Protein AF-E6SBA0-F1 (afdb_monomer)

Mean predicted aligned error: 19.28 Å

Radius of gyration: 39.01 Å; Cα contacts (8 Å, |Δi|>4): 1597; chains: 1; bounding box: 118×93×104 Å

InterPro domains:
  IPR010177 Doubled CXXCH motif [PF09699] (383-417)
  IPR010177 Doubled CXXCH motif [TIGR01905] (383-416)
  IPR036280 Multiheme cytochrome superfamily [SSF48695] (378-673)

Organism: Intrasporangium calvum (strain ATCC 23552 / DSM 43043 / JCM 3097 / NBRC 12989 / NCIMB 10167 / NRRL B-3866 / 7 KIP) (NCBI:txid710696)

Structure (mmCIF, N/CA/C/O backbone):
data_AF-E6SBA0-F1
#
_entry.id   AF-E6SBA0-F1
#
loop_
_atom_site.group_PDB
_atom_site.id
_atom_site.type_symbol
_atom_site.label_atom_id
_atom_site.label_alt_id
_atom_site.label_comp_id
_atom_site.label_asym_id
_atom_site.label_entity_id
_atom_site.label_seq_id
_atom_site.pdbx_PDB_ins_code
_atom_site.Cartn_x
_atom_site.Cartn_y
_a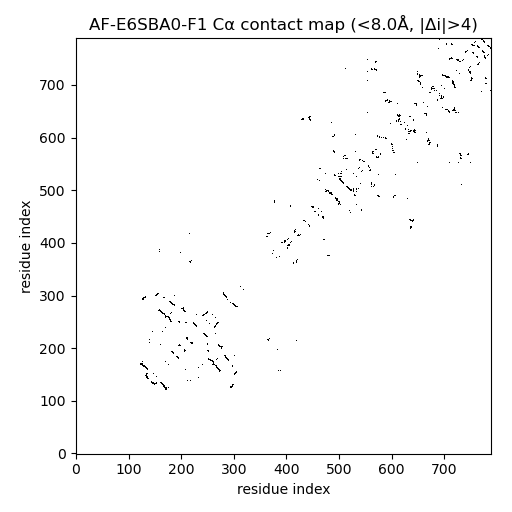tom_site.Cartn_z
_atom_site.occupancy
_atom_site.B_iso_or_equiv
_atom_site.auth_seq_id
_atom_site.auth_comp_id
_atom_site.auth_asym_id
_atom_site.auth_atom_id
_atom_site.pdbx_PDB_model_num
ATOM 1 N N . MET A 1 1 ? 42.338 0.131 28.188 1.00 32.12 1 MET A N 1
ATOM 2 C CA . MET A 1 1 ? 43.434 -0.299 27.289 1.00 32.12 1 MET A CA 1
ATOM 3 C C . MET A 1 1 ? 43.931 -1.669 27.732 1.00 32.12 1 MET A C 1
ATOM 5 O O . MET A 1 1 ? 43.964 -1.896 28.931 1.00 32.12 1 MET A O 1
ATOM 9 N N . THR A 1 2 ? 44.315 -2.522 26.771 1.00 30.02 2 THR A N 1
ATOM 10 C CA . THR A 1 2 ? 45.111 -3.771 26.907 1.00 30.02 2 THR A CA 1
ATOM 11 C C . THR A 1 2 ? 44.635 -4.910 27.833 1.00 30.02 2 THR A C 1
ATOM 13 O O . THR A 1 2 ? 44.318 -4.741 29.003 1.00 30.02 2 THR A O 1
ATOM 16 N N . ARG A 1 3 ? 44.642 -6.119 27.252 1.00 37.19 3 ARG A N 1
ATOM 17 C CA . ARG A 1 3 ? 44.288 -7.432 27.827 1.00 37.19 3 ARG A CA 1
ATOM 18 C C . ARG A 1 3 ? 45.389 -7.963 28.763 1.00 37.19 3 ARG A C 1
ATOM 20 O O . ARG A 1 3 ? 46.548 -7.626 28.545 1.00 37.19 3 ARG A O 1
ATOM 27 N N . ASN A 1 4 ? 45.080 -8.968 29.595 1.00 29.64 4 ASN A N 1
ATOM 28 C CA . ASN A 1 4 ? 45.735 -10.278 29.413 1.00 29.64 4 ASN A CA 1
ATOM 29 C C . ASN A 1 4 ? 45.018 -11.478 30.066 1.00 29.64 4 ASN A C 1
ATOM 31 O O . ASN A 1 4 ? 44.299 -11.334 31.049 1.00 29.64 4 ASN A O 1
ATOM 35 N N . ARG A 1 5 ? 45.225 -12.665 29.474 1.00 42.22 5 ARG A N 1
ATOM 36 C CA . ARG A 1 5 ? 44.745 -13.985 29.934 1.00 42.22 5 ARG A CA 1
ATOM 37 C C . ARG A 1 5 ? 45.835 -14.714 30.731 1.00 42.22 5 ARG A C 1
ATOM 39 O O . ARG A 1 5 ? 46.989 -14.643 30.325 1.00 42.22 5 ARG A O 1
ATOM 46 N N . THR A 1 6 ? 45.444 -15.581 31.668 1.00 33.38 6 THR A N 1
ATOM 47 C CA . THR A 1 6 ? 46.167 -16.835 31.987 1.00 33.38 6 THR A CA 1
ATOM 48 C C . THR A 1 6 ? 45.200 -17.933 32.460 1.00 33.38 6 THR A C 1
ATOM 50 O O . THR A 1 6 ? 44.101 -17.659 32.932 1.00 33.38 6 THR A O 1
ATOM 53 N N . THR A 1 7 ? 45.589 -19.191 32.239 1.00 33.00 7 THR A N 1
ATOM 54 C CA . THR A 1 7 ? 44.778 -20.426 32.327 1.00 33.00 7 THR A CA 1
ATOM 55 C C . THR A 1 7 ? 44.867 -21.168 33.673 1.00 33.00 7 THR A C 1
ATOM 57 O O . THR A 1 7 ? 45.911 -21.087 34.320 1.00 33.00 7 THR A O 1
ATOM 60 N N . PRO A 1 8 ? 43.874 -22.010 34.035 1.00 38.16 8 PRO A N 1
ATOM 61 C CA . PRO A 1 8 ? 44.003 -23.035 35.079 1.00 38.16 8 PRO A CA 1
ATOM 62 C C . PRO A 1 8 ? 44.565 -24.381 34.540 1.00 38.16 8 PRO A C 1
ATOM 64 O O . PRO A 1 8 ? 44.526 -24.619 33.328 1.00 38.16 8 PRO A O 1
ATOM 67 N N . PRO A 1 9 ? 45.084 -25.279 35.406 1.00 44.50 9 PRO A N 1
ATOM 68 C CA . PRO A 1 9 ? 45.717 -26.544 35.007 1.00 44.50 9 PRO A CA 1
ATOM 69 C C . PRO A 1 9 ? 44.758 -27.752 34.891 1.00 44.50 9 PRO A C 1
ATOM 71 O O . PRO A 1 9 ? 43.637 -27.746 35.391 1.00 44.50 9 PRO A O 1
ATOM 74 N N . ARG A 1 10 ? 45.243 -28.822 34.238 1.00 33.66 10 ARG A N 1
ATOM 75 C CA . ARG A 1 10 ? 44.566 -30.122 34.027 1.00 33.66 10 ARG A CA 1
ATOM 76 C C . ARG A 1 10 ? 44.908 -31.152 35.111 1.00 33.66 10 ARG A C 1
ATOM 78 O O . ARG A 1 10 ? 46.062 -31.194 35.506 1.00 33.66 10 ARG A O 1
ATOM 85 N N . HIS A 1 11 ? 43.982 -32.074 35.402 1.00 30.66 11 HIS A N 1
ATOM 86 C CA . HIS A 1 11 ? 44.185 -33.478 35.841 1.00 30.66 11 HIS A CA 1
ATOM 87 C C . HIS A 1 11 ? 42.799 -34.177 35.884 1.00 30.66 11 HIS A C 1
ATOM 89 O O . HIS A 1 11 ? 41.842 -33.519 36.265 1.00 30.66 11 HIS A O 1
ATOM 95 N N . THR A 1 12 ? 42.548 -35.454 35.545 1.00 30.89 12 THR A N 1
ATOM 96 C CA . THR A 1 12 ? 43.203 -36.440 34.645 1.00 30.89 12 THR A CA 1
ATOM 97 C C . THR A 1 12 ? 42.099 -37.386 34.095 1.00 30.89 12 THR A C 1
ATOM 99 O O . THR A 1 12 ? 40.982 -37.379 34.602 1.00 30.89 12 THR A O 1
ATOM 102 N N . ARG A 1 13 ? 42.367 -38.173 33.039 1.00 34.09 13 ARG A N 1
ATOM 103 C CA . ARG A 1 13 ? 41.384 -39.042 32.341 1.00 34.09 13 ARG A CA 1
ATOM 104 C C . ARG A 1 13 ? 41.016 -40.338 33.085 1.00 34.09 13 ARG A C 1
ATOM 106 O O . ARG A 1 13 ? 41.861 -40.855 33.807 1.00 34.09 13 ARG A O 1
ATOM 113 N N . LEU A 1 14 ? 39.849 -40.901 32.719 1.00 30.28 14 LEU A N 1
ATOM 114 C CA . LEU A 1 14 ? 39.498 -42.311 32.374 1.00 30.28 14 LEU A CA 1
ATOM 115 C C . LEU A 1 14 ? 38.014 -42.541 32.758 1.00 30.28 14 LEU A C 1
ATOM 117 O O . LEU A 1 14 ? 37.623 -42.129 33.839 1.00 30.28 14 LEU A O 1
ATOM 121 N N . GLY A 1 15 ? 37.114 -43.161 31.987 1.00 29.91 15 GLY A N 1
ATOM 122 C CA . GLY A 1 15 ? 37.145 -43.731 30.632 1.00 29.91 15 GLY A CA 1
ATOM 123 C C . GLY A 1 15 ? 36.029 -44.791 30.508 1.00 29.91 15 GLY A C 1
ATOM 124 O O . GLY A 1 15 ? 35.914 -45.617 31.406 1.00 29.91 15 GLY A O 1
ATOM 125 N N . GLY A 1 16 ? 35.213 -44.789 29.442 1.00 27.39 16 GLY A N 1
ATOM 126 C CA . GLY A 1 16 ? 34.189 -45.832 29.220 1.00 27.39 16 GLY A CA 1
ATOM 127 C C . GLY A 1 16 ? 32.884 -45.358 28.563 1.00 27.39 16 GLY A C 1
ATOM 128 O O . GLY A 1 16 ? 32.075 -44.685 29.188 1.00 27.39 16 GLY A O 1
ATOM 129 N N . TRP A 1 17 ? 32.683 -45.756 27.307 1.00 30.95 17 TRP A N 1
ATOM 130 C CA . TRP A 1 17 ? 31.387 -45.839 26.604 1.00 30.95 17 TRP A CA 1
ATOM 131 C C . TRP A 1 17 ? 30.793 -47.249 26.860 1.00 30.95 17 TRP A C 1
ATOM 133 O O . TRP A 1 17 ? 31.594 -48.157 27.106 1.00 30.95 17 TRP A O 1
ATOM 143 N N . PRO A 1 18 ? 29.456 -47.483 26.811 1.00 47.50 18 PRO A N 1
ATOM 144 C CA . PRO A 1 18 ? 28.802 -47.652 25.501 1.00 47.50 18 PRO A CA 1
ATOM 145 C C . PRO A 1 18 ? 27.301 -47.294 25.366 1.00 47.50 18 PRO A C 1
ATOM 147 O O . PRO A 1 18 ? 26.552 -47.221 26.332 1.00 47.50 18 PRO A O 1
ATOM 150 N N . ALA A 1 19 ? 26.901 -47.258 24.087 1.00 30.30 19 ALA A N 1
ATOM 151 C CA . ALA A 1 19 ? 25.586 -47.577 23.512 1.00 30.30 19 ALA A CA 1
ATOM 152 C C . ALA A 1 19 ? 24.396 -46.615 23.720 1.00 30.30 19 ALA A C 1
ATOM 154 O O . ALA A 1 19 ? 23.967 -46.305 24.825 1.00 30.30 19 ALA A O 1
ATOM 155 N N . ALA A 1 20 ? 23.808 -46.227 22.584 1.00 34.72 20 ALA A N 1
ATOM 156 C CA . ALA A 1 20 ? 22.566 -45.473 22.481 1.00 34.72 20 ALA A CA 1
ATOM 157 C C . ALA A 1 20 ? 21.348 -46.402 22.331 1.00 34.72 20 ALA A C 1
ATOM 159 O O . ALA A 1 20 ? 21.452 -47.486 21.758 1.00 34.72 20 ALA A O 1
ATOM 160 N N . VAL A 1 21 ? 20.178 -45.919 22.756 1.00 29.38 21 VAL A N 1
ATOM 161 C CA . VAL A 1 21 ? 18.863 -46.440 22.357 1.00 29.38 21 VAL A CA 1
ATOM 162 C C . VAL A 1 21 ? 17.986 -45.241 22.007 1.00 29.38 21 VAL A C 1
ATOM 164 O O . VAL A 1 21 ? 17.723 -44.402 22.864 1.00 29.38 21 VAL A O 1
ATOM 167 N N . ALA A 1 22 ? 17.545 -45.156 20.753 1.00 31.06 22 ALA A N 1
ATOM 168 C CA . ALA A 1 22 ? 16.560 -44.176 20.306 1.00 31.06 22 ALA A CA 1
ATOM 169 C C . ALA A 1 22 ? 15.181 -44.846 20.232 1.00 31.06 22 ALA A C 1
ATOM 171 O O . ALA A 1 22 ? 15.047 -45.914 19.635 1.00 31.06 22 ALA A O 1
ATOM 172 N N . MET A 1 23 ? 14.162 -44.229 20.835 1.00 27.48 23 MET A N 1
ATOM 173 C CA . MET A 1 23 ? 12.768 -44.657 20.688 1.00 27.48 23 MET A CA 1
ATOM 174 C C . MET A 1 23 ? 12.085 -43.873 19.566 1.00 27.48 23 MET A C 1
ATOM 176 O O . MET A 1 23 ? 12.193 -42.652 19.504 1.00 27.48 23 MET A O 1
ATOM 180 N N . VAL A 1 24 ? 11.334 -44.587 18.728 1.00 29.59 24 VAL A N 1
ATOM 181 C CA . VAL A 1 24 ? 10.431 -44.033 17.710 1.00 29.59 24 VAL A CA 1
ATOM 182 C C . VAL A 1 24 ? 8.994 -44.375 18.118 1.00 29.59 24 VAL A C 1
ATOM 184 O O . VAL A 1 24 ? 8.722 -45.553 18.359 1.00 29.59 24 VAL A O 1
ATOM 187 N N . PRO A 1 25 ? 8.059 -43.411 18.186 1.00 39.69 25 PRO A N 1
ATOM 188 C CA . PRO A 1 25 ? 6.639 -43.712 18.315 1.00 39.69 25 PRO A CA 1
ATOM 189 C C . PRO A 1 25 ? 5.998 -43.929 16.934 1.00 39.69 25 PRO A C 1
ATOM 191 O O . PRO A 1 25 ? 6.120 -43.093 16.040 1.00 39.69 25 PRO A O 1
ATOM 194 N N . LEU A 1 26 ? 5.284 -45.046 16.763 1.00 29.41 26 LEU A N 1
ATOM 195 C CA . LEU A 1 26 ? 4.387 -45.255 15.621 1.00 29.41 26 LEU A CA 1
ATOM 196 C C . LEU A 1 26 ? 3.142 -44.369 15.764 1.00 29.41 26 LEU A C 1
ATOM 198 O O . LEU A 1 26 ? 2.529 -44.345 16.831 1.00 29.41 26 LEU A O 1
ATOM 202 N N . LEU A 1 27 ? 2.705 -43.748 14.666 1.00 30.23 27 LEU A N 1
ATOM 203 C CA . LEU A 1 27 ? 1.374 -43.148 14.558 1.00 30.23 27 LEU A CA 1
ATOM 204 C C . LEU A 1 27 ? 0.455 -44.099 13.776 1.00 30.23 27 LEU A C 1
ATOM 206 O O . LEU A 1 27 ? 0.764 -44.480 12.648 1.00 30.23 27 LEU A O 1
ATOM 210 N N . ALA A 1 28 ? -0.657 -44.513 14.386 1.00 29.14 28 ALA A N 1
ATOM 211 C CA . ALA A 1 28 ? -1.610 -45.438 13.778 1.00 29.14 28 ALA A CA 1
ATOM 212 C C . ALA A 1 28 ? -2.684 -44.682 12.980 1.00 29.14 28 ALA A C 1
ATOM 214 O O . ALA A 1 28 ? -3.341 -43.786 13.507 1.00 29.14 28 ALA A O 1
ATOM 215 N N . LEU A 1 29 ? -2.884 -45.076 11.721 1.00 27.59 29 LEU A N 1
ATOM 216 C CA . LEU A 1 29 ? -3.887 -44.496 10.829 1.00 27.59 29 LEU A CA 1
ATOM 217 C C . LEU A 1 29 ? -5.213 -45.266 10.958 1.00 27.59 29 LEU A C 1
ATOM 219 O O . LEU A 1 29 ? -5.252 -46.469 10.702 1.00 27.59 29 LEU A O 1
ATOM 223 N N . ALA A 1 30 ? -6.297 -44.585 11.335 1.00 29.95 30 ALA A N 1
ATOM 224 C CA . ALA A 1 30 ? -7.629 -45.179 11.448 1.00 29.95 30 ALA A CA 1
ATOM 225 C C . ALA A 1 30 ? -8.563 -44.639 10.353 1.00 29.95 30 ALA A C 1
ATOM 227 O O . ALA A 1 30 ? -8.970 -43.481 10.394 1.00 29.95 30 ALA A O 1
ATOM 228 N N . LEU A 1 31 ? -8.919 -45.490 9.387 1.00 32.09 31 LEU A N 1
ATOM 229 C CA . LEU A 1 31 ? -10.007 -45.222 8.442 1.00 32.09 31 LEU A CA 1
ATOM 230 C C . LEU A 1 31 ? -11.357 -45.521 9.108 1.00 32.09 31 LEU A C 1
ATOM 232 O O . LEU A 1 31 ? -11.569 -46.629 9.602 1.00 32.09 31 LEU A O 1
ATOM 236 N N . THR A 1 32 ? -12.305 -44.590 9.016 1.00 33.09 32 THR A N 1
ATOM 237 C CA . THR A 1 32 ? -13.740 -44.858 9.199 1.00 33.09 32 THR A CA 1
ATOM 238 C C . THR A 1 32 ? -14.543 -44.223 8.065 1.00 33.09 32 THR A C 1
ATOM 240 O O . THR A 1 32 ? -14.113 -43.254 7.442 1.00 33.09 32 THR A O 1
ATOM 243 N N . ALA A 1 33 ? -15.675 -44.843 7.732 1.00 31.44 33 ALA A N 1
ATOM 244 C CA . ALA A 1 33 ? -16.428 -44.561 6.514 1.00 31.44 33 ALA A CA 1
ATOM 245 C C . ALA A 1 33 ? -17.634 -43.625 6.727 1.00 31.44 33 ALA A C 1
ATOM 247 O O . ALA A 1 33 ? -18.115 -43.428 7.840 1.00 31.44 33 ALA A O 1
ATOM 248 N N . THR A 1 34 ? -18.092 -43.101 5.590 1.00 36.00 34 THR A N 1
ATOM 249 C CA . THR A 1 34 ? -19.284 -42.287 5.281 1.00 36.00 34 THR A CA 1
ATOM 250 C C . THR A 1 34 ? -20.570 -42.588 6.083 1.00 36.00 34 THR A C 1
ATOM 252 O O . THR A 1 34 ? -20.773 -43.701 6.571 1.00 36.00 34 THR A O 1
ATOM 255 N N . PRO A 1 35 ? -21.502 -41.613 6.166 1.00 42.56 35 PRO A N 1
ATOM 256 C CA . PRO A 1 35 ? -22.584 -41.586 5.166 1.00 42.56 35 PRO A CA 1
ATOM 257 C C . PRO A 1 35 ? -22.953 -40.176 4.650 1.00 42.56 35 PRO A C 1
ATOM 259 O O . PRO A 1 35 ? -22.401 -39.166 5.075 1.00 42.56 35 PRO A O 1
ATOM 262 N N . ALA A 1 36 ? -23.891 -40.128 3.700 1.00 30.59 36 ALA A N 1
ATOM 263 C CA . ALA A 1 36 ? -24.346 -38.926 2.994 1.00 30.59 36 ALA A CA 1
ATOM 264 C C . ALA A 1 36 ? -25.837 -38.597 3.255 1.00 30.59 36 ALA A C 1
ATOM 266 O O . ALA A 1 36 ? -26.552 -39.395 3.855 1.00 30.59 36 ALA A O 1
ATOM 267 N N . VAL A 1 37 ? -26.294 -37.490 2.644 1.00 31.52 37 VAL A N 1
ATOM 268 C CA . VAL A 1 37 ? -27.696 -37.042 2.430 1.00 31.52 37 VAL A CA 1
ATOM 269 C C . VAL A 1 37 ? -28.365 -36.273 3.585 1.00 31.52 37 VAL A C 1
ATOM 271 O O . VAL A 1 37 ? -28.409 -36.735 4.718 1.00 31.52 37 VAL A O 1
ATOM 274 N N . GLY A 1 38 ? -28.976 -35.120 3.256 1.00 26.52 38 GLY A N 1
ATOM 275 C CA . GLY A 1 38 ? -29.862 -34.380 4.168 1.00 26.52 38 GLY A CA 1
ATOM 276 C C . GLY A 1 38 ? -30.225 -32.948 3.741 1.00 26.52 38 GLY A C 1
ATOM 277 O O . GLY A 1 38 ? -29.872 -32.007 4.441 1.00 26.52 38 GLY A O 1
ATOM 278 N N . LEU A 1 39 ? -30.935 -32.762 2.619 1.00 35.06 39 LEU A N 1
ATOM 279 C CA . LEU A 1 39 ? -31.611 -31.487 2.307 1.00 35.06 39 LEU A CA 1
ATOM 280 C C . LEU A 1 39 ? -32.946 -31.399 3.067 1.00 35.06 39 LEU A C 1
ATOM 282 O O . LEU A 1 39 ? -33.767 -32.306 2.943 1.00 35.06 39 LEU A O 1
ATOM 286 N N . ALA A 1 40 ? -33.192 -30.293 3.773 1.00 29.30 40 ALA A N 1
ATOM 287 C CA . ALA A 1 40 ? -34.518 -29.877 4.240 1.00 29.30 40 ALA A CA 1
ATOM 288 C C . ALA A 1 40 ? -34.553 -28.347 4.417 1.00 29.30 40 ALA A C 1
ATOM 290 O O . ALA A 1 40 ? -33.529 -27.740 4.733 1.00 29.30 40 ALA A O 1
ATOM 291 N N . ALA A 1 41 ? -35.714 -27.735 4.184 1.00 27.48 41 ALA A N 1
ATOM 292 C CA . ALA A 1 41 ? -35.917 -26.286 4.149 1.00 27.48 41 ALA A CA 1
ATOM 293 C C . ALA A 1 41 ? -37.035 -25.846 5.112 1.00 27.48 41 ALA A C 1
ATOM 295 O O . ALA A 1 41 ? -37.838 -26.688 5.506 1.00 27.48 41 ALA A O 1
ATOM 296 N N . GLU A 1 42 ? -37.087 -24.532 5.384 1.00 32.22 42 GLU A N 1
ATOM 297 C CA . GLU A 1 42 ? -38.198 -23.776 6.013 1.00 32.22 42 GLU A CA 1
ATOM 298 C C . GLU A 1 42 ? -38.512 -24.174 7.485 1.00 32.22 42 GLU A C 1
ATOM 300 O O . GLU A 1 42 ? -38.390 -25.319 7.897 1.00 32.22 42 GLU A O 1
ATOM 305 N N . ASP A 1 43 ? -38.788 -23.251 8.414 1.00 28.62 43 ASP A N 1
ATOM 306 C CA . ASP A 1 43 ? -39.947 -22.352 8.378 1.00 28.62 43 ASP A CA 1
ATOM 307 C C . ASP A 1 43 ? -39.835 -21.153 9.363 1.00 28.62 43 ASP A C 1
ATOM 309 O O . ASP A 1 43 ? -39.021 -21.148 10.291 1.00 28.62 43 ASP A O 1
ATOM 313 N N . LEU A 1 44 ? -40.698 -20.148 9.183 1.00 32.53 44 LEU A N 1
ATOM 314 C CA . LEU A 1 44 ? -40.939 -19.008 10.094 1.00 32.53 44 LEU A CA 1
ATOM 315 C C . LEU A 1 44 ? -42.183 -19.286 10.968 1.00 32.53 44 LEU A C 1
ATOM 317 O O . LEU A 1 44 ? -43.056 -20.045 10.552 1.00 32.53 44 LEU A O 1
ATOM 321 N N . PRO A 1 45 ? -42.340 -18.660 12.158 1.00 42.62 45 PRO A N 1
ATOM 322 C CA . PRO A 1 45 ? -43.387 -17.625 12.233 1.00 42.62 45 PRO A CA 1
ATOM 323 C C . PRO A 1 45 ? -43.171 -16.469 13.247 1.00 42.62 45 PRO A C 1
ATOM 325 O O . PRO A 1 45 ? -42.176 -16.362 13.960 1.00 42.62 45 PRO A O 1
ATOM 328 N N . THR A 1 46 ? -44.162 -15.573 13.242 1.00 29.30 46 THR A N 1
ATOM 329 C CA . THR A 1 46 ? -44.238 -14.185 13.746 1.00 29.3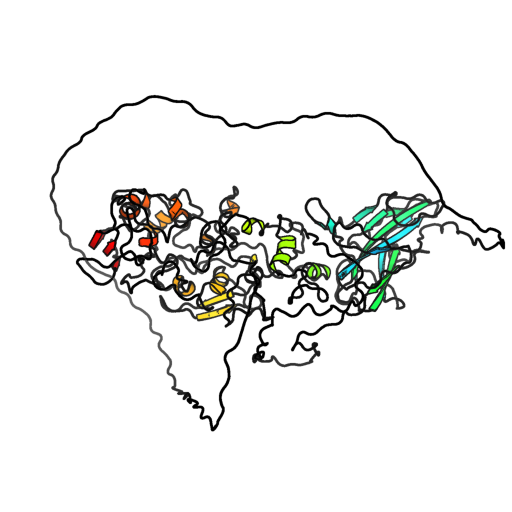0 46 THR A CA 1
ATOM 330 C C . THR A 1 46 ? -44.921 -14.043 15.152 1.00 29.30 46 THR A C 1
ATOM 332 O O . THR A 1 46 ? -45.153 -15.062 15.798 1.00 29.30 46 THR A O 1
ATOM 335 N N . PRO A 1 47 ? -45.176 -12.826 15.721 1.00 63.72 47 PRO A N 1
ATOM 336 C CA . PRO A 1 47 ? -45.071 -12.580 17.177 1.00 63.72 47 PRO A CA 1
ATOM 337 C C . PRO A 1 47 ? -46.364 -12.113 17.901 1.00 63.72 47 PRO A C 1
ATOM 339 O O . PRO A 1 47 ? -47.408 -11.934 17.284 1.00 63.72 47 PRO A O 1
ATOM 342 N N . THR A 1 48 ? -46.271 -11.836 19.216 1.00 29.42 48 THR A N 1
ATOM 343 C CA . THR A 1 48 ? -47.165 -11.006 20.089 1.00 29.42 48 THR A CA 1
ATOM 344 C C . THR A 1 48 ? -46.560 -10.969 21.526 1.00 29.42 48 THR A C 1
ATOM 346 O O . THR A 1 48 ? -45.711 -11.805 21.812 1.00 29.42 48 THR A O 1
ATOM 349 N N . ALA A 1 49 ? -46.874 -10.103 22.511 1.00 28.80 49 ALA A N 1
ATOM 350 C CA . ALA A 1 49 ? -47.505 -8.771 22.581 1.00 28.80 49 ALA A CA 1
ATOM 351 C C . ALA A 1 49 ? -47.222 -8.072 23.955 1.00 28.80 49 ALA A C 1
ATOM 353 O O . ALA A 1 49 ? -47.239 -8.717 24.995 1.00 28.80 49 ALA A O 1
ATOM 354 N N . THR A 1 50 ? -46.987 -6.753 23.918 1.00 28.23 50 THR A N 1
ATOM 355 C CA . THR A 1 50 ? -47.493 -5.637 24.775 1.00 28.23 50 THR A CA 1
ATOM 356 C C . THR A 1 50 ? -47.927 -5.817 26.258 1.00 28.23 50 THR A C 1
ATOM 358 O O . THR A 1 50 ? -48.825 -6.601 26.509 1.00 28.23 50 THR A O 1
ATOM 361 N N . THR A 1 51 ? -47.441 -4.934 27.171 1.00 28.12 51 THR A N 1
ATOM 362 C CA . THR A 1 51 ? -48.162 -4.140 28.243 1.00 28.12 51 THR A CA 1
ATOM 363 C C . THR A 1 51 ? -47.130 -3.400 29.144 1.00 28.12 51 THR A C 1
ATOM 365 O O . THR A 1 51 ? -46.274 -4.063 29.714 1.00 28.12 51 THR A O 1
ATOM 368 N N . THR A 1 52 ? -46.961 -2.063 29.151 1.00 28.17 52 THR A N 1
ATOM 369 C CA . THR A 1 52 ? -47.687 -0.956 29.857 1.00 28.17 52 THR A CA 1
ATOM 370 C C . THR A 1 52 ? -47.571 -0.854 31.397 1.00 28.17 52 THR A C 1
ATOM 372 O O . THR A 1 52 ? -48.248 -1.614 32.079 1.00 28.17 52 THR A O 1
ATOM 375 N N . SER A 1 53 ? -46.900 0.197 31.925 1.00 28.20 53 SER A N 1
ATOM 376 C CA . SER A 1 53 ? -47.424 1.124 32.977 1.00 28.20 53 SER A CA 1
ATOM 377 C C . SER A 1 53 ? -46.422 2.226 33.419 1.00 28.20 53 SER A C 1
ATOM 379 O O . SER A 1 53 ? -45.223 1.984 33.494 1.00 28.20 53 SER A O 1
ATOM 381 N N . SER A 1 54 ? -46.935 3.424 33.743 1.00 26.44 54 SER A N 1
ATOM 382 C CA . SER A 1 54 ? -46.252 4.629 34.308 1.00 26.44 54 SER A CA 1
ATOM 383 C C . SER A 1 54 ? -46.637 4.798 35.816 1.00 26.44 54 SER A C 1
ATOM 385 O O . SER A 1 54 ? -47.278 3.858 36.294 1.00 26.44 54 SER A O 1
ATOM 387 N N . PRO A 1 55 ? -46.415 5.911 36.586 1.00 52.50 55 PRO A N 1
ATOM 388 C CA . PRO A 1 55 ? -45.655 7.176 36.384 1.00 52.50 55 PRO A CA 1
ATOM 389 C C . PRO A 1 55 ? -44.834 7.727 37.618 1.00 52.50 55 PRO A C 1
ATOM 391 O O . PRO A 1 55 ? -44.846 7.127 38.682 1.00 52.50 55 PRO A O 1
ATOM 394 N N . SER A 1 56 ? -44.151 8.886 37.429 1.00 29.23 56 SER A N 1
ATOM 395 C CA . SER A 1 56 ? -43.781 10.070 38.301 1.00 29.23 56 SER A CA 1
ATOM 396 C C . SER A 1 56 ? -44.027 10.132 39.846 1.00 29.23 56 SER A C 1
ATOM 398 O O . SER A 1 56 ? -44.850 9.356 40.321 1.00 29.23 56 SER A O 1
ATOM 400 N N . PRO A 1 57 ? -43.460 11.106 40.648 1.00 48.59 57 PRO A N 1
ATOM 401 C CA . PRO A 1 57 ? -42.999 12.482 40.287 1.00 48.59 57 PRO A CA 1
ATOM 402 C C . PRO A 1 57 ? -41.710 13.106 40.950 1.00 48.59 57 PRO A C 1
ATOM 404 O O . PRO A 1 57 ? -41.107 12.550 41.858 1.00 48.59 57 PRO A O 1
ATOM 407 N N . THR A 1 58 ? -41.363 14.309 40.434 1.00 28.08 58 THR A N 1
ATOM 408 C CA . THR A 1 58 ? -40.697 15.582 40.912 1.00 28.08 58 THR A CA 1
ATOM 409 C C . THR A 1 58 ? -40.585 15.884 42.449 1.00 28.08 58 THR A C 1
ATOM 411 O O . THR A 1 58 ? -41.176 15.110 43.197 1.00 28.08 58 THR A O 1
ATOM 414 N N . PRO A 1 59 ? -40.003 17.022 42.985 1.00 50.47 59 PRO A N 1
ATOM 415 C CA . PRO A 1 59 ? -39.279 18.200 42.390 1.00 50.47 59 PRO A CA 1
ATOM 416 C C . PRO A 1 59 ? -38.042 18.866 43.140 1.00 50.47 59 PRO A C 1
ATOM 418 O O . PRO A 1 59 ? -37.951 18.772 44.354 1.00 50.47 59 PRO A O 1
ATOM 421 N N . THR A 1 60 ? -37.184 19.622 42.394 1.00 28.27 60 THR A N 1
ATOM 422 C CA . THR A 1 60 ? -36.391 20.906 42.651 1.00 28.27 60 THR A CA 1
ATOM 423 C C . THR A 1 60 ? -35.728 21.275 44.035 1.00 28.27 60 THR A C 1
ATOM 425 O O . THR A 1 60 ? -35.873 20.506 44.975 1.00 28.27 60 THR A O 1
ATOM 428 N N . PRO A 1 61 ? -35.043 22.451 44.271 1.00 47.75 61 PRO A N 1
ATOM 429 C CA . PRO A 1 61 ? -34.357 23.472 43.412 1.00 47.75 61 PRO A CA 1
ATOM 430 C C . PRO A 1 61 ? -32.977 24.058 43.909 1.00 47.75 61 PRO A C 1
ATOM 432 O O . PRO A 1 61 ? -32.570 23.850 45.047 1.00 47.75 61 PRO A O 1
ATOM 435 N N . THR A 1 62 ? -32.391 24.989 43.112 1.00 28.22 62 THR A N 1
ATOM 436 C CA . THR A 1 62 ? -31.489 26.140 43.496 1.00 28.22 62 THR A CA 1
ATOM 437 C C . THR A 1 62 ? -30.039 25.870 43.983 1.00 28.22 62 THR A C 1
ATOM 439 O O . THR A 1 62 ? -29.753 24.784 44.461 1.00 28.22 62 THR A O 1
ATOM 442 N N . SER A 1 63 ? -29.050 26.788 43.883 1.00 30.31 63 SER A N 1
ATOM 443 C CA . SER A 1 63 ? -28.986 28.196 43.392 1.00 30.31 63 SER A CA 1
ATOM 444 C C . SER A 1 63 ? -27.588 28.607 42.861 1.00 30.31 63 SER A C 1
ATOM 446 O O . SER A 1 63 ? -26.589 27.946 43.126 1.00 30.31 63 SER A O 1
ATOM 448 N N . SER A 1 64 ? -27.540 29.742 42.152 1.00 30.58 64 SER A N 1
ATOM 449 C CA . SER A 1 64 ? -26.388 30.424 41.528 1.00 30.58 64 SER A CA 1
ATOM 450 C C . SER A 1 64 ? -25.329 31.012 42.481 1.00 30.58 64 SER A C 1
ATOM 452 O O . SER A 1 64 ? -25.658 31.345 43.616 1.00 30.58 64 SER A O 1
ATOM 454 N N . ALA A 1 65 ? -24.136 31.325 41.946 1.00 28.70 65 ALA A N 1
ATOM 455 C CA . ALA A 1 65 ? -23.404 32.576 42.222 1.00 28.70 65 ALA A CA 1
ATOM 456 C C . ALA A 1 65 ? -22.360 32.884 41.119 1.00 28.70 65 ALA A C 1
ATOM 458 O O . ALA A 1 65 ? -21.751 31.975 40.560 1.00 28.70 65 ALA A O 1
ATOM 459 N N . THR A 1 66 ? -22.172 34.171 40.826 1.00 30.77 66 THR A N 1
ATOM 460 C CA . THR A 1 66 ? -21.235 34.757 39.843 1.00 30.77 66 THR A CA 1
ATOM 461 C C . THR A 1 66 ? -20.125 35.488 40.598 1.00 30.77 66 THR A C 1
ATOM 463 O O . THR A 1 66 ? -20.457 36.060 41.628 1.00 30.77 66 THR A O 1
ATOM 466 N N . GLU A 1 67 ? -18.887 35.578 40.081 1.00 28.38 67 GLU A N 1
ATOM 467 C CA . GLU A 1 67 ? -18.079 36.815 40.193 1.00 28.38 67 GLU A CA 1
ATOM 468 C C . GLU A 1 67 ? -16.801 36.857 39.319 1.00 28.38 67 GLU A C 1
ATOM 470 O O . GLU A 1 67 ? -16.143 35.854 39.053 1.00 28.38 67 GLU A O 1
ATOM 475 N N . THR A 1 68 ? -16.485 38.086 38.905 1.00 27.88 68 THR A N 1
ATOM 476 C CA . THR A 1 68 ? -15.309 38.652 38.197 1.00 27.88 68 THR A CA 1
ATOM 477 C C . THR A 1 68 ? -15.152 40.067 38.830 1.00 27.88 68 THR A C 1
ATOM 479 O O . THR A 1 68 ? -16.167 40.529 39.362 1.00 27.88 68 THR A O 1
ATOM 482 N N . PRO A 1 69 ? -14.025 40.833 38.791 1.00 55.06 69 PRO A N 1
ATOM 483 C CA . PRO A 1 69 ? -12.859 40.765 37.892 1.00 55.06 69 PRO A CA 1
ATOM 484 C C . PRO A 1 69 ? -11.484 41.091 38.556 1.00 55.06 69 PRO A C 1
ATOM 486 O O . PRO A 1 69 ? -11.393 41.184 39.777 1.00 55.06 69 PRO A O 1
ATOM 489 N N . THR A 1 70 ? -10.429 41.337 37.748 1.00 28.20 70 THR A N 1
ATOM 490 C CA . THR A 1 70 ? -9.468 42.493 37.808 1.00 28.20 70 THR A CA 1
ATOM 491 C C . THR A 1 70 ? -8.046 42.130 37.307 1.00 28.20 70 THR A C 1
ATOM 493 O O . THR A 1 70 ? -7.568 41.021 37.519 1.00 28.20 70 THR A O 1
ATOM 496 N N . ALA A 1 71 ? -7.368 43.081 36.647 1.00 29.50 71 ALA A N 1
ATOM 497 C CA . ALA A 1 71 ? -5.959 43.086 36.189 1.00 29.50 71 ALA A CA 1
ATOM 498 C C . ALA A 1 71 ? -5.457 44.565 36.157 1.00 29.50 71 ALA A C 1
ATOM 500 O O . ALA A 1 71 ? -6.290 45.428 36.456 1.00 29.50 71 ALA A O 1
ATOM 501 N N . PRO A 1 72 ? -4.226 44.951 35.718 1.00 61.66 72 PRO A N 1
ATOM 502 C CA . PRO A 1 72 ? -2.928 44.264 35.502 1.00 61.66 72 PRO A CA 1
ATOM 503 C C . PRO A 1 72 ? -1.801 44.932 36.388 1.00 61.66 72 PRO A C 1
ATOM 505 O O . PRO A 1 72 ? -2.214 45.426 37.440 1.00 61.66 72 PRO A O 1
ATOM 508 N N . PRO A 1 73 ? -0.448 44.968 36.114 1.00 50.16 73 PRO A N 1
ATOM 509 C CA . PRO A 1 73 ? 0.209 45.572 34.913 1.00 50.16 73 PRO A CA 1
ATOM 510 C C . PRO A 1 73 ? 1.587 45.005 34.388 1.00 50.16 73 PRO A C 1
ATOM 512 O O . PRO A 1 73 ? 2.368 44.404 35.115 1.00 50.16 73 PRO A O 1
ATOM 515 N N . THR A 1 74 ? 1.865 45.277 33.096 1.00 32.56 74 THR A N 1
ATOM 516 C CA . THR A 1 74 ? 3.138 45.478 32.309 1.00 32.56 74 THR A CA 1
ATOM 517 C C . THR A 1 74 ? 4.548 44.958 32.699 1.00 32.56 74 THR A C 1
ATOM 519 O O . THR A 1 74 ? 5.059 45.320 33.756 1.00 32.56 74 THR A O 1
ATOM 522 N N . ALA A 1 75 ? 5.270 44.394 31.699 1.00 29.83 75 ALA A N 1
ATOM 523 C CA . ALA A 1 75 ? 6.641 44.775 31.244 1.00 29.83 75 ALA A CA 1
ATOM 524 C C . ALA A 1 75 ? 6.983 44.192 29.825 1.00 29.83 75 ALA A C 1
ATOM 526 O O . ALA A 1 75 ? 6.243 43.339 29.341 1.00 29.83 75 ALA A O 1
ATOM 527 N N . GLU A 1 76 ? 8.041 44.683 29.147 1.00 30.47 76 GLU A N 1
ATOM 528 C CA . GLU A 1 76 ? 8.283 44.645 27.669 1.00 30.47 76 GLU A CA 1
ATOM 529 C C . GLU A 1 76 ? 9.120 43.473 27.045 1.00 30.47 76 GLU A C 1
ATOM 531 O O . GLU A 1 76 ? 9.678 42.666 27.791 1.00 30.47 76 GLU A O 1
ATOM 536 N N . PRO A 1 77 ? 9.226 43.365 25.683 1.00 42.03 77 PRO A N 1
ATOM 537 C CA . PRO A 1 77 ? 9.787 42.202 24.952 1.00 42.03 77 PRO A CA 1
ATOM 538 C C . PRO A 1 77 ? 10.949 42.451 23.930 1.00 42.03 77 PRO A C 1
ATOM 540 O O . PRO A 1 77 ? 11.187 43.578 23.504 1.00 42.03 77 PRO A O 1
ATOM 543 N N . SER A 1 78 ? 11.506 41.344 23.385 1.00 38.09 78 SER A N 1
ATOM 544 C CA . SER A 1 78 ? 12.141 41.202 22.033 1.00 38.09 78 SER A CA 1
ATOM 545 C C . SER A 1 78 ? 13.516 41.897 21.771 1.00 38.09 78 SER A C 1
ATOM 547 O O . SER A 1 78 ? 13.961 42.633 22.648 1.00 38.09 78 SER A O 1
ATOM 549 N N . PRO A 1 79 ? 14.248 41.682 20.628 1.00 50.56 79 PRO A N 1
ATOM 550 C CA . PRO A 1 79 ? 13.875 41.006 19.365 1.00 50.56 79 PRO A CA 1
ATOM 551 C C . PRO A 1 79 ? 14.918 40.067 18.675 1.00 50.56 79 PRO A C 1
ATOM 553 O O . PRO A 1 79 ? 16.031 39.834 19.136 1.00 50.56 79 PRO A O 1
ATOM 556 N N . THR A 1 80 ? 14.502 39.570 17.502 1.00 36.72 80 THR A N 1
ATOM 557 C CA . THR A 1 80 ? 15.219 38.868 16.409 1.00 36.72 80 THR A CA 1
ATOM 558 C C . THR A 1 80 ? 16.171 39.745 15.571 1.00 36.72 80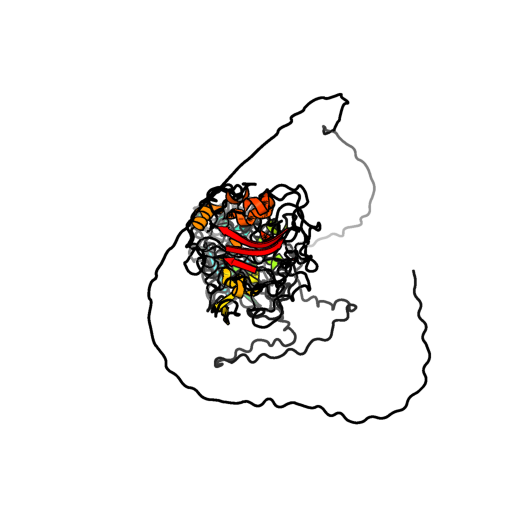 THR A C 1
ATOM 560 O O . THR A 1 80 ? 15.982 40.960 15.522 1.00 36.72 80 THR A O 1
ATOM 563 N N . THR A 1 81 ? 17.047 39.136 14.752 1.00 30.62 81 THR A N 1
ATOM 564 C CA . THR A 1 81 ? 17.716 39.790 13.596 1.00 30.62 81 THR A CA 1
ATOM 565 C C . THR A 1 81 ? 17.838 38.887 12.353 1.00 30.62 81 THR A C 1
ATOM 567 O O . THR A 1 81 ? 17.941 37.668 12.468 1.00 30.62 81 THR A O 1
ATOM 570 N N . SER A 1 82 ? 17.855 39.520 11.168 1.00 30.11 82 SER A N 1
ATOM 571 C CA . SER A 1 82 ? 18.007 38.925 9.823 1.00 30.11 82 SER A CA 1
ATOM 572 C C . SER A 1 82 ? 18.850 39.842 8.911 1.00 30.11 82 SER A C 1
ATOM 574 O O . SER A 1 82 ? 18.874 41.049 9.147 1.00 30.11 82 SER A O 1
ATOM 576 N N . GLY A 1 83 ? 19.423 39.299 7.822 1.00 28.20 83 GLY A N 1
ATOM 577 C CA . GLY A 1 83 ? 19.963 40.060 6.668 1.00 28.20 83 GLY A CA 1
ATOM 578 C C . GLY A 1 83 ? 21.439 40.512 6.756 1.00 28.20 83 GLY A C 1
ATOM 579 O O . GLY A 1 83 ? 22.007 40.477 7.842 1.00 28.20 83 GLY A O 1
ATOM 580 N N . THR A 1 84 ? 22.148 40.955 5.697 1.00 28.62 84 THR A N 1
ATOM 581 C CA . THR A 1 84 ? 21.965 40.938 4.214 1.00 28.62 84 THR A CA 1
ATOM 582 C C . THR A 1 84 ? 23.343 41.229 3.538 1.00 28.62 84 THR A C 1
ATOM 584 O O . THR A 1 84 ? 24.243 41.740 4.199 1.00 28.62 84 THR A O 1
ATOM 587 N N . THR A 1 85 ? 23.520 40.926 2.239 1.00 31.91 85 THR A N 1
ATOM 588 C CA . THR A 1 85 ? 24.592 41.382 1.289 1.00 31.91 85 THR A CA 1
ATOM 589 C C . THR A 1 85 ? 24.672 42.928 1.119 1.00 31.91 85 THR A C 1
ATOM 591 O O . THR A 1 85 ? 23.768 43.571 1.662 1.00 31.91 85 THR A O 1
ATOM 594 N N . PRO A 1 86 ? 25.649 43.590 0.406 1.00 41.41 86 PRO A N 1
ATOM 595 C CA . PRO A 1 86 ? 26.498 43.213 -0.776 1.00 41.41 86 PRO A CA 1
ATOM 596 C C . PRO A 1 86 ? 28.021 43.591 -0.633 1.00 41.41 86 PRO A C 1
ATOM 598 O O . PRO A 1 86 ? 28.441 43.846 0.489 1.00 41.41 86 PRO A O 1
ATOM 601 N N . GLY A 1 87 ? 28.939 43.671 -1.632 1.00 28.22 87 GLY A N 1
ATOM 602 C CA . GLY A 1 87 ? 29.009 43.314 -3.078 1.00 28.22 87 GLY A CA 1
ATOM 603 C C . GLY A 1 87 ? 30.125 44.065 -3.882 1.00 28.22 87 GLY A C 1
ATOM 604 O O . GLY A 1 87 ? 30.916 44.793 -3.288 1.00 28.22 87 GLY A O 1
ATOM 605 N N . THR A 1 88 ? 30.115 43.929 -5.226 1.00 29.55 88 THR A N 1
ATOM 606 C CA . THR A 1 88 ? 30.845 44.708 -6.287 1.00 29.55 88 THR A CA 1
ATOM 607 C C . THR A 1 88 ? 32.350 44.423 -6.581 1.00 29.55 88 THR A C 1
ATOM 609 O O . THR A 1 88 ? 32.996 43.640 -5.894 1.00 29.55 88 THR A O 1
ATOM 612 N N . GLU A 1 89 ? 32.864 44.963 -7.704 1.00 28.64 89 GLU A N 1
ATOM 613 C CA . GLU A 1 89 ? 33.799 44.320 -8.663 1.00 28.64 89 GLU A CA 1
ATOM 614 C C . GLU A 1 89 ? 35.267 44.843 -8.733 1.00 28.64 89 GLU A C 1
ATOM 616 O O . GLU A 1 89 ? 35.584 45.933 -8.270 1.00 28.64 89 GLU A O 1
ATOM 621 N N . ALA A 1 90 ? 36.088 44.085 -9.490 1.00 27.16 90 ALA A N 1
ATOM 622 C CA . ALA A 1 90 ? 37.196 44.498 -10.385 1.00 27.16 90 ALA A CA 1
ATOM 623 C C . ALA A 1 90 ? 38.532 45.064 -9.829 1.00 27.16 90 ALA A C 1
ATOM 625 O O . ALA A 1 90 ? 38.594 46.180 -9.326 1.00 27.16 90 ALA A O 1
ATOM 626 N N . ALA A 1 91 ? 39.658 44.379 -10.124 1.00 26.94 91 ALA A N 1
ATOM 627 C CA . ALA A 1 91 ? 40.576 44.739 -11.236 1.00 26.94 91 ALA A CA 1
ATOM 628 C C . ALA A 1 91 ? 42.015 44.147 -11.136 1.00 26.94 91 ALA A C 1
ATOM 630 O O . ALA A 1 91 ? 42.684 44.269 -10.119 1.00 26.94 91 ALA A O 1
ATOM 631 N N . ALA A 1 92 ? 42.499 43.634 -12.277 1.00 26.20 92 ALA A N 1
ATOM 632 C CA . ALA A 1 92 ? 43.865 43.742 -12.834 1.00 26.20 92 ALA A CA 1
ATOM 633 C C . ALA A 1 92 ? 45.145 43.213 -12.111 1.00 26.20 92 ALA A C 1
ATOM 635 O O . ALA A 1 92 ? 45.590 43.712 -11.085 1.00 26.20 92 ALA A O 1
ATOM 636 N N . THR A 1 93 ? 45.871 42.367 -12.867 1.00 27.48 93 THR A N 1
ATOM 637 C CA . THR A 1 93 ? 47.350 42.307 -13.040 1.00 27.48 93 THR A CA 1
ATOM 638 C C . THR A 1 93 ? 48.289 42.005 -11.856 1.00 27.48 93 THR A C 1
ATOM 640 O O . THR A 1 93 ? 48.514 42.854 -11.003 1.00 27.48 93 THR A O 1
ATOM 643 N N . THR A 1 94 ? 49.057 40.905 -11.949 1.00 26.88 94 THR A N 1
ATOM 644 C CA . THR A 1 94 ? 50.514 40.938 -12.275 1.00 26.88 94 THR A CA 1
ATOM 645 C C . THR A 1 94 ? 51.159 39.539 -12.375 1.00 26.88 94 THR A C 1
ATOM 647 O O . THR A 1 94 ? 50.957 38.678 -11.529 1.00 26.88 94 THR A O 1
ATOM 650 N N . ALA A 1 95 ? 51.999 39.360 -13.397 1.00 29.83 95 ALA A N 1
ATOM 651 C CA . ALA A 1 95 ? 53.159 38.451 -13.452 1.00 29.83 95 ALA A CA 1
ATOM 652 C C . ALA A 1 95 ? 54.404 39.356 -13.684 1.00 29.83 95 ALA A C 1
ATOM 654 O O . ALA A 1 95 ? 54.171 40.505 -14.087 1.00 29.83 95 ALA A O 1
ATOM 655 N N . PRO A 1 96 ? 55.684 38.965 -13.443 1.00 41.38 96 PRO A N 1
ATOM 656 C CA . PRO A 1 96 ? 56.372 37.721 -13.867 1.00 41.38 96 PRO A CA 1
ATOM 657 C C . PRO A 1 96 ? 57.295 37.144 -12.732 1.00 41.38 96 PRO A C 1
ATOM 659 O O . PRO A 1 96 ? 57.035 37.461 -11.578 1.00 41.38 96 PRO A O 1
ATOM 662 N N . ALA A 1 97 ? 58.339 36.298 -12.877 1.00 25.97 97 ALA A N 1
ATOM 663 C CA . ALA A 1 97 ? 59.186 35.855 -14.004 1.00 25.97 97 ALA A CA 1
ATOM 664 C C . ALA A 1 97 ? 60.043 34.591 -13.662 1.00 25.97 97 ALA A C 1
ATOM 666 O O . ALA A 1 97 ? 60.352 34.425 -12.488 1.00 25.97 97 ALA A O 1
ATOM 667 N N . THR A 1 98 ? 60.506 33.835 -14.691 1.00 27.67 98 THR A N 1
ATOM 668 C CA . THR A 1 98 ? 61.849 33.157 -14.869 1.00 27.67 98 THR A CA 1
ATOM 669 C C . THR A 1 98 ? 62.400 32.191 -13.777 1.00 27.67 98 THR A C 1
ATOM 671 O O . THR A 1 98 ? 62.212 32.441 -12.598 1.00 27.67 98 THR A O 1
ATOM 674 N N . ASP A 1 99 ? 63.164 31.103 -14.007 1.00 27.89 99 ASP A N 1
ATOM 675 C CA . ASP A 1 99 ? 63.965 30.541 -15.135 1.00 27.89 99 ASP A CA 1
ATOM 676 C C . ASP A 1 99 ? 64.414 29.074 -14.762 1.00 27.89 99 ASP A C 1
ATOM 678 O O . ASP A 1 99 ? 64.031 28.628 -13.678 1.00 27.89 99 ASP A O 1
ATOM 682 N N . PRO A 1 100 ? 65.335 28.342 -15.451 1.00 43.94 100 PRO A N 1
ATOM 683 C CA . PRO A 1 100 ? 65.424 27.958 -16.873 1.00 43.94 100 PRO A CA 1
ATOM 684 C C . PRO A 1 100 ? 65.683 26.437 -17.141 1.00 43.94 100 PRO A C 1
ATOM 686 O O . PRO A 1 100 ? 66.099 25.675 -16.274 1.00 43.94 100 PRO A O 1
ATOM 689 N N . SER A 1 101 ? 65.592 26.053 -18.425 1.00 28.39 101 SER A N 1
ATOM 690 C CA . SER A 1 101 ? 66.443 25.069 -19.151 1.00 28.39 101 SER A CA 1
ATOM 691 C C . SER A 1 101 ? 66.674 23.627 -18.639 1.00 28.39 101 SER A C 1
ATOM 693 O O . SER A 1 101 ? 67.395 23.396 -17.671 1.00 28.39 101 SER A O 1
ATOM 695 N N . THR A 1 102 ? 66.353 22.638 -19.485 1.00 29.00 102 THR A N 1
ATOM 696 C CA . THR A 1 102 ? 67.391 21.851 -20.202 1.00 29.00 102 THR A CA 1
ATOM 697 C C . THR A 1 102 ? 66.796 21.046 -21.365 1.00 29.00 102 THR A C 1
ATOM 699 O O . THR A 1 102 ? 65.874 20.262 -21.182 1.00 29.00 102 THR A O 1
ATOM 702 N N . GLU A 1 103 ? 67.368 21.213 -22.556 1.00 27.72 103 GLU A N 1
ATOM 703 C CA . GLU A 1 103 ? 67.219 20.307 -23.706 1.00 27.72 103 GLU A CA 1
ATOM 704 C C . GLU A 1 103 ? 68.582 19.621 -23.928 1.00 27.72 103 GLU A C 1
ATOM 706 O O . GLU A 1 103 ? 69.602 20.139 -23.449 1.00 27.72 103 GLU A O 1
ATOM 711 N N . PRO A 1 104 ? 68.647 18.479 -24.632 1.00 35.06 104 PRO A N 1
ATOM 712 C CA . PRO A 1 104 ? 69.476 18.530 -25.837 1.00 35.06 104 PRO A CA 1
ATOM 713 C C . PRO A 1 104 ? 69.009 17.685 -27.038 1.00 35.06 104 PRO A C 1
ATOM 715 O O . PRO A 1 104 ? 68.789 16.480 -26.940 1.00 35.06 104 PRO A O 1
ATOM 718 N N . SER A 1 105 ? 69.126 18.330 -28.203 1.00 27.75 105 SER A N 1
ATOM 719 C CA . SER A 1 105 ? 69.717 17.794 -29.442 1.00 27.75 105 SER A CA 1
ATOM 720 C C . SER A 1 105 ? 68.897 16.870 -30.349 1.00 27.75 105 SER A C 1
ATOM 722 O O . SER A 1 105 ? 68.727 15.676 -30.120 1.00 27.75 105 SER A O 1
ATOM 724 N N . ALA A 1 106 ? 68.577 17.429 -31.517 1.00 28.56 106 ALA A N 1
ATOM 725 C CA . ALA A 1 106 ? 68.195 16.709 -32.724 1.00 28.56 106 ALA A CA 1
ATOM 726 C C . ALA A 1 106 ? 69.360 15.931 -33.373 1.00 28.56 106 ALA A C 1
ATOM 728 O O . ALA A 1 106 ? 70.526 16.320 -33.283 1.00 28.56 106 ALA A O 1
ATOM 729 N N . THR A 1 107 ? 69.004 14.925 -34.172 1.00 26.11 107 THR A N 1
ATOM 730 C CA . THR A 1 107 ? 69.768 14.486 -35.351 1.00 26.11 107 THR A CA 1
ATOM 731 C C . THR A 1 107 ? 68.883 14.586 -36.595 1.00 26.11 107 THR A C 1
ATOM 733 O O . THR A 1 107 ? 67.658 14.522 -36.514 1.00 26.11 107 THR A O 1
ATOM 736 N N . SER A 1 108 ? 69.504 14.825 -37.749 1.00 27.78 108 SER A N 1
ATOM 737 C CA . SER A 1 108 ? 68.843 15.179 -39.012 1.00 27.78 108 SER A CA 1
ATOM 738 C C . SER A 1 108 ? 69.457 14.425 -40.203 1.00 27.78 108 SER A C 1
ATOM 740 O O . SER A 1 108 ? 70.372 13.625 -40.018 1.00 27.78 108 SER A O 1
ATOM 742 N N . SER A 1 109 ? 68.973 14.721 -41.419 1.00 27.84 109 SER A N 1
ATOM 743 C CA . SER A 1 109 ? 69.262 14.074 -42.719 1.00 27.84 109 SER A CA 1
ATOM 744 C C . SER A 1 109 ? 68.544 12.723 -42.911 1.00 27.84 109 SER A C 1
ATOM 746 O O . SER A 1 109 ? 68.824 11.756 -42.216 1.00 27.84 109 SER A O 1
ATOM 748 N N . THR A 1 110 ? 67.400 12.677 -43.606 1.00 28.05 110 THR A N 1
ATOM 749 C CA . THR A 1 110 ? 67.156 12.777 -45.069 1.00 28.05 110 THR A CA 1
ATOM 750 C C . THR A 1 110 ? 67.601 11.553 -45.862 1.00 28.05 110 THR A C 1
ATOM 752 O O . THR A 1 110 ? 68.791 11.379 -46.092 1.00 28.05 110 THR A O 1
ATOM 755 N N . ASP A 1 111 ? 66.627 10.853 -46.445 1.00 26.11 111 ASP A N 1
ATOM 756 C CA . ASP A 1 111 ? 66.682 10.584 -47.882 1.00 26.11 111 ASP A CA 1
ATOM 757 C C . ASP A 1 111 ? 65.270 10.616 -48.487 1.00 26.11 111 ASP A C 1
ATOM 759 O O . ASP A 1 111 ? 64.311 10.114 -47.900 1.00 26.11 111 ASP A O 1
ATOM 763 N N . LEU A 1 112 ? 65.144 11.276 -49.638 1.00 29.42 112 LEU A N 1
ATOM 764 C CA . LEU A 1 112 ? 63.899 11.427 -50.391 1.00 29.42 112 LEU A CA 1
ATOM 765 C C . LEU A 1 112 ? 63.925 10.479 -51.591 1.00 29.42 112 LEU A C 1
ATOM 767 O O . LEU A 1 112 ? 64.703 10.685 -52.521 1.00 29.42 112 LEU A O 1
ATOM 771 N N . THR A 1 113 ? 62.999 9.526 -51.641 1.00 30.02 113 THR A N 1
ATOM 772 C CA . THR A 1 113 ? 62.557 8.919 -52.903 1.00 30.02 113 THR A CA 1
ATOM 773 C C . THR A 1 113 ? 61.049 9.110 -53.040 1.00 30.02 113 THR A C 1
ATOM 775 O O . THR A 1 113 ? 60.284 8.873 -52.109 1.00 30.02 113 THR A O 1
ATOM 778 N N . ALA A 1 114 ? 60.633 9.652 -54.184 1.00 30.11 114 ALA A N 1
ATOM 779 C CA . ALA A 1 114 ? 59.265 10.105 -54.429 1.00 30.11 114 ALA A CA 1
ATOM 780 C C . ALA A 1 114 ? 58.416 9.066 -55.189 1.00 30.11 114 ALA A C 1
ATOM 782 O O . ALA A 1 114 ? 58.965 8.173 -55.831 1.00 30.11 114 ALA A O 1
ATOM 783 N N . ALA A 1 115 ? 57.094 9.308 -55.191 1.00 28.77 115 ALA A N 1
ATOM 784 C CA . ALA A 1 115 ? 56.001 8.555 -55.835 1.00 28.77 115 ALA A CA 1
ATOM 785 C C . ALA A 1 115 ? 55.613 7.231 -55.130 1.00 28.77 115 ALA A C 1
ATOM 787 O O . ALA A 1 115 ? 56.409 6.308 -55.054 1.00 28.77 115 ALA A O 1
ATOM 788 N N . SER A 1 116 ? 54.387 7.066 -54.618 1.00 32.66 116 SER A N 1
ATOM 789 C CA . SER A 1 116 ? 53.115 7.460 -55.243 1.00 32.66 116 SER A CA 1
ATOM 790 C C . SER A 1 116 ? 52.182 8.316 -54.370 1.00 32.66 116 SER A C 1
ATOM 792 O O . SER A 1 116 ? 51.560 7.849 -53.420 1.00 32.66 116 SER A O 1
ATOM 794 N N . THR A 1 117 ? 51.973 9.566 -54.785 1.00 36.44 117 THR A N 1
ATOM 795 C CA . THR A 1 117 ? 50.705 10.270 -54.543 1.00 36.44 117 THR A CA 1
ATOM 796 C C . THR A 1 117 ? 49.677 9.735 -55.535 1.00 36.44 117 THR A C 1
ATOM 798 O O . THR A 1 117 ? 49.582 10.254 -56.650 1.00 36.44 117 THR A O 1
ATOM 801 N N . ASP A 1 118 ? 48.955 8.676 -55.170 1.00 34.56 118 ASP A N 1
ATOM 802 C CA . ASP A 1 118 ? 47.895 8.138 -56.026 1.00 34.56 118 ASP A CA 1
ATOM 803 C C . ASP A 1 118 ? 46.559 8.822 -55.706 1.00 34.56 118 ASP A C 1
ATOM 805 O O . ASP A 1 118 ? 45.833 8.450 -54.789 1.00 34.56 118 ASP A O 1
ATOM 809 N N . LEU A 1 119 ? 46.333 9.917 -56.433 1.00 33.19 119 LEU A N 1
ATOM 810 C CA . LEU A 1 119 ? 45.038 10.465 -56.835 1.00 33.19 119 LEU A CA 1
ATOM 811 C C . LEU A 1 119 ? 43.864 10.282 -55.850 1.00 33.19 119 LEU A C 1
ATOM 813 O O . LEU A 1 119 ? 43.043 9.373 -55.991 1.00 33.19 119 LEU A O 1
ATOM 817 N N . LEU A 1 120 ? 43.685 11.282 -54.975 1.00 41.31 120 LEU A N 1
ATOM 818 C CA . LEU A 1 120 ? 42.354 11.680 -54.500 1.00 41.31 120 LEU A CA 1
ATOM 819 C C . LEU A 1 120 ? 41.474 11.936 -55.730 1.00 41.31 120 LEU A C 1
ATOM 821 O O . LEU A 1 120 ? 41.564 12.977 -56.384 1.00 41.31 120 LEU A O 1
ATOM 825 N N . SER A 1 121 ? 40.690 10.925 -56.090 1.00 44.78 121 SER A N 1
ATOM 826 C CA . SER A 1 121 ? 39.794 10.988 -57.233 1.00 44.78 121 SER A CA 1
ATOM 827 C C . SER A 1 121 ? 38.686 11.990 -56.936 1.00 44.78 121 SER A C 1
ATOM 829 O O . SER A 1 121 ? 38.129 11.998 -55.839 1.00 44.78 121 SER A O 1
ATOM 831 N N . LEU A 1 122 ? 38.372 12.826 -57.929 1.00 50.53 122 LEU A N 1
ATOM 832 C CA . LEU A 1 122 ? 37.196 13.696 -57.907 1.00 50.53 122 LEU A CA 1
ATOM 833 C C . LEU A 1 122 ? 35.962 12.872 -57.494 1.00 50.53 122 LEU A C 1
ATOM 835 O O . LEU A 1 122 ? 35.863 11.713 -57.917 1.00 50.53 122 LEU A O 1
ATOM 839 N N . PRO A 1 123 ? 35.036 13.431 -56.694 1.00 54.94 123 PRO A N 1
ATOM 840 C CA . PRO A 1 123 ? 33.895 12.673 -56.204 1.00 54.94 123 PRO A CA 1
ATOM 841 C C . PRO A 1 123 ? 33.092 12.116 -57.383 1.00 54.94 123 PRO A C 1
ATOM 843 O O . PRO A 1 123 ? 32.933 12.776 -58.415 1.00 54.94 123 PRO A O 1
ATOM 846 N N . VAL A 1 124 ? 32.619 10.876 -57.238 1.00 62.44 124 VAL A N 1
ATOM 847 C CA . VAL A 1 124 ? 31.850 10.187 -58.282 1.00 62.44 124 VAL A CA 1
ATOM 848 C C . VAL A 1 124 ? 30.642 11.060 -58.658 1.00 62.44 124 VAL A C 1
ATOM 850 O O . VAL A 1 124 ? 29.972 11.561 -57.754 1.00 62.44 124 VAL A O 1
ATOM 853 N N . PRO A 1 125 ? 30.341 11.272 -59.955 1.00 72.19 125 PRO A N 1
ATOM 854 C CA . PRO A 1 125 ? 29.181 12.064 -60.348 1.00 72.19 125 PRO A CA 1
ATOM 855 C C . PRO A 1 125 ? 27.882 11.471 -59.785 1.00 72.19 125 PRO A C 1
ATOM 857 O O . PRO A 1 125 ? 27.525 10.339 -60.110 1.00 72.19 125 PRO A O 1
ATOM 860 N N . GLY A 1 126 ? 27.175 12.251 -58.965 1.00 83.25 126 GLY A N 1
ATOM 861 C CA . GLY A 1 126 ? 25.988 11.814 -58.226 1.00 83.25 126 GLY A CA 1
ATOM 862 C C . GLY A 1 126 ? 26.307 11.390 -56.789 1.00 83.25 126 GLY A C 1
ATOM 863 O O . GLY A 1 126 ? 27.219 11.934 -56.163 1.00 83.25 126 GLY A O 1
ATOM 864 N N . LEU A 1 127 ? 25.519 10.448 -56.260 1.00 92.06 127 LEU A N 1
ATOM 865 C CA . LEU A 1 127 ? 25.633 9.965 -54.883 1.00 92.06 127 LEU A CA 1
ATOM 866 C C . LEU A 1 127 ? 26.810 8.997 -54.710 1.00 92.06 127 LEU A C 1
ATOM 868 O O . LEU A 1 127 ? 26.955 8.028 -55.455 1.00 92.06 127 LEU A O 1
ATOM 872 N N . SER A 1 128 ? 27.609 9.229 -53.676 1.00 92.38 128 SER A N 1
ATOM 873 C CA . SER A 1 128 ? 28.643 8.313 -53.190 1.00 92.38 128 SER A CA 1
ATOM 874 C C . SER A 1 128 ? 28.802 8.434 -51.671 1.00 92.38 128 SER A C 1
ATOM 876 O O . SER A 1 128 ? 28.156 9.269 -51.041 1.00 92.38 128 SER A O 1
ATOM 878 N N . GLY A 1 129 ? 29.644 7.596 -51.074 1.00 90.81 129 GLY A N 1
ATOM 879 C CA . GLY A 1 129 ? 30.035 7.691 -49.671 1.00 90.81 129 GLY A CA 1
ATOM 880 C C . GLY A 1 129 ? 31.536 7.503 -49.470 1.00 90.81 129 GLY A C 1
ATOM 881 O O . GLY A 1 129 ? 32.344 7.825 -50.341 1.00 90.81 129 GLY A O 1
ATOM 882 N N . GLY A 1 130 ? 31.899 6.980 -48.304 1.00 87.38 130 GLY A N 1
ATOM 883 C CA . GLY A 1 130 ? 33.269 6.653 -47.911 1.00 87.38 130 GLY A CA 1
ATOM 884 C C . GLY A 1 130 ? 33.272 5.621 -46.782 1.00 87.38 130 GLY A C 1
ATOM 885 O O . GLY A 1 130 ? 32.280 4.926 -46.571 1.00 87.38 130 GLY A O 1
ATOM 886 N N . ALA A 1 131 ? 34.354 5.538 -46.009 1.00 88.56 131 ALA A N 1
ATOM 887 C CA . ALA A 1 131 ? 34.391 4.665 -44.837 1.00 88.56 131 ALA A CA 1
ATOM 888 C C . ALA A 1 131 ? 33.369 5.119 -43.774 1.00 88.56 131 ALA A C 1
ATOM 890 O O . ALA A 1 131 ? 33.462 6.233 -43.253 1.00 88.56 131 ALA A O 1
ATOM 891 N N . ALA A 1 132 ? 32.403 4.259 -43.438 1.00 91.44 132 ALA A N 1
ATOM 892 C CA . ALA A 1 132 ? 31.475 4.510 -42.339 1.00 91.44 132 ALA A CA 1
ATOM 893 C C . ALA A 1 132 ? 32.194 4.446 -40.979 1.00 91.44 132 ALA A C 1
ATOM 895 O O . ALA A 1 132 ? 33.171 3.712 -40.803 1.00 91.44 132 ALA A O 1
ATOM 896 N N . ALA A 1 133 ? 31.701 5.200 -39.999 1.00 91.88 133 ALA A N 1
ATOM 897 C CA . ALA A 1 133 ? 32.172 5.157 -38.617 1.00 91.88 133 ALA A CA 1
ATOM 898 C C . ALA A 1 133 ? 31.104 4.559 -37.687 1.00 91.88 133 ALA A C 1
ATOM 900 O O . ALA A 1 133 ? 29.941 4.382 -38.059 1.00 91.88 133 ALA A O 1
ATOM 901 N N . LEU A 1 134 ? 31.511 4.244 -36.458 1.00 91.75 134 LEU A N 1
ATOM 902 C CA . LEU A 1 134 ? 30.630 3.768 -35.394 1.00 91.75 134 LEU A CA 1
ATOM 903 C C . LEU A 1 134 ? 30.788 4.652 -34.160 1.00 91.75 134 LEU A C 1
ATOM 905 O O . LEU A 1 134 ? 31.899 5.069 -33.843 1.00 91.75 134 LEU A O 1
ATOM 909 N N . ALA A 1 135 ? 29.706 4.885 -33.424 1.00 88.94 135 ALA A N 1
ATOM 910 C CA . ALA A 1 135 ? 29.752 5.460 -32.085 1.00 88.94 135 ALA A CA 1
ATOM 911 C C . ALA A 1 135 ? 29.272 4.440 -31.052 1.00 88.94 135 ALA A C 1
ATOM 913 O O . ALA A 1 135 ? 28.224 3.814 -31.219 1.00 88.94 135 ALA A O 1
ATOM 914 N N . LEU A 1 136 ? 30.028 4.289 -29.966 1.00 82.38 136 LEU A N 1
ATOM 915 C CA . LEU A 1 136 ? 29.585 3.538 -28.797 1.00 82.38 136 LEU A CA 1
ATOM 916 C C . LEU A 1 136 ? 28.658 4.437 -27.973 1.00 82.38 136 LEU A C 1
ATOM 918 O O . LEU A 1 136 ? 29.068 5.524 -27.551 1.00 82.38 136 LEU A O 1
ATOM 922 N N . LEU A 1 137 ? 27.419 3.990 -27.768 1.00 75.31 137 LEU A N 1
ATOM 923 C CA . LEU A 1 137 ? 26.444 4.682 -26.931 1.00 75.31 137 LEU A CA 1
ATOM 924 C C . LEU A 1 137 ? 26.607 4.200 -25.483 1.00 75.31 137 LEU A C 1
ATOM 926 O O . LEU A 1 137 ? 26.660 2.998 -25.224 1.00 75.31 137 LEU A O 1
ATOM 930 N N . GLY A 1 138 ? 26.748 5.152 -24.560 1.00 63.09 138 GLY A N 1
ATOM 931 C CA . GLY A 1 138 ? 26.789 4.900 -23.119 1.00 63.09 138 GLY A CA 1
ATOM 932 C C . GLY A 1 138 ? 25.415 5.084 -22.475 1.00 63.09 138 GLY A C 1
ATOM 933 O O . GLY A 1 138 ? 24.386 4.998 -23.145 1.00 63.09 138 GLY A O 1
ATOM 934 N N . ASP A 1 139 ? 25.411 5.382 -21.177 1.00 53.69 139 ASP A N 1
ATOM 935 C CA . ASP A 1 139 ? 24.197 5.790 -20.469 1.00 53.69 139 ASP A CA 1
ATOM 936 C C . ASP A 1 139 ? 23.620 7.113 -21.033 1.00 53.69 139 ASP A C 1
ATOM 938 O O . ASP A 1 139 ? 24.377 7.943 -21.555 1.00 53.69 139 ASP A O 1
ATOM 942 N N . PRO A 1 140 ? 22.300 7.365 -20.906 1.00 50.72 140 PRO A N 1
ATOM 943 C CA . PRO A 1 140 ? 21.676 8.604 -21.371 1.00 50.72 140 PRO A CA 1
ATOM 944 C C . PRO A 1 140 ? 22.370 9.858 -20.821 1.00 50.72 140 PRO A C 1
ATOM 946 O O . PRO A 1 140 ? 22.544 10.013 -19.614 1.00 50.72 140 PRO A O 1
ATOM 949 N N . GLY A 1 141 ? 22.757 10.771 -21.716 1.00 51.31 141 GLY A N 1
ATOM 950 C CA . GLY A 1 141 ? 23.488 11.998 -21.368 1.00 51.31 141 GLY A CA 1
ATOM 951 C C . GLY A 1 141 ? 25.011 11.883 -21.382 1.00 51.31 141 GLY A C 1
ATOM 952 O O . GLY A 1 141 ? 25.686 12.912 -21.360 1.00 51.31 141 GLY A O 1
ATOM 953 N N . VAL A 1 142 ? 25.572 10.676 -21.488 1.00 62.09 142 VAL A N 1
ATOM 954 C CA . VAL A 1 142 ? 26.993 10.499 -21.804 1.00 62.09 142 VAL A CA 1
ATOM 955 C C . VAL A 1 142 ? 27.190 10.754 -23.298 1.00 62.09 142 VAL A C 1
ATOM 957 O O . VAL A 1 142 ? 26.542 10.125 -24.135 1.00 62.09 142 VAL A O 1
ATOM 960 N N . THR A 1 143 ? 28.094 11.671 -23.653 1.00 71.25 143 THR A N 1
ATOM 961 C CA . THR A 1 143 ? 28.433 11.944 -25.058 1.00 71.25 143 THR A CA 1
ATOM 962 C C . THR A 1 143 ? 28.891 10.655 -25.755 1.00 71.25 143 THR A C 1
ATOM 964 O O . THR A 1 143 ? 29.831 10.021 -25.266 1.00 71.25 143 THR A O 1
ATOM 967 N N . PRO A 1 144 ? 28.289 10.270 -26.899 1.00 80.81 144 PRO A N 1
ATOM 968 C CA . PRO A 1 144 ? 28.699 9.096 -27.662 1.00 80.81 144 PRO A CA 1
ATOM 969 C C . PRO A 1 144 ? 30.195 9.094 -27.972 1.00 80.81 144 PRO A C 1
ATOM 971 O O . PRO A 1 144 ? 30.757 10.098 -28.419 1.00 80.81 144 PRO A O 1
ATOM 974 N N . ARG A 1 145 ? 30.846 7.945 -27.783 1.00 86.12 145 ARG A N 1
ATOM 975 C CA . ARG A 1 145 ? 32.254 7.779 -28.146 1.00 86.12 145 ARG A CA 1
ATOM 976 C C . ARG A 1 145 ? 32.350 7.324 -29.596 1.00 86.12 145 ARG A C 1
ATOM 978 O O . ARG A 1 145 ? 32.271 6.128 -29.879 1.00 86.12 145 ARG A O 1
ATOM 985 N N . TYR A 1 146 ? 32.558 8.276 -30.497 1.00 88.12 146 TYR A N 1
ATOM 986 C CA . TYR A 1 146 ? 32.859 7.999 -31.901 1.00 88.12 146 TYR A CA 1
ATOM 987 C C . TYR A 1 146 ? 34.205 7.277 -32.042 1.00 88.12 146 TYR A C 1
ATOM 989 O O . TYR A 1 146 ? 35.198 7.614 -31.389 1.00 88.12 146 TYR A O 1
ATOM 997 N N . LEU A 1 147 ? 34.218 6.251 -32.884 1.00 87.31 147 LEU A N 1
ATOM 998 C CA . LEU A 1 147 ? 35.396 5.511 -33.314 1.00 87.31 147 LEU A CA 1
ATOM 999 C C . LEU A 1 147 ? 35.900 6.099 -34.647 1.00 87.31 147 LEU A C 1
ATOM 1001 O O . LEU A 1 147 ? 35.114 6.705 -35.377 1.00 87.31 147 LEU A O 1
ATOM 1005 N N . PRO A 1 148 ? 37.188 5.925 -34.998 1.00 89.50 148 PRO A N 1
ATOM 1006 C CA . PRO A 1 148 ? 37.690 6.310 -36.316 1.00 89.50 148 PRO A CA 1
ATOM 1007 C C . PRO A 1 148 ? 36.895 5.646 -37.452 1.00 89.50 148 PRO A C 1
ATOM 1009 O O . PRO A 1 148 ? 36.417 4.522 -37.301 1.00 89.50 148 PRO A O 1
ATOM 1012 N N . ALA A 1 149 ? 36.790 6.311 -38.604 1.00 87.94 149 ALA A N 1
ATOM 1013 C CA . ALA A 1 149 ? 36.154 5.732 -39.788 1.00 87.94 149 ALA A CA 1
ATOM 1014 C C . ALA A 1 149 ? 36.808 4.390 -40.176 1.00 87.94 149 ALA A C 1
ATOM 1016 O O . ALA A 1 149 ? 38.031 4.248 -40.128 1.00 87.94 149 ALA A O 1
ATOM 1017 N N . GLY A 1 150 ? 35.985 3.393 -40.507 1.00 85.81 150 GLY A N 1
ATOM 1018 C CA . GLY A 1 150 ? 36.403 2.014 -40.775 1.00 85.81 150 GLY A CA 1
ATOM 1019 C C . GLY A 1 150 ? 36.788 1.183 -39.538 1.00 85.81 150 GLY A C 1
ATOM 1020 O O . GLY A 1 150 ? 37.035 -0.015 -39.671 1.00 85.81 150 GLY A O 1
ATOM 1021 N N . ALA A 1 151 ? 36.837 1.758 -38.329 1.00 90.38 151 ALA A N 1
ATOM 1022 C CA . ALA A 1 151 ? 37.167 0.999 -37.122 1.00 90.38 151 ALA A CA 1
ATOM 1023 C C . ALA A 1 151 ? 35.966 0.157 -36.637 1.00 90.38 151 ALA A C 1
ATOM 1025 O O . ALA A 1 151 ? 34.870 0.697 -36.466 1.00 90.38 151 ALA A O 1
ATOM 1026 N N . PRO A 1 152 ? 36.147 -1.148 -36.356 1.00 91.12 152 PRO A N 1
ATOM 1027 C CA . PRO A 1 152 ? 35.073 -1.992 -35.847 1.00 91.12 152 PRO A CA 1
ATOM 1028 C C . PRO A 1 152 ? 34.760 -1.693 -34.374 1.00 91.12 152 PRO A C 1
ATOM 1030 O O . PRO A 1 152 ? 35.660 -1.422 -33.574 1.00 91.12 152 PRO A O 1
ATOM 1033 N N . ALA A 1 153 ? 33.493 -1.837 -33.989 1.00 85.06 153 ALA A N 1
ATOM 1034 C CA . ALA A 1 153 ? 33.101 -1.936 -32.584 1.00 85.06 153 ALA A CA 1
ATOM 1035 C C . ALA A 1 153 ? 33.141 -3.409 -32.159 1.00 85.06 153 ALA A C 1
ATOM 1037 O O . ALA A 1 153 ? 32.502 -4.241 -32.794 1.00 85.06 153 ALA A O 1
ATOM 1038 N N . ALA A 1 154 ? 33.867 -3.754 -31.095 1.00 86.62 154 ALA A N 1
ATOM 1039 C CA . ALA A 1 154 ? 34.038 -5.143 -30.667 1.00 86.62 154 ALA A CA 1
ATOM 1040 C C . ALA A 1 154 ? 33.884 -5.313 -29.153 1.00 86.62 154 ALA A C 1
ATOM 1042 O O . ALA A 1 154 ? 34.105 -4.376 -28.388 1.00 86.62 154 ALA A O 1
ATOM 1043 N N . GLY A 1 155 ? 33.531 -6.531 -28.731 1.00 75.50 155 GLY A N 1
ATOM 1044 C CA . GLY A 1 155 ? 33.267 -6.845 -27.325 1.00 75.50 155 GLY A CA 1
ATOM 1045 C C . GLY A 1 155 ? 31.878 -6.412 -26.855 1.00 75.50 155 GLY A C 1
ATOM 1046 O O . GLY A 1 155 ? 31.664 -6.291 -25.653 1.00 75.50 155 GLY A O 1
ATOM 1047 N N . LEU A 1 156 ? 30.946 -6.172 -27.784 1.00 76.94 156 LEU A N 1
ATOM 1048 C CA . LEU A 1 156 ? 29.606 -5.693 -27.458 1.00 76.94 156 LEU A CA 1
ATOM 1049 C C . LEU A 1 156 ? 28.779 -6.788 -26.771 1.00 76.94 156 LEU A C 1
ATOM 1051 O O . LEU A 1 156 ? 28.804 -7.947 -27.181 1.00 76.94 156 LEU A O 1
ATOM 1055 N N . GLY A 1 157 ? 28.021 -6.431 -25.743 1.00 67.44 157 GLY A N 1
ATOM 1056 C CA . GLY A 1 157 ? 27.010 -7.315 -25.166 1.00 67.44 157 GLY A CA 1
ATOM 1057 C C . GLY A 1 157 ? 25.722 -7.324 -26.001 1.00 67.44 157 GLY A C 1
ATOM 1058 O O . GLY A 1 157 ? 25.416 -6.323 -26.653 1.00 67.44 157 GLY A O 1
ATOM 1059 N N . PRO A 1 158 ? 24.905 -8.393 -25.936 1.00 65.12 158 PRO A N 1
ATOM 1060 C CA . PRO A 1 158 ? 23.490 -8.302 -26.294 1.00 65.12 158 PRO A CA 1
ATOM 1061 C C . PRO A 1 158 ? 22.837 -7.101 -25.597 1.00 65.12 158 PRO A C 1
ATOM 1063 O O . PRO A 1 158 ? 23.281 -6.694 -24.520 1.00 65.12 158 PRO A O 1
ATOM 1066 N N . PHE A 1 159 ? 21.791 -6.533 -26.197 1.00 67.06 159 PHE A N 1
ATOM 1067 C CA . PHE A 1 159 ? 21.100 -5.324 -25.720 1.00 67.06 159 PHE A CA 1
ATOM 1068 C C . PHE A 1 159 ? 21.907 -4.016 -25.777 1.00 67.06 159 PHE A C 1
ATOM 1070 O O . PHE A 1 159 ? 21.328 -2.960 -25.527 1.00 67.06 159 PHE A O 1
ATOM 1077 N N . GLN A 1 160 ? 23.202 -4.034 -26.117 1.00 74.50 160 GLN A N 1
ATOM 1078 C CA . GLN A 1 160 ? 23.954 -2.792 -26.303 1.00 74.50 160 GLN A CA 1
ATOM 1079 C C . GLN A 1 160 ? 23.582 -2.096 -27.611 1.00 74.50 160 GLN A C 1
ATOM 1081 O O . GLN A 1 160 ? 23.348 -2.734 -28.644 1.00 74.50 160 GLN A O 1
ATOM 1086 N N . SER A 1 161 ? 23.569 -0.768 -27.539 1.00 81.62 161 SER A N 1
ATOM 1087 C CA . SER A 1 161 ? 23.286 0.122 -28.656 1.00 81.62 161 SER A CA 1
ATOM 1088 C C . SER A 1 161 ? 24.574 0.741 -29.189 1.00 81.62 161 SER A C 1
ATOM 1090 O O . SER A 1 161 ? 25.454 1.155 -28.434 1.00 81.62 161 SER A O 1
ATOM 1092 N N . VAL A 1 162 ? 24.668 0.847 -30.506 1.00 88.19 162 VAL A N 1
ATOM 1093 C CA . VAL A 1 162 ? 25.712 1.585 -31.217 1.00 88.19 162 VAL A CA 1
ATOM 1094 C C . VAL A 1 162 ? 25.058 2.482 -32.253 1.00 88.19 162 VAL A C 1
ATOM 1096 O O . VAL A 1 162 ? 23.931 2.232 -32.682 1.00 88.19 162 VAL A O 1
ATOM 1099 N N . ARG A 1 163 ? 25.769 3.519 -32.683 1.00 91.19 163 ARG A N 1
ATOM 1100 C CA . ARG A 1 163 ? 25.335 4.345 -33.804 1.00 91.19 163 ARG A CA 1
ATOM 1101 C C . ARG A 1 163 ? 26.196 4.069 -35.026 1.00 91.19 163 ARG A C 1
ATOM 1103 O O . ARG A 1 163 ? 27.416 4.151 -34.929 1.00 91.19 163 ARG A O 1
ATOM 1110 N N . LEU A 1 164 ? 25.575 3.755 -36.159 1.00 94.94 164 LEU A N 1
ATOM 1111 C CA . LEU A 1 164 ? 26.230 3.805 -37.464 1.00 94.94 164 LEU A CA 1
ATOM 1112 C C . LEU A 1 164 ? 26.275 5.260 -37.928 1.00 94.94 164 LEU A C 1
ATOM 1114 O O . LEU A 1 164 ? 25.268 5.953 -37.821 1.00 94.94 164 LEU A O 1
ATOM 1118 N N . VAL A 1 165 ? 27.415 5.695 -38.460 1.00 95.19 165 VAL A N 1
ATOM 1119 C CA . VAL A 1 165 ? 27.643 7.053 -38.965 1.00 95.19 165 VAL A CA 1
ATOM 1120 C C . VAL A 1 165 ? 28.096 6.947 -40.422 1.00 95.19 165 VAL A C 1
ATOM 1122 O O . VAL A 1 165 ? 29.224 6.534 -40.698 1.00 95.19 165 VAL A O 1
ATOM 1125 N N . ALA A 1 166 ? 27.204 7.263 -41.363 1.00 95.44 166 ALA A N 1
ATOM 1126 C CA . ALA A 1 166 ? 27.434 7.088 -42.795 1.00 95.44 166 ALA A CA 1
ATOM 1127 C C . ALA A 1 166 ? 27.675 8.438 -43.508 1.00 95.44 166 ALA A C 1
ATOM 1129 O O . ALA A 1 166 ? 26.771 9.281 -43.522 1.00 95.44 166 ALA A O 1
ATOM 1130 N N . PRO A 1 167 ? 28.850 8.654 -44.134 1.00 94.81 167 PRO A N 1
ATOM 1131 C CA . PRO A 1 167 ? 29.077 9.804 -45.008 1.00 94.81 167 PRO A CA 1
ATOM 1132 C C . PRO A 1 167 ? 28.302 9.652 -46.319 1.00 94.81 167 PRO A C 1
ATOM 1134 O O . PRO A 1 167 ? 28.478 8.661 -47.028 1.00 94.81 167 PRO A O 1
ATOM 1137 N N . LEU A 1 168 ? 27.499 10.659 -46.666 1.00 94.62 168 LEU A N 1
ATOM 1138 C CA . LEU A 1 168 ? 26.779 10.747 -47.938 1.00 94.62 168 LEU A CA 1
ATOM 1139 C C . LEU A 1 168 ? 27.238 11.992 -48.706 1.00 94.62 168 LEU A C 1
ATOM 1141 O O . LEU A 1 168 ? 27.201 13.108 -48.191 1.00 94.62 168 LEU A O 1
ATOM 1145 N N . LEU A 1 169 ? 27.686 11.797 -49.942 1.00 94.00 169 LEU A N 1
ATOM 1146 C CA . LEU A 1 169 ? 28.364 12.794 -50.767 1.00 94.00 169 LEU A CA 1
ATOM 1147 C C . LEU A 1 169 ? 27.628 12.951 -52.100 1.00 94.00 169 LEU A C 1
ATOM 1149 O O . LEU A 1 169 ? 27.335 11.952 -52.755 1.00 94.00 169 LEU A O 1
ATOM 1153 N N . ASN A 1 170 ? 27.392 14.185 -52.547 1.00 94.12 170 ASN A N 1
ATOM 1154 C CA . ASN A 1 170 ? 26.942 14.473 -53.908 1.00 94.12 170 ASN A CA 1
ATOM 1155 C C . ASN A 1 170 ? 28.045 15.205 -54.685 1.00 94.12 170 ASN A C 1
ATOM 1157 O O . ASN A 1 170 ? 28.197 16.423 -54.576 1.00 94.12 170 ASN A O 1
ATOM 1161 N N . GLY A 1 171 ? 28.796 14.453 -55.495 1.00 87.25 171 GLY A N 1
ATOM 1162 C CA . GLY A 1 171 ? 29.803 14.991 -56.416 1.00 87.25 171 GLY A CA 1
ATOM 1163 C C . GLY A 1 171 ? 29.234 15.501 -57.743 1.00 87.25 171 GLY A C 1
ATOM 1164 O O . GLY A 1 171 ? 29.978 16.012 -58.578 1.00 87.25 171 GLY A O 1
ATOM 1165 N N . GLY A 1 172 ? 27.931 15.323 -57.975 1.00 86.50 172 GLY A N 1
ATOM 1166 C CA . GLY A 1 172 ? 27.261 15.693 -59.217 1.00 86.50 172 GLY A CA 1
ATOM 1167 C C . GLY A 1 172 ? 26.930 17.190 -59.328 1.00 86.50 172 GLY A C 1
ATOM 1168 O O . GLY A 1 172 ? 26.899 17.904 -58.324 1.00 86.50 172 GLY A O 1
ATOM 1169 N N . PRO A 1 173 ? 26.639 17.671 -60.553 1.00 86.44 173 PRO A N 1
ATOM 1170 C CA . PRO A 1 173 ? 26.150 19.030 -60.797 1.00 86.44 173 PRO A CA 1
ATOM 1171 C C . PRO A 1 173 ? 24.658 19.210 -60.460 1.00 86.44 173 PRO A C 1
ATOM 1173 O O . PRO A 1 173 ? 24.194 20.345 -60.367 1.00 86.44 173 PRO A O 1
ATOM 1176 N N . ASP A 1 174 ? 23.922 18.112 -60.270 1.00 91.81 174 ASP A N 1
ATOM 1177 C CA . ASP A 1 174 ? 22.480 18.078 -60.024 1.00 91.81 174 ASP A CA 1
ATOM 1178 C C . ASP A 1 174 ? 22.169 17.614 -58.584 1.00 91.81 174 ASP A C 1
ATOM 1180 O O . ASP A 1 174 ? 22.919 16.811 -58.018 1.00 91.81 174 ASP A O 1
ATOM 1184 N N . PRO A 1 175 ? 21.087 18.108 -57.949 1.00 90.94 175 PRO A N 1
ATOM 1185 C CA . PRO A 1 175 ? 20.669 17.642 -56.629 1.00 90.94 175 PRO A CA 1
ATOM 1186 C C . PRO A 1 175 ? 20.192 16.187 -56.695 1.00 90.94 175 PRO A C 1
ATOM 1188 O O . PRO A 1 175 ? 19.426 15.819 -57.586 1.00 90.94 175 PRO A O 1
ATOM 1191 N N . VAL A 1 176 ? 20.583 15.378 -55.712 1.00 93.50 176 VAL A N 1
ATOM 1192 C CA . VAL A 1 176 ? 20.119 13.989 -55.577 1.00 93.50 176 VAL A CA 1
ATOM 1193 C C . VAL A 1 176 ? 19.038 13.917 -54.499 1.00 93.50 176 VAL A C 1
ATOM 1195 O O . VAL A 1 176 ? 19.119 14.612 -53.489 1.00 93.50 176 VAL A O 1
ATOM 1198 N N . THR A 1 177 ? 18.013 13.089 -54.710 1.00 94.50 177 THR A N 1
ATOM 1199 C CA . THR A 1 177 ? 17.091 12.681 -53.637 1.00 94.50 177 THR A CA 1
ATOM 1200 C C . THR A 1 177 ? 17.622 11.384 -53.052 1.00 94.50 177 THR A C 1
ATOM 1202 O O . THR A 1 177 ? 17.821 10.448 -53.816 1.00 94.50 177 THR A O 1
ATOM 1205 N N . VAL A 1 178 ? 17.854 11.342 -51.744 1.00 93.88 178 VAL A N 1
ATOM 1206 C CA . VAL A 1 178 ? 18.336 10.154 -51.033 1.00 93.88 178 VAL A CA 1
ATOM 1207 C C . VAL A 1 178 ? 17.248 9.611 -50.116 1.00 93.88 178 VAL A C 1
ATOM 1209 O O . VAL A 1 178 ? 16.554 10.382 -49.453 1.00 93.88 178 VAL A O 1
ATOM 1212 N N . THR A 1 179 ? 17.129 8.288 -50.054 1.00 95.56 179 THR A N 1
ATOM 1213 C CA . THR A 1 179 ? 16.232 7.529 -49.171 1.00 95.56 179 THR A CA 1
ATOM 1214 C C . THR A 1 179 ? 17.059 6.519 -48.369 1.00 95.56 179 THR A C 1
ATOM 1216 O O . THR A 1 179 ? 17.086 5.334 -48.716 1.00 95.56 179 THR A O 1
ATOM 1219 N N . PRO A 1 180 ? 17.792 6.963 -47.326 1.00 97.25 180 PRO A N 1
ATOM 1220 C CA . PRO A 1 180 ? 18.707 6.087 -46.610 1.00 97.25 180 PRO A CA 1
ATOM 1221 C C . PRO A 1 180 ? 17.992 4.921 -45.922 1.00 97.25 180 PRO A C 1
ATOM 1223 O O . PRO A 1 180 ? 17.090 5.121 -45.105 1.00 97.25 180 PRO A O 1
ATOM 1226 N N . GLN A 1 181 ? 18.443 3.702 -46.202 1.00 97.12 181 GLN A N 1
ATOM 1227 C CA . GLN A 1 181 ? 17.969 2.476 -45.568 1.00 97.12 181 GLN A CA 1
ATOM 1228 C C . GLN A 1 181 ? 19.140 1.720 -44.936 1.00 97.12 181 GLN A C 1
ATOM 1230 O O . GLN A 1 181 ? 20.156 1.460 -45.572 1.00 97.12 181 GLN A O 1
ATOM 1235 N N . LEU A 1 182 ? 19.000 1.370 -43.662 1.00 97.44 182 LEU A N 1
ATOM 1236 C CA . LEU A 1 182 ? 19.952 0.557 -42.923 1.00 97.44 182 LEU A CA 1
ATOM 1237 C C . LEU A 1 182 ? 19.707 -0.933 -43.193 1.00 97.44 182 LEU A C 1
ATOM 1239 O O . LEU A 1 182 ? 18.599 -1.449 -43.019 1.00 97.44 182 LEU A O 1
ATOM 1243 N N . GLU A 1 183 ? 20.775 -1.642 -43.530 1.00 97.19 183 GLU A N 1
ATOM 1244 C CA . GLU A 1 183 ? 20.775 -3.085 -43.734 1.00 97.19 183 GLU A CA 1
ATOM 1245 C C . GLU A 1 183 ? 21.938 -3.754 -42.996 1.00 97.19 183 GLU A C 1
ATOM 1247 O O . GLU A 1 183 ? 22.958 -3.125 -42.702 1.00 97.19 183 GLU A O 1
ATOM 1252 N N . PHE A 1 184 ? 21.807 -5.052 -42.726 1.00 96.62 184 PHE A N 1
ATOM 1253 C CA . PHE A 1 184 ? 22.812 -5.847 -42.030 1.00 96.62 184 PHE A CA 1
ATOM 1254 C C . PHE A 1 184 ? 23.014 -7.237 -42.639 1.00 96.62 184 PHE A C 1
ATOM 1256 O O . PHE A 1 184 ? 22.149 -7.761 -43.336 1.00 96.62 184 PHE A O 1
ATOM 1263 N N . ARG A 1 185 ? 24.138 -7.873 -42.307 1.00 95.25 185 ARG A N 1
ATOM 1264 C CA . ARG A 1 185 ? 24.342 -9.324 -42.449 1.00 95.25 185 ARG A CA 1
ATOM 1265 C C . ARG A 1 185 ? 25.296 -9.847 -41.382 1.00 95.25 185 ARG A C 1
ATOM 1267 O O . ARG A 1 185 ? 26.011 -9.066 -40.760 1.00 95.25 185 ARG A O 1
ATOM 1274 N N . VAL A 1 186 ? 25.373 -11.168 -41.206 1.00 94.69 186 VAL A N 1
ATOM 1275 C CA . VAL A 1 186 ? 26.528 -11.780 -40.523 1.00 94.69 186 VAL A CA 1
ATOM 1276 C C . VAL A 1 186 ? 27.762 -11.578 -41.411 1.00 94.69 186 VAL A C 1
ATOM 1278 O O . VAL A 1 186 ? 27.697 -11.816 -42.622 1.00 94.69 186 VAL A O 1
ATOM 1281 N N . ALA A 1 187 ? 28.869 -11.124 -40.825 1.00 92.50 187 ALA A N 1
ATOM 1282 C CA . ALA A 1 187 ? 30.082 -10.771 -41.556 1.00 92.50 187 ALA A CA 1
ATOM 1283 C C . ALA A 1 187 ? 30.603 -11.950 -42.392 1.00 92.50 187 ALA A C 1
ATOM 1285 O O . ALA A 1 187 ? 30.636 -13.092 -41.930 1.00 92.50 187 ALA A O 1
ATOM 1286 N N . GLY A 1 188 ? 30.981 -11.680 -43.642 1.00 86.38 188 GLY A N 1
ATOM 1287 C CA . GLY A 1 188 ? 31.418 -12.714 -44.589 1.00 86.38 188 GLY A CA 1
ATOM 1288 C C . GLY A 1 188 ? 30.351 -13.734 -45.031 1.00 86.38 188 GLY A C 1
ATOM 1289 O O . GLY A 1 188 ? 30.708 -14.726 -45.667 1.00 86.38 188 GLY A O 1
ATOM 1290 N N . THR A 1 189 ? 29.064 -13.524 -44.724 1.00 85.75 189 THR A N 1
ATOM 1291 C CA . THR A 1 189 ? 27.955 -14.366 -45.222 1.00 85.75 189 THR A CA 1
ATOM 1292 C C . THR A 1 189 ? 27.203 -13.696 -46.386 1.00 85.75 189 THR A C 1
ATOM 1294 O O . THR A 1 189 ? 27.758 -12.815 -47.040 1.00 85.75 189 THR A O 1
ATOM 1297 N N . GLY A 1 190 ? 25.994 -14.173 -46.711 1.00 81.69 190 GLY A N 1
ATOM 1298 C CA . GLY A 1 190 ? 25.268 -13.872 -47.951 1.00 81.69 190 GLY A CA 1
ATOM 1299 C C . GLY A 1 190 ? 24.731 -12.441 -48.091 1.00 81.69 190 GLY A C 1
ATOM 1300 O O . GLY A 1 190 ? 25.429 -11.457 -47.832 1.00 81.69 190 GLY A O 1
ATOM 1301 N N . ASP A 1 191 ? 23.495 -12.336 -48.574 1.00 90.38 191 ASP A N 1
ATOM 1302 C CA . ASP A 1 191 ? 22.865 -11.052 -48.877 1.00 90.38 191 ASP A CA 1
ATOM 1303 C C . ASP A 1 191 ? 22.540 -10.250 -47.609 1.00 90.38 191 ASP A C 1
ATOM 1305 O O . ASP A 1 191 ? 22.255 -10.806 -46.544 1.00 90.38 191 ASP A O 1
ATOM 1309 N N . PHE A 1 192 ? 22.579 -8.925 -47.741 1.00 94.25 192 PHE A N 1
ATOM 1310 C CA . PHE A 1 192 ? 22.138 -8.007 -46.696 1.00 94.25 192 PHE A CA 1
ATOM 1311 C C . PHE A 1 192 ? 20.610 -8.045 -46.540 1.00 94.25 192 PHE A C 1
ATOM 1313 O O . PHE A 1 192 ? 19.871 -8.256 -47.501 1.00 94.25 192 PHE A O 1
ATOM 1320 N N . GLN A 1 193 ? 20.147 -7.831 -45.312 1.00 94.69 193 GLN A N 1
ATOM 1321 C CA . GLN A 1 193 ? 18.743 -7.791 -44.917 1.00 94.69 193 GLN A CA 1
ATOM 1322 C C . GLN A 1 193 ? 18.428 -6.433 -44.288 1.00 94.69 193 GLN A C 1
ATOM 1324 O O . GLN A 1 193 ? 19.253 -5.880 -43.562 1.00 94.69 193 GLN A O 1
ATOM 1329 N N . VAL A 1 194 ? 17.229 -5.901 -44.524 1.00 95.88 194 VAL A N 1
ATOM 1330 C CA . VAL A 1 194 ? 16.787 -4.641 -43.905 1.00 95.88 194 VAL A CA 1
ATOM 1331 C C . VAL A 1 194 ? 16.730 -4.794 -42.385 1.00 95.88 194 VAL A C 1
ATOM 1333 O O . VAL A 1 194 ? 16.178 -5.766 -41.867 1.00 95.88 194 VAL A O 1
ATOM 1336 N N . VAL A 1 195 ? 17.289 -3.823 -41.662 1.00 94.31 195 VAL A N 1
ATOM 1337 C CA . VAL A 1 195 ? 17.210 -3.778 -40.198 1.00 94.31 195 VAL A CA 1
ATOM 1338 C C . VAL A 1 195 ? 15.783 -3.393 -39.777 1.00 94.31 195 VAL A C 1
ATOM 1340 O O . VAL A 1 195 ? 15.332 -2.309 -40.147 1.00 94.31 195 VAL A O 1
ATOM 1343 N N . PRO A 1 196 ? 15.047 -4.212 -39.005 1.00 88.38 196 PRO A N 1
ATOM 1344 C CA . PRO A 1 196 ? 13.683 -3.869 -38.601 1.00 88.38 196 PRO A CA 1
ATOM 1345 C C . PRO A 1 196 ? 13.659 -2.696 -37.604 1.00 88.38 196 PRO A C 1
ATOM 1347 O O . PRO A 1 196 ? 14.586 -2.538 -36.812 1.00 88.38 196 PRO A O 1
ATOM 1350 N N . GLU A 1 197 ? 12.573 -1.914 -37.581 1.00 84.44 197 GLU A N 1
ATOM 1351 C CA . GLU A 1 197 ? 12.349 -0.838 -36.586 1.00 84.44 197 GLU A CA 1
ATOM 1352 C C . GLU A 1 197 ? 12.057 -1.354 -35.159 1.00 84.44 197 GLU A C 1
ATOM 1354 O O . GLU A 1 197 ? 11.895 -0.571 -34.228 1.00 84.44 197 GLU A O 1
ATOM 1359 N N . ALA A 1 198 ? 11.944 -2.671 -34.974 1.00 72.62 198 ALA A N 1
ATOM 1360 C CA . ALA A 1 198 ? 11.668 -3.299 -33.687 1.00 72.62 198 ALA A CA 1
ATOM 1361 C C . ALA A 1 198 ? 12.365 -4.661 -33.577 1.00 72.62 198 ALA A C 1
ATOM 1363 O O . ALA A 1 198 ? 12.555 -5.365 -34.575 1.00 72.62 198 ALA A O 1
ATOM 1364 N N . ALA A 1 199 ? 12.713 -5.056 -32.349 1.00 70.88 199 ALA A N 1
ATOM 1365 C CA . ALA A 1 199 ? 13.282 -6.372 -32.075 1.00 70.88 199 ALA A CA 1
ATOM 1366 C C . ALA A 1 199 ? 12.328 -7.474 -32.569 1.00 70.88 199 ALA A C 1
ATOM 1368 O O . ALA A 1 199 ? 11.185 -7.570 -32.124 1.00 70.88 199 ALA A O 1
ATOM 1369 N N . THR A 1 200 ? 12.812 -8.294 -33.498 1.00 75.06 200 THR A N 1
ATOM 1370 C CA . THR A 1 200 ? 12.043 -9.352 -34.160 1.00 75.06 200 THR A CA 1
ATOM 1371 C C . THR A 1 200 ? 12.692 -10.699 -33.829 1.00 75.06 200 THR A C 1
ATOM 1373 O O . THR A 1 200 ? 13.908 -10.803 -33.989 1.00 75.06 200 THR A O 1
ATOM 1376 N N . PRO A 1 201 ? 11.943 -11.724 -33.377 1.00 72.06 201 PRO A N 1
ATOM 1377 C CA . PRO A 1 201 ? 12.522 -13.018 -33.015 1.00 72.06 201 PRO A CA 1
ATOM 1378 C C . PRO A 1 201 ? 13.339 -13.644 -34.151 1.00 72.06 201 PRO A C 1
ATOM 1380 O O . PRO A 1 201 ? 12.869 -13.731 -35.286 1.00 72.06 201 PRO A O 1
ATOM 1383 N N . GLY A 1 202 ? 14.555 -14.088 -33.836 1.00 78.00 202 GLY A N 1
ATOM 1384 C CA . GLY A 1 202 ? 15.510 -14.640 -34.797 1.00 78.00 202 GLY A CA 1
ATOM 1385 C C . GLY A 1 202 ? 16.288 -13.590 -35.601 1.00 78.00 202 GLY A C 1
ATOM 1386 O O . GLY A 1 202 ? 17.091 -13.967 -36.454 1.00 78.00 202 GLY A O 1
ATOM 1387 N N . VAL A 1 203 ? 16.086 -12.291 -35.344 1.00 84.25 203 VAL A N 1
ATOM 1388 C CA . VAL A 1 203 ? 16.833 -11.196 -35.981 1.00 84.25 203 VAL A CA 1
ATOM 1389 C C . VAL A 1 203 ? 17.825 -10.610 -34.968 1.00 84.25 203 VAL A C 1
ATOM 1391 O O . VAL A 1 203 ? 17.405 -10.130 -33.914 1.00 84.25 203 VAL A O 1
ATOM 1394 N N . PRO A 1 204 ? 19.141 -10.610 -35.253 1.00 87.62 204 PRO A N 1
ATOM 1395 C CA . PRO A 1 204 ? 20.187 -10.311 -34.268 1.00 87.62 204 PRO A CA 1
ATOM 1396 C C . PRO A 1 204 ? 20.294 -8.830 -33.883 1.00 87.62 204 PRO A C 1
ATOM 1398 O O . PRO A 1 204 ? 21.013 -8.488 -32.947 1.00 87.62 204 PRO A O 1
ATOM 1401 N N . LEU A 1 205 ? 19.627 -7.926 -34.601 1.00 89.50 205 LEU A N 1
ATOM 1402 C CA . LEU A 1 205 ? 19.674 -6.489 -34.345 1.00 89.50 205 LEU A CA 1
ATOM 1403 C C . LEU A 1 205 ? 18.454 -5.770 -34.931 1.00 89.50 205 LEU A C 1
ATOM 1405 O O . LEU A 1 205 ? 17.780 -6.283 -35.821 1.00 89.50 205 LEU A O 1
ATOM 1409 N N . HIS A 1 206 ? 18.170 -4.582 -34.408 1.00 87.12 206 HIS A N 1
ATOM 1410 C CA . HIS A 1 206 ? 17.070 -3.718 -34.837 1.00 87.12 206 HIS A CA 1
ATOM 1411 C C . HIS A 1 206 ? 17.492 -2.248 -34.753 1.00 87.12 206 HIS A C 1
ATOM 1413 O O . HIS A 1 206 ? 18.430 -1.913 -34.024 1.00 87.12 206 HIS A O 1
ATOM 1419 N N . SER A 1 207 ? 16.814 -1.369 -35.491 1.00 87.81 207 SER A N 1
ATOM 1420 C CA . SER A 1 207 ? 16.949 0.069 -35.281 1.00 87.81 207 SER A CA 1
ATOM 1421 C C . SER A 1 207 ? 16.218 0.417 -33.993 1.00 87.81 207 SER A C 1
ATOM 1423 O O . SER A 1 207 ? 15.126 -0.091 -33.745 1.00 87.81 207 SER A O 1
ATOM 1425 N N . ALA A 1 208 ? 16.840 1.239 -33.156 1.00 71.94 208 ALA A N 1
ATOM 1426 C CA . ALA A 1 208 ? 16.360 1.499 -31.809 1.00 71.94 208 ALA A CA 1
ATOM 1427 C C . ALA A 1 208 ? 16.222 2.991 -31.533 1.00 71.94 208 ALA A C 1
ATOM 1429 O O . ALA A 1 208 ? 16.986 3.814 -32.044 1.00 71.94 208 ALA A O 1
ATOM 1430 N N . GLU A 1 209 ? 15.243 3.319 -30.696 1.00 77.75 209 GLU A N 1
ATOM 1431 C CA . GLU A 1 209 ? 15.051 4.666 -30.182 1.00 77.75 209 GLU A CA 1
ATOM 1432 C C . GLU A 1 209 ? 16.140 4.973 -29.138 1.00 77.75 209 GLU A C 1
ATOM 1434 O O . GLU A 1 209 ? 16.294 4.271 -28.135 1.00 77.75 209 GLU A O 1
ATOM 1439 N N . GLU A 1 210 ? 16.948 5.995 -29.412 1.00 73.56 210 GLU A N 1
ATOM 1440 C CA . GLU A 1 210 ? 18.002 6.482 -28.524 1.00 73.56 210 GLU A CA 1
ATOM 1441 C C . GLU A 1 210 ? 17.388 7.229 -27.332 1.00 73.56 210 GLU A C 1
ATOM 1443 O O . GLU A 1 210 ? 16.377 7.909 -27.481 1.00 73.56 210 GLU A O 1
ATOM 1448 N N . TRP A 1 211 ? 18.013 7.152 -26.156 1.00 65.44 211 TRP A N 1
ATOM 1449 C CA . TRP A 1 211 ? 17.586 7.893 -24.968 1.00 65.44 211 TRP A CA 1
ATOM 1450 C C . TRP A 1 211 ? 18.562 9.036 -24.682 1.00 65.44 211 TRP A C 1
ATOM 1452 O O . TRP A 1 211 ? 19.752 8.811 -24.465 1.00 65.44 211 TRP A O 1
ATOM 1462 N N . VAL A 1 212 ? 18.055 10.267 -24.668 1.00 63.00 212 VAL A N 1
ATOM 1463 C CA . VAL A 1 212 ? 18.823 11.490 -24.383 1.00 63.00 212 VAL A CA 1
ATOM 1464 C C . VAL A 1 212 ? 18.576 11.965 -22.958 1.00 63.00 212 VAL A C 1
ATOM 1466 O O . VAL A 1 212 ? 17.515 11.711 -22.390 1.00 63.00 212 VAL A O 1
ATOM 1469 N N . ALA A 1 213 ? 19.544 12.673 -22.375 1.00 54.03 213 ALA A N 1
ATOM 1470 C CA . ALA A 1 213 ? 19.339 13.330 -21.089 1.00 54.03 213 ALA A CA 1
ATOM 1471 C C . ALA A 1 213 ? 18.483 14.600 -21.214 1.00 54.03 213 ALA A C 1
ATOM 1473 O O . ALA A 1 213 ? 18.481 15.285 -22.238 1.00 54.03 213 ALA A O 1
ATOM 1474 N N . THR A 1 214 ? 17.781 14.916 -20.133 1.00 52.19 214 THR A N 1
ATOM 1475 C CA . THR A 1 214 ? 16.952 16.107 -19.933 1.00 52.19 214 THR A CA 1
ATOM 1476 C C . THR A 1 214 ? 17.292 16.729 -18.573 1.00 52.19 214 THR A C 1
ATOM 1478 O O . THR A 1 214 ? 17.952 16.102 -17.744 1.00 52.19 214 THR A O 1
ATOM 1481 N N . GLU A 1 215 ? 16.825 17.952 -18.297 1.00 45.06 215 GLU A N 1
ATOM 1482 C CA . GLU A 1 215 ? 17.036 18.610 -16.990 1.00 45.06 215 GLU A CA 1
ATOM 1483 C C . GLU A 1 215 ? 16.478 17.800 -15.801 1.00 45.06 215 GLU A C 1
ATOM 1485 O O . GLU A 1 215 ? 16.892 18.002 -14.661 1.00 45.06 215 GLU A O 1
ATOM 1490 N N . THR A 1 216 ? 15.566 16.859 -16.069 1.00 37.81 216 THR A N 1
ATOM 1491 C CA . THR A 1 216 ? 14.911 15.985 -15.089 1.00 37.81 216 THR A CA 1
ATOM 1492 C C . THR A 1 216 ? 15.213 14.497 -15.324 1.00 37.81 216 THR A C 1
ATOM 1494 O O . THR A 1 216 ? 14.396 13.654 -14.962 1.00 37.81 216 THR A O 1
ATOM 1497 N N . GLY A 1 217 ? 16.354 14.161 -15.940 1.00 49.88 217 GLY A N 1
ATOM 1498 C CA . GLY A 1 217 ? 16.816 12.782 -16.140 1.00 49.88 217 GLY A CA 1
ATOM 1499 C C . GLY A 1 217 ? 16.969 12.409 -17.615 1.00 49.88 217 GLY A C 1
ATOM 1500 O O . GLY A 1 217 ? 17.932 12.839 -18.240 1.00 49.88 217 GLY A O 1
ATOM 1501 N N . SER A 1 218 ? 16.078 11.590 -18.179 1.00 46.62 218 SER A N 1
ATOM 1502 C CA . SER A 1 218 ? 16.167 11.107 -19.573 1.00 46.62 218 SER A CA 1
ATOM 1503 C C . SER A 1 218 ? 14.831 11.096 -20.343 1.00 46.62 218 SER A C 1
ATOM 1505 O O . SER A 1 218 ? 13.764 11.335 -19.787 1.00 46.62 218 SER A O 1
ATOM 1507 N N . ALA A 1 219 ? 14.869 10.918 -21.663 1.00 50.50 219 ALA A N 1
ATOM 1508 C CA . ALA A 1 219 ? 13.684 10.760 -22.510 1.00 50.50 219 ALA A CA 1
ATOM 1509 C C . ALA A 1 219 ? 14.052 10.073 -23.838 1.00 50.50 219 ALA A C 1
ATOM 1511 O O . ALA A 1 219 ? 15.210 10.174 -24.258 1.00 50.50 219 ALA A O 1
ATOM 1512 N N . PRO A 1 220 ? 13.096 9.438 -24.541 1.00 58.12 220 PRO A N 1
ATOM 1513 C CA . PRO A 1 220 ? 13.304 9.020 -25.922 1.00 58.12 220 PRO A CA 1
ATOM 1514 C C . PRO A 1 220 ? 13.650 10.234 -26.793 1.00 58.12 220 PRO A C 1
ATOM 1516 O O . PRO A 1 220 ? 12.982 11.270 -26.743 1.00 58.12 220 PRO A O 1
ATOM 1519 N N . ALA A 1 221 ? 14.721 10.121 -27.571 1.00 67.19 221 ALA A N 1
ATOM 1520 C CA . ALA A 1 221 ? 15.148 11.141 -28.513 1.00 67.19 221 ALA A CA 1
ATOM 1521 C C . ALA A 1 221 ? 14.143 11.246 -29.669 1.00 67.19 221 ALA A C 1
ATOM 1523 O O . ALA A 1 221 ? 13.623 10.216 -30.106 1.00 67.19 221 ALA A O 1
ATOM 1524 N N . PRO A 1 222 ? 13.915 12.444 -30.243 1.00 79.44 222 PRO A N 1
ATOM 1525 C CA . PRO A 1 222 ? 13.102 12.578 -31.445 1.00 79.44 222 PRO A CA 1
ATOM 1526 C C . PRO A 1 222 ? 13.576 11.603 -32.528 1.00 79.44 222 PRO A C 1
ATOM 1528 O O . PRO A 1 222 ? 14.744 11.631 -32.927 1.00 79.44 222 PRO A O 1
ATOM 1531 N N . ARG A 1 223 ? 12.656 10.750 -33.008 1.00 80.25 223 ARG A N 1
ATOM 1532 C CA . ARG A 1 223 ? 12.954 9.645 -33.941 1.00 80.25 223 ARG A CA 1
ATOM 1533 C C . ARG A 1 223 ? 13.685 10.080 -35.227 1.00 80.25 223 ARG A C 1
ATOM 1535 O O . ARG A 1 223 ? 14.352 9.269 -35.863 1.00 80.25 223 ARG A O 1
ATOM 1542 N N . SER A 1 224 ? 13.617 11.366 -35.575 1.00 85.50 224 SER A N 1
ATOM 1543 C CA . SER A 1 224 ? 14.507 12.034 -36.528 1.00 85.50 224 SER A CA 1
ATOM 1544 C C . SER A 1 224 ? 15.016 13.342 -35.911 1.00 85.50 224 SER A C 1
ATOM 1546 O O . SER A 1 224 ? 14.217 14.156 -35.445 1.00 85.50 224 SER A O 1
ATOM 1548 N N . THR A 1 225 ? 16.339 13.533 -35.877 1.00 88.69 225 THR A N 1
ATOM 1549 C CA . THR A 1 225 ? 16.997 14.724 -35.308 1.00 88.69 225 THR A CA 1
ATOM 1550 C C . THR A 1 225 ? 18.024 15.296 -36.300 1.00 88.69 225 THR A C 1
ATOM 1552 O O . THR A 1 225 ? 18.927 14.561 -36.702 1.00 88.69 225 THR A O 1
ATOM 1555 N N . PRO A 1 226 ? 17.953 16.587 -36.688 1.00 91.06 226 PRO A N 1
ATOM 1556 C CA . PRO A 1 226 ? 18.959 17.206 -37.552 1.00 91.06 226 PRO A CA 1
ATOM 1557 C C . PRO A 1 226 ? 20.338 17.299 -36.888 1.00 91.06 226 PRO A C 1
ATOM 1559 O O . PRO A 1 226 ? 20.443 17.652 -35.714 1.00 91.06 226 PRO A O 1
ATOM 1562 N N . ILE A 1 227 ? 21.395 17.065 -37.666 1.00 91.94 227 ILE A N 1
ATOM 1563 C CA . ILE A 1 227 ? 22.794 17.237 -37.252 1.00 91.94 227 ILE A CA 1
ATOM 1564 C C . ILE A 1 227 ? 23.312 18.532 -37.896 1.00 91.94 227 ILE A C 1
ATOM 1566 O O . ILE A 1 227 ? 23.328 18.620 -39.125 1.00 91.94 227 ILE A O 1
ATOM 1570 N N . PRO A 1 228 ? 23.712 19.563 -37.131 1.00 93.44 228 PRO A N 1
ATOM 1571 C CA . PRO A 1 228 ? 24.289 20.781 -37.699 1.00 93.44 228 PRO A CA 1
ATOM 1572 C C . PRO A 1 228 ? 25.533 20.504 -38.560 1.00 93.44 228 PRO A C 1
ATOM 1574 O O . PRO A 1 228 ? 26.302 19.590 -38.279 1.00 93.44 228 PRO A O 1
ATOM 1577 N N . ALA A 1 229 ? 25.750 21.298 -39.614 1.00 91.25 229 ALA A N 1
ATOM 1578 C CA . ALA A 1 229 ? 26.834 21.072 -40.583 1.00 91.25 229 ALA A CA 1
ATOM 1579 C C . ALA A 1 229 ? 28.254 21.246 -39.997 1.00 91.25 229 ALA A C 1
ATOM 1581 O O . ALA A 1 229 ? 29.218 20.731 -40.555 1.00 91.25 229 ALA A O 1
ATOM 1582 N N . ASP A 1 230 ? 28.380 21.963 -38.879 1.00 89.75 230 ASP A N 1
ATOM 1583 C CA . ASP A 1 230 ? 29.604 22.121 -38.079 1.00 89.75 230 ASP A CA 1
ATOM 1584 C C . ASP A 1 230 ? 29.784 21.016 -37.018 1.00 89.75 230 ASP A C 1
ATOM 1586 O O . ASP A 1 230 ? 30.806 20.970 -36.338 1.00 89.75 230 ASP A O 1
ATOM 1590 N N . SER A 1 231 ? 28.794 20.129 -36.892 1.00 89.56 231 SER A N 1
ATOM 1591 C CA . SER A 1 231 ? 28.700 19.051 -35.904 1.00 89.56 231 SER A CA 1
ATOM 1592 C C . SER A 1 231 ? 28.702 17.658 -36.554 1.00 89.56 231 SER A C 1
ATOM 1594 O O . SER A 1 231 ? 28.311 16.684 -35.914 1.00 89.56 231 SER A O 1
ATOM 1596 N N . LEU A 1 232 ? 29.103 17.565 -37.828 1.00 90.06 232 LEU A N 1
ATOM 1597 C CA . LEU A 1 232 ? 29.314 16.295 -38.525 1.00 90.06 232 LEU A CA 1
ATOM 1598 C C . LEU A 1 232 ? 30.621 15.645 -38.042 1.00 90.06 232 LEU A C 1
ATOM 1600 O O . LEU A 1 232 ? 31.632 16.320 -37.846 1.00 90.06 232 LEU A O 1
ATOM 1604 N N . HIS A 1 233 ? 30.604 14.327 -37.882 1.00 86.50 233 HIS A N 1
ATOM 1605 C CA . HIS A 1 233 ? 31.723 13.498 -37.432 1.00 86.50 233 HIS A CA 1
ATOM 1606 C C . HIS A 1 233 ? 32.477 12.861 -38.611 1.00 86.50 233 HIS A C 1
ATOM 1608 O O . HIS A 1 233 ? 33.613 12.409 -38.454 1.00 86.50 233 HIS A O 1
ATOM 1614 N N . VAL A 1 234 ? 31.862 12.829 -39.797 1.00 81.44 234 VAL A N 1
ATOM 1615 C CA . VAL A 1 234 ? 32.491 12.390 -41.049 1.00 81.44 234 VAL A CA 1
ATOM 1616 C C . VAL A 1 234 ? 33.482 13.414 -41.613 1.00 81.44 234 VAL A C 1
ATOM 1618 O O . VAL A 1 234 ? 33.260 14.624 -41.585 1.00 81.44 234 VAL A O 1
ATOM 1621 N N . THR A 1 235 ? 34.574 12.924 -42.203 1.00 81.12 235 THR A N 1
ATOM 1622 C CA . THR A 1 235 ? 35.532 13.768 -42.931 1.00 81.12 235 THR A CA 1
ATOM 1623 C C . THR A 1 235 ? 34.917 14.262 -44.238 1.00 81.12 235 THR A C 1
ATOM 1625 O O . THR A 1 235 ? 34.534 13.459 -45.088 1.00 81.12 235 THR A O 1
ATOM 1628 N N . ILE A 1 236 ? 34.876 15.581 -44.428 1.00 82.81 236 ILE A N 1
ATOM 1629 C CA . ILE A 1 236 ? 34.388 16.220 -45.655 1.00 82.81 236 ILE A CA 1
ATOM 1630 C C . ILE A 1 236 ? 35.520 16.261 -46.699 1.00 82.81 236 ILE A C 1
ATOM 1632 O O . ILE A 1 236 ? 36.565 16.847 -46.410 1.00 82.81 236 ILE A O 1
ATOM 1636 N N . PRO A 1 237 ? 35.358 15.661 -47.895 1.00 84.19 237 PRO A N 1
ATOM 1637 C CA . PRO A 1 237 ? 36.372 15.716 -48.948 1.00 84.19 237 PRO A CA 1
ATOM 1638 C C . PRO A 1 237 ? 36.576 17.125 -49.518 1.00 84.19 237 PRO A C 1
ATOM 1640 O O . PRO A 1 237 ? 35.624 17.901 -49.647 1.00 84.19 237 PRO A O 1
ATOM 1643 N N . ASP A 1 238 ? 37.808 17.422 -49.942 1.00 80.38 238 ASP A N 1
ATOM 1644 C CA . ASP A 1 238 ? 38.152 18.684 -50.603 1.00 80.38 238 ASP A CA 1
ATOM 1645 C C . ASP A 1 238 ? 37.247 18.950 -51.820 1.00 80.38 238 ASP A C 1
ATOM 1647 O O . ASP A 1 238 ? 37.105 18.118 -52.718 1.00 80.38 238 ASP A O 1
ATOM 1651 N N . GLY A 1 239 ? 36.654 20.145 -51.863 1.00 82.38 239 GLY A N 1
ATOM 1652 C CA . GLY A 1 239 ? 35.756 20.576 -52.939 1.00 82.38 239 GLY A CA 1
ATOM 1653 C C . GLY A 1 239 ? 34.264 20.319 -52.699 1.00 82.38 239 GLY A C 1
ATOM 1654 O O . GLY A 1 239 ? 33.459 20.771 -53.512 1.00 82.38 239 GLY A O 1
ATOM 1655 N N . LEU A 1 240 ? 33.877 19.668 -51.594 1.00 88.25 240 LEU A N 1
ATOM 1656 C CA . LEU A 1 240 ? 32.477 19.538 -51.170 1.00 88.25 240 LEU A CA 1
ATOM 1657 C C . LEU A 1 240 ? 32.151 20.471 -49.995 1.00 88.25 240 LEU A C 1
ATOM 1659 O O . LEU A 1 240 ? 32.985 20.739 -49.134 1.00 88.25 240 LEU A O 1
ATOM 1663 N N . THR A 1 241 ? 30.912 20.964 -49.948 1.00 93.31 241 THR A N 1
ATOM 1664 C CA . THR A 1 241 ? 30.406 21.797 -48.843 1.00 93.31 241 THR A CA 1
ATOM 1665 C C . THR A 1 241 ? 29.617 20.955 -47.844 1.00 93.31 241 THR A C 1
ATOM 1667 O O . THR A 1 241 ? 28.690 20.246 -48.233 1.00 93.31 241 THR A O 1
ATOM 1670 N N . ALA A 1 242 ? 29.939 21.057 -46.555 1.00 93.81 242 ALA A N 1
ATOM 1671 C CA . ALA A 1 242 ? 29.162 20.417 -45.496 1.00 93.81 242 ALA A CA 1
ATOM 1672 C C . ALA A 1 242 ? 27.733 20.989 -45.422 1.00 93.81 242 ALA A C 1
ATOM 1674 O O . ALA A 1 242 ? 27.546 22.207 -45.383 1.00 93.81 242 ALA A O 1
ATOM 1675 N N . VAL A 1 243 ? 26.729 20.114 -45.361 1.00 95.38 243 VAL A N 1
ATOM 1676 C CA . VAL A 1 243 ? 25.323 20.467 -45.102 1.00 95.38 243 VAL A CA 1
ATOM 1677 C C . VAL A 1 243 ? 24.755 19.618 -43.969 1.00 95.38 243 VAL A C 1
ATOM 1679 O O . VAL A 1 243 ? 25.263 18.536 -43.678 1.00 95.38 243 VAL A O 1
ATOM 1682 N N . ALA A 1 244 ? 23.698 20.115 -43.322 1.00 93.94 244 ALA A N 1
ATOM 1683 C CA . ALA A 1 244 ? 23.118 19.477 -42.143 1.00 93.94 244 ALA A CA 1
ATOM 1684 C C . ALA A 1 244 ? 22.740 18.006 -42.399 1.00 93.94 244 ALA A C 1
ATOM 1686 O O . ALA A 1 244 ? 22.054 17.703 -43.375 1.00 93.94 244 ALA A O 1
ATOM 1687 N N . GLY A 1 245 ? 23.198 17.125 -41.511 1.00 93.88 245 GLY A N 1
ATOM 1688 C CA . GLY A 1 245 ? 22.901 15.696 -41.510 1.00 93.88 245 GLY A CA 1
ATOM 1689 C C . GLY A 1 245 ? 21.597 15.349 -40.804 1.00 93.88 245 GLY A C 1
ATOM 1690 O O . GLY A 1 245 ? 20.844 16.223 -40.363 1.00 93.88 245 GLY A O 1
ATOM 1691 N N . GLN A 1 246 ? 21.339 14.051 -40.678 1.00 92.88 246 GLN A N 1
ATOM 1692 C CA . GLN A 1 246 ? 20.177 13.494 -39.990 1.00 92.88 246 GLN A CA 1
ATOM 1693 C C . GLN A 1 246 ? 20.586 12.313 -39.114 1.00 92.88 246 GLN A C 1
ATOM 1695 O O . GLN A 1 246 ? 21.283 11.406 -39.560 1.00 92.88 246 GLN A O 1
ATOM 1700 N N . ARG A 1 247 ? 20.083 12.282 -37.880 1.00 92.44 247 ARG A N 1
ATOM 1701 C CA . ARG A 1 247 ? 20.119 11.113 -37.001 1.00 92.44 247 ARG A CA 1
ATOM 1702 C C . ARG A 1 247 ? 18.766 10.427 -37.012 1.00 92.44 247 ARG A C 1
ATOM 1704 O O . ARG A 1 247 ? 17.764 11.038 -36.637 1.00 92.44 247 ARG A O 1
ATOM 1711 N N . SER A 1 248 ? 18.758 9.156 -37.398 1.00 90.50 248 SER A N 1
ATOM 1712 C CA . SER A 1 248 ? 17.618 8.264 -37.228 1.00 90.50 248 SER A CA 1
ATOM 1713 C C . SER A 1 248 ? 17.695 7.537 -35.885 1.00 90.50 248 SER A C 1
ATOM 1715 O O . SER A 1 248 ? 18.666 6.836 -35.586 1.00 90.50 248 SER A O 1
ATOM 1717 N N . SER A 1 249 ? 16.641 7.702 -35.093 1.00 82.31 249 SER A N 1
ATOM 1718 C CA . SER A 1 249 ? 16.415 7.057 -33.803 1.00 82.31 249 SER A CA 1
ATOM 1719 C C . SER A 1 249 ? 15.197 6.139 -33.968 1.00 82.31 249 SER A C 1
ATOM 1721 O O . SER A 1 249 ? 14.041 6.557 -33.902 1.00 82.31 249 SER A O 1
ATOM 1723 N N . GLY A 1 250 ? 15.468 4.881 -34.315 1.00 78.62 250 GLY A N 1
ATOM 1724 C CA . GLY A 1 250 ? 14.464 3.844 -34.548 1.00 78.62 250 GLY A CA 1
ATOM 1725 C C . GLY A 1 250 ? 13.729 3.884 -35.894 1.00 78.62 250 GLY A C 1
ATOM 1726 O O . GLY A 1 250 ? 12.836 3.064 -36.067 1.00 78.62 250 GLY A O 1
ATOM 1727 N N . ILE A 1 251 ? 14.011 4.808 -36.826 1.00 84.62 251 ILE A N 1
ATOM 1728 C CA . ILE A 1 251 ? 13.350 4.853 -38.153 1.00 84.62 251 ILE A CA 1
ATOM 1729 C C . ILE A 1 251 ? 14.196 4.129 -39.207 1.00 84.62 251 ILE A C 1
ATOM 1731 O O . ILE A 1 251 ? 15.383 4.427 -39.369 1.00 84.62 251 ILE A O 1
ATOM 1735 N N . ASN A 1 252 ? 13.585 3.223 -39.972 1.00 92.19 252 ASN A N 1
ATOM 1736 C CA . ASN A 1 252 ? 14.225 2.591 -41.122 1.00 92.19 252 ASN A CA 1
ATOM 1737 C C . ASN A 1 252 ? 13.200 2.043 -42.144 1.00 92.19 252 ASN A C 1
ATOM 1739 O O . ASN A 1 252 ? 12.464 1.112 -41.807 1.00 92.19 252 ASN A O 1
ATOM 1743 N N . PRO A 1 253 ? 13.180 2.514 -43.410 1.00 91.56 253 PRO A N 1
ATOM 1744 C CA . PRO A 1 253 ? 14.048 3.531 -44.017 1.00 91.56 253 PRO A CA 1
ATOM 1745 C C . PRO A 1 253 ? 13.735 4.957 -43.547 1.00 91.56 253 PRO A C 1
ATOM 1747 O O . PRO A 1 253 ? 12.634 5.255 -43.089 1.00 91.56 253 PRO A O 1
ATOM 1750 N N . VAL A 1 254 ? 14.709 5.855 -43.687 1.00 91.88 254 VAL A N 1
ATOM 1751 C CA . VAL A 1 254 ? 14.558 7.286 -43.387 1.00 91.88 254 VAL A CA 1
ATOM 1752 C C . VAL A 1 254 ? 13.720 7.966 -44.473 1.00 91.88 254 VAL A C 1
ATOM 1754 O O . VAL A 1 254 ? 13.824 7.638 -45.655 1.00 91.88 254 VAL A O 1
ATOM 1757 N N . THR A 1 255 ? 12.892 8.936 -44.077 1.00 89.69 255 THR A N 1
ATOM 1758 C CA . THR A 1 255 ? 12.108 9.763 -45.009 1.00 89.69 255 THR A CA 1
ATOM 1759 C C . THR A 1 255 ? 13.022 10.421 -46.057 1.00 89.69 255 THR A C 1
ATOM 1761 O O . THR A 1 255 ? 14.016 11.035 -45.660 1.00 89.69 255 THR A O 1
ATOM 1764 N N . PRO A 1 256 ? 12.690 10.364 -47.363 1.00 92.50 256 PRO A N 1
ATOM 1765 C CA . PRO A 1 256 ? 13.551 10.906 -48.409 1.00 92.50 256 PRO A CA 1
ATOM 1766 C C . PRO A 1 256 ? 13.868 12.397 -48.241 1.00 92.50 256 PRO A C 1
ATOM 1768 O O . PRO A 1 256 ? 12.982 13.194 -47.916 1.00 92.50 256 PRO A O 1
ATOM 1771 N N . TYR A 1 257 ? 15.110 12.794 -48.530 1.00 91.50 257 TYR A N 1
ATOM 1772 C CA . TYR A 1 257 ? 15.549 14.193 -48.502 1.00 91.50 257 TYR A CA 1
ATOM 1773 C C . TYR A 1 257 ? 16.490 14.546 -49.662 1.00 91.50 257 TYR A C 1
ATOM 1775 O O . TYR A 1 257 ? 17.009 13.678 -50.359 1.00 91.50 257 TYR A O 1
ATOM 1783 N N . PHE A 1 258 ? 16.689 15.844 -49.905 1.00 92.62 258 PHE A N 1
ATOM 1784 C CA . PHE A 1 258 ? 17.536 16.342 -50.993 1.00 92.62 258 PHE A CA 1
ATOM 1785 C C . PHE A 1 258 ? 18.964 16.628 -50.519 1.00 92.62 258 PHE A C 1
ATOM 1787 O O . PHE A 1 258 ? 19.155 17.370 -49.556 1.00 92.62 258 PHE A O 1
ATOM 1794 N N . LEU A 1 259 ? 19.955 16.123 -51.256 1.00 93.88 259 LEU A N 1
ATOM 1795 C CA . LEU A 1 259 ? 21.373 16.442 -51.101 1.00 93.88 259 LEU A CA 1
ATOM 1796 C C . LEU A 1 259 ? 21.828 17.345 -52.272 1.00 93.88 259 LEU A C 1
ATOM 1798 O O . LEU A 1 259 ? 21.888 16.874 -53.416 1.00 93.88 259 LEU A O 1
ATOM 1802 N N . PRO A 1 260 ? 22.106 18.647 -52.045 1.00 94.56 260 PRO A N 1
ATOM 1803 C CA . PRO A 1 260 ? 22.439 19.588 -53.120 1.00 94.56 260 PRO A CA 1
ATOM 1804 C C . PRO A 1 260 ? 23.732 19.239 -53.888 1.00 94.56 260 PRO A C 1
ATOM 1806 O O . PRO A 1 260 ? 24.572 18.503 -53.366 1.00 94.56 260 PRO A O 1
ATOM 1809 N N . PRO A 1 261 ? 23.935 19.785 -55.104 1.00 92.81 261 PRO A N 1
ATOM 1810 C CA . PRO A 1 261 ? 25.175 19.618 -55.867 1.00 92.81 261 PRO A CA 1
ATOM 1811 C C . PRO A 1 261 ? 26.412 20.050 -55.077 1.00 92.81 261 PRO A C 1
ATOM 1813 O O . PRO A 1 261 ? 26.392 21.105 -54.442 1.00 92.81 261 PRO A O 1
ATOM 1816 N N . GLY A 1 262 ? 27.501 19.284 -55.156 1.00 91.88 262 GLY A N 1
ATOM 1817 C CA . GLY A 1 262 ? 28.774 19.643 -54.520 1.00 91.88 262 GLY A CA 1
ATOM 1818 C C . GLY A 1 262 ? 28.715 19.699 -52.989 1.00 91.88 262 GLY A C 1
ATOM 1819 O O . GLY A 1 262 ? 29.405 20.520 -52.379 1.00 91.88 262 GLY A O 1
ATOM 1820 N N . THR A 1 263 ? 27.886 18.862 -52.357 1.00 94.44 263 THR A N 1
ATOM 1821 C CA . THR A 1 263 ? 27.732 18.828 -50.893 1.00 94.44 263 THR A CA 1
ATOM 1822 C C . THR A 1 263 ? 28.036 17.467 -50.278 1.00 94.44 263 THR A C 1
ATOM 1824 O O . THR A 1 263 ? 28.058 16.441 -50.956 1.00 94.44 263 THR A O 1
ATOM 1827 N N . ALA A 1 264 ? 28.290 17.478 -48.973 1.00 93.69 264 ALA A N 1
ATOM 1828 C CA . ALA A 1 264 ? 28.534 16.310 -48.143 1.00 93.69 264 ALA A CA 1
ATOM 1829 C C . ALA A 1 264 ? 27.702 16.407 -46.859 1.00 93.69 264 ALA A C 1
ATOM 1831 O O . ALA A 1 264 ? 27.524 17.495 -46.306 1.00 93.69 264 ALA A O 1
ATOM 1832 N N . THR A 1 265 ? 27.191 15.276 -46.388 1.00 95.06 265 THR A N 1
ATOM 1833 C CA . THR A 1 265 ? 26.346 15.186 -45.198 1.00 95.06 265 THR A CA 1
ATOM 1834 C C . THR A 1 265 ? 26.559 13.867 -44.452 1.00 95.06 265 THR A C 1
ATOM 1836 O O . THR A 1 265 ? 27.284 12.982 -44.908 1.00 95.06 265 THR A O 1
ATOM 1839 N N . GLU A 1 266 ? 25.912 13.740 -43.299 1.00 94.50 266 GLU A N 1
ATOM 1840 C CA . GLU A 1 266 ? 25.982 12.584 -42.410 1.00 94.50 266 GLU A CA 1
ATOM 1841 C C . GLU A 1 266 ? 24.582 12.003 -42.204 1.00 94.50 266 GLU A C 1
ATOM 1843 O O . GLU A 1 266 ? 23.658 12.723 -41.818 1.00 94.50 266 GLU A O 1
ATOM 1848 N N . GLN A 1 267 ? 24.429 10.701 -42.438 1.00 95.94 267 GLN A N 1
ATOM 1849 C CA . GLN A 1 267 ? 23.262 9.947 -41.991 1.00 95.94 267 GLN A CA 1
ATOM 1850 C C . GLN A 1 267 ? 23.686 9.027 -40.850 1.00 95.94 267 GLN A C 1
ATOM 1852 O O . GLN A 1 267 ? 24.458 8.088 -41.050 1.00 95.94 267 GLN A O 1
ATOM 1857 N N . GLU A 1 268 ? 23.148 9.262 -39.659 1.00 95.19 268 GLU A N 1
ATOM 1858 C CA . GLU A 1 268 ? 23.329 8.359 -38.530 1.00 95.19 268 GLU A CA 1
ATOM 1859 C C . GLU A 1 268 ? 22.117 7.431 -38.341 1.00 95.19 268 GLU A C 1
ATOM 1861 O O . GLU A 1 268 ? 20.976 7.836 -38.574 1.00 95.19 268 GLU A O 1
ATOM 1866 N N . PHE A 1 269 ? 22.350 6.210 -37.858 1.00 95.00 269 PHE A N 1
ATOM 1867 C CA . PHE A 1 269 ? 21.309 5.280 -37.400 1.00 95.00 269 PHE A CA 1
ATOM 1868 C C . PHE A 1 269 ? 21.677 4.692 -36.038 1.00 95.00 269 PHE A C 1
ATOM 1870 O O . PHE A 1 269 ? 22.762 4.129 -35.892 1.00 95.00 269 PHE A O 1
ATOM 1877 N N . THR A 1 270 ? 20.762 4.737 -35.070 1.00 91.19 270 THR A N 1
ATOM 1878 C CA . THR A 1 270 ? 20.910 3.999 -33.805 1.00 91.19 270 THR A CA 1
ATOM 1879 C C . THR A 1 270 ? 20.433 2.550 -33.965 1.00 91.19 270 THR A C 1
ATOM 1881 O O . THR A 1 270 ? 19.342 2.288 -34.483 1.00 91.19 270 THR A O 1
ATOM 1884 N N . VAL A 1 271 ? 21.279 1.604 -33.547 1.00 89.88 271 VAL A N 1
ATOM 1885 C CA . VAL A 1 271 ? 21.135 0.153 -33.748 1.00 89.88 271 VAL A CA 1
ATOM 1886 C C . VAL A 1 271 ? 21.391 -0.579 -32.434 1.00 89.88 271 VAL A C 1
ATOM 1888 O O . VAL A 1 271 ? 22.415 -0.345 -31.795 1.00 89.88 271 VAL A O 1
ATOM 1891 N N . THR A 1 272 ? 20.511 -1.504 -32.053 1.00 84.94 272 THR A N 1
ATOM 1892 C CA . THR A 1 272 ? 20.640 -2.297 -30.820 1.00 84.94 272 THR A CA 1
ATOM 1893 C C . THR A 1 272 ? 20.692 -3.789 -31.122 1.00 84.94 272 THR A C 1
ATOM 1895 O O . THR A 1 272 ? 19.848 -4.325 -31.848 1.00 84.94 272 THR A O 1
ATOM 1898 N N . LEU A 1 273 ? 21.668 -4.470 -30.518 1.00 80.44 273 LEU A N 1
ATOM 1899 C CA . LEU A 1 273 ? 21.804 -5.926 -30.566 1.00 80.44 273 LEU A CA 1
ATOM 1900 C C . LEU A 1 273 ? 20.637 -6.593 -29.820 1.00 80.44 273 LEU A C 1
ATOM 1902 O O . LEU A 1 273 ? 20.287 -6.205 -28.702 1.00 80.44 273 LEU A O 1
ATOM 1906 N N . SER A 1 274 ? 20.014 -7.600 -30.425 1.00 77.50 274 SER A N 1
ATOM 1907 C CA . SER A 1 274 ? 18.948 -8.381 -29.789 1.00 77.50 274 SER A CA 1
ATOM 1908 C C . SER A 1 274 ? 19.526 -9.524 -28.940 1.00 77.50 274 SER A C 1
ATOM 1910 O O . SER A 1 274 ? 20.741 -9.679 -28.821 1.00 77.50 274 SER A O 1
ATOM 1912 N N . ILE A 1 275 ? 18.652 -10.339 -28.341 1.00 70.00 275 ILE A N 1
ATOM 1913 C CA . ILE A 1 275 ? 19.055 -11.591 -27.680 1.00 70.00 275 ILE A CA 1
ATOM 1914 C C . ILE A 1 275 ? 19.517 -12.663 -28.687 1.00 70.00 275 ILE A C 1
ATOM 1916 O O . ILE A 1 275 ? 20.307 -13.532 -28.335 1.00 70.00 275 ILE A O 1
ATOM 1920 N N . ASP A 1 276 ? 19.085 -12.560 -29.949 1.00 79.56 276 ASP A N 1
ATOM 1921 C CA . ASP A 1 276 ? 19.484 -13.447 -31.049 1.00 79.56 276 ASP A CA 1
ATOM 1922 C C . ASP A 1 276 ? 20.854 -13.056 -31.652 1.00 79.56 276 ASP A C 1
ATOM 1924 O O . ASP A 1 276 ? 21.336 -13.686 -32.597 1.00 79.56 276 ASP A O 1
ATOM 1928 N N . ALA A 1 277 ? 21.506 -12.014 -31.116 1.00 81.69 277 ALA A N 1
ATOM 1929 C CA . ALA A 1 277 ? 22.874 -11.638 -31.456 1.00 81.69 277 ALA A CA 1
ATOM 1930 C C . ALA A 1 277 ? 23.867 -12.683 -30.917 1.00 81.69 277 ALA A C 1
ATOM 1932 O O . ALA A 1 277 ? 24.242 -12.671 -29.743 1.00 81.69 277 ALA A O 1
ATOM 1933 N N . GLY A 1 278 ? 24.307 -13.597 -31.783 1.00 83.00 278 GLY A N 1
ATOM 1934 C CA . GLY A 1 278 ? 25.200 -14.690 -31.414 1.00 83.00 278 GLY A CA 1
ATOM 1935 C C . GLY A 1 278 ? 26.520 -14.190 -30.821 1.00 83.00 278 GLY A C 1
ATOM 1936 O O . GLY A 1 278 ? 27.250 -13.425 -31.451 1.00 83.00 278 GLY A O 1
ATOM 1937 N N . TYR A 1 279 ? 26.872 -14.665 -29.626 1.00 81.69 279 TYR A N 1
ATOM 1938 C CA . TYR A 1 279 ? 28.162 -14.364 -29.001 1.00 81.69 279 TYR A CA 1
ATOM 1939 C C . TYR A 1 279 ? 29.348 -14.716 -29.913 1.00 81.69 279 TYR A C 1
ATOM 1941 O O . TYR A 1 279 ? 29.337 -15.731 -30.608 1.00 81.69 279 TYR A O 1
ATOM 1949 N N . GLY A 1 280 ? 30.375 -13.864 -29.923 1.00 86.06 280 GLY A N 1
ATOM 1950 C CA . GLY A 1 280 ? 31.536 -13.978 -30.812 1.00 86.06 280 GLY A CA 1
ATOM 1951 C C . GLY A 1 280 ? 31.243 -13.729 -32.299 1.00 86.06 280 GLY A C 1
ATOM 1952 O O . GLY A 1 280 ? 32.157 -13.847 -33.114 1.00 86.06 280 GLY A O 1
ATOM 1953 N N . THR A 1 281 ? 30.001 -13.398 -32.673 1.00 91.88 281 THR A N 1
ATOM 1954 C CA . THR A 1 281 ? 29.607 -13.150 -34.067 1.00 91.88 281 THR A CA 1
ATOM 1955 C C . THR A 1 281 ? 29.843 -11.690 -34.438 1.00 91.88 281 THR A C 1
ATOM 1957 O O . THR A 1 281 ? 29.526 -10.775 -33.674 1.00 91.88 281 THR A O 1
ATOM 1960 N N . SER A 1 282 ? 30.373 -11.475 -35.641 1.00 95.38 282 SER A N 1
ATOM 1961 C CA . SER A 1 282 ? 30.460 -10.155 -36.266 1.00 95.38 282 SER A CA 1
ATOM 1962 C C . SER A 1 282 ? 29.301 -9.941 -37.234 1.00 95.38 282 SER A C 1
ATOM 1964 O O . SER A 1 282 ? 28.963 -10.839 -38.006 1.00 95.38 282 SER A O 1
ATOM 1966 N N . TYR A 1 283 ? 28.744 -8.737 -37.237 1.00 96.12 283 TYR A N 1
ATOM 1967 C CA . TYR A 1 283 ? 27.731 -8.275 -38.175 1.00 96.12 283 TYR A CA 1
ATOM 1968 C C . TYR A 1 283 ? 28.266 -7.070 -38.949 1.00 96.12 283 TYR A C 1
ATOM 1970 O O . TYR A 1 283 ? 28.900 -6.184 -38.377 1.00 96.12 283 TYR A O 1
ATOM 1978 N N . GLU A 1 284 ? 28.009 -7.042 -40.250 1.00 96.81 284 GLU A N 1
ATOM 1979 C CA . GLU A 1 284 ? 28.287 -5.893 -41.112 1.00 96.81 284 GLU A CA 1
ATOM 1980 C C . GLU A 1 284 ? 27.007 -5.066 -41.255 1.00 96.81 284 GLU A C 1
ATOM 1982 O O . GLU A 1 284 ? 25.953 -5.625 -41.557 1.00 96.81 284 GLU A O 1
ATOM 1987 N N . LEU A 1 285 ? 27.104 -3.752 -41.057 1.00 96.44 285 LEU A N 1
ATOM 1988 C CA . LEU A 1 285 ? 26.031 -2.768 -41.196 1.00 96.44 285 LEU A CA 1
ATOM 1989 C C . LEU A 1 285 ? 26.332 -1.862 -42.393 1.00 96.44 285 LEU A C 1
ATOM 1991 O O . LEU A 1 285 ? 27.424 -1.298 -42.464 1.00 96.44 285 LEU A O 1
ATOM 1995 N N . ARG A 1 286 ? 25.379 -1.676 -43.309 1.00 95.00 286 ARG A N 1
ATOM 1996 C CA . ARG A 1 286 ? 25.511 -0.748 -44.447 1.00 95.00 286 ARG A CA 1
ATOM 1997 C C . ARG A 1 286 ? 24.306 0.179 -44.559 1.00 95.00 286 ARG A C 1
ATOM 1999 O O . ARG A 1 286 ? 23.216 -0.170 -44.114 1.00 95.00 286 ARG A O 1
ATOM 2006 N N . VAL A 1 287 ? 24.504 1.321 -45.211 1.00 97.06 287 VAL A N 1
ATOM 2007 C CA . VAL A 1 287 ? 23.408 2.181 -45.675 1.00 97.06 287 VAL A CA 1
ATOM 2008 C C . VAL A 1 287 ? 23.266 2.031 -47.189 1.00 97.06 287 VAL A C 1
ATOM 2010 O O . VAL A 1 287 ? 24.257 2.037 -47.922 1.00 97.06 287 VAL A O 1
ATOM 2013 N N . THR A 1 288 ? 22.031 1.876 -47.645 1.00 97.12 288 THR A N 1
ATOM 2014 C CA . THR A 1 288 ? 21.616 1.865 -49.049 1.00 97.12 288 THR A CA 1
ATOM 2015 C C . THR A 1 288 ? 20.740 3.082 -49.350 1.00 97.12 288 THR A C 1
ATOM 2017 O O . THR A 1 288 ? 20.242 3.739 -48.438 1.00 97.12 288 THR A O 1
ATOM 2020 N N . ASP A 1 289 ? 20.568 3.397 -50.630 1.00 96.06 289 ASP A N 1
ATOM 2021 C CA . ASP A 1 289 ? 19.620 4.390 -51.137 1.00 96.06 289 ASP A CA 1
ATOM 2022 C C . ASP A 1 289 ? 18.471 3.640 -51.823 1.00 96.06 289 ASP A C 1
ATOM 2024 O O . ASP A 1 289 ? 18.690 2.993 -52.847 1.00 96.06 289 ASP A O 1
ATOM 2028 N N . ASP A 1 290 ? 17.284 3.621 -51.207 1.00 91.69 290 ASP A N 1
ATOM 2029 C CA . ASP A 1 290 ? 16.122 2.821 -51.650 1.00 91.69 290 ASP A CA 1
ATOM 2030 C C . ASP A 1 290 ? 16.486 1.342 -51.954 1.00 91.69 290 ASP A C 1
ATOM 2032 O O . ASP A 1 290 ? 16.211 0.795 -53.024 1.00 91.69 290 ASP A O 1
ATOM 2036 N N . GLY A 1 291 ? 17.228 0.704 -51.037 1.00 90.62 291 GLY A N 1
ATOM 2037 C CA . GLY A 1 291 ? 17.734 -0.672 -51.179 1.00 90.62 291 GLY A CA 1
ATOM 2038 C C . GLY A 1 291 ? 18.942 -0.839 -52.120 1.00 90.62 291 GLY A C 1
ATOM 2039 O O . GLY A 1 291 ? 19.540 -1.915 -52.182 1.00 90.62 291 GLY A O 1
ATOM 2040 N N . SER A 1 292 ? 19.362 0.212 -52.832 1.00 94.06 292 SER A N 1
ATOM 2041 C CA . SER A 1 292 ? 20.521 0.184 -53.734 1.00 94.06 292 SER A CA 1
ATOM 2042 C C . SER A 1 292 ? 21.825 0.534 -53.010 1.00 94.06 292 SER A C 1
ATOM 2044 O O . SER A 1 292 ? 21.903 1.503 -52.258 1.00 94.06 292 SER A O 1
ATOM 2046 N N . ALA A 1 293 ? 22.890 -0.238 -53.239 1.00 92.81 293 ALA A N 1
ATOM 2047 C CA . ALA A 1 293 ? 24.188 0.022 -52.613 1.00 92.81 293 ALA A CA 1
ATOM 2048 C C . ALA A 1 293 ? 24.799 1.351 -53.096 1.00 92.81 293 ALA A C 1
ATOM 2050 O O . ALA A 1 293 ? 24.955 1.569 -54.299 1.00 92.81 293 ALA A O 1
ATOM 2051 N N . ILE A 1 294 ? 25.184 2.213 -52.152 1.00 94.06 294 ILE A N 1
ATOM 2052 C CA . ILE A 1 294 ? 25.773 3.524 -52.442 1.00 94.06 294 ILE A CA 1
ATOM 2053 C C . ILE A 1 294 ? 27.253 3.347 -52.843 1.00 94.06 294 ILE A C 1
ATOM 2055 O O . ILE A 1 294 ? 28.012 2.727 -52.093 1.00 94.06 294 ILE A O 1
ATOM 2059 N N . PRO A 1 295 ? 27.706 3.876 -53.999 1.00 92.56 295 PRO A N 1
ATOM 2060 C CA . PRO A 1 295 ? 29.099 3.761 -54.428 1.00 92.56 295 PRO A CA 1
ATOM 2061 C C . PRO A 1 295 ? 30.087 4.303 -53.388 1.00 92.56 295 PRO A C 1
ATOM 2063 O O . PRO A 1 295 ? 29.889 5.388 -52.849 1.00 92.56 295 PRO A O 1
ATOM 2066 N N . LEU A 1 296 ? 31.182 3.573 -53.154 1.00 89.81 296 LEU A N 1
ATOM 2067 C CA . LEU A 1 296 ? 32.258 3.909 -52.202 1.00 89.81 296 LEU A CA 1
ATOM 2068 C C . LEU A 1 296 ? 31.862 3.954 -50.710 1.00 89.81 296 LEU A C 1
ATOM 2070 O O . LEU A 1 296 ? 32.735 4.189 -49.880 1.00 89.81 296 LEU A O 1
ATOM 2074 N N . LEU A 1 297 ? 30.599 3.702 -50.345 1.00 91.94 297 LEU A N 1
ATOM 2075 C CA . LEU A 1 297 ? 30.181 3.611 -48.944 1.00 91.94 297 LEU A CA 1
ATOM 2076 C C . LEU A 1 297 ? 30.503 2.220 -48.378 1.00 91.94 297 LEU A C 1
ATOM 2078 O O . LEU A 1 297 ? 29.898 1.223 -48.776 1.00 91.94 297 LEU A O 1
ATOM 2082 N N . GLU A 1 298 ? 31.462 2.145 -47.456 1.00 90.62 298 GLU A N 1
ATOM 2083 C CA . GLU A 1 298 ? 31.901 0.870 -46.874 1.00 90.62 298 GLU A CA 1
ATOM 2084 C C . GLU A 1 298 ? 31.029 0.452 -45.672 1.00 90.62 298 GLU A C 1
ATOM 2086 O O . GLU A 1 298 ? 30.680 1.306 -44.851 1.00 90.62 298 GLU A O 1
ATOM 2091 N N . PRO A 1 299 ? 30.692 -0.847 -45.513 1.00 91.94 299 PRO A N 1
ATOM 2092 C CA . PRO A 1 299 ? 29.994 -1.336 -44.326 1.00 91.94 299 PRO A CA 1
ATOM 2093 C C . PRO A 1 299 ? 30.839 -1.200 -43.052 1.00 91.94 299 PRO A C 1
ATOM 2095 O O . PRO A 1 299 ? 32.029 -1.514 -43.047 1.00 91.94 299 PRO A O 1
ATOM 2098 N N . ALA A 1 300 ? 30.209 -0.832 -41.937 1.00 94.56 300 ALA A N 1
ATOM 2099 C CA . ALA A 1 300 ? 30.846 -0.877 -40.622 1.00 94.56 300 ALA A CA 1
ATOM 2100 C C . ALA A 1 300 ? 30.657 -2.253 -39.965 1.00 94.56 300 ALA A C 1
ATOM 2102 O O . ALA A 1 300 ? 29.629 -2.901 -40.155 1.00 94.56 300 ALA A O 1
ATOM 2103 N N . THR A 1 301 ? 31.622 -2.701 -39.156 1.00 95.81 301 THR A N 1
ATOM 2104 C CA . THR A 1 301 ? 31.558 -4.011 -38.482 1.00 95.81 301 THR A CA 1
ATOM 2105 C C . THR A 1 301 ? 31.330 -3.869 -36.979 1.00 95.81 301 THR A C 1
ATOM 2107 O O . THR A 1 301 ? 32.067 -3.157 -36.296 1.00 95.81 301 THR A O 1
ATOM 2110 N N . VAL A 1 302 ? 30.341 -4.595 -36.459 1.00 92.25 302 VAL A N 1
ATOM 2111 C CA . VAL A 1 302 ? 30.045 -4.718 -35.025 1.00 92.25 302 VAL A CA 1
ATOM 2112 C C . VAL A 1 302 ? 30.236 -6.170 -34.585 1.00 92.25 302 VAL A C 1
ATOM 2114 O O . VAL A 1 302 ? 29.757 -7.082 -35.250 1.00 92.25 302 VAL A O 1
ATOM 2117 N N . THR A 1 303 ? 30.932 -6.416 -33.478 1.00 91.06 303 THR A N 1
ATOM 2118 C CA . THR A 1 303 ? 31.265 -7.766 -32.998 1.00 91.06 303 THR A CA 1
ATOM 2119 C C . THR A 1 303 ? 30.785 -7.968 -31.570 1.00 91.06 303 THR A C 1
ATOM 2121 O O . THR A 1 303 ? 31.231 -7.282 -30.643 1.00 91.06 303 THR A O 1
ATOM 2124 N N . VAL A 1 304 ? 29.906 -8.954 -31.392 1.00 83.81 304 VAL A N 1
ATOM 2125 C CA . VAL A 1 304 ? 29.439 -9.397 -30.076 1.00 83.81 304 VAL A CA 1
ATOM 2126 C C . VAL A 1 304 ? 30.608 -10.045 -29.335 1.00 83.81 304 VAL A C 1
ATOM 2128 O O . VAL A 1 304 ? 31.364 -10.832 -29.909 1.00 83.81 304 VAL A O 1
ATOM 2131 N N . GLY A 1 305 ? 30.777 -9.717 -28.057 1.00 79.38 305 GLY A N 1
ATOM 2132 C CA . GLY A 1 305 ? 31.782 -10.326 -27.191 1.00 79.38 305 GLY A CA 1
ATOM 2133 C C . GLY A 1 305 ? 31.602 -11.839 -27.045 1.00 79.38 305 GLY A C 1
ATOM 2134 O O . GLY A 1 305 ? 30.602 -12.419 -27.471 1.00 79.38 305 GLY A O 1
ATOM 2135 N N . ALA A 1 306 ? 32.581 -12.497 -26.426 1.00 74.81 306 ALA A N 1
ATOM 2136 C CA . ALA A 1 306 ? 32.434 -13.897 -26.040 1.00 74.81 306 ALA A CA 1
ATOM 2137 C C . ALA A 1 306 ? 31.257 -14.069 -25.062 1.00 74.81 306 ALA A C 1
ATOM 2139 O O . ALA A 1 306 ? 30.955 -13.158 -24.288 1.00 74.81 306 ALA A O 1
ATOM 2140 N N . ALA A 1 307 ? 30.626 -15.246 -25.074 1.00 61.72 307 ALA A N 1
ATOM 2141 C CA . ALA A 1 307 ? 29.636 -15.608 -24.066 1.00 61.72 307 ALA A CA 1
ATOM 2142 C C . ALA A 1 307 ? 30.304 -15.525 -22.681 1.00 61.72 307 ALA A C 1
ATOM 2144 O O . ALA A 1 307 ? 31.330 -16.185 -22.481 1.00 61.72 307 ALA A O 1
ATOM 2145 N N . PRO A 1 308 ? 29.798 -14.704 -21.743 1.00 55.62 308 PRO A N 1
ATOM 2146 C CA . PRO A 1 308 ? 30.422 -14.596 -20.434 1.00 55.62 308 PRO A CA 1
ATOM 2147 C C . PRO A 1 308 ? 30.299 -15.916 -19.672 1.00 55.62 308 PRO A C 1
ATOM 2149 O O . PRO A 1 308 ? 29.324 -16.651 -19.829 1.00 55.62 308 PRO A O 1
ATOM 2152 N N . ALA A 1 309 ? 31.307 -16.227 -18.859 1.00 49.19 309 ALA A N 1
ATOM 2153 C CA . ALA A 1 309 ? 31.332 -17.469 -18.102 1.00 49.19 309 ALA A CA 1
ATOM 2154 C C . ALA A 1 309 ? 30.218 -17.476 -17.045 1.00 49.19 309 ALA A C 1
ATOM 2156 O O . ALA A 1 309 ? 30.256 -16.693 -16.094 1.00 49.19 309 ALA A O 1
ATOM 2157 N N . THR A 1 310 ? 29.259 -18.390 -17.183 1.00 42.31 310 THR A N 1
ATOM 2158 C CA . THR A 1 310 ? 28.255 -18.662 -16.156 1.00 42.31 310 THR A CA 1
ATOM 2159 C C . THR A 1 310 ? 28.923 -19.351 -14.968 1.00 42.31 310 THR A C 1
ATOM 2161 O O . THR A 1 310 ? 29.265 -20.532 -15.006 1.00 42.31 310 THR A O 1
ATOM 2164 N N . LEU A 1 311 ? 29.133 -18.605 -13.883 1.00 43.00 311 LEU A N 1
ATOM 2165 C CA . LEU A 1 311 ? 29.480 -19.194 -12.594 1.00 43.00 311 LEU A CA 1
ATOM 2166 C C . LEU A 1 311 ? 28.193 -19.698 -11.942 1.00 43.00 311 LEU A C 1
ATOM 2168 O O . LEU A 1 311 ? 27.475 -18.933 -11.303 1.00 43.00 311 LEU A O 1
ATOM 2172 N N . ALA A 1 312 ? 27.902 -20.986 -12.123 1.00 39.91 312 ALA A N 1
ATOM 2173 C CA . ALA A 1 312 ? 26.799 -21.645 -11.439 1.00 39.91 312 ALA A CA 1
ATOM 2174 C C . ALA A 1 312 ? 26.952 -21.512 -9.912 1.00 39.91 312 ALA A C 1
ATOM 2176 O O . ALA A 1 312 ? 28.018 -21.795 -9.351 1.00 39.91 312 ALA A O 1
ATOM 2177 N N . SER A 1 313 ? 25.880 -21.104 -9.230 1.00 38.88 313 SER A N 1
ATOM 2178 C CA . SER A 1 313 ? 25.837 -21.108 -7.765 1.00 38.88 313 SER A CA 1
ATOM 2179 C C . SER A 1 313 ? 25.954 -22.545 -7.230 1.00 38.88 313 SER A C 1
ATOM 2181 O O . SER A 1 313 ? 25.574 -23.487 -7.927 1.00 38.88 313 SER A O 1
ATOM 2183 N N . PRO A 1 314 ? 26.444 -22.777 -5.997 1.00 34.09 314 PRO A N 1
ATOM 2184 C CA . PRO A 1 314 ? 26.547 -24.127 -5.444 1.00 34.09 314 PRO A CA 1
ATOM 2185 C C . PRO A 1 314 ? 25.202 -24.878 -5.462 1.00 34.09 314 PRO A C 1
ATOM 2187 O O . PRO A 1 314 ? 24.274 -24.517 -4.747 1.00 34.09 314 PRO A O 1
ATOM 2190 N N . GLY A 1 315 ? 25.109 -25.935 -6.276 1.00 40.94 315 GLY A N 1
ATOM 2191 C CA . GLY A 1 315 ? 23.888 -26.735 -6.467 1.00 40.94 315 GLY A CA 1
ATOM 2192 C C . GLY A 1 315 ? 23.059 -26.371 -7.706 1.00 40.94 315 GLY A C 1
ATOM 2193 O O . GLY A 1 315 ? 22.211 -27.164 -8.110 1.00 40.94 315 GLY A O 1
ATOM 2194 N N . GLN A 1 316 ? 23.338 -25.238 -8.350 1.00 36.12 316 GLN A N 1
ATOM 2195 C CA . GLN A 1 316 ? 22.782 -24.877 -9.651 1.00 36.12 316 GLN A CA 1
ATOM 2196 C C . GLN A 1 316 ? 23.460 -25.734 -10.733 1.00 36.12 316 GLN A C 1
ATOM 2198 O O . GLN A 1 316 ? 24.686 -25.848 -10.761 1.00 36.12 316 GLN A O 1
ATOM 2203 N N . GLN A 1 317 ? 22.673 -26.369 -11.600 1.00 39.72 317 GLN A N 1
ATOM 2204 C CA . GLN A 1 317 ? 23.182 -27.071 -12.782 1.00 39.72 317 GLN A CA 1
ATOM 2205 C C . GLN A 1 317 ? 22.914 -26.212 -14.015 1.00 39.72 317 GLN A C 1
ATOM 2207 O O . GLN A 1 317 ? 21.868 -25.563 -14.089 1.00 39.72 317 GLN A O 1
ATOM 2212 N N . ASP A 1 318 ? 23.834 -26.220 -14.982 1.00 39.19 318 ASP A N 1
ATOM 2213 C CA . ASP A 1 318 ? 23.546 -25.677 -16.308 1.00 39.19 318 ASP A CA 1
ATOM 2214 C C . ASP A 1 318 ? 22.343 -26.432 -16.894 1.00 39.19 318 ASP A C 1
ATOM 2216 O O . ASP A 1 318 ? 22.273 -27.662 -16.825 1.00 39.19 318 ASP A O 1
ATOM 2220 N N . GLY A 1 319 ? 21.372 -25.695 -17.434 1.00 41.28 319 GLY A N 1
ATOM 2221 C CA . GLY A 1 319 ? 20.116 -26.270 -17.909 1.00 41.28 319 GLY A CA 1
ATOM 2222 C C . GLY A 1 319 ? 20.312 -27.153 -19.140 1.00 41.28 319 GLY A C 1
ATOM 2223 O O . GLY A 1 319 ? 20.292 -26.658 -20.266 1.00 41.28 319 GLY A O 1
ATOM 2224 N N . GLU A 1 320 ? 20.450 -28.464 -18.943 1.00 36.22 320 GLU A N 1
ATOM 2225 C CA . GLU A 1 320 ? 20.377 -29.430 -20.039 1.00 36.22 320 GLU A CA 1
ATOM 2226 C C . GLU A 1 320 ? 18.952 -29.431 -20.616 1.00 36.22 320 GLU A C 1
ATOM 2228 O O . GLU A 1 320 ? 17.963 -29.548 -19.887 1.00 36.22 320 GLU A O 1
ATOM 2233 N N . GLN A 1 321 ? 18.821 -29.274 -21.937 1.00 31.81 321 GLN A N 1
ATOM 2234 C CA . GLN A 1 321 ? 17.517 -29.173 -22.593 1.00 31.81 321 GLN A CA 1
ATOM 2235 C C . GLN A 1 321 ? 16.847 -30.555 -22.694 1.00 31.81 321 GLN A C 1
ATOM 2237 O O . GLN A 1 321 ? 16.889 -31.223 -23.729 1.00 31.81 321 GLN A O 1
ATOM 2242 N N . VAL A 1 322 ? 16.210 -30.997 -21.606 1.00 34.53 322 VAL A N 1
ATOM 2243 C CA . VAL A 1 322 ? 15.513 -32.289 -21.553 1.00 34.53 322 VAL A CA 1
ATOM 2244 C C . VAL A 1 322 ? 14.223 -32.231 -22.374 1.00 34.53 322 VAL A C 1
ATOM 2246 O O . VAL A 1 322 ? 13.216 -31.651 -21.964 1.00 34.53 322 VAL A O 1
ATOM 2249 N N . SER A 1 323 ? 14.227 -32.870 -23.543 1.00 27.39 323 SER A N 1
ATOM 2250 C CA . SER A 1 323 ? 13.011 -33.028 -24.345 1.00 27.39 323 SER A CA 1
ATOM 2251 C C . SER A 1 323 ? 12.063 -34.063 -23.720 1.00 27.39 323 SER A C 1
ATOM 2253 O O . SER A 1 323 ? 12.449 -35.195 -23.440 1.00 27.39 323 SER A O 1
ATOM 2255 N N . GLY A 1 324 ? 10.794 -33.681 -23.532 1.00 40.31 324 GLY A N 1
ATOM 2256 C CA . GLY A 1 324 ? 9.713 -34.619 -23.202 1.00 40.31 324 GLY A CA 1
ATOM 2257 C C . GLY A 1 324 ? 9.534 -34.986 -21.724 1.00 40.31 324 GLY A C 1
ATOM 2258 O O . GLY A 1 324 ? 9.117 -36.110 -21.442 1.00 40.31 324 GLY A O 1
ATOM 2259 N N . LEU A 1 325 ? 9.799 -34.077 -20.778 1.00 33.16 325 LEU A N 1
ATOM 2260 C CA . LEU A 1 325 ? 9.405 -34.298 -19.381 1.00 33.16 325 LEU A CA 1
ATOM 2261 C C . LEU A 1 325 ? 7.868 -34.282 -19.227 1.00 33.16 325 LEU A C 1
ATOM 2263 O O . LEU A 1 325 ? 7.238 -33.295 -19.613 1.00 33.16 325 LEU A O 1
ATOM 2267 N N . PRO A 1 326 ? 7.246 -35.325 -18.641 1.00 34.22 326 PRO A N 1
ATOM 2268 C CA . PRO A 1 326 ? 5.889 -35.215 -18.126 1.00 34.22 326 PRO A CA 1
ATOM 2269 C C . PRO A 1 326 ? 5.886 -34.317 -16.883 1.00 34.22 326 PRO A C 1
ATOM 2271 O O . PRO A 1 326 ? 6.855 -34.291 -16.126 1.00 34.22 326 PRO A O 1
ATOM 2274 N N . GLU A 1 327 ? 4.777 -33.607 -16.685 1.00 34.41 327 GLU A N 1
ATOM 2275 C CA . GLU A 1 327 ? 4.512 -32.645 -15.607 1.00 34.41 327 GLU A CA 1
ATOM 2276 C C . GLU A 1 327 ? 4.954 -33.178 -14.226 1.00 34.41 327 GLU A C 1
ATOM 2278 O O . GLU A 1 327 ? 4.297 -34.021 -13.609 1.00 34.41 327 GLU A O 1
ATOM 2283 N N . ALA A 1 328 ? 6.135 -32.745 -13.774 1.00 32.44 328 ALA A N 1
ATOM 2284 C CA . ALA A 1 328 ? 6.823 -33.358 -12.644 1.00 32.44 328 ALA A CA 1
ATOM 2285 C C . ALA A 1 328 ? 6.352 -32.760 -11.313 1.00 32.44 328 ALA A C 1
ATOM 2287 O O . ALA A 1 328 ? 6.460 -31.558 -11.076 1.00 32.44 328 ALA A O 1
ATOM 2288 N N . GLN A 1 329 ? 5.875 -33.621 -10.412 1.00 32.75 329 GLN A N 1
ATOM 2289 C CA . GLN A 1 329 ? 5.539 -33.229 -9.045 1.00 32.75 329 GLN A CA 1
ATOM 2290 C C . GLN A 1 329 ? 6.789 -32.712 -8.321 1.00 32.75 329 GLN A C 1
ATOM 2292 O O . GLN A 1 329 ? 7.759 -33.449 -8.142 1.00 32.75 329 GLN A O 1
ATOM 2297 N N . ALA A 1 330 ? 6.749 -31.456 -7.877 1.00 27.89 330 ALA A N 1
ATOM 2298 C CA . ALA A 1 330 ? 7.843 -30.817 -7.158 1.00 27.89 330 ALA A CA 1
ATOM 2299 C C . ALA A 1 330 ? 7.979 -31.367 -5.725 1.00 27.89 330 ALA A C 1
ATOM 2301 O O . ALA A 1 330 ? 7.508 -30.770 -4.757 1.00 27.89 330 ALA A O 1
ATOM 2302 N N . THR A 1 331 ? 8.648 -32.510 -5.562 1.00 27.22 331 THR A N 1
ATOM 2303 C CA . THR A 1 331 ? 9.171 -32.924 -4.254 1.00 27.22 331 THR A CA 1
ATOM 2304 C C . THR A 1 331 ? 10.358 -32.041 -3.886 1.00 27.22 331 THR A C 1
ATOM 2306 O O . THR A 1 331 ? 11.417 -32.134 -4.507 1.00 27.22 331 THR A O 1
ATOM 2309 N N . ALA A 1 332 ? 10.174 -31.188 -2.877 1.00 26.70 332 ALA A N 1
ATOM 2310 C CA . ALA A 1 332 ? 11.192 -30.257 -2.406 1.00 26.70 332 ALA A CA 1
ATOM 2311 C C . ALA A 1 332 ? 12.478 -30.976 -1.960 1.00 26.70 332 ALA A C 1
ATOM 2313 O O . ALA A 1 332 ? 12.446 -31.872 -1.112 1.00 26.70 332 ALA A O 1
ATOM 2314 N N . TYR A 1 333 ? 13.622 -30.536 -2.487 1.00 24.69 333 TYR A N 1
ATOM 2315 C CA . TYR A 1 333 ? 14.932 -30.914 -1.966 1.00 24.69 333 TYR A CA 1
ATOM 2316 C C . TYR A 1 333 ? 15.298 -30.000 -0.796 1.00 24.69 333 TYR A C 1
ATOM 2318 O O . TYR A 1 333 ? 15.404 -28.786 -0.953 1.00 24.69 333 TYR A O 1
ATOM 2326 N N . ALA A 1 334 ? 15.524 -30.585 0.379 1.00 24.98 334 ALA A N 1
ATOM 2327 C CA . ALA A 1 334 ? 16.055 -29.853 1.521 1.00 24.98 334 ALA A CA 1
ATOM 2328 C C . ALA A 1 334 ? 17.537 -29.517 1.286 1.00 24.98 334 ALA A C 1
ATOM 2330 O O . ALA A 1 334 ? 18.375 -30.419 1.198 1.00 24.98 334 ALA A O 1
ATOM 2331 N N . LEU A 1 335 ? 17.866 -28.226 1.211 1.00 27.44 335 LEU A N 1
ATOM 2332 C CA . LEU A 1 335 ? 19.252 -27.768 1.204 1.00 27.44 335 LEU A CA 1
ATOM 2333 C C . LEU A 1 335 ? 19.901 -28.050 2.565 1.00 27.44 335 LEU A C 1
ATOM 2335 O O . LEU A 1 335 ? 19.379 -27.689 3.620 1.00 27.44 335 LEU A O 1
ATOM 2339 N N . VAL A 1 336 ? 21.057 -28.713 2.535 1.00 25.02 336 VAL A N 1
ATOM 2340 C CA . VAL A 1 336 ? 21.875 -28.952 3.728 1.00 25.02 336 VAL A CA 1
ATOM 2341 C C . VAL A 1 336 ? 22.447 -27.611 4.183 1.00 25.02 336 VAL A C 1
ATOM 2343 O O . VAL A 1 336 ? 23.154 -26.958 3.418 1.00 25.02 336 VAL A O 1
ATOM 2346 N N . GLY A 1 337 ? 22.138 -27.209 5.418 1.00 26.45 337 GLY A N 1
ATOM 2347 C CA . GLY A 1 337 ? 22.515 -25.899 5.949 1.00 26.45 337 GLY A CA 1
ATOM 2348 C C . GLY A 1 337 ? 24.016 -25.616 5.839 1.00 26.45 337 GLY A C 1
ATOM 2349 O O . GLY A 1 337 ? 24.847 -26.425 6.262 1.00 26.45 337 GLY A O 1
ATOM 2350 N N . ALA A 1 338 ? 24.355 -24.450 5.287 1.00 25.34 338 ALA A N 1
ATOM 2351 C CA . ALA A 1 338 ? 25.721 -23.951 5.285 1.00 25.34 338 ALA A CA 1
ATOM 2352 C C . ALA A 1 338 ? 26.183 -23.671 6.732 1.00 25.34 338 ALA A C 1
ATOM 2354 O O . ALA A 1 338 ? 25.405 -23.135 7.524 1.00 25.34 338 ALA A O 1
ATOM 2355 N N . PRO A 1 339 ? 27.428 -24.016 7.108 1.00 27.28 339 PRO A N 1
ATOM 2356 C CA . PRO A 1 339 ? 27.963 -23.653 8.415 1.00 27.28 339 PRO A CA 1
ATOM 2357 C C . PRO A 1 339 ? 28.168 -22.135 8.512 1.00 27.28 339 PRO A C 1
ATOM 2359 O O . PRO A 1 339 ? 28.566 -21.493 7.539 1.00 27.28 339 PRO A O 1
ATOM 2362 N N . GLU A 1 340 ? 27.927 -21.587 9.704 1.00 27.09 340 GLU A N 1
ATOM 2363 C CA . GLU A 1 340 ? 28.005 -20.154 10.019 1.00 27.09 340 GLU A CA 1
ATOM 2364 C C . GLU A 1 340 ? 29.308 -19.508 9.510 1.00 27.09 340 GLU A C 1
ATOM 2366 O O . GLU A 1 340 ? 30.416 -19.997 9.761 1.00 27.09 340 GLU A O 1
ATOM 2371 N N . ALA A 1 341 ? 29.180 -18.386 8.796 1.00 30.73 341 ALA A N 1
ATOM 2372 C CA . ALA A 1 341 ? 30.317 -17.682 8.217 1.00 30.73 341 ALA A CA 1
ATOM 2373 C C . ALA A 1 341 ? 31.133 -16.938 9.293 1.00 30.73 341 ALA A C 1
ATOM 2375 O O . ALA A 1 341 ? 30.671 -15.979 9.910 1.00 30.73 341 ALA A O 1
ATOM 2376 N N . ASP A 1 342 ? 32.387 -17.355 9.480 1.00 26.11 342 ASP A N 1
ATOM 2377 C CA . ASP A 1 342 ? 33.372 -16.666 10.320 1.00 26.11 342 ASP A CA 1
ATOM 2378 C C . ASP A 1 342 ? 33.707 -15.283 9.729 1.00 26.11 342 ASP A C 1
ATOM 2380 O O . ASP A 1 342 ? 34.347 -15.174 8.678 1.00 26.11 342 ASP A O 1
ATOM 2384 N N . ALA A 1 343 ? 33.296 -14.223 10.432 1.00 30.22 343 ALA A N 1
ATOM 2385 C CA . ALA A 1 343 ? 33.390 -12.818 10.024 1.00 30.22 343 ALA A CA 1
ATOM 2386 C C . ALA A 1 343 ? 34.826 -12.237 9.996 1.00 30.22 343 ALA A C 1
ATOM 2388 O O . ALA A 1 343 ? 35.025 -11.039 10.206 1.00 30.22 343 ALA A O 1
ATOM 2389 N N . THR A 1 344 ? 35.849 -13.068 9.774 1.00 25.38 344 THR A N 1
ATOM 2390 C CA . THR A 1 344 ? 37.268 -12.672 9.811 1.00 25.38 344 THR A CA 1
ATOM 2391 C C . THR A 1 344 ? 38.073 -13.008 8.550 1.00 25.38 344 THR A C 1
ATOM 2393 O O . THR A 1 344 ? 39.274 -12.733 8.508 1.00 25.38 344 THR A O 1
ATOM 2396 N N . LYS A 1 345 ? 37.449 -13.544 7.488 1.00 26.58 345 LYS A N 1
ATOM 2397 C CA . LYS A 1 345 ? 38.140 -13.823 6.215 1.00 26.58 345 LYS A CA 1
ATOM 2398 C C . LYS A 1 345 ? 37.945 -12.722 5.175 1.00 26.58 345 LYS A C 1
ATOM 2400 O O . LYS A 1 345 ? 36.866 -12.526 4.630 1.00 26.58 345 LYS A O 1
ATOM 2405 N N . THR A 1 346 ? 39.051 -12.048 4.877 1.00 26.19 346 THR A N 1
ATOM 2406 C CA . THR A 1 346 ? 39.210 -11.085 3.784 1.00 26.19 346 THR A CA 1
ATOM 2407 C C . THR A 1 346 ? 38.798 -11.663 2.431 1.00 26.19 346 THR A C 1
ATOM 2409 O O . THR A 1 346 ? 39.301 -12.718 2.045 1.00 26.19 346 THR A O 1
ATOM 2412 N N . SER A 1 347 ? 37.958 -10.907 1.720 1.00 25.39 347 SER A N 1
ATOM 2413 C CA . SER A 1 347 ? 37.793 -10.854 0.257 1.00 25.39 347 SER A CA 1
ATOM 2414 C C . SER A 1 347 ? 38.644 -11.834 -0.566 1.00 25.39 347 SER A C 1
ATOM 2416 O O . SER A 1 347 ? 39.857 -11.651 -0.711 1.00 25.39 347 SER A O 1
ATOM 2418 N N . TYR A 1 348 ? 37.986 -12.813 -1.188 1.00 23.41 348 TYR A N 1
ATOM 2419 C CA . TYR A 1 348 ? 38.572 -13.574 -2.291 1.00 23.41 348 TYR A CA 1
ATOM 2420 C C . TYR A 1 348 ? 38.878 -12.633 -3.473 1.00 23.41 348 TYR A C 1
ATOM 2422 O O . TYR A 1 348 ? 38.067 -11.750 -3.763 1.00 23.41 348 TYR A O 1
ATOM 2430 N N . PRO A 1 349 ? 40.026 -12.784 -4.157 1.00 25.00 349 PRO A N 1
ATOM 2431 C CA . PRO A 1 349 ? 40.376 -11.915 -5.270 1.00 25.00 349 PRO A CA 1
ATOM 2432 C C . PRO A 1 349 ? 39.492 -12.220 -6.483 1.00 25.00 349 PRO A C 1
ATOM 2434 O O . PRO A 1 349 ? 39.495 -13.338 -6.999 1.00 25.00 349 PRO A O 1
ATOM 2437 N N . LEU A 1 350 ? 38.777 -11.201 -6.963 1.00 23.77 350 LEU A N 1
ATOM 2438 C CA . LEU A 1 350 ? 38.179 -11.206 -8.295 1.00 23.77 350 LEU A CA 1
ATOM 2439 C C . LEU A 1 350 ? 39.291 -11.430 -9.327 1.00 23.77 350 LEU A C 1
ATOM 2441 O O . LEU A 1 350 ? 40.238 -10.646 -9.406 1.00 23.77 350 LEU A O 1
ATOM 2445 N N . TYR A 1 351 ? 39.181 -12.494 -10.122 1.00 22.16 351 TYR A N 1
ATOM 2446 C CA . TYR A 1 351 ? 40.051 -12.674 -11.278 1.00 22.16 351 TYR A CA 1
ATOM 2447 C C . TYR A 1 351 ? 39.644 -11.677 -12.363 1.00 22.16 351 TYR A C 1
ATOM 2449 O O . TYR A 1 351 ? 38.574 -11.790 -12.957 1.00 22.16 351 TYR A O 1
ATOM 2457 N N . THR A 1 352 ? 40.515 -10.702 -12.620 1.00 26.67 352 THR A N 1
ATOM 2458 C CA . THR A 1 352 ? 40.339 -9.662 -13.639 1.00 26.67 352 THR A CA 1
ATOM 2459 C C . THR A 1 352 ? 40.367 -10.252 -15.053 1.00 26.67 352 THR A C 1
ATOM 2461 O O . THR A 1 352 ? 41.393 -10.234 -15.732 1.00 26.67 352 THR A O 1
ATOM 2464 N N . ALA A 1 353 ? 39.229 -10.762 -15.519 1.00 23.11 353 ALA A N 1
ATOM 2465 C CA . ALA A 1 353 ? 39.014 -11.143 -16.908 1.00 23.11 353 ALA A CA 1
ATOM 2466 C C . ALA A 1 353 ? 38.436 -9.952 -17.694 1.00 23.11 353 ALA A C 1
ATOM 2468 O O . ALA A 1 353 ? 37.227 -9.822 -17.838 1.00 23.11 353 ALA A O 1
ATOM 2469 N N . LEU A 1 354 ? 39.331 -9.082 -18.181 1.00 26.25 354 LEU A N 1
ATOM 2470 C CA . LEU A 1 354 ? 39.074 -8.074 -19.224 1.00 26.25 354 LEU A CA 1
ATOM 2471 C C . LEU A 1 354 ? 37.778 -7.251 -19.068 1.00 26.25 354 LEU A C 1
ATOM 2473 O O . LEU A 1 354 ? 36.955 -7.173 -19.978 1.00 26.25 354 LEU A O 1
ATOM 2477 N N . ALA A 1 355 ? 37.659 -6.542 -17.945 1.00 25.55 355 ALA A N 1
ATOM 2478 C CA . ALA A 1 355 ? 36.818 -5.352 -17.910 1.00 25.55 355 ALA A CA 1
ATOM 2479 C C . ALA A 1 355 ? 37.392 -4.294 -18.872 1.00 25.55 355 ALA A C 1
ATOM 2481 O O . ALA A 1 355 ? 38.550 -3.889 -18.734 1.00 25.55 355 ALA A O 1
ATOM 2482 N N . GLY A 1 356 ? 36.580 -3.823 -19.822 1.00 23.70 356 GLY A N 1
ATOM 2483 C CA . GLY A 1 356 ? 36.778 -2.486 -20.383 1.00 23.70 356 GLY A CA 1
ATOM 2484 C C . GLY A 1 356 ? 36.580 -1.451 -19.264 1.00 23.70 356 GLY A C 1
ATOM 2485 O O . GLY A 1 356 ? 35.739 -1.682 -18.393 1.00 23.70 356 GLY A O 1
ATOM 2486 N N . PRO A 1 357 ? 37.360 -0.359 -19.223 1.00 27.83 357 PRO A N 1
ATOM 2487 C CA . PRO A 1 357 ? 37.318 0.566 -18.099 1.00 27.83 357 PRO A CA 1
ATOM 2488 C C . PRO A 1 357 ? 36.003 1.355 -18.061 1.00 27.83 357 PRO A C 1
ATOM 2490 O O . PRO A 1 357 ? 35.559 1.877 -19.080 1.00 27.83 357 PRO A O 1
ATOM 2493 N N . ASP A 1 358 ? 35.449 1.452 -16.853 1.00 32.94 358 ASP A N 1
ATOM 2494 C CA . ASP A 1 358 ? 34.584 2.519 -16.345 1.00 32.94 358 ASP A CA 1
ATOM 2495 C C . ASP A 1 358 ? 33.447 3.043 -17.244 1.00 32.94 358 ASP A C 1
ATOM 2497 O O . ASP A 1 358 ? 33.569 4.085 -17.883 1.00 32.94 358 ASP A O 1
ATOM 2501 N N . VAL A 1 359 ? 32.264 2.428 -17.113 1.00 29.91 359 VAL A N 1
ATOM 2502 C CA . VAL A 1 359 ? 31.008 3.191 -16.951 1.00 29.91 359 VAL A CA 1
ATOM 2503 C C . VAL A 1 359 ? 30.190 2.546 -15.827 1.00 29.91 359 VAL A C 1
ATOM 2505 O O . VAL A 1 359 ? 29.312 1.716 -16.047 1.00 29.91 359 VAL A O 1
ATOM 2508 N N . ALA A 1 360 ? 30.538 2.889 -14.587 1.00 30.92 360 ALA A N 1
ATOM 2509 C CA . ALA A 1 360 ? 29.751 2.571 -13.400 1.00 30.92 360 ALA A CA 1
ATOM 2510 C C . ALA A 1 360 ? 29.191 3.875 -12.819 1.00 30.92 360 ALA A C 1
ATOM 2512 O O . ALA A 1 360 ? 29.675 4.376 -11.805 1.00 30.92 360 ALA A O 1
ATOM 2513 N N . THR A 1 361 ? 28.186 4.436 -13.489 1.00 28.98 361 THR A N 1
ATOM 2514 C CA . THR A 1 361 ? 27.457 5.626 -13.036 1.00 28.98 361 THR A CA 1
ATOM 2515 C C . THR A 1 361 ? 25.968 5.333 -12.975 1.00 28.98 361 THR A C 1
ATOM 2517 O O . THR A 1 361 ? 25.393 4.783 -13.908 1.00 28.98 361 THR A O 1
ATOM 2520 N N . ASP A 1 362 ? 25.330 5.688 -11.862 1.00 29.64 362 ASP A N 1
ATOM 2521 C CA . ASP A 1 362 ? 23.901 5.472 -11.652 1.00 29.64 362 ASP A CA 1
ATOM 2522 C C . ASP A 1 362 ? 23.067 6.491 -12.450 1.00 29.64 362 ASP A C 1
ATOM 2524 O O . ASP A 1 362 ? 22.575 7.478 -11.905 1.00 29.64 362 ASP A O 1
ATOM 2528 N N . ALA A 1 363 ? 22.908 6.258 -13.755 1.00 32.16 363 ALA A N 1
ATOM 2529 C CA . ALA A 1 363 ? 22.008 7.046 -14.589 1.00 32.16 363 ALA A CA 1
ATOM 2530 C C . ALA A 1 363 ? 20.540 6.817 -14.182 1.00 32.16 363 ALA A C 1
ATOM 2532 O O . ALA A 1 363 ? 20.066 5.680 -14.104 1.00 32.16 363 ALA A O 1
ATOM 2533 N N . VAL A 1 364 ? 19.822 7.913 -13.926 1.00 33.12 364 VAL A N 1
ATOM 2534 C CA . VAL A 1 364 ? 18.384 7.917 -13.618 1.00 33.12 364 VAL A CA 1
ATOM 2535 C C . VAL A 1 364 ? 17.599 7.765 -14.919 1.00 33.12 364 VAL A C 1
ATOM 2537 O O . VAL A 1 364 ? 17.729 8.573 -15.844 1.00 33.12 364 VAL A O 1
ATOM 2540 N N . ILE A 1 365 ? 16.777 6.718 -14.989 1.00 35.84 365 ILE A N 1
ATOM 2541 C CA . ILE A 1 365 ? 15.961 6.409 -16.164 1.00 35.84 365 ILE A CA 1
ATOM 2542 C C . ILE A 1 365 ? 14.577 7.013 -15.947 1.00 35.84 365 ILE A C 1
ATOM 2544 O O . ILE A 1 365 ? 13.816 6.602 -15.077 1.00 35.84 365 ILE A O 1
ATOM 2548 N N . THR A 1 366 ? 14.256 8.023 -16.743 1.00 32.72 366 THR A N 1
ATOM 2549 C CA . THR A 1 366 ? 13.008 8.784 -16.659 1.00 32.72 366 THR A CA 1
ATOM 2550 C C . THR A 1 366 ? 12.080 8.278 -17.749 1.00 32.72 366 THR A C 1
ATOM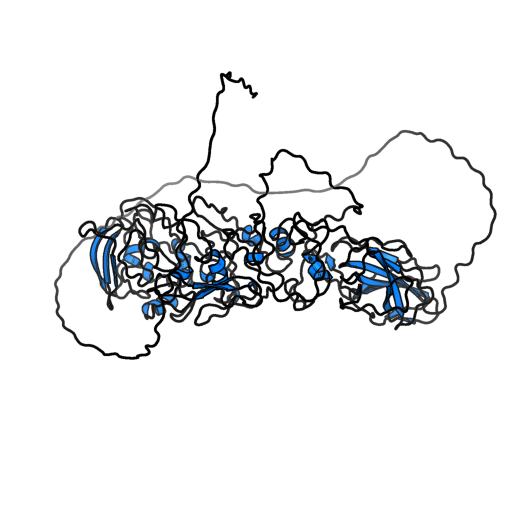 2552 O O . THR A 1 366 ? 12.301 8.521 -18.933 1.00 32.72 366 THR A O 1
ATOM 2555 N N . VAL A 1 367 ? 11.048 7.532 -17.368 1.00 36.31 367 VAL A N 1
ATOM 2556 C CA . VAL A 1 367 ? 10.088 6.979 -18.328 1.00 36.31 367 VAL A CA 1
ATOM 2557 C C . VAL A 1 367 ? 8.990 8.010 -18.560 1.00 36.31 367 VAL A C 1
ATOM 2559 O O . VAL A 1 367 ? 8.207 8.305 -17.659 1.00 36.31 367 VAL A O 1
ATOM 2562 N N . GLY A 1 368 ? 8.934 8.559 -19.776 1.00 32.09 368 GLY A N 1
ATOM 2563 C CA . GLY A 1 368 ? 7.972 9.599 -20.136 1.00 32.09 368 GLY A CA 1
ATOM 2564 C C . GLY A 1 368 ? 6.514 9.177 -19.878 1.00 32.09 368 GLY A C 1
ATOM 2565 O O . GLY A 1 368 ? 6.130 8.048 -20.206 1.00 32.09 368 GLY A O 1
ATOM 2566 N N . PRO A 1 369 ? 5.667 10.060 -19.315 1.00 31.03 369 PRO A N 1
ATOM 2567 C CA . PRO A 1 369 ? 4.285 9.716 -19.021 1.00 31.03 369 PRO A CA 1
ATOM 2568 C C . PRO A 1 369 ? 3.469 9.572 -20.317 1.00 31.03 369 PRO A C 1
ATOM 2570 O O . PRO A 1 369 ? 3.285 10.536 -21.058 1.00 31.03 369 PRO A O 1
ATOM 2573 N N . ASN A 1 370 ? 2.888 8.384 -20.515 1.00 33.38 370 ASN A N 1
ATOM 2574 C CA . ASN A 1 370 ? 1.895 8.047 -21.552 1.00 33.38 370 ASN A CA 1
ATOM 2575 C C . ASN A 1 370 ? 2.414 7.795 -22.989 1.00 33.38 370 ASN A C 1
ATOM 2577 O O . ASN A 1 370 ? 1.784 8.220 -23.957 1.00 33.38 370 ASN A O 1
ATOM 2581 N N . GLY A 1 371 ? 3.498 7.027 -23.143 1.00 32.41 371 GLY A N 1
ATOM 2582 C CA . GLY A 1 371 ? 3.814 6.318 -24.398 1.00 32.41 371 GLY A CA 1
ATOM 2583 C C . GLY A 1 371 ? 3.307 4.858 -24.401 1.00 32.41 371 GLY A C 1
ATOM 2584 O O . GLY A 1 371 ? 3.237 4.242 -23.333 1.00 32.41 371 GLY A O 1
ATOM 2585 N N . PRO A 1 372 ? 2.951 4.264 -25.561 1.00 30.86 372 PRO A N 1
ATOM 2586 C CA . PRO A 1 372 ? 2.631 2.840 -25.653 1.00 30.86 372 PRO A CA 1
ATOM 2587 C C . PRO A 1 372 ? 3.903 1.999 -25.457 1.00 30.86 372 PRO A C 1
ATOM 2589 O O . PRO A 1 372 ? 4.767 1.955 -26.325 1.00 30.86 372 PRO A O 1
ATOM 2592 N N . GLY A 1 373 ? 4.006 1.341 -24.302 1.00 49.16 373 GLY A N 1
ATOM 2593 C CA . GLY A 1 373 ? 5.216 0.631 -23.875 1.00 49.16 373 GLY A CA 1
ATOM 2594 C C . GLY A 1 373 ? 5.682 1.100 -22.502 1.00 49.16 373 GLY A C 1
ATOM 2595 O O . GLY A 1 373 ? 6.806 1.573 -22.353 1.00 49.16 373 GLY A O 1
ATOM 2596 N N . THR A 1 374 ? 4.809 1.004 -21.492 1.00 57.59 374 THR A N 1
ATOM 2597 C CA . THR A 1 374 ? 5.224 1.280 -20.112 1.00 57.59 374 THR A CA 1
ATOM 2598 C C . THR A 1 374 ? 6.256 0.234 -19.697 1.00 57.59 374 THR A C 1
ATOM 2600 O O . THR A 1 374 ? 6.104 -0.947 -20.011 1.00 57.59 374 THR A O 1
ATOM 2603 N N . ILE A 1 375 ? 7.290 0.649 -18.964 1.00 63.03 375 ILE A N 1
ATOM 2604 C CA . ILE A 1 375 ? 8.322 -0.271 -18.463 1.00 63.03 375 ILE A CA 1
ATOM 2605 C C . ILE A 1 375 ? 7.738 -1.406 -17.600 1.00 63.03 375 ILE A C 1
ATOM 2607 O O . ILE A 1 375 ? 8.299 -2.493 -17.552 1.00 63.03 375 ILE A O 1
ATOM 2611 N N . HIS A 1 376 ? 6.569 -1.175 -16.991 1.00 70.12 376 HIS A N 1
ATOM 2612 C CA . HIS A 1 376 ? 5.855 -2.158 -16.176 1.00 70.12 376 HIS A CA 1
ATOM 2613 C C . HIS A 1 376 ? 4.916 -3.101 -16.961 1.00 70.12 376 HIS A C 1
ATOM 2615 O O . HIS A 1 376 ? 4.264 -3.958 -16.364 1.00 70.12 376 HIS A O 1
ATOM 2621 N N . ASN A 1 377 ? 4.817 -2.961 -18.292 1.00 59.91 377 ASN A N 1
ATOM 2622 C CA . ASN A 1 377 ? 3.926 -3.761 -19.137 1.00 59.91 377 ASN A CA 1
ATOM 2623 C C . ASN A 1 377 ? 4.662 -4.459 -20.306 1.00 59.91 377 ASN A C 1
ATOM 2625 O O . ASN A 1 377 ? 4.560 -4.022 -21.459 1.00 59.91 377 ASN A O 1
ATOM 2629 N N . PRO A 1 378 ? 5.300 -5.620 -20.063 1.00 49.22 378 PRO A N 1
ATOM 2630 C CA . PRO A 1 378 ? 5.886 -6.458 -21.113 1.00 49.22 378 PRO A CA 1
ATOM 2631 C C . PRO A 1 378 ? 4.851 -7.081 -22.066 1.00 49.22 378 PRO A C 1
ATOM 2633 O O . PRO A 1 378 ? 5.226 -7.710 -23.050 1.00 49.22 378 PRO A O 1
ATOM 2636 N N . GLY A 1 379 ? 3.545 -6.911 -21.818 1.00 44.78 379 GLY A N 1
ATOM 2637 C CA . GLY A 1 379 ? 2.495 -7.296 -22.765 1.00 44.78 379 GLY A CA 1
ATOM 2638 C C . GLY A 1 379 ? 2.369 -6.359 -23.974 1.00 44.78 379 GLY A C 1
ATOM 2639 O O . GLY A 1 379 ? 1.699 -6.719 -24.937 1.00 44.78 379 GLY A O 1
ATOM 2640 N N . ALA A 1 380 ? 2.986 -5.170 -23.937 1.00 42.97 380 ALA A N 1
ATOM 2641 C CA . ALA A 1 380 ? 2.928 -4.187 -25.024 1.00 42.97 380 ALA A CA 1
ATOM 2642 C C . ALA A 1 380 ? 4.147 -4.221 -25.965 1.00 42.97 380 ALA A C 1
ATOM 2644 O O . ALA A 1 380 ? 4.060 -3.735 -27.090 1.00 42.97 380 ALA A O 1
ATOM 2645 N N . SER A 1 381 ? 5.280 -4.764 -25.513 1.00 44.00 381 SER A N 1
ATOM 2646 C CA . SER A 1 381 ? 6.520 -4.865 -26.283 1.00 44.00 381 SER A CA 1
ATOM 2647 C C . SER A 1 381 ? 7.479 -5.816 -25.565 1.00 44.00 381 SER A C 1
ATOM 2649 O O . SER A 1 381 ? 7.842 -5.583 -24.417 1.00 44.00 381 SER A O 1
ATOM 2651 N N . THR A 1 382 ? 7.924 -6.872 -26.245 1.00 42.59 382 THR A N 1
ATOM 2652 C CA . THR A 1 382 ? 9.029 -7.731 -25.787 1.00 42.59 382 THR A CA 1
ATOM 2653 C C . THR A 1 382 ? 10.348 -7.286 -26.422 1.00 42.59 382 THR A C 1
ATOM 2655 O O . THR A 1 382 ? 11.126 -8.119 -26.891 1.00 42.59 382 THR A O 1
ATOM 2658 N N . THR A 1 383 ? 10.586 -5.971 -26.528 1.00 50.50 383 THR A N 1
ATOM 2659 C CA . THR A 1 383 ? 11.849 -5.471 -27.080 1.00 50.50 383 THR A CA 1
ATOM 2660 C C . THR A 1 383 ? 12.981 -5.635 -26.081 1.00 50.50 383 THR A C 1
ATOM 2662 O O . THR A 1 383 ? 12.862 -5.393 -24.879 1.00 50.50 383 THR A O 1
ATOM 2665 N N . SER A 1 384 ? 14.111 -6.064 -26.629 1.00 51.22 384 SER A N 1
ATOM 2666 C CA . SER A 1 384 ? 15.286 -6.516 -25.900 1.00 51.22 384 SER A CA 1
ATOM 2667 C C . SER A 1 384 ? 15.795 -5.453 -24.899 1.00 51.22 384 SER A C 1
ATOM 2669 O O . SER A 1 384 ? 16.140 -5.779 -23.763 1.00 51.22 384 SER A O 1
ATOM 2671 N N . GLY A 1 385 ? 15.756 -4.170 -25.276 1.00 54.50 385 GLY A N 1
ATOM 2672 C CA . GLY A 1 385 ? 16.204 -3.052 -24.438 1.00 54.50 385 GLY A CA 1
ATOM 2673 C C . GLY A 1 385 ? 15.368 -2.785 -23.177 1.00 54.50 385 GLY A C 1
ATOM 2674 O O . GLY A 1 385 ? 15.921 -2.306 -22.191 1.00 54.50 385 GLY A O 1
ATOM 2675 N N . GLN A 1 386 ? 14.071 -3.122 -23.153 1.00 63.72 386 GLN A N 1
ATOM 2676 C CA . GLN A 1 386 ? 13.207 -2.844 -21.992 1.00 63.72 386 GLN A CA 1
ATOM 2677 C C . GLN A 1 386 ? 13.542 -3.757 -20.805 1.00 63.72 386 GLN A C 1
ATOM 2679 O O . GLN A 1 386 ? 13.688 -3.283 -19.678 1.00 63.72 386 GLN A O 1
ATOM 2684 N N . CYS A 1 387 ? 13.781 -5.048 -21.059 1.00 70.31 387 CYS A N 1
ATOM 2685 C CA . CYS A 1 387 ? 14.288 -5.984 -20.049 1.00 70.31 387 CYS A CA 1
ATOM 2686 C C . CYS A 1 387 ? 15.645 -5.527 -19.484 1.00 70.31 387 CYS A C 1
ATOM 2688 O O . CYS A 1 387 ? 15.899 -5.647 -18.284 1.00 70.31 387 CYS A O 1
ATOM 2690 N N . GLY A 1 388 ? 16.487 -4.947 -20.347 1.00 68.62 388 GLY A N 1
ATOM 2691 C CA . GLY A 1 388 ? 17.791 -4.385 -20.004 1.00 68.62 388 GLY A CA 1
ATOM 2692 C C . GLY A 1 388 ? 17.758 -3.136 -19.116 1.00 68.62 388 GLY A C 1
ATOM 2693 O O . GLY A 1 388 ? 18.824 -2.665 -18.728 1.00 68.62 388 GLY A O 1
ATOM 2694 N N . VAL A 1 389 ? 16.595 -2.584 -18.752 1.00 73.00 389 VAL A N 1
ATOM 2695 C CA . VAL A 1 389 ? 16.522 -1.519 -17.733 1.00 73.00 389 VAL A CA 1
ATOM 2696 C C . VAL A 1 389 ? 16.658 -2.093 -16.320 1.00 73.00 389 VAL A C 1
ATOM 2698 O O . VAL A 1 389 ? 17.392 -1.542 -15.497 1.00 73.00 389 VAL A O 1
ATOM 2701 N N . CYS A 1 390 ? 15.997 -3.220 -16.053 1.00 76.12 390 CYS A N 1
ATOM 2702 C CA . CYS A 1 390 ? 16.015 -3.873 -14.745 1.00 76.12 390 CYS A CA 1
ATOM 2703 C C . CYS A 1 390 ? 17.107 -4.943 -14.650 1.00 76.12 390 CYS A C 1
ATOM 2705 O O . CYS A 1 390 ? 17.808 -5.005 -13.641 1.00 76.12 390 CYS A O 1
ATOM 2707 N N . HIS A 1 391 ? 17.271 -5.766 -15.69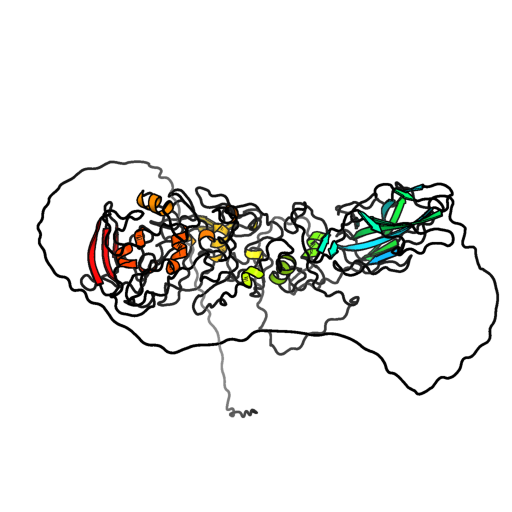2 1.00 75.38 391 HIS A N 1
ATOM 2708 C CA . HIS A 1 391 ? 18.102 -6.970 -15.653 1.00 75.38 391 HIS A CA 1
ATOM 2709 C C . HIS A 1 391 ? 19.474 -6.819 -16.330 1.00 75.38 391 HIS A C 1
ATOM 2711 O O . HIS A 1 391 ? 19.671 -5.995 -17.223 1.00 75.38 391 HIS A O 1
ATOM 2717 N N . GLN A 1 392 ? 20.429 -7.651 -15.898 1.00 71.75 392 GLN A N 1
ATOM 2718 C CA . GLN A 1 392 ? 21.815 -7.689 -16.368 1.00 71.75 392 GLN A CA 1
ATOM 2719 C C . GLN A 1 392 ? 22.449 -9.070 -16.100 1.00 71.75 392 GLN A C 1
ATOM 2721 O O . GLN A 1 392 ? 23.147 -9.265 -15.114 1.00 71.75 392 GLN A O 1
ATOM 2726 N N . THR A 1 393 ? 22.245 -10.047 -16.985 1.00 55.31 393 THR A N 1
ATOM 2727 C CA . THR A 1 393 ? 22.569 -11.476 -16.747 1.00 55.31 393 THR A CA 1
ATOM 2728 C C . THR A 1 393 ? 23.989 -11.793 -16.255 1.00 55.31 393 THR A C 1
ATOM 2730 O O . THR A 1 393 ? 24.157 -12.748 -15.505 1.00 55.31 393 THR A O 1
ATOM 2733 N N . HIS A 1 394 ? 25.003 -11.014 -16.650 1.00 48.31 394 HIS A N 1
ATOM 2734 C CA . HIS A 1 394 ? 26.424 -11.330 -16.402 1.00 48.31 394 HIS A CA 1
ATOM 2735 C C . HIS A 1 394 ? 27.170 -10.325 -15.512 1.00 48.31 394 HIS A C 1
ATOM 2737 O O . HIS A 1 394 ? 28.334 -10.533 -15.180 1.00 48.31 394 HIS A O 1
ATOM 2743 N N . SER A 1 395 ? 26.518 -9.226 -15.133 1.00 60.44 395 SER A N 1
ATOM 2744 C CA . SER A 1 395 ? 27.066 -8.214 -14.213 1.00 60.44 395 SER A CA 1
ATOM 2745 C C . SER A 1 395 ? 26.004 -7.621 -13.277 1.00 60.44 395 SER A C 1
ATOM 2747 O O . SER A 1 395 ? 26.173 -6.520 -12.750 1.00 60.44 395 SER A O 1
ATOM 2749 N N . ALA A 1 396 ? 24.908 -8.355 -13.062 1.00 62.00 396 ALA A N 1
ATOM 2750 C CA . ALA A 1 396 ? 23.939 -8.082 -12.012 1.00 62.00 396 ALA A CA 1
ATOM 2751 C C . ALA A 1 396 ? 24.621 -8.031 -10.644 1.00 62.00 396 ALA A C 1
ATOM 2753 O O . ALA A 1 396 ? 25.566 -8.771 -10.366 1.00 62.00 396 ALA A O 1
ATOM 2754 N N . LYS A 1 397 ? 24.098 -7.169 -9.773 1.00 65.81 397 LYS A N 1
ATOM 2755 C CA . LYS A 1 397 ? 24.565 -7.040 -8.386 1.00 65.81 397 LYS A CA 1
ATOM 2756 C C . LYS A 1 397 ? 23.720 -7.864 -7.405 1.00 65.81 397 LYS A C 1
ATOM 2758 O O . LYS A 1 397 ? 24.040 -7.892 -6.222 1.00 65.81 397 LYS A O 1
ATOM 2763 N N . SER A 1 398 ? 22.663 -8.520 -7.889 1.00 64.81 398 SER A N 1
ATOM 2764 C CA . SER A 1 398 ? 21.679 -9.272 -7.105 1.00 64.81 398 SER A CA 1
ATOM 2765 C C . SER A 1 398 ? 21.317 -10.601 -7.782 1.00 64.81 398 SER A C 1
ATOM 2767 O O . SER A 1 398 ? 21.453 -10.749 -8.998 1.00 64.81 398 SER A O 1
ATOM 2769 N N . GLN A 1 399 ? 20.845 -11.562 -6.981 1.00 62.72 399 GLN A N 1
ATOM 2770 C CA . GLN A 1 399 ? 20.525 -12.937 -7.390 1.00 62.72 399 GLN A CA 1
ATOM 2771 C C . GLN A 1 399 ? 19.420 -12.994 -8.459 1.00 62.72 399 GLN A C 1
ATOM 2773 O O . GLN A 1 399 ? 19.522 -13.777 -9.399 1.00 62.72 399 GLN A O 1
ATOM 2778 N N . ASN A 1 400 ? 18.449 -12.073 -8.409 1.00 67.25 400 ASN A N 1
ATOM 2779 C CA . ASN A 1 400 ? 17.343 -11.961 -9.377 1.00 67.25 400 ASN A CA 1
ATOM 2780 C C . ASN A 1 400 ? 17.759 -11.267 -10.694 1.00 67.25 400 ASN A C 1
ATOM 2782 O O . ASN A 1 400 ? 16.949 -10.662 -11.400 1.00 67.25 400 ASN A O 1
ATOM 2786 N N . LEU A 1 401 ? 19.056 -11.311 -11.011 1.00 74.75 401 LEU A N 1
ATOM 2787 C CA . LEU A 1 401 ? 19.692 -10.712 -12.182 1.00 74.75 401 LEU A CA 1
ATOM 2788 C C . LEU A 1 401 ? 19.480 -9.194 -12.326 1.00 74.75 401 LEU A C 1
ATOM 2790 O O . LEU A 1 401 ? 19.626 -8.686 -13.435 1.00 74.75 401 LEU A O 1
ATOM 2794 N N . VAL A 1 402 ? 19.141 -8.457 -11.260 1.00 75.62 402 VAL A N 1
ATOM 2795 C CA . VAL A 1 402 ? 18.915 -6.998 -11.339 1.00 75.62 402 VAL A CA 1
ATOM 2796 C C . VAL A 1 402 ? 20.211 -6.176 -11.263 1.00 75.62 402 VAL A C 1
ATOM 2798 O O . VAL A 1 402 ? 21.219 -6.603 -10.688 1.00 75.62 402 VAL A O 1
ATOM 2801 N N . LYS A 1 403 ? 20.207 -4.982 -11.874 1.00 77.81 403 LYS A N 1
ATOM 2802 C CA . LYS A 1 403 ? 21.390 -4.104 -11.983 1.00 77.81 403 LYS A CA 1
ATOM 2803 C C . LYS A 1 403 ? 21.839 -3.501 -10.652 1.00 77.81 403 LYS A C 1
ATOM 2805 O O . LYS A 1 403 ? 23.033 -3.239 -10.479 1.00 77.81 403 LYS A O 1
ATOM 2810 N N . LYS A 1 404 ? 20.915 -3.243 -9.725 1.00 80.50 404 LYS A N 1
ATOM 2811 C CA . LYS A 1 404 ? 21.233 -2.733 -8.381 1.00 80.50 404 LYS A CA 1
ATOM 2812 C C . LYS A 1 404 ? 21.423 -3.863 -7.362 1.00 80.50 404 LYS A C 1
ATOM 2814 O O . LYS A 1 404 ? 21.094 -5.017 -7.614 1.00 80.50 404 LYS A O 1
ATOM 2819 N N . SER A 1 405 ? 22.015 -3.521 -6.220 1.00 73.69 405 SER A N 1
ATOM 2820 C CA . SER A 1 405 ? 22.285 -4.440 -5.104 1.00 73.69 405 SER A CA 1
ATOM 2821 C C . SER A 1 405 ? 21.025 -4.880 -4.356 1.00 73.69 405 SER A C 1
ATOM 2823 O O . SER A 1 405 ? 20.998 -5.991 -3.839 1.00 73.69 405 SER A O 1
ATOM 2825 N N . SER A 1 406 ? 19.990 -4.038 -4.321 1.00 76.50 406 SER A N 1
ATOM 2826 C CA . SER A 1 406 ? 18.664 -4.368 -3.792 1.00 76.50 406 SER A CA 1
ATOM 2827 C C . SER A 1 406 ? 17.584 -4.114 -4.846 1.00 76.50 406 SER A C 1
ATOM 2829 O O . SER A 1 406 ? 17.790 -3.341 -5.788 1.00 76.50 406 SER A O 1
ATOM 2831 N N . GLU A 1 407 ? 16.421 -4.747 -4.688 1.00 79.06 407 GLU A N 1
ATOM 2832 C CA . GLU A 1 407 ? 15.252 -4.452 -5.523 1.00 79.06 407 GLU A CA 1
ATOM 2833 C C . GLU A 1 407 ? 14.786 -3.000 -5.328 1.00 79.06 407 GLU A C 1
ATOM 2835 O O . GLU A 1 407 ? 14.491 -2.292 -6.286 1.00 79.06 407 GLU A O 1
ATOM 2840 N N . THR A 1 408 ? 14.809 -2.510 -4.092 1.00 81.00 408 THR A N 1
ATOM 2841 C CA . THR A 1 408 ? 14.360 -1.156 -3.757 1.00 81.00 408 THR A CA 1
ATOM 2842 C C . THR A 1 408 ? 15.228 -0.069 -4.398 1.00 81.00 408 THR A C 1
ATOM 2844 O O . THR A 1 408 ? 14.682 0.893 -4.939 1.00 81.00 408 THR A O 1
ATOM 2847 N N . ASP A 1 409 ? 16.551 -0.252 -4.477 1.00 81.19 409 ASP A N 1
ATOM 2848 C CA . ASP A 1 409 ? 17.434 0.622 -5.270 1.00 81.19 409 ASP A CA 1
ATOM 2849 C C . ASP A 1 409 ? 17.093 0.569 -6.775 1.00 81.19 409 ASP A C 1
ATOM 2851 O O . ASP A 1 409 ? 17.166 1.578 -7.487 1.00 81.19 409 ASP A O 1
ATOM 2855 N N . GLN A 1 410 ? 16.718 -0.613 -7.284 1.00 83.69 410 GLN A N 1
ATOM 2856 C CA . GLN A 1 410 ? 16.317 -0.801 -8.681 1.00 83.69 410 GLN A CA 1
ATOM 2857 C C . GLN A 1 410 ? 15.013 -0.050 -8.981 1.00 83.69 410 GLN A C 1
ATOM 2859 O O . GLN A 1 410 ? 14.946 0.667 -9.978 1.00 83.69 410 GLN A O 1
ATOM 2864 N N . CYS A 1 411 ? 14.015 -0.131 -8.099 1.00 82.62 411 CYS A N 1
ATOM 2865 C CA . CYS A 1 411 ? 12.763 0.618 -8.207 1.00 82.62 411 CYS A CA 1
ATOM 2866 C C . CYS A 1 411 ? 12.981 2.134 -8.063 1.00 82.62 411 CYS A C 1
ATOM 2868 O O . CYS A 1 411 ? 12.461 2.914 -8.865 1.00 82.62 411 CYS A O 1
ATOM 2870 N N . TYR A 1 412 ? 13.791 2.576 -7.093 1.00 83.62 412 TYR A N 1
ATOM 2871 C CA . TYR A 1 412 ? 14.111 3.996 -6.893 1.00 83.62 412 TYR A CA 1
ATOM 2872 C C . TYR A 1 412 ? 14.909 4.622 -8.043 1.00 83.62 412 TYR A C 1
ATOM 2874 O O . TYR A 1 412 ? 14.879 5.840 -8.184 1.00 83.62 412 TYR A O 1
ATOM 2882 N N . THR A 1 413 ? 15.522 3.831 -8.931 1.00 80.25 413 THR A N 1
ATOM 2883 C CA . THR A 1 413 ? 16.145 4.353 -10.167 1.00 80.25 413 THR A CA 1
ATOM 2884 C C . THR A 1 413 ? 15.143 5.094 -11.069 1.00 80.25 413 THR A C 1
ATOM 2886 O O . THR A 1 413 ? 15.553 5.975 -11.822 1.00 80.25 413 THR A O 1
ATOM 2889 N N . CYS A 1 414 ? 13.844 4.781 -10.956 1.00 78.94 414 CYS A N 1
ATOM 2890 C CA . CYS A 1 414 ? 12.747 5.478 -11.642 1.00 78.94 414 CYS A CA 1
ATOM 2891 C C . CYS A 1 414 ? 11.768 6.163 -10.661 1.00 78.94 414 CYS A C 1
ATOM 2893 O O . CYS A 1 41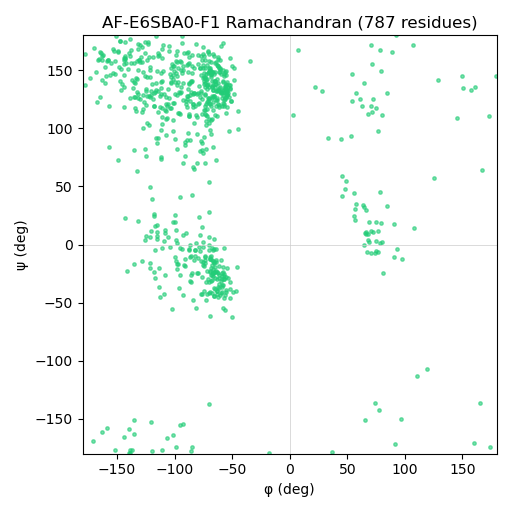4 ? 11.138 7.162 -11.000 1.00 78.94 414 CYS A O 1
ATOM 2895 N N . HIS A 1 415 ? 11.607 5.636 -9.441 1.00 80.12 415 HIS A N 1
ATOM 2896 C CA . HIS A 1 415 ? 10.618 6.112 -8.459 1.00 80.12 415 HIS A CA 1
ATOM 2897 C C . HIS A 1 415 ? 11.163 7.064 -7.379 1.00 80.12 415 HIS A C 1
ATOM 2899 O O . HIS A 1 415 ? 10.460 7.351 -6.406 1.00 80.12 415 HIS A O 1
ATOM 2905 N N . ALA A 1 416 ? 12.384 7.575 -7.552 1.00 79.25 416 ALA A N 1
ATOM 2906 C CA . ALA A 1 416 ? 12.906 8.729 -6.823 1.00 79.25 416 ALA A CA 1
ATOM 2907 C C . ALA A 1 416 ? 12.766 10.012 -7.664 1.00 79.25 416 ALA A C 1
ATOM 2909 O O . ALA A 1 416 ? 13.027 10.013 -8.871 1.00 79.25 416 ALA A O 1
ATOM 2910 N N . GLY A 1 417 ? 12.347 11.116 -7.041 1.00 67.75 417 GLY A N 1
ATOM 2911 C CA . GLY A 1 417 ? 12.276 12.433 -7.688 1.00 67.75 417 GLY A CA 1
ATOM 2912 C C . GLY A 1 417 ? 11.184 12.589 -8.756 1.00 67.75 417 GLY A C 1
ATOM 2913 O O . GLY A 1 417 ? 11.206 13.560 -9.508 1.00 67.75 417 GLY A O 1
ATOM 2914 N N . GLY A 1 418 ? 10.242 11.643 -8.857 1.00 59.47 418 GLY A N 1
ATOM 2915 C CA . GLY A 1 418 ? 9.065 11.726 -9.739 1.00 59.47 418 GLY A CA 1
ATOM 2916 C C . GLY A 1 418 ? 9.324 11.451 -11.227 1.00 59.47 418 GLY A C 1
ATOM 2917 O O . GLY A 1 418 ? 8.464 11.704 -12.068 1.00 59.47 418 GLY A O 1
ATOM 2918 N N . THR A 1 419 ? 10.501 10.929 -11.572 1.00 51.16 419 THR A N 1
ATOM 2919 C CA . THR A 1 419 ? 10.959 10.798 -12.966 1.00 51.16 419 THR A CA 1
ATOM 2920 C C . THR A 1 419 ? 10.307 9.643 -13.744 1.00 51.16 419 THR A C 1
ATOM 2922 O O . THR A 1 419 ? 10.134 9.732 -14.956 1.00 51.16 419 THR A O 1
ATOM 2925 N N . GLY A 1 420 ? 9.888 8.573 -13.067 1.00 51.31 420 GLY A N 1
ATOM 2926 C CA . GLY A 1 420 ? 9.091 7.465 -13.614 1.00 51.31 420 GLY A CA 1
ATOM 2927 C C . GLY A 1 420 ? 7.598 7.533 -13.267 1.00 51.31 420 GLY A C 1
ATOM 2928 O O . GLY A 1 420 ? 6.917 6.508 -13.290 1.00 51.31 420 GLY A O 1
ATOM 2929 N N . GLY A 1 421 ? 7.086 8.708 -12.882 1.00 65.56 421 GLY A N 1
ATOM 2930 C CA . GLY A 1 421 ? 5.715 8.897 -12.401 1.00 65.56 421 GLY A CA 1
ATOM 2931 C C . GLY A 1 421 ? 5.672 9.235 -10.910 1.00 65.56 421 GLY A C 1
ATOM 2932 O O . GLY A 1 421 ? 6.096 10.312 -10.506 1.00 65.56 421 GLY A O 1
ATOM 2933 N N . ALA A 1 422 ? 5.126 8.347 -10.077 1.00 70.88 422 ALA A N 1
ATOM 2934 C CA . ALA A 1 422 ? 5.023 8.606 -8.640 1.00 70.88 422 ALA A CA 1
ATOM 2935 C C . ALA A 1 422 ? 6.403 8.576 -7.956 1.00 70.88 422 ALA A C 1
ATOM 2937 O O . ALA A 1 422 ? 7.105 7.563 -8.027 1.00 70.88 422 ALA A O 1
ATOM 2938 N N . ASP A 1 423 ? 6.748 9.654 -7.245 1.00 78.56 423 ASP A N 1
ATOM 2939 C CA . ASP A 1 423 ? 7.868 9.686 -6.299 1.00 78.56 423 ASP A CA 1
ATOM 2940 C C . ASP A 1 423 ? 7.473 8.928 -5.024 1.00 78.56 423 ASP A C 1
ATOM 2942 O O . ASP A 1 423 ? 6.821 9.468 -4.122 1.00 78.56 423 ASP A O 1
ATOM 2946 N N . VAL A 1 424 ? 7.798 7.635 -4.977 1.00 81.06 424 VAL A N 1
ATOM 2947 C CA . VAL A 1 424 ? 7.505 6.803 -3.802 1.00 81.06 424 VAL A CA 1
ATOM 2948 C C . VAL A 1 424 ? 8.601 6.936 -2.749 1.00 81.06 424 VAL A C 1
ATOM 2950 O O . VAL A 1 424 ? 8.307 6.786 -1.565 1.00 81.06 424 VAL A O 1
ATOM 2953 N N . GLN A 1 425 ? 9.827 7.313 -3.137 1.00 82.25 425 GLN A N 1
ATOM 2954 C CA . GLN A 1 425 ? 10.912 7.570 -2.188 1.00 82.25 425 GLN A CA 1
ATOM 2955 C C . GLN A 1 425 ? 10.573 8.757 -1.272 1.00 82.25 425 GLN A C 1
ATOM 2957 O O . GLN A 1 425 ? 10.768 8.675 -0.058 1.00 82.25 425 GLN A O 1
ATOM 2962 N N . ALA A 1 426 ? 9.964 9.817 -1.813 1.00 80.56 426 ALA A N 1
ATOM 2963 C CA . ALA A 1 426 ? 9.468 10.942 -1.021 1.00 80.56 426 ALA A CA 1
ATOM 2964 C C . ALA A 1 426 ? 8.424 10.537 0.041 1.00 80.56 426 ALA A C 1
ATOM 2966 O O . ALA A 1 426 ? 8.338 11.187 1.083 1.00 80.56 426 ALA A O 1
ATOM 2967 N N . GLN A 1 427 ? 7.668 9.446 -0.161 1.00 80.88 427 GLN A N 1
ATOM 2968 C CA . GLN A 1 427 ? 6.721 8.942 0.848 1.00 80.88 427 GLN A CA 1
ATOM 2969 C C . GLN A 1 427 ? 7.446 8.339 2.061 1.00 80.88 427 GLN A C 1
ATOM 2971 O O . GLN A 1 427 ? 6.974 8.485 3.184 1.00 80.88 427 GLN A O 1
ATOM 2976 N N . TYR A 1 428 ? 8.626 7.745 1.867 1.00 81.62 428 TYR A N 1
ATOM 2977 C CA . TYR A 1 428 ? 9.492 7.294 2.963 1.00 81.62 428 TYR A CA 1
ATOM 2978 C C . TYR A 1 428 ? 10.303 8.433 3.605 1.00 81.62 428 TYR A C 1
ATOM 2980 O O . TYR A 1 428 ? 10.859 8.250 4.688 1.00 81.62 428 TYR A O 1
ATOM 2988 N N . ALA A 1 429 ? 10.342 9.620 2.992 1.00 77.06 429 ALA A N 1
ATOM 2989 C CA . ALA A 1 429 ? 11.054 10.797 3.495 1.00 77.06 429 ALA A CA 1
ATOM 2990 C C . ALA A 1 429 ? 10.188 11.740 4.364 1.00 77.06 429 ALA A C 1
ATOM 2992 O O . ALA A 1 429 ? 10.647 12.818 4.742 1.00 77.06 429 ALA A O 1
ATOM 2993 N N . LEU A 1 430 ? 8.954 11.356 4.722 1.00 68.44 430 LEU A N 1
ATOM 2994 C CA . LEU A 1 430 ? 7.975 12.202 5.434 1.00 68.44 430 LEU A CA 1
ATOM 2995 C C . LEU A 1 430 ? 8.316 12.503 6.911 1.00 68.44 430 LEU A C 1
ATOM 2997 O O . LEU A 1 430 ? 7.506 13.096 7.626 1.00 68.44 430 LEU A O 1
ATOM 3001 N N . GLY A 1 431 ? 9.497 12.107 7.392 1.00 75.31 431 GLY A N 1
ATOM 3002 C CA . GLY A 1 431 ? 9.923 12.315 8.779 1.00 75.31 431 GLY A CA 1
ATOM 3003 C C . GLY A 1 431 ? 9.146 11.471 9.796 1.00 75.31 431 GLY A C 1
ATOM 3004 O O . GLY A 1 431 ? 9.125 11.802 10.983 1.00 75.31 431 GLY A O 1
ATOM 3005 N N . GLN A 1 432 ? 8.492 10.396 9.346 1.00 85.00 432 GLN A N 1
ATOM 3006 C CA . GLN A 1 432 ? 7.865 9.413 10.222 1.00 85.00 432 GLN A CA 1
ATOM 3007 C C . GLN A 1 432 ? 8.915 8.733 11.125 1.00 85.00 432 GLN A C 1
ATOM 3009 O O . GLN A 1 432 ? 10.065 8.563 10.711 1.00 85.00 432 GLN A O 1
ATOM 3014 N N . PRO A 1 433 ? 8.558 8.328 12.359 1.00 88.56 433 PRO A N 1
ATOM 3015 C CA . PRO A 1 433 ? 9.462 7.555 13.202 1.00 88.56 433 PRO A CA 1
ATOM 3016 C C . PRO A 1 433 ? 9.832 6.217 12.550 1.00 88.56 433 PRO A C 1
ATOM 3018 O O . PRO A 1 433 ? 9.032 5.636 11.818 1.00 88.56 433 PRO A O 1
ATOM 3021 N N . ALA A 1 434 ? 11.018 5.699 12.868 1.00 86.81 434 ALA A N 1
ATOM 3022 C CA . ALA A 1 434 ? 11.400 4.347 12.473 1.00 86.81 434 ALA A CA 1
ATOM 3023 C C . ALA A 1 434 ? 10.438 3.300 13.066 1.00 86.81 434 ALA A C 1
ATOM 3025 O O . ALA A 1 434 ? 9.866 3.496 14.146 1.00 86.81 434 ALA A O 1
ATOM 3026 N N . ASN A 1 435 ? 10.292 2.173 12.369 1.00 87.31 435 ASN A N 1
ATOM 3027 C CA . ASN A 1 435 ? 9.583 1.007 12.882 1.00 87.31 435 ASN A CA 1
ATOM 3028 C C . ASN A 1 435 ? 10.272 0.490 14.158 1.00 87.31 435 ASN A C 1
ATOM 3030 O O . ASN A 1 435 ? 11.482 0.280 14.178 1.00 87.31 435 ASN A O 1
ATOM 3034 N N . ASP A 1 436 ? 9.498 0.255 15.219 1.00 86.56 436 ASP A N 1
ATOM 3035 C CA . ASP A 1 436 ? 9.984 -0.336 16.469 1.00 86.56 436 ASP A CA 1
ATOM 3036 C C . ASP A 1 436 ? 9.205 -1.623 16.799 1.00 86.56 436 ASP A C 1
ATOM 3038 O O . ASP A 1 436 ? 8.075 -1.554 17.309 1.00 86.56 436 ASP A O 1
ATOM 3042 N N . PRO A 1 437 ? 9.805 -2.804 16.553 1.00 83.25 437 PRO A N 1
ATOM 3043 C CA . PRO A 1 437 ? 9.227 -4.093 16.927 1.00 83.25 437 PRO A CA 1
ATOM 3044 C C . PRO A 1 437 ? 9.009 -4.269 18.437 1.00 83.25 437 PRO A C 1
ATOM 3046 O O . PRO A 1 437 ? 8.099 -4.992 18.841 1.00 83.25 437 PRO A O 1
ATOM 3049 N N . THR A 1 438 ? 9.787 -3.581 19.281 1.00 82.50 438 THR A N 1
ATOM 3050 C CA . THR A 1 438 ? 9.736 -3.699 20.750 1.00 82.50 438 THR A CA 1
ATOM 3051 C C . THR A 1 438 ? 8.459 -3.095 21.325 1.00 82.50 438 THR A C 1
ATOM 3053 O O . THR A 1 438 ? 7.847 -3.665 22.228 1.00 82.50 438 THR A O 1
ATOM 3056 N N . THR A 1 439 ? 8.037 -1.935 20.809 1.00 83.50 439 THR A N 1
ATOM 3057 C CA . THR A 1 439 ? 6.773 -1.280 21.200 1.00 83.50 439 THR A CA 1
ATOM 3058 C C . THR A 1 439 ? 5.619 -1.564 20.236 1.00 83.50 439 THR A C 1
ATOM 3060 O O . THR A 1 439 ? 4.513 -1.046 20.425 1.00 83.50 439 THR A O 1
ATOM 3063 N N . ARG A 1 440 ? 5.869 -2.370 19.194 1.00 86.69 440 ARG A N 1
ATOM 3064 C CA . ARG A 1 440 ? 4.951 -2.638 18.077 1.00 86.69 440 ARG A CA 1
ATOM 3065 C C . ARG A 1 440 ? 4.384 -1.347 17.507 1.00 86.69 440 ARG A C 1
ATOM 3067 O O . ARG A 1 440 ? 3.164 -1.134 17.463 1.00 86.69 440 ARG A O 1
ATOM 3074 N N . SER A 1 441 ? 5.306 -0.463 17.144 1.00 88.31 441 SER A N 1
ATOM 3075 C CA . SER A 1 441 ? 5.039 0.857 16.588 1.00 88.31 441 SER A CA 1
ATOM 3076 C C . SER A 1 441 ? 5.589 0.912 15.173 1.00 88.31 441 SER A C 1
ATOM 3078 O O . SER A 1 441 ? 6.755 1.231 14.969 1.00 88.31 441 SER A O 1
ATOM 3080 N N . TYR A 1 442 ? 4.733 0.575 14.213 1.00 89.75 442 TYR A N 1
ATOM 3081 C CA . TYR A 1 442 ? 5.066 0.566 12.794 1.00 89.75 442 TYR A CA 1
ATOM 3082 C C . TYR A 1 442 ? 4.472 1.799 12.113 1.00 89.75 442 TYR A C 1
ATOM 3084 O O . TYR A 1 442 ? 3.343 2.193 12.415 1.00 89.75 442 TYR A O 1
ATOM 3092 N N . TRP A 1 443 ? 5.237 2.411 11.222 1.00 92.06 443 TRP A N 1
ATOM 3093 C CA . TRP A 1 443 ? 4.916 3.651 10.512 1.00 92.06 443 TRP A CA 1
ATOM 3094 C C . TRP A 1 443 ? 5.087 3.490 8.999 1.00 92.06 443 TRP A C 1
ATOM 3096 O O . TRP A 1 443 ? 4.543 4.293 8.248 1.00 92.06 443 TRP A O 1
ATOM 3106 N N . SER A 1 444 ? 5.758 2.425 8.554 1.00 90.06 444 SER A N 1
ATOM 3107 C CA . SER A 1 444 ? 5.906 2.042 7.150 1.00 90.06 444 SER A CA 1
ATOM 3108 C C . SER A 1 444 ? 5.894 0.525 6.956 1.00 90.06 444 SER A C 1
ATOM 3110 O O . SER A 1 444 ? 6.265 -0.221 7.866 1.00 90.06 444 SER A O 1
ATOM 3112 N N . HIS A 1 445 ? 5.514 0.079 5.758 1.00 88.62 445 HIS A N 1
ATOM 3113 C CA . HIS A 1 445 ? 5.963 -1.211 5.234 1.00 88.62 445 HIS A CA 1
ATOM 3114 C C . HIS A 1 445 ? 7.416 -1.012 4.812 1.00 88.62 445 HIS A C 1
ATOM 3116 O O . HIS A 1 445 ? 7.695 -0.154 3.982 1.00 88.62 445 HIS A O 1
ATOM 3122 N N . ASP A 1 446 ? 8.354 -1.693 5.462 1.00 78.75 446 ASP A N 1
ATOM 3123 C CA . ASP A 1 446 ? 9.772 -1.446 5.220 1.00 78.75 446 ASP A CA 1
ATOM 3124 C C . ASP A 1 446 ? 10.233 -2.225 3.988 1.00 78.75 446 ASP A C 1
ATOM 3126 O O . ASP A 1 446 ? 10.385 -3.443 4.042 1.00 78.75 446 ASP A O 1
ATOM 3130 N N . THR A 1 447 ? 10.420 -1.511 2.878 1.00 76.38 447 THR A N 1
ATOM 3131 C CA . THR A 1 447 ? 10.989 -2.053 1.637 1.00 76.38 447 THR A CA 1
ATOM 3132 C C . THR A 1 447 ? 12.518 -1.978 1.616 1.00 76.38 447 THR A C 1
ATOM 3134 O O . THR A 1 447 ? 13.135 -2.424 0.653 1.00 76.38 447 THR A O 1
ATOM 3137 N N . THR A 1 448 ? 13.154 -1.383 2.631 1.00 66.75 448 THR A N 1
ATOM 3138 C CA . THR A 1 448 ? 14.614 -1.184 2.693 1.00 66.75 448 THR A CA 1
ATOM 3139 C C . THR A 1 448 ? 15.343 -2.206 3.562 1.00 66.75 448 THR A C 1
ATOM 3141 O O . THR A 1 448 ? 16.571 -2.280 3.500 1.00 66.75 448 THR A O 1
ATOM 3144 N N . ASP A 1 449 ? 14.609 -3.014 4.329 1.00 61.88 449 ASP A N 1
ATOM 3145 C CA . ASP A 1 449 ? 15.145 -4.198 5.001 1.00 61.88 449 ASP A CA 1
ATOM 3146 C C . ASP A 1 449 ? 15.641 -5.201 3.934 1.00 61.88 449 ASP A C 1
ATOM 3148 O O . ASP A 1 449 ? 14.865 -5.547 3.035 1.00 61.88 449 ASP A O 1
ATOM 3152 N N . PRO A 1 450 ? 16.914 -5.647 3.959 1.00 54.34 450 PRO A N 1
ATOM 3153 C CA . PRO A 1 450 ? 17.447 -6.602 2.991 1.00 54.34 450 PRO A CA 1
ATOM 3154 C C . PRO A 1 450 ? 16.911 -8.016 3.252 1.00 54.34 450 PRO A C 1
ATOM 3156 O O . PRO A 1 450 ? 17.653 -8.910 3.658 1.00 54.34 450 PRO A O 1
ATOM 3159 N N . GLY A 1 451 ? 15.621 -8.219 2.982 1.00 54.00 451 GLY A N 1
ATOM 3160 C CA . GLY A 1 451 ? 15.047 -9.544 2.813 1.00 54.00 451 GLY A CA 1
ATOM 3161 C C . GLY A 1 451 ? 15.699 -10.208 1.608 1.00 54.00 451 GLY A C 1
ATOM 3162 O O . GLY A 1 451 ? 15.487 -9.807 0.462 1.00 54.00 451 GLY A O 1
ATOM 3163 N N . ASP A 1 452 ? 16.514 -11.227 1.843 1.00 52.31 452 ASP A N 1
ATOM 3164 C CA . ASP A 1 452 ? 16.939 -12.099 0.772 1.00 52.31 452 ASP A CA 1
ATOM 3165 C C . ASP A 1 452 ? 15.759 -12.994 0.380 1.00 52.31 452 ASP A C 1
ATOM 3167 O O . ASP A 1 452 ? 15.348 -13.881 1.125 1.00 52.31 452 ASP A O 1
ATOM 3171 N N . HIS A 1 453 ? 15.233 -12.787 -0.831 1.00 52.59 453 HIS A N 1
ATOM 3172 C CA . HIS A 1 453 ? 14.401 -13.774 -1.521 1.00 52.59 453 HIS A CA 1
ATOM 3173 C C . HIS A 1 453 ? 15.260 -15.024 -1.808 1.00 52.59 453 HIS A C 1
ATOM 3175 O O . HIS A 1 453 ? 15.689 -15.272 -2.932 1.00 52.59 453 HIS A O 1
ATOM 3181 N N . THR A 1 454 ? 15.566 -15.797 -0.762 1.00 44.16 454 THR A N 1
ATOM 3182 C CA . THR A 1 454 ? 16.475 -16.962 -0.777 1.00 44.16 454 THR A CA 1
ATOM 3183 C C . THR A 1 454 ? 15.932 -18.144 -1.574 1.00 44.16 454 THR A C 1
ATOM 3185 O O . THR A 1 454 ? 16.649 -19.114 -1.829 1.00 44.16 454 THR A O 1
ATOM 3188 N N . LEU A 1 455 ? 14.661 -18.071 -1.964 1.00 43.78 455 LEU A N 1
ATOM 3189 C CA . LEU A 1 455 ? 13.978 -19.024 -2.816 1.00 43.78 455 LEU A CA 1
ATOM 3190 C C . LEU A 1 455 ? 13.533 -18.292 -4.084 1.00 43.78 455 LEU A C 1
ATOM 3192 O O . LEU A 1 455 ? 12.697 -17.395 -4.009 1.00 43.78 455 LEU A O 1
ATOM 3196 N N . ASP A 1 456 ? 14.028 -18.737 -5.243 1.00 38.44 456 ASP A N 1
ATOM 3197 C CA . ASP A 1 456 ? 13.607 -18.312 -6.593 1.00 38.44 456 ASP A CA 1
ATOM 3198 C C . ASP A 1 456 ? 12.191 -18.830 -6.927 1.00 38.44 456 ASP A C 1
ATOM 3200 O O . ASP A 1 456 ? 11.935 -19.568 -7.877 1.00 38.44 456 ASP A O 1
ATOM 3204 N N . SER A 1 457 ? 11.239 -18.537 -6.046 1.00 40.31 457 SER A N 1
ATOM 3205 C CA . SER A 1 457 ? 9.847 -18.917 -6.198 1.00 40.31 457 SER A CA 1
ATOM 3206 C C . SER A 1 457 ? 8.968 -17.839 -5.586 1.00 40.31 457 SER A C 1
ATOM 3208 O O . SER A 1 457 ? 9.146 -17.464 -4.428 1.00 40.31 457 SER A O 1
ATOM 3210 N N . LYS A 1 458 ? 7.926 -17.430 -6.320 1.00 42.16 458 LYS A N 1
ATOM 3211 C CA . LYS A 1 458 ? 6.862 -16.526 -5.836 1.00 42.16 458 LYS A CA 1
ATOM 3212 C C . LYS A 1 458 ? 6.126 -17.046 -4.577 1.00 42.16 458 LYS A C 1
ATOM 3214 O O . LYS A 1 458 ? 5.265 -16.360 -4.041 1.00 42.16 458 LYS A O 1
ATOM 3219 N N . ASN A 1 459 ? 6.476 -18.244 -4.106 1.00 47.34 459 ASN A N 1
ATOM 3220 C CA . ASN A 1 459 ? 5.888 -18.994 -3.006 1.00 47.34 459 ASN A CA 1
ATOM 3221 C C . ASN A 1 459 ? 6.683 -18.891 -1.683 1.00 47.34 459 ASN A C 1
ATOM 3223 O O . ASN A 1 459 ? 6.462 -19.717 -0.803 1.00 47.34 459 ASN A O 1
ATOM 3227 N N . GLU A 1 460 ? 7.564 -17.901 -1.482 1.00 49.84 460 GLU A N 1
ATOM 3228 C CA . GLU A 1 460 ? 8.263 -17.699 -0.189 1.00 49.84 460 GLU A CA 1
ATOM 3229 C C . GLU A 1 460 ? 7.284 -17.592 1.010 1.00 49.84 460 GLU A C 1
ATOM 3231 O O . GLU A 1 460 ? 7.574 -18.034 2.121 1.00 49.84 460 GLU A O 1
ATOM 3236 N N . PHE A 1 461 ? 6.067 -17.100 0.755 1.00 54.84 461 PHE A N 1
ATOM 3237 C CA . PHE A 1 461 ? 4.967 -16.997 1.721 1.00 54.84 461 PHE A CA 1
ATOM 3238 C C . PHE A 1 461 ? 4.156 -18.294 1.887 1.00 54.84 461 PHE A C 1
ATOM 3240 O O . PHE A 1 461 ? 3.376 -18.418 2.831 1.00 54.84 461 PHE A O 1
ATOM 3247 N N . ALA A 1 462 ? 4.318 -19.278 0.998 1.00 47.72 462 ALA A N 1
ATOM 3248 C CA . ALA A 1 462 ? 3.568 -20.531 1.009 1.00 47.72 462 ALA A CA 1
ATOM 3249 C C . ALA A 1 462 ? 4.205 -21.560 1.964 1.00 47.72 462 ALA A C 1
ATOM 3251 O O . ALA A 1 462 ? 4.698 -22.609 1.548 1.00 47.72 462 ALA A O 1
ATOM 3252 N N . GLY A 1 463 ? 4.164 -21.259 3.266 1.00 45.78 463 GLY A N 1
ATOM 3253 C CA . GLY A 1 463 ? 4.541 -22.191 4.337 1.00 45.78 463 GLY A CA 1
ATOM 3254 C C . GLY A 1 463 ? 5.854 -21.898 5.072 1.00 45.78 463 GLY A C 1
ATOM 3255 O O . GLY A 1 463 ? 6.328 -22.774 5.794 1.00 45.78 463 GLY A O 1
ATOM 3256 N N . ALA A 1 464 ? 6.432 -20.699 4.933 1.00 49.66 464 ALA A N 1
ATOM 3257 C CA . ALA A 1 464 ? 7.635 -20.281 5.659 1.00 49.66 464 ALA A CA 1
ATOM 3258 C C . ALA A 1 464 ? 7.484 -18.912 6.357 1.00 49.66 464 ALA A C 1
ATOM 3260 O O . ALA A 1 464 ? 6.591 -18.120 6.063 1.00 49.66 464 ALA A O 1
ATOM 3261 N N . LEU A 1 465 ? 8.370 -18.659 7.327 1.00 48.81 465 LEU A N 1
ATOM 3262 C CA . LEU A 1 465 ? 8.302 -17.577 8.328 1.00 48.81 465 LEU A CA 1
ATOM 3263 C C . LEU A 1 465 ? 8.713 -16.177 7.817 1.00 48.81 465 LEU A C 1
ATOM 3265 O O . LEU A 1 465 ? 8.843 -15.250 8.618 1.00 48.81 465 LEU A O 1
ATOM 3269 N N . SER A 1 466 ? 8.933 -16.010 6.512 1.00 58.12 466 SER A N 1
ATOM 3270 C CA . SER A 1 466 ? 9.545 -14.812 5.920 1.00 58.12 466 SER A CA 1
ATOM 3271 C C . SER A 1 466 ? 8.527 -13.680 5.697 1.00 58.12 466 SER A C 1
ATOM 3273 O O . SER A 1 466 ? 8.191 -13.315 4.574 1.00 58.12 466 SER A O 1
ATOM 3275 N N . ARG A 1 467 ? 7.966 -13.129 6.784 1.00 68.56 467 ARG A N 1
ATOM 3276 C CA . ARG A 1 467 ? 7.092 -11.940 6.719 1.00 68.56 467 ARG A CA 1
ATOM 3277 C C . ARG A 1 467 ? 7.923 -10.664 6.558 1.00 68.56 467 ARG A C 1
ATOM 3279 O O . ARG A 1 467 ? 8.125 -9.944 7.536 1.00 68.56 467 ARG A O 1
ATOM 3286 N N . HIS A 1 468 ? 8.349 -10.380 5.332 1.00 76.38 468 HIS A N 1
ATOM 3287 C CA . HIS A 1 468 ? 8.917 -9.089 4.928 1.00 76.38 468 HIS A CA 1
ATOM 3288 C C . HIS A 1 468 ? 7.966 -8.342 3.967 1.00 76.38 468 HIS A C 1
ATOM 3290 O O . HIS A 1 468 ? 6.813 -8.753 3.790 1.00 76.38 468 HIS A O 1
ATOM 3296 N N . SER A 1 469 ? 8.383 -7.175 3.468 1.00 80.38 469 SER A N 1
ATOM 3297 C CA . SER A 1 469 ? 7.551 -6.307 2.624 1.00 80.38 469 SER A CA 1
ATOM 3298 C C . SER A 1 469 ? 8.385 -5.511 1.620 1.00 80.38 469 SER A C 1
ATOM 3300 O O . SER A 1 469 ? 8.558 -4.304 1.780 1.00 80.38 469 SER A O 1
ATOM 3302 N N . GLN A 1 470 ? 8.898 -6.175 0.586 1.00 82.75 470 GLN A N 1
ATOM 3303 C CA . GLN A 1 470 ? 9.596 -5.520 -0.525 1.00 82.75 470 GLN A CA 1
ATOM 3304 C C . GLN A 1 470 ? 8.619 -4.936 -1.556 1.00 82.75 470 GLN A C 1
ATOM 3306 O O . GLN A 1 470 ? 7.402 -5.116 -1.471 1.00 82.75 470 GLN A O 1
ATOM 3311 N N . CYS A 1 471 ? 9.137 -4.190 -2.535 1.00 86.00 471 CYS A N 1
ATOM 3312 C CA . CYS A 1 471 ? 8.304 -3.621 -3.597 1.00 86.00 471 CYS A CA 1
ATOM 3313 C C . CYS A 1 471 ? 7.597 -4.738 -4.395 1.00 86.00 471 CYS A C 1
ATOM 3315 O O . CYS A 1 471 ? 6.384 -4.650 -4.612 1.00 86.00 471 CYS A O 1
ATOM 3317 N N . SER A 1 472 ? 8.308 -5.821 -4.737 1.00 83.69 472 SER A N 1
ATOM 3318 C CA . SER A 1 472 ? 7.762 -6.952 -5.498 1.00 83.69 472 SER A CA 1
ATOM 3319 C C . SER A 1 472 ? 6.718 -7.790 -4.758 1.00 83.69 472 SER A C 1
ATOM 3321 O O . SER A 1 472 ? 5.878 -8.435 -5.392 1.00 83.69 472 SER A O 1
ATOM 3323 N N . ASP A 1 473 ? 6.678 -7.720 -3.424 1.00 83.81 473 ASP A N 1
ATOM 3324 C CA . ASP A 1 473 ? 5.653 -8.397 -2.625 1.00 83.81 473 ASP A CA 1
ATOM 3325 C C . ASP A 1 473 ? 4.245 -7.862 -2.850 1.00 83.81 473 ASP A C 1
ATOM 3327 O O . ASP A 1 473 ? 3.280 -8.585 -2.580 1.00 83.81 473 ASP A O 1
ATOM 3331 N N . CYS A 1 474 ? 4.155 -6.614 -3.317 1.00 87.94 474 CYS A N 1
ATOM 3332 C CA . CYS A 1 474 ? 2.924 -5.861 -3.533 1.00 87.94 474 CYS A CA 1
ATOM 3333 C C . CYS A 1 474 ? 2.738 -5.388 -4.986 1.00 87.94 474 CYS A C 1
ATOM 3335 O O . CYS A 1 474 ? 1.620 -5.015 -5.352 1.00 87.94 474 CYS A O 1
ATOM 3337 N N . HIS A 1 475 ? 3.792 -5.402 -5.811 1.00 88.25 475 HIS A N 1
ATOM 3338 C CA . HIS A 1 475 ? 3.792 -4.920 -7.195 1.00 88.25 475 HIS A CA 1
ATOM 3339 C C . HIS A 1 475 ? 4.584 -5.843 -8.122 1.00 88.25 475 HIS A C 1
ATOM 3341 O O . HIS A 1 475 ? 5.765 -6.062 -7.913 1.00 88.25 475 HIS A O 1
ATOM 3347 N N . ASP A 1 476 ? 3.993 -6.325 -9.213 1.00 85.56 476 ASP A N 1
ATOM 3348 C CA . ASP A 1 476 ? 4.744 -7.087 -10.213 1.00 85.56 476 ASP A CA 1
ATOM 3349 C C . ASP A 1 476 ? 5.175 -6.118 -11.336 1.00 85.56 476 ASP A C 1
ATOM 3351 O O . ASP A 1 476 ? 4.314 -5.598 -12.060 1.00 85.56 476 ASP A O 1
ATOM 3355 N N . PRO A 1 477 ? 6.484 -5.841 -11.512 1.00 79.81 477 PRO A N 1
ATOM 3356 C CA . PRO A 1 477 ? 6.974 -4.920 -12.540 1.00 79.81 477 PRO A CA 1
ATOM 3357 C C . PRO A 1 477 ? 6.827 -5.485 -13.961 1.00 79.81 477 PRO A C 1
ATOM 3359 O O . PRO A 1 477 ? 7.176 -4.817 -14.925 1.00 79.81 477 PRO A O 1
ATOM 3362 N N . HIS A 1 478 ? 6.301 -6.700 -14.119 1.00 77.69 478 HIS A N 1
ATOM 3363 C CA . HIS A 1 478 ? 5.912 -7.291 -15.391 1.00 77.69 478 HIS A CA 1
ATOM 3364 C C . HIS A 1 478 ? 4.383 -7.319 -15.582 1.00 77.69 478 HIS A C 1
ATOM 3366 O O . HIS A 1 478 ? 3.902 -7.922 -16.550 1.00 77.69 478 HIS A O 1
ATOM 3372 N N . GLY A 1 479 ? 3.596 -6.708 -14.688 1.00 76.25 479 GLY A N 1
ATOM 3373 C CA . GLY A 1 479 ? 2.131 -6.703 -14.743 1.00 76.25 479 GLY A CA 1
ATOM 3374 C C . GLY A 1 479 ? 1.438 -5.403 -14.341 1.00 76.25 479 GLY A C 1
ATOM 3375 O O . GLY A 1 479 ? 0.295 -5.209 -14.752 1.00 76.25 479 GLY A O 1
ATOM 3376 N N . ALA A 1 480 ? 2.072 -4.530 -13.556 1.00 81.69 480 ALA A N 1
ATOM 3377 C CA . ALA A 1 480 ? 1.409 -3.385 -12.935 1.00 81.69 480 ALA A CA 1
ATOM 3378 C C . ALA A 1 480 ? 0.782 -2.400 -13.947 1.00 81.69 480 ALA A C 1
ATOM 3380 O O . ALA A 1 480 ? 1.416 -1.929 -14.894 1.00 81.69 480 ALA A O 1
ATOM 3381 N N . THR A 1 481 ? -0.479 -2.034 -13.699 1.00 79.81 481 THR A N 1
ATOM 3382 C CA . THR A 1 481 ? -1.253 -1.064 -14.494 1.00 79.81 481 THR A CA 1
ATOM 3383 C C . THR A 1 481 ? -1.881 0.024 -13.617 1.00 79.81 481 THR A C 1
ATOM 3385 O O . THR A 1 481 ? -1.896 -0.067 -12.391 1.00 79.81 481 THR A O 1
ATOM 3388 N N . THR A 1 482 ? -2.433 1.070 -14.234 1.00 78.19 482 THR A N 1
ATOM 3389 C CA . THR A 1 482 ? -3.059 2.215 -13.544 1.00 78.19 482 THR A CA 1
ATOM 3390 C C . THR A 1 482 ? -4.561 2.045 -13.272 1.00 78.19 482 THR A C 1
ATOM 3392 O O . THR A 1 482 ? -5.226 3.002 -12.876 1.00 78.19 482 THR A O 1
ATOM 3395 N N . SER A 1 483 ? -5.126 0.850 -13.480 1.00 84.12 483 SER A N 1
ATOM 3396 C CA . SER A 1 483 ? -6.554 0.586 -13.258 1.00 84.12 483 SER A CA 1
ATOM 3397 C C . SER A 1 483 ? -6.967 0.857 -11.805 1.00 84.12 483 SER A C 1
ATOM 3399 O O . SER A 1 483 ? -6.340 0.365 -10.868 1.00 84.12 483 SER A O 1
ATOM 3401 N N . LYS A 1 484 ? -8.046 1.618 -11.605 1.00 86.94 484 LYS A N 1
ATOM 3402 C CA . LYS A 1 484 ? -8.590 1.903 -10.270 1.00 86.94 484 LYS A CA 1
ATOM 3403 C C . LYS A 1 484 ? -9.397 0.727 -9.710 1.00 86.94 484 LYS A C 1
ATOM 3405 O O . LYS A 1 484 ? -10.024 -0.020 -10.460 1.00 86.94 484 LYS A O 1
ATOM 3410 N N . SER A 1 485 ? -9.436 0.616 -8.384 1.00 90.75 485 SER A N 1
ATOM 3411 C CA . SER A 1 485 ? -10.340 -0.299 -7.679 1.00 90.75 485 SER A CA 1
ATOM 3412 C C . SER A 1 485 ? -11.799 0.127 -7.842 1.00 90.75 485 SER A C 1
ATOM 3414 O O . SER A 1 485 ? -12.123 1.308 -7.753 1.00 90.75 485 SER A O 1
ATOM 3416 N N . THR A 1 486 ? -12.696 -0.843 -8.015 1.00 93.19 486 THR A N 1
ATOM 3417 C CA . THR A 1 486 ? -14.150 -0.638 -8.065 1.00 93.19 486 THR A CA 1
ATOM 3418 C C . THR A 1 486 ? -14.815 -1.345 -6.887 1.00 93.19 486 THR A C 1
ATOM 3420 O O . THR A 1 486 ? -14.446 -2.467 -6.544 1.00 93.19 486 THR A O 1
ATOM 3423 N N . MET A 1 487 ? -15.800 -0.704 -6.260 1.00 93.81 487 MET A N 1
ATOM 3424 C CA . MET A 1 487 ? -16.558 -1.292 -5.155 1.00 93.81 487 MET A CA 1
ATOM 3425 C C . MET A 1 487 ? -17.491 -2.402 -5.650 1.00 93.81 487 MET A C 1
ATOM 3427 O O . MET A 1 487 ? -18.194 -2.230 -6.646 1.00 93.81 487 MET A O 1
ATOM 3431 N N . THR A 1 488 ? -17.551 -3.519 -4.925 1.00 92.44 488 THR A N 1
ATOM 3432 C CA . THR A 1 488 ? -18.501 -4.612 -5.174 1.00 92.44 488 THR A CA 1
ATOM 3433 C C . THR A 1 488 ? -19.193 -5.040 -3.875 1.00 92.44 488 THR A C 1
ATOM 3435 O O . THR A 1 488 ? -18.827 -4.611 -2.777 1.00 92.44 488 THR A O 1
ATOM 3438 N N . ALA A 1 489 ? -20.191 -5.921 -3.989 1.00 87.50 489 ALA A N 1
ATOM 3439 C CA . ALA A 1 489 ? -20.863 -6.522 -2.835 1.00 87.50 489 ALA A CA 1
ATOM 3440 C C . ALA A 1 489 ? -19.958 -7.468 -2.014 1.00 87.50 489 ALA A C 1
ATOM 3442 O O . ALA A 1 489 ? -20.323 -7.823 -0.896 1.00 87.50 489 ALA A O 1
ATOM 3443 N N . THR A 1 490 ? -18.799 -7.868 -2.550 1.00 89.62 490 THR A N 1
ATOM 3444 C CA . THR A 1 490 ? -17.817 -8.756 -1.902 1.00 89.62 490 THR A CA 1
ATOM 3445 C C . THR A 1 490 ? -16.460 -8.061 -1.725 1.00 89.62 490 THR A C 1
ATOM 3447 O O . THR A 1 490 ? -15.408 -8.645 -1.974 1.00 89.62 490 THR A O 1
ATOM 3450 N N . GLY A 1 491 ? -16.488 -6.770 -1.381 1.00 93.12 491 GLY A N 1
ATOM 3451 C CA . GLY A 1 491 ? -15.300 -5.924 -1.235 1.00 93.12 491 GLY A CA 1
ATOM 3452 C C . GLY A 1 491 ? -14.898 -5.188 -2.513 1.00 93.12 491 GLY A C 1
ATOM 3453 O O . GLY A 1 491 ? -15.624 -5.171 -3.508 1.00 93.12 491 GLY A O 1
ATOM 3454 N N . TRP A 1 492 ? -13.739 -4.539 -2.486 1.00 96.19 492 TRP A N 1
ATOM 3455 C CA . TRP A 1 492 ? -13.223 -3.750 -3.609 1.00 96.19 492 TRP A CA 1
ATOM 3456 C C . TRP A 1 492 ? -12.313 -4.574 -4.517 1.00 96.19 492 TRP A C 1
ATOM 3458 O O . TRP A 1 492 ? -11.476 -5.333 -4.024 1.00 96.19 492 TRP A O 1
ATOM 3468 N N . THR A 1 493 ? -12.431 -4.395 -5.837 1.00 95.56 493 THR A N 1
ATOM 3469 C CA . THR A 1 493 ? -11.546 -5.067 -6.799 1.00 95.56 493 THR A CA 1
ATOM 3470 C C . THR A 1 493 ? -10.090 -4.669 -6.574 1.00 95.56 493 THR A C 1
ATOM 3472 O O . THR A 1 493 ? -9.788 -3.536 -6.182 1.00 95.56 493 THR A O 1
ATOM 3475 N N . ALA A 1 494 ? -9.175 -5.590 -6.863 1.00 92.50 494 ALA A N 1
ATOM 3476 C CA . ALA A 1 494 ? -7.750 -5.299 -6.839 1.00 92.50 494 ALA A CA 1
ATOM 3477 C C . ALA A 1 494 ? -7.425 -4.118 -7.784 1.00 92.50 494 ALA A C 1
ATOM 3479 O O . ALA A 1 494 ? -7.934 -4.090 -8.911 1.00 92.50 494 ALA A O 1
ATOM 3480 N N . PRO A 1 495 ? -6.629 -3.124 -7.350 1.00 89.44 495 PRO A N 1
ATOM 3481 C CA . PRO A 1 495 ? -6.131 -2.083 -8.239 1.00 89.44 495 PRO A CA 1
ATOM 3482 C C . PRO A 1 495 ? -5.129 -2.673 -9.238 1.00 89.44 495 PRO A C 1
ATOM 3484 O O . PRO A 1 495 ? -4.463 -3.673 -8.970 1.00 89.44 495 PRO A O 1
ATOM 3487 N N . GLY A 1 496 ? -4.956 -1.999 -10.373 1.00 86.69 496 GLY A N 1
ATOM 3488 C CA . GLY A 1 496 ? -4.063 -2.416 -11.453 1.00 86.69 496 GLY A CA 1
ATOM 3489 C C . GLY A 1 496 ? -2.613 -2.639 -11.017 1.00 86.69 496 GLY A C 1
ATOM 3490 O O . GLY A 1 496 ? -1.929 -3.491 -11.586 1.00 86.69 496 GLY A O 1
ATOM 3491 N N . GLY A 1 497 ? -2.162 -1.947 -9.967 1.00 86.00 497 GLY A N 1
ATOM 3492 C CA . GLY A 1 497 ? -0.835 -2.117 -9.373 1.00 86.00 497 GLY A CA 1
ATOM 3493 C C . GLY A 1 497 ? -0.587 -3.481 -8.716 1.00 86.00 497 GLY A C 1
ATOM 3494 O O . GLY A 1 497 ? 0.570 -3.795 -8.464 1.00 86.00 497 GLY A O 1
ATOM 3495 N N . PHE A 1 498 ? -1.628 -4.286 -8.458 1.00 89.50 498 PHE A N 1
ATOM 3496 C CA . PHE A 1 498 ? -1.518 -5.649 -7.900 1.00 89.50 498 PHE A CA 1
ATOM 3497 C C . PHE A 1 498 ? -1.600 -6.745 -8.983 1.00 89.50 498 PHE A C 1
ATOM 3499 O O . PHE A 1 498 ? -1.616 -7.938 -8.684 1.00 89.50 498 PHE A O 1
ATOM 3506 N N . THR A 1 499 ? -1.678 -6.364 -10.261 1.00 86.00 499 THR A N 1
ATOM 3507 C CA . THR A 1 499 ? -1.713 -7.314 -11.385 1.00 86.00 499 THR A CA 1
ATOM 3508 C C . THR A 1 499 ? -0.441 -8.168 -11.384 1.00 86.00 499 THR A C 1
ATOM 3510 O O . THR A 1 499 ? 0.643 -7.609 -11.288 1.00 86.00 499 THR A O 1
ATOM 3513 N N . LYS A 1 500 ? -0.566 -9.500 -11.520 1.00 84.00 500 LYS A N 1
ATOM 3514 C CA . LYS A 1 500 ? 0.518 -10.515 -11.438 1.00 84.00 500 LYS A CA 1
ATOM 3515 C C . LYS A 1 500 ? 1.181 -10.731 -10.065 1.00 84.00 500 LYS A C 1
ATOM 3517 O O . LYS A 1 500 ? 2.072 -11.579 -9.948 1.00 84.00 500 LYS A O 1
ATOM 3522 N N . VAL A 1 501 ? 0.701 -10.054 -9.023 1.00 87.56 501 VAL A N 1
ATOM 3523 C CA . VAL A 1 501 ? 1.168 -10.221 -7.638 1.00 87.56 501 VAL A CA 1
ATOM 3524 C C . VAL A 1 501 ? 0.430 -11.379 -6.966 1.00 87.56 501 VAL A C 1
ATOM 3526 O O . VAL A 1 501 ? -0.775 -11.552 -7.162 1.00 87.56 501 VAL A O 1
ATOM 3529 N N . GLY A 1 502 ? 1.155 -12.176 -6.179 1.00 88.12 502 GLY A N 1
ATOM 3530 C CA . GLY A 1 502 ? 0.571 -13.264 -5.397 1.00 88.12 502 GLY A CA 1
ATOM 3531 C C . GLY A 1 502 ? -0.190 -12.772 -4.161 1.00 88.12 502 GLY A C 1
ATOM 3532 O O . GLY A 1 502 ? 0.109 -11.716 -3.608 1.00 88.12 502 GLY A O 1
ATOM 3533 N N . GLY A 1 503 ? -1.163 -13.548 -3.694 1.00 91.44 503 GLY A N 1
ATOM 3534 C CA . GLY A 1 503 ? -1.994 -13.206 -2.539 1.00 91.44 503 GLY A CA 1
ATOM 3535 C C . GLY A 1 503 ? -2.736 -14.415 -1.980 1.00 91.44 503 GLY A C 1
ATOM 3536 O O . GLY A 1 503 ? -2.379 -15.557 -2.259 1.00 91.44 503 GLY A O 1
ATOM 3537 N N . VAL A 1 504 ? -3.788 -14.184 -1.194 1.00 92.31 504 VAL A N 1
ATOM 3538 C CA . VAL A 1 504 ? -4.570 -15.268 -0.589 1.00 92.31 504 VAL A CA 1
ATOM 3539 C C . VAL A 1 504 ? -6.077 -15.040 -0.714 1.00 92.31 504 VAL A C 1
ATOM 3541 O O . VAL A 1 504 ? -6.614 -14.008 -0.315 1.00 92.31 504 VAL A O 1
ATOM 3544 N N . ALA A 1 505 ? -6.780 -16.031 -1.258 1.00 93.50 505 ALA A N 1
ATOM 3545 C CA . ALA A 1 505 ? -8.231 -16.113 -1.190 1.00 93.50 505 ALA A CA 1
ATOM 3546 C C . ALA A 1 505 ? -8.654 -16.775 0.127 1.00 93.50 505 ALA A C 1
ATOM 3548 O O . ALA A 1 505 ? -8.047 -17.751 0.571 1.00 93.50 505 ALA A O 1
ATOM 3549 N N . VAL A 1 506 ? -9.728 -16.265 0.728 1.00 94.69 506 VAL A N 1
ATOM 3550 C CA . VAL A 1 506 ? -10.292 -16.774 1.983 1.00 94.69 506 VAL A CA 1
ATOM 3551 C C . VAL A 1 506 ? -11.651 -17.417 1.743 1.00 94.69 506 VAL A C 1
ATOM 3553 O O . VAL A 1 506 ? -12.502 -16.874 1.043 1.00 94.69 506 VAL A O 1
ATOM 3556 N N . THR A 1 507 ? -11.861 -18.587 2.339 1.00 95.88 507 THR A N 1
ATOM 3557 C CA . THR A 1 507 ? -13.167 -19.246 2.428 1.00 95.88 507 THR A CA 1
ATOM 3558 C C . THR A 1 507 ? -13.610 -19.223 3.882 1.00 95.88 507 THR A C 1
ATOM 3560 O O . THR A 1 507 ? -13.093 -19.970 4.717 1.00 95.88 507 THR A O 1
ATOM 3563 N N . ASN A 1 508 ? -14.547 -18.328 4.186 1.00 95.44 508 ASN A N 1
ATOM 3564 C CA . ASN A 1 508 ? -15.007 -18.071 5.544 1.00 95.44 508 ASN A CA 1
ATOM 3565 C C . ASN A 1 508 ? -15.858 -19.212 6.118 1.00 95.44 508 ASN A C 1
ATOM 3567 O O . ASN A 1 508 ? -16.776 -19.718 5.472 1.00 95.44 508 ASN A O 1
ATOM 3571 N N . GLY A 1 509 ? -15.547 -19.585 7.362 1.00 93.31 509 GLY A N 1
ATOM 3572 C CA . GLY A 1 509 ? -16.312 -20.537 8.163 1.00 93.31 509 GLY A CA 1
ATOM 3573 C C . GLY A 1 509 ? -17.352 -19.854 9.056 1.00 93.31 509 GLY A C 1
ATOM 3574 O O . GLY A 1 509 ? -17.807 -18.739 8.798 1.00 93.31 509 GLY A O 1
ATOM 3575 N N . ALA A 1 510 ? -17.705 -20.518 10.158 1.00 93.75 510 ALA A N 1
ATOM 3576 C CA . ALA A 1 510 ? -18.545 -19.929 11.198 1.00 93.75 510 ALA A CA 1
ATOM 3577 C C . ALA A 1 510 ? -17.880 -18.695 11.846 1.00 93.75 510 ALA A C 1
ATOM 3579 O O . ALA A 1 510 ? -16.658 -18.531 11.797 1.00 93.75 510 ALA A O 1
ATOM 3580 N N . ALA A 1 511 ? -18.685 -17.842 12.485 1.00 90.75 511 ALA A N 1
ATOM 3581 C CA . ALA A 1 511 ? -18.196 -16.654 13.186 1.00 90.75 511 ALA A CA 1
ATOM 3582 C C . ALA A 1 511 ? -17.071 -17.000 14.182 1.00 90.75 511 ALA A C 1
ATOM 3584 O O . ALA A 1 511 ? -17.192 -17.959 14.946 1.00 90.75 511 ALA A O 1
ATOM 3585 N N . GLY A 1 512 ? -15.986 -16.222 14.168 1.00 88.19 512 GLY A N 1
ATOM 3586 C CA . GLY A 1 512 ? -14.812 -16.437 15.025 1.00 88.19 512 GLY A CA 1
ATOM 3587 C C . GLY A 1 512 ? -13.973 -17.683 14.734 1.00 88.19 512 GLY A C 1
ATOM 3588 O O . GLY A 1 512 ? -13.084 -17.992 15.523 1.00 88.19 512 GLY A O 1
ATOM 3589 N N . THR A 1 513 ? -14.220 -18.400 13.634 1.00 91.12 513 THR A N 1
ATOM 3590 C CA . THR A 1 513 ? -13.369 -19.526 13.211 1.00 91.12 513 THR A CA 1
ATOM 3591 C C . THR A 1 513 ? -12.372 -19.100 12.139 1.00 91.12 513 THR A C 1
ATOM 3593 O O . THR A 1 513 ? -12.694 -18.267 11.290 1.00 91.12 513 THR A O 1
ATOM 3596 N N . ALA A 1 514 ? -11.171 -19.688 12.179 1.00 91.44 514 ALA A N 1
ATOM 3597 C CA . ALA A 1 514 ? -10.158 -19.533 11.138 1.00 91.44 514 ALA A CA 1
ATOM 3598 C C . ALA A 1 514 ? -10.738 -19.925 9.764 1.00 91.44 514 ALA A C 1
ATOM 3600 O O . ALA A 1 514 ? -11.299 -21.022 9.646 1.00 91.44 514 ALA A O 1
ATOM 3601 N N . PRO A 1 515 ? -10.639 -19.064 8.736 1.00 94.50 515 PRO A N 1
ATOM 3602 C CA . PRO A 1 515 ? -11.061 -19.420 7.389 1.00 94.50 515 PRO A CA 1
ATOM 3603 C C . PRO A 1 515 ? -10.101 -20.446 6.776 1.00 94.50 515 PRO A C 1
ATOM 3605 O O . PRO A 1 515 ? -8.985 -20.662 7.250 1.00 94.50 515 PRO A O 1
ATOM 3608 N N . THR A 1 516 ? -10.529 -21.078 5.684 1.00 95.06 516 THR A N 1
ATOM 3609 C CA . THR A 1 516 ? -9.607 -21.843 4.834 1.00 95.06 516 THR A CA 1
ATOM 3610 C C . THR A 1 516 ? -8.950 -20.899 3.835 1.00 95.06 516 THR A C 1
ATOM 3612 O O . THR A 1 516 ? -9.641 -20.124 3.173 1.00 95.06 516 THR A O 1
ATOM 3615 N N . TYR A 1 517 ? -7.628 -20.980 3.722 1.00 92.06 517 TYR A N 1
ATOM 3616 C CA . TYR A 1 517 ? -6.824 -20.152 2.829 1.00 92.06 517 TYR A CA 1
ATOM 3617 C C . TYR A 1 517 ? -6.467 -20.897 1.541 1.00 92.06 517 TYR A C 1
ATOM 3619 O O . TYR A 1 517 ? -6.091 -22.068 1.584 1.00 92.06 517 TYR A O 1
ATOM 3627 N N . THR A 1 518 ? -6.510 -20.191 0.413 1.00 91.62 518 THR A N 1
ATOM 3628 C CA . THR A 1 518 ? -6.043 -20.674 -0.892 1.00 91.62 518 THR A CA 1
ATOM 3629 C C . THR A 1 518 ? -5.053 -19.668 -1.464 1.00 91.62 518 THR A C 1
ATOM 3631 O O . THR A 1 518 ? -5.392 -18.497 -1.631 1.00 91.62 518 THR A O 1
ATOM 3634 N N . TRP A 1 519 ? -3.835 -20.116 -1.769 1.00 89.69 519 TRP A N 1
ATOM 3635 C CA . TRP A 1 519 ? -2.820 -19.279 -2.410 1.00 89.69 519 TRP A CA 1
ATOM 3636 C C . TRP A 1 519 ? -3.251 -18.855 -3.819 1.00 89.69 519 TRP A C 1
ATOM 3638 O O . TRP A 1 519 ? -3.774 -19.662 -4.590 1.00 89.69 519 TRP A O 1
ATOM 3648 N N . LEU A 1 520 ? -3.005 -17.589 -4.142 1.00 87.25 520 LEU A N 1
ATOM 3649 C CA . LEU A 1 520 ? -3.188 -16.988 -5.456 1.00 87.25 520 LEU A CA 1
ATOM 3650 C C . LEU A 1 520 ? -1.795 -16.675 -6.006 1.00 87.25 520 LEU A C 1
ATOM 3652 O O . LEU A 1 520 ? -1.070 -15.886 -5.408 1.00 87.25 520 LEU A O 1
ATOM 3656 N N . ASP A 1 521 ? -1.406 -17.288 -7.123 1.00 79.62 521 ASP A N 1
ATOM 3657 C CA . ASP A 1 521 ? -0.066 -17.126 -7.715 1.00 79.62 521 ASP A CA 1
ATOM 3658 C C . ASP A 1 521 ? 0.121 -15.809 -8.501 1.00 79.62 521 ASP A C 1
ATOM 3660 O O . ASP A 1 521 ? 1.219 -15.513 -8.980 1.00 79.62 521 ASP A O 1
ATOM 3664 N N . GLY A 1 522 ? -0.951 -15.025 -8.655 1.00 84.38 522 GLY A N 1
ATOM 3665 C CA . GLY A 1 522 ? -0.986 -13.768 -9.401 1.00 84.38 522 GLY A CA 1
ATOM 3666 C C . GLY A 1 522 ? -1.121 -13.933 -10.921 1.00 84.38 522 GLY A C 1
ATOM 3667 O O . GLY A 1 522 ? -1.627 -13.031 -11.587 1.00 84.38 522 GLY A O 1
ATOM 3668 N N . MET A 1 523 ? -0.699 -15.071 -11.475 1.00 78.94 523 MET A N 1
ATOM 3669 C CA . MET A 1 523 ? -0.507 -15.308 -12.911 1.00 78.94 523 MET A CA 1
ATOM 3670 C C . MET A 1 523 ? -1.647 -16.127 -13.529 1.00 78.94 523 MET A C 1
ATOM 3672 O O . MET A 1 523 ? -2.268 -15.693 -14.497 1.00 78.94 523 MET A O 1
ATOM 3676 N N . VAL A 1 524 ? -1.913 -17.311 -12.974 1.00 78.56 524 VAL A N 1
ATOM 3677 C CA . VAL A 1 524 ? -3.017 -18.212 -13.341 1.00 78.56 524 VAL A CA 1
ATOM 3678 C C . VAL A 1 524 ? -4.199 -17.989 -12.400 1.00 78.56 524 VAL A C 1
ATOM 3680 O O . VAL A 1 524 ? -5.350 -18.014 -12.833 1.00 78.56 524 VAL A O 1
ATOM 3683 N N . GLN A 1 525 ? -3.914 -17.736 -11.120 1.00 84.75 525 GLN A N 1
ATOM 3684 C CA . GLN A 1 525 ? -4.882 -17.381 -10.087 1.00 84.75 525 GLN A CA 1
ATOM 3685 C C . GLN A 1 525 ? -4.584 -15.954 -9.602 1.00 84.75 525 GLN A C 1
ATOM 3687 O O . GLN A 1 525 ? -3.807 -15.776 -8.662 1.00 84.75 525 GLN A O 1
ATOM 3692 N N . PRO A 1 526 ? -5.136 -14.916 -10.258 1.00 88.56 526 PRO A N 1
ATOM 3693 C CA . PRO A 1 526 ? -4.862 -13.530 -9.903 1.00 88.56 526 PRO A CA 1
ATOM 3694 C C . PRO A 1 526 ? -5.566 -13.108 -8.610 1.00 88.56 526 PRO A C 1
ATOM 3696 O O . PRO A 1 526 ? -6.667 -13.563 -8.290 1.00 88.56 526 PRO A O 1
ATOM 3699 N N . VAL A 1 527 ? -4.963 -12.143 -7.916 1.00 92.31 527 VAL A N 1
ATOM 3700 C CA . VAL A 1 527 ? -5.643 -11.338 -6.897 1.00 92.31 527 VAL A CA 1
ATOM 3701 C C . VAL A 1 527 ? -6.779 -10.555 -7.569 1.00 92.31 527 VAL A C 1
ATOM 3703 O O . VAL A 1 527 ? -6.560 -9.792 -8.506 1.00 92.31 527 VAL A O 1
ATOM 3706 N N . THR A 1 528 ? -8.012 -10.774 -7.110 1.00 93.75 528 THR A N 1
ATOM 3707 C CA . THR A 1 528 ? -9.242 -10.193 -7.686 1.00 93.75 528 THR A CA 1
ATOM 3708 C C . THR A 1 528 ? -9.859 -9.116 -6.798 1.00 93.75 528 THR A C 1
ATOM 3710 O O . THR A 1 528 ? -10.496 -8.195 -7.312 1.00 93.75 528 THR A O 1
ATOM 3713 N N . ALA A 1 529 ? -9.615 -9.170 -5.486 1.00 95.44 529 ALA A N 1
ATOM 3714 C CA . ALA A 1 529 ? -10.022 -8.155 -4.518 1.00 95.44 529 ALA A CA 1
ATOM 3715 C C . ALA A 1 529 ? -8.814 -7.623 -3.733 1.00 95.44 529 ALA A C 1
ATOM 3717 O O . ALA A 1 529 ? -7.910 -8.385 -3.404 1.00 95.44 529 ALA A O 1
ATOM 3718 N N . GLU A 1 530 ? -8.803 -6.326 -3.405 1.00 95.19 530 GLU A N 1
ATOM 3719 C CA . GLU A 1 530 ? -7.666 -5.649 -2.750 1.00 95.19 530 GLU A CA 1
ATOM 3720 C C . GLU A 1 530 ? -7.197 -6.379 -1.483 1.00 95.19 530 GLU A C 1
ATOM 3722 O O . GLU A 1 530 ? -6.004 -6.619 -1.294 1.00 95.19 530 GLU A O 1
ATOM 3727 N N . TYR A 1 531 ? -8.150 -6.776 -0.637 1.00 96.25 531 TYR A N 1
ATOM 3728 C CA . TYR A 1 531 ? -7.866 -7.383 0.659 1.00 96.25 531 TYR A CA 1
ATOM 3729 C C . TYR A 1 531 ? -7.112 -8.718 0.546 1.00 96.25 531 TYR A C 1
ATOM 3731 O O . TYR A 1 531 ? -6.390 -9.077 1.470 1.00 96.25 531 TYR A O 1
ATOM 3739 N N . GLN A 1 532 ? -7.221 -9.439 -0.577 1.00 96.12 532 GLN A N 1
ATOM 3740 C CA . GLN A 1 532 ? -6.530 -10.718 -0.784 1.00 96.12 532 GLN A CA 1
ATOM 3741 C C . GLN A 1 532 ? -5.003 -10.548 -0.809 1.00 96.12 532 GLN A C 1
ATOM 3743 O O . GLN A 1 532 ? -4.283 -11.460 -0.402 1.00 96.12 532 GLN A O 1
ATOM 3748 N N . LEU A 1 533 ? -4.496 -9.379 -1.225 1.00 93.94 533 LEU A N 1
ATOM 3749 C CA . LEU A 1 533 ? -3.079 -9.050 -1.067 1.00 93.94 533 LEU A CA 1
ATOM 3750 C C . LEU A 1 533 ? -2.752 -8.752 0.401 1.00 93.94 533 LEU A C 1
ATOM 3752 O O . LEU A 1 533 ? -1.811 -9.315 0.944 1.00 93.94 533 LEU A O 1
ATOM 3756 N N . CYS A 1 534 ? -3.543 -7.919 1.083 1.00 94.31 534 CYS A N 1
ATOM 3757 C CA . CYS A 1 534 ? -3.286 -7.564 2.484 1.00 94.31 534 CYS A CA 1
ATOM 3758 C C . CYS A 1 534 ? -3.283 -8.798 3.407 1.00 94.31 534 CYS A C 1
ATOM 3760 O O . CYS A 1 534 ? -2.413 -8.945 4.270 1.00 94.31 534 CYS A O 1
ATOM 3762 N N . LEU A 1 535 ? -4.221 -9.726 3.204 1.00 94.06 535 LEU A N 1
ATOM 3763 C CA . LEU A 1 535 ? -4.329 -10.950 3.997 1.00 94.06 535 LEU A CA 1
ATOM 3764 C C . LEU A 1 535 ? -3.157 -11.926 3.769 1.00 94.06 535 LEU A C 1
ATOM 3766 O O . LEU A 1 535 ? -2.907 -12.732 4.662 1.00 94.06 535 LEU A O 1
ATOM 3770 N N . LYS A 1 536 ? -2.369 -11.811 2.682 1.00 90.00 536 LYS A N 1
ATOM 3771 C CA . LYS A 1 536 ? -1.097 -12.555 2.488 1.00 90.00 536 LYS A CA 1
ATOM 3772 C C . LYS A 1 536 ? -0.189 -12.436 3.718 1.00 90.00 536 LYS A C 1
ATOM 3774 O O . LYS A 1 536 ? 0.407 -13.420 4.145 1.00 90.00 536 LYS A O 1
ATOM 3779 N N . CYS A 1 537 ? -0.134 -11.237 4.307 1.00 88.56 537 CYS A N 1
ATOM 3780 C CA . CYS A 1 537 ? 0.751 -10.910 5.427 1.00 88.56 537 CYS A CA 1
ATOM 3781 C C . CYS A 1 537 ? 0.010 -10.612 6.744 1.00 88.56 537 CYS A C 1
ATOM 3783 O O . CYS A 1 537 ? 0.629 -10.686 7.807 1.00 88.56 537 CYS A O 1
ATOM 3785 N N . HIS A 1 538 ? -1.283 -10.267 6.701 1.00 91.75 538 HIS A N 1
ATOM 3786 C CA . HIS A 1 538 ? -2.089 -9.871 7.870 1.00 91.75 538 HIS A CA 1
ATOM 3787 C C . HIS A 1 538 ? -3.144 -10.905 8.308 1.00 91.75 538 HIS A C 1
ATOM 3789 O O . HIS A 1 538 ? -4.015 -10.588 9.116 1.00 91.75 538 HIS A O 1
ATOM 3795 N N . SER A 1 539 ? -3.083 -12.134 7.794 1.00 92.44 539 SER A N 1
ATOM 3796 C CA . SER A 1 539 ? -3.959 -13.235 8.212 1.00 92.44 539 SER A CA 1
ATOM 3797 C C . SER A 1 539 ? -3.170 -14.448 8.697 1.00 92.44 539 SER A C 1
ATOM 3799 O O . SER A 1 539 ? -1.952 -14.524 8.520 1.00 92.44 539 SER A O 1
ATOM 3801 N N . GLY A 1 540 ? -3.883 -15.432 9.242 1.00 88.94 540 GLY A N 1
ATOM 3802 C CA . GLY A 1 540 ? -3.352 -16.741 9.623 1.00 88.94 540 GLY A CA 1
ATOM 3803 C C . GLY A 1 540 ? -2.874 -17.616 8.455 1.00 88.94 540 GLY A C 1
ATOM 3804 O O . GLY A 1 540 ? -2.480 -18.756 8.691 1.00 88.94 540 GLY A O 1
ATOM 3805 N N . PHE A 1 541 ? -2.882 -17.114 7.211 1.00 88.38 541 PHE A N 1
ATOM 3806 C CA . PHE A 1 541 ? -2.167 -17.739 6.092 1.00 88.38 541 PHE A CA 1
ATOM 3807 C C . PHE A 1 541 ? -0.658 -17.847 6.362 1.00 88.38 541 PHE A C 1
ATOM 3809 O O . PHE A 1 541 ? -0.018 -18.823 5.975 1.00 88.38 541 PHE A O 1
ATOM 3816 N N . THR A 1 542 ? -0.103 -16.856 7.061 1.00 83.62 542 THR A N 1
ATOM 3817 C CA . THR A 1 542 ? 1.288 -16.823 7.516 1.00 83.62 542 THR A CA 1
ATOM 3818 C C . THR A 1 542 ? 1.350 -16.878 9.045 1.00 83.62 542 THR A C 1
ATOM 3820 O O . THR A 1 542 ? 0.358 -16.654 9.740 1.00 83.62 542 THR A O 1
ATOM 3823 N N . THR A 1 543 ? 2.524 -17.167 9.607 1.00 82.81 543 THR A N 1
ATOM 3824 C CA . THR A 1 543 ? 2.735 -17.081 11.057 1.00 82.81 543 THR A CA 1
ATOM 3825 C C . THR A 1 543 ? 2.688 -15.621 11.504 1.00 82.81 543 THR A C 1
ATOM 3827 O O . THR A 1 543 ? 3.615 -14.848 11.262 1.00 82.81 543 THR A O 1
ATOM 3830 N N . LEU A 1 544 ? 1.607 -15.242 12.182 1.00 82.31 544 LEU A N 1
ATOM 3831 C CA . LEU A 1 544 ? 1.487 -13.934 12.822 1.00 82.31 544 LEU A CA 1
ATOM 3832 C C . LEU A 1 544 ? 2.472 -13.818 14.005 1.00 82.31 544 LEU A C 1
ATOM 3834 O O . LEU A 1 544 ? 2.754 -14.826 14.660 1.00 82.31 544 LEU A O 1
ATOM 3838 N N . PRO A 1 545 ? 2.999 -12.617 14.314 1.00 83.06 545 PRO A N 1
ATOM 3839 C CA . PRO A 1 545 ? 3.852 -12.430 15.485 1.00 83.06 545 PRO A CA 1
ATOM 3840 C C . PRO A 1 545 ? 3.096 -12.759 16.780 1.00 83.06 545 PRO A C 1
ATOM 3842 O O . PRO A 1 545 ? 1.978 -12.282 16.965 1.00 83.06 545 PRO A O 1
ATOM 3845 N N . GLU A 1 546 ? 3.729 -13.506 17.692 1.00 85.44 546 GLU A N 1
ATOM 3846 C CA . GLU A 1 546 ? 3.154 -13.907 18.991 1.00 85.44 546 GLU A CA 1
ATOM 3847 C C . GLU A 1 546 ? 2.562 -12.721 19.771 1.00 85.44 546 GLU A C 1
ATOM 3849 O O . GLU A 1 546 ? 3.025 -11.591 19.637 1.00 85.44 546 GLU A O 1
ATOM 3854 N N . ASP A 1 547 ? 1.579 -12.931 20.643 1.00 87.62 547 ASP A N 1
ATOM 3855 C CA . ASP A 1 547 ? 1.027 -11.832 21.441 1.00 87.62 547 ASP A CA 1
ATOM 3856 C C . ASP A 1 547 ? 1.984 -11.335 22.534 1.00 87.62 547 ASP A C 1
ATOM 3858 O O . ASP A 1 547 ? 2.660 -12.111 23.214 1.00 87.62 547 ASP A O 1
ATOM 3862 N N . VAL A 1 548 ? 2.009 -10.016 22.765 1.00 88.50 548 VAL A N 1
ATOM 3863 C CA . VAL A 1 548 ? 2.743 -9.452 23.907 1.00 88.50 548 VAL A CA 1
ATOM 3864 C C . VAL A 1 548 ? 1.934 -9.700 25.176 1.00 88.50 548 VAL A C 1
ATOM 3866 O O . VAL A 1 548 ? 0.870 -9.111 25.373 1.00 88.50 548 VAL A O 1
ATOM 3869 N N . ALA A 1 549 ? 2.456 -10.551 26.060 1.00 89.69 549 ALA A N 1
ATOM 3870 C CA . ALA A 1 549 ? 1.807 -10.895 27.321 1.00 89.69 549 ALA A CA 1
ATOM 3871 C C . ALA A 1 549 ? 1.400 -9.642 28.122 1.00 89.69 549 ALA A C 1
ATOM 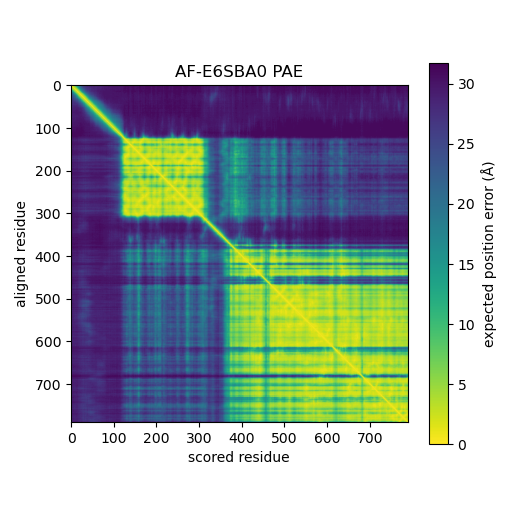3873 O O . ALA A 1 549 ? 2.227 -8.783 28.435 1.00 89.69 549 ALA A O 1
ATOM 3874 N N . GLY A 1 550 ? 0.108 -9.548 28.453 1.00 89.62 550 GLY A N 1
ATOM 3875 C CA . GLY A 1 550 ? -0.464 -8.417 29.189 1.00 89.62 550 GLY A CA 1
ATOM 3876 C C . GLY A 1 550 ? -0.588 -7.112 28.395 1.00 89.62 550 GLY A C 1
ATOM 3877 O O . GLY A 1 550 ? -0.856 -6.088 29.012 1.00 89.62 550 GLY A O 1
ATOM 3878 N N . LYS A 1 551 ? -0.392 -7.120 27.066 1.00 91.94 551 LYS A N 1
ATOM 3879 C CA . LYS A 1 551 ? -0.570 -5.942 26.199 1.00 91.94 551 LYS A CA 1
ATOM 3880 C C . LYS A 1 551 ? -1.386 -6.241 24.930 1.00 91.94 551 LYS A C 1
ATOM 3882 O O . LYS A 1 551 ? -0.857 -6.123 23.820 1.00 91.94 551 LYS A O 1
ATOM 3887 N N . PRO A 1 552 ? -2.668 -6.631 25.054 1.00 91.38 552 PRO A N 1
ATOM 3888 C CA . PRO A 1 552 ? -3.504 -6.961 23.901 1.00 91.38 552 PRO A CA 1
ATOM 3889 C C . PRO A 1 552 ? -3.706 -5.792 22.919 1.00 91.38 552 PRO A C 1
ATOM 3891 O O . PRO A 1 552 ? -3.990 -6.037 21.751 1.00 91.38 552 PRO A O 1
ATOM 3894 N N . SER A 1 553 ? -3.465 -4.526 23.299 1.00 90.94 553 SER A N 1
ATOM 3895 C CA . SER A 1 553 ? -3.438 -3.402 22.336 1.00 90.94 553 SER A CA 1
ATOM 3896 C C . SER A 1 553 ? -2.284 -3.482 21.313 1.00 90.94 553 SER A C 1
ATOM 3898 O O . SER A 1 553 ? -2.140 -2.630 20.422 1.00 90.94 553 SER A O 1
ATOM 3900 N N . GLN A 1 554 ? -1.417 -4.486 21.467 1.00 89.75 554 GLN A N 1
ATOM 3901 C CA . GLN A 1 554 ? -0.234 -4.781 20.661 1.00 89.75 554 GLN A CA 1
ATOM 3902 C C . GLN A 1 554 ? -0.291 -6.183 20.026 1.00 89.75 554 GLN A C 1
ATOM 3904 O O . GLN A 1 554 ? 0.688 -6.615 19.414 1.00 89.75 554 GLN A O 1
ATOM 3909 N N . SER A 1 555 ? -1.417 -6.885 20.158 1.00 87.62 555 SER A N 1
ATOM 3910 C CA . SER A 1 555 ? -1.684 -8.152 19.474 1.00 87.62 555 SER A CA 1
ATOM 3911 C C . SER A 1 555 ? -1.773 -7.982 17.958 1.00 87.62 555 SER A C 1
ATOM 3913 O O . SER A 1 555 ? -2.217 -6.942 17.464 1.00 87.62 555 SER A O 1
ATOM 3915 N N . PHE A 1 556 ? -1.369 -9.018 17.223 1.00 86.06 556 PHE A N 1
ATOM 3916 C CA . PHE A 1 556 ? -1.600 -9.130 15.783 1.00 86.06 556 PHE A CA 1
ATOM 3917 C C . PHE A 1 556 ? -2.678 -10.184 15.555 1.00 86.06 556 PHE A C 1
ATOM 3919 O O . PHE A 1 556 ? -2.393 -11.378 15.518 1.00 86.06 556 PHE A O 1
ATOM 3926 N N . THR A 1 557 ? -3.924 -9.730 15.450 1.00 88.44 557 THR A N 1
ATOM 3927 C CA . THR A 1 557 ? -5.072 -10.608 15.219 1.00 88.44 557 THR A CA 1
ATOM 3928 C C . THR A 1 557 ? -5.060 -11.149 13.787 1.00 88.44 557 THR A C 1
ATOM 3930 O O . THR A 1 557 ? -4.493 -10.537 12.877 1.00 88.44 557 THR A O 1
ATOM 3933 N N . ASP A 1 558 ? -5.689 -12.306 13.575 1.00 92.31 558 ASP A N 1
ATOM 3934 C CA . ASP A 1 558 ? -5.938 -12.811 12.225 1.00 92.31 558 ASP A CA 1
ATOM 3935 C C . ASP A 1 558 ? -7.046 -11.967 11.582 1.00 92.31 558 ASP A C 1
ATOM 3937 O O . ASP A 1 558 ? -8.229 -12.137 11.892 1.00 92.31 558 ASP A O 1
ATOM 3941 N N . LEU A 1 559 ? -6.673 -11.043 10.690 1.00 94.94 559 LEU A N 1
ATOM 3942 C CA . LEU A 1 559 ? -7.642 -10.117 10.107 1.00 94.94 559 LEU A CA 1
ATOM 3943 C C . LEU A 1 559 ? -8.698 -10.817 9.245 1.00 94.94 559 LEU A C 1
ATOM 3945 O O . LEU A 1 559 ? -9.797 -10.286 9.113 1.00 94.94 559 LEU A O 1
ATOM 3949 N N . ALA A 1 560 ? -8.424 -12.009 8.709 1.00 95.25 560 ALA A N 1
ATOM 3950 C CA . ALA A 1 560 ? -9.437 -12.766 7.978 1.00 95.25 560 ALA A CA 1
ATOM 3951 C C . ALA A 1 560 ? -10.500 -13.353 8.927 1.00 95.25 560 ALA A C 1
ATOM 3953 O O . ALA A 1 560 ? -11.677 -13.429 8.583 1.00 95.25 560 ALA A O 1
ATOM 3954 N N . VAL A 1 561 ? -10.117 -13.704 10.162 1.00 95.12 561 VAL A N 1
ATOM 3955 C CA . VAL A 1 561 ? -11.082 -14.065 11.214 1.00 95.12 561 VAL A CA 1
ATOM 3956 C C . VAL A 1 561 ? -11.901 -12.852 11.635 1.00 95.12 561 VAL A C 1
ATOM 3958 O O . VAL A 1 561 ? -13.110 -12.982 11.815 1.00 95.12 561 VAL A O 1
ATOM 3961 N N . ASP A 1 562 ? -11.271 -11.683 11.772 1.00 93.62 562 ASP A N 1
ATOM 3962 C CA . ASP A 1 562 ? -11.943 -10.454 12.205 1.00 93.62 562 ASP A CA 1
ATOM 3963 C C . ASP A 1 562 ? -12.925 -9.908 11.154 1.00 93.62 562 ASP A C 1
ATOM 3965 O O . ASP A 1 562 ? -14.041 -9.512 11.508 1.00 93.62 562 ASP A O 1
ATOM 3969 N N . PHE A 1 563 ? -12.560 -9.937 9.867 1.00 95.25 563 PHE A N 1
ATOM 3970 C CA . PHE A 1 563 ? -13.408 -9.472 8.764 1.00 95.25 563 PHE A CA 1
ATOM 3971 C C . PHE A 1 563 ? -14.453 -10.487 8.283 1.00 95.25 563 PHE A C 1
ATOM 3973 O O . PHE A 1 563 ? -15.353 -10.082 7.542 1.00 95.25 563 PHE A O 1
ATOM 3980 N N . ASN A 1 564 ? -14.392 -11.751 8.734 1.00 94.62 564 ASN A N 1
ATOM 3981 C CA . ASN A 1 564 ? -15.328 -12.811 8.351 1.00 94.62 564 ASN A CA 1
ATOM 3982 C C . ASN A 1 564 ? -16.792 -12.310 8.399 1.00 94.62 564 ASN A C 1
ATOM 3984 O O . ASN A 1 564 ? -17.323 -12.050 9.489 1.00 94.62 564 ASN A O 1
ATOM 3988 N N . PRO A 1 565 ? -17.501 -12.242 7.251 1.00 94.12 565 PRO A N 1
ATOM 3989 C CA . PRO A 1 565 ? -18.869 -11.738 7.187 1.00 94.12 565 PRO A CA 1
ATOM 3990 C C . PRO A 1 565 ? -19.888 -12.496 8.041 1.00 94.12 565 PRO A C 1
ATOM 3992 O O . PRO A 1 565 ? -20.997 -11.996 8.231 1.00 94.12 565 PRO A O 1
ATOM 3995 N N . ALA A 1 566 ? -19.570 -13.688 8.561 1.00 93.12 566 ALA A N 1
ATOM 3996 C CA . ALA A 1 566 ? -20.390 -14.429 9.520 1.00 93.12 566 ALA A CA 1
ATOM 3997 C C . ALA A 1 566 ? -20.448 -13.769 10.914 1.00 93.12 566 ALA A C 1
ATOM 3999 O O . ALA A 1 566 ? -21.412 -14.003 11.648 1.00 93.12 566 ALA A O 1
ATOM 4000 N N . ASN A 1 567 ? -19.456 -12.946 11.271 1.00 91.75 567 ASN A N 1
ATOM 4001 C CA . ASN A 1 567 ? -19.325 -12.307 12.581 1.00 91.75 567 ASN A CA 1
ATOM 4002 C C . ASN A 1 567 ? -20.496 -11.359 12.908 1.00 91.75 567 ASN A C 1
ATOM 4004 O O . ASN A 1 567 ? -21.127 -10.767 12.029 1.00 91.75 567 ASN A O 1
ATOM 4008 N N . GLY A 1 568 ? -20.766 -11.173 14.207 1.00 88.31 568 GLY A N 1
ATOM 4009 C CA . GLY A 1 568 ? -21.809 -10.257 14.694 1.00 88.31 568 GLY A CA 1
ATOM 4010 C C . GLY A 1 568 ? -21.548 -8.789 14.333 1.00 88.31 568 GLY A C 1
ATOM 4011 O O . GLY A 1 568 ? -22.489 -8.022 14.108 1.00 88.31 568 GLY A O 1
ATOM 4012 N N . SER A 1 569 ? -20.275 -8.404 14.216 1.00 91.69 569 SER A N 1
ATOM 4013 C CA . SER A 1 569 ? -19.852 -7.172 13.556 1.00 91.69 569 SER A CA 1
ATOM 4014 C C . SER A 1 569 ? -18.394 -7.239 13.093 1.00 91.69 569 SER A C 1
ATOM 4016 O O . SER A 1 569 ? -17.611 -8.048 13.588 1.00 91.69 569 SER A O 1
ATOM 4018 N N . TYR A 1 570 ? -18.084 -6.383 12.123 1.00 94.56 570 TYR A N 1
ATOM 4019 C 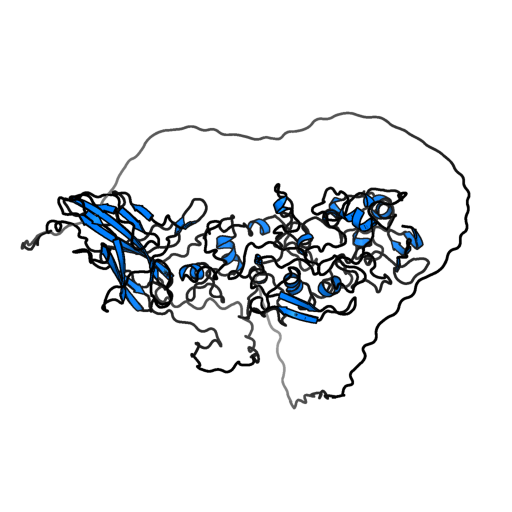CA . TYR A 1 570 ? -16.803 -6.211 11.442 1.00 94.56 570 TYR A CA 1
ATOM 4020 C C . TYR A 1 570 ? -16.838 -4.849 10.724 1.00 94.56 570 TYR A C 1
ATOM 4022 O O . TYR A 1 570 ? -17.931 -4.332 10.447 1.00 94.56 570 TYR A O 1
ATOM 4030 N N . HIS A 1 571 ? -15.683 -4.266 10.393 1.00 95.50 571 HIS A N 1
ATOM 4031 C CA . HIS A 1 571 ? -15.628 -3.239 9.345 1.00 95.50 571 HIS A CA 1
ATOM 4032 C C . HIS A 1 571 ? -15.793 -3.898 7.964 1.00 95.50 571 HIS A C 1
ATOM 4034 O O . HIS A 1 571 ? -15.253 -4.984 7.749 1.00 95.50 571 HIS A O 1
ATOM 4040 N N . PRO A 1 572 ? -16.554 -3.294 7.032 1.00 95.50 572 PRO A N 1
ATOM 4041 C CA . PRO A 1 572 ? -17.068 -3.992 5.855 1.00 95.50 572 PRO A CA 1
ATOM 4042 C C . PRO A 1 572 ? -16.023 -4.129 4.735 1.00 95.50 572 PRO A C 1
ATOM 4044 O O . PRO A 1 572 ? -16.127 -3.463 3.713 1.00 95.50 572 PRO A O 1
ATOM 4047 N N . ILE A 1 573 ? -15.002 -4.966 4.931 1.00 96.56 573 ILE A N 1
ATOM 4048 C CA . ILE A 1 573 ? -13.960 -5.244 3.925 1.00 96.56 573 ILE A CA 1
ATOM 4049 C C . ILE A 1 573 ? -14.444 -6.280 2.903 1.00 96.56 573 ILE A C 1
ATOM 4051 O O . ILE A 1 573 ? -14.435 -6.020 1.704 1.00 96.56 573 ILE A O 1
ATOM 4055 N N . GLU A 1 574 ? -14.901 -7.442 3.375 1.00 95.62 574 GLU A N 1
ATOM 4056 C CA . GLU A 1 574 ? -15.307 -8.569 2.517 1.00 95.62 574 GLU A CA 1
ATOM 4057 C C . GLU A 1 574 ? -16.797 -8.553 2.141 1.00 95.62 574 GLU A C 1
ATOM 4059 O O . GLU A 1 574 ? -17.207 -9.227 1.201 1.00 95.62 574 GLU A O 1
ATOM 4064 N N . ALA A 1 575 ? -17.625 -7.812 2.879 1.00 95.38 575 ALA A N 1
ATOM 4065 C CA . ALA A 1 575 ? -19.069 -7.705 2.669 1.00 95.38 575 ALA A CA 1
ATOM 4066 C C . ALA A 1 575 ? -19.631 -6.461 3.384 1.00 95.38 575 ALA A C 1
ATOM 4068 O O . ALA A 1 575 ? -18.989 -5.959 4.311 1.00 95.38 575 ALA A O 1
ATOM 4069 N N . PRO A 1 576 ? -20.846 -5.989 3.043 1.00 95.12 576 PRO A N 1
ATOM 4070 C CA . PRO A 1 576 ? -21.519 -4.921 3.777 1.00 95.12 576 PRO A CA 1
ATOM 4071 C C . PRO A 1 576 ? -21.691 -5.247 5.266 1.00 95.12 576 PRO A C 1
ATOM 4073 O O . PRO A 1 576 ? -21.850 -6.406 5.665 1.00 95.12 576 PRO A O 1
ATOM 4076 N N . GLY A 1 577 ? -21.675 -4.218 6.113 1.00 92.69 577 GLY A N 1
ATOM 4077 C CA . GLY A 1 577 ? -21.710 -4.390 7.566 1.00 92.69 577 GLY A CA 1
ATOM 4078 C C . GLY A 1 577 ? -23.059 -4.912 8.078 1.00 92.69 577 GLY A C 1
ATOM 4079 O O . GLY A 1 577 ? -24.122 -4.563 7.566 1.00 92.69 577 GLY A O 1
ATOM 4080 N N . ARG A 1 578 ? -23.065 -5.689 9.170 1.00 90.88 578 ARG A N 1
ATOM 4081 C CA . ARG A 1 578 ? -24.315 -6.231 9.762 1.00 90.88 578 ARG A CA 1
ATOM 4082 C C . ARG A 1 578 ? -25.284 -5.175 10.317 1.00 90.88 578 ARG A C 1
ATOM 4084 O O . ARG A 1 578 ? -26.431 -5.482 10.636 1.00 90.88 578 ARG A O 1
ATOM 4091 N N . ASN A 1 579 ? -24.842 -3.931 10.477 1.00 89.19 579 ASN A N 1
ATOM 4092 C CA . ASN A 1 579 ? -25.604 -2.866 11.121 1.00 89.19 579 ASN A CA 1
ATOM 4093 C C . ASN A 1 579 ? -26.463 -2.058 10.124 1.00 89.19 579 ASN A C 1
ATOM 4095 O O . ASN A 1 579 ? -26.174 -0.908 9.817 1.00 89.19 579 ASN A O 1
ATOM 4099 N N . GLN A 1 580 ? -27.580 -2.632 9.687 1.00 90.62 580 GLN A N 1
ATOM 4100 C CA . GLN A 1 580 ? -28.510 -2.005 8.733 1.00 90.62 580 GLN A CA 1
ATOM 4101 C C . GLN A 1 580 ? -29.535 -1.063 9.404 1.00 90.62 580 GLN A C 1
ATOM 4103 O O . GLN A 1 580 ? -30.729 -1.122 9.121 1.00 90.62 580 GLN A O 1
ATOM 4108 N N . THR A 1 581 ? -29.110 -0.228 10.364 1.00 89.62 581 THR A N 1
ATOM 4109 C CA . THR A 1 581 ? -30.029 0.691 11.073 1.00 89.62 581 THR A CA 1
ATOM 4110 C C . THR A 1 581 ? -29.943 2.121 10.559 1.00 89.62 581 THR A C 1
ATOM 4112 O O . THR A 1 581 ? -28.854 2.598 10.252 1.00 89.62 581 THR A O 1
ATOM 4115 N N . GLN A 1 582 ? -31.073 2.844 10.562 1.00 91.06 582 GLN A N 1
ATOM 4116 C CA . GLN A 1 582 ? -31.129 4.256 10.149 1.00 91.06 582 GLN A CA 1
ATOM 4117 C C . GLN A 1 582 ? -30.086 5.116 10.874 1.00 91.06 582 GLN A C 1
ATOM 4119 O O . GLN A 1 582 ? -29.432 5.933 10.250 1.00 91.06 582 GLN A O 1
ATOM 4124 N N . LYS A 1 583 ? -29.836 4.861 12.164 1.00 89.75 583 LYS A N 1
ATOM 4125 C CA . LYS A 1 583 ? -28.793 5.561 12.927 1.00 89.75 583 LYS A CA 1
ATOM 4126 C C . LYS A 1 583 ? -27.376 5.356 12.380 1.00 89.75 583 LYS A C 1
ATOM 4128 O O . LYS A 1 583 ? -26.556 6.248 12.557 1.00 89.75 583 LYS A O 1
ATOM 4133 N N . LEU A 1 584 ? -27.072 4.226 11.727 1.00 92.06 584 LEU A N 1
ATOM 4134 C CA . LEU A 1 584 ? -25.811 4.076 10.990 1.00 92.06 584 LEU A CA 1
ATOM 4135 C C . LEU A 1 584 ? -25.851 4.839 9.665 1.00 92.06 584 LEU A C 1
ATOM 4137 O O . LEU A 1 584 ? -24.877 5.509 9.354 1.00 92.06 584 LEU A O 1
ATOM 4141 N N . ALA A 1 585 ? -26.957 4.786 8.919 1.00 94.44 585 ALA A N 1
ATOM 4142 C CA . ALA A 1 585 ? -27.104 5.569 7.690 1.00 94.44 585 ALA A CA 1
ATOM 4143 C C . ALA A 1 585 ? -26.926 7.078 7.962 1.00 94.44 585 ALA A C 1
ATOM 4145 O O . ALA A 1 585 ? -26.129 7.729 7.295 1.00 94.44 585 ALA A O 1
ATOM 4146 N N . ASP A 1 586 ? -27.561 7.600 9.017 1.00 93.19 586 ASP A N 1
ATOM 4147 C CA . ASP A 1 586 ? -27.367 8.963 9.525 1.00 93.19 586 ASP A CA 1
ATOM 4148 C C . ASP A 1 586 ? -25.885 9.224 9.871 1.00 93.19 586 ASP A C 1
ATOM 4150 O O . ASP A 1 586 ? -25.341 10.268 9.526 1.00 93.19 586 ASP A O 1
ATOM 4154 N N . SER A 1 587 ? -25.212 8.262 10.520 1.00 93.25 587 SER A N 1
ATOM 4155 C CA . SER A 1 587 ? -23.791 8.349 10.898 1.00 93.25 587 SER A CA 1
ATOM 4156 C C . SER A 1 587 ? -22.855 8.447 9.691 1.00 93.25 587 SER A C 1
ATOM 4158 O O . SER A 1 587 ? -21.910 9.235 9.704 1.00 93.25 587 SER A O 1
ATOM 4160 N N . LEU A 1 588 ? -23.114 7.654 8.650 1.00 94.94 588 LEU A N 1
ATOM 4161 C CA . LEU A 1 588 ? -22.299 7.602 7.437 1.00 94.94 588 LEU A CA 1
ATOM 4162 C C . LEU A 1 588 ? -22.617 8.752 6.467 1.00 94.94 588 LEU A C 1
ATOM 4164 O O . LEU A 1 588 ? -21.733 9.178 5.729 1.00 94.94 588 LEU A O 1
ATOM 4168 N N . ALA A 1 589 ? -23.821 9.330 6.523 1.00 93.50 589 ALA A N 1
ATOM 4169 C CA . ALA A 1 589 ? -24.187 10.531 5.768 1.00 93.50 589 ALA A CA 1
ATOM 4170 C C . ALA A 1 589 ? -23.805 11.848 6.476 1.00 93.50 589 ALA A C 1
ATOM 4172 O O . ALA A 1 589 ? -23.626 12.876 5.825 1.00 93.50 589 ALA A O 1
ATOM 4173 N N . GLY A 1 590 ? -23.705 11.848 7.809 1.00 91.12 590 GLY A N 1
ATOM 4174 C CA . GLY A 1 590 ? -23.523 13.065 8.599 1.00 91.12 590 GLY A CA 1
ATOM 4175 C C . GLY A 1 590 ? -22.107 13.672 8.545 1.00 91.12 590 GLY A C 1
ATOM 4176 O O . GLY A 1 590 ? -21.136 12.988 8.195 1.00 91.12 590 GLY A O 1
ATOM 4177 N N . PRO A 1 591 ? -21.971 14.956 8.932 1.00 91.19 591 PRO A N 1
ATOM 4178 C CA . PRO A 1 591 ? -20.742 15.731 8.781 1.00 91.19 591 PRO A CA 1
ATOM 4179 C C . PRO A 1 591 ? -19.671 15.405 9.830 1.00 91.19 591 PRO A C 1
ATOM 4181 O O . PRO A 1 591 ? -19.962 15.050 10.973 1.00 91.19 591 PRO A O 1
ATOM 4184 N N . SER A 1 592 ? -18.414 15.600 9.440 1.00 90.81 592 SER A N 1
ATOM 4185 C CA . SER A 1 592 ? -17.228 15.529 10.297 1.00 90.81 592 SER A CA 1
ATOM 4186 C C . SER A 1 592 ? -16.135 16.447 9.715 1.00 90.81 592 SER A C 1
ATOM 4188 O O . SER A 1 592 ? -16.040 16.550 8.490 1.00 90.81 592 SER A O 1
ATOM 4190 N N . PRO A 1 593 ? -15.285 17.089 10.539 1.00 89.62 593 PRO A N 1
ATOM 4191 C CA . PRO A 1 593 ? -14.144 17.884 10.073 1.00 89.62 593 PRO A CA 1
ATOM 4192 C C . PRO A 1 593 ? -13.024 17.033 9.449 1.00 89.62 593 PRO A C 1
ATOM 4194 O O . PRO A 1 593 ? -12.131 17.579 8.807 1.00 89.62 593 PRO A O 1
ATOM 4197 N N . TYR A 1 594 ? -13.068 15.708 9.626 1.00 91.00 594 TYR A N 1
ATOM 4198 C CA . TYR A 1 594 ? -12.126 14.746 9.043 1.00 91.00 594 TYR A CA 1
ATOM 4199 C C . TYR A 1 594 ? -12.744 13.890 7.933 1.00 91.00 594 TYR A C 1
ATOM 4201 O O . TYR A 1 594 ? -12.065 13.004 7.420 1.00 91.00 594 TYR A O 1
ATOM 4209 N N . LYS A 1 595 ? -14.011 14.140 7.574 1.00 91.12 595 LYS A N 1
ATOM 4210 C CA . LYS A 1 595 ? -14.779 13.349 6.607 1.00 91.12 595 LYS A CA 1
ATOM 4211 C C . LYS A 1 595 ? -14.053 13.278 5.262 1.00 91.12 595 LYS A C 1
ATOM 4213 O O . LYS A 1 595 ? -13.752 14.313 4.673 1.00 91.12 595 LYS A O 1
ATOM 4218 N N . LEU A 1 596 ? -13.825 12.061 4.774 1.00 88.19 596 LEU A N 1
ATOM 4219 C CA . LEU A 1 596 ? -13.279 11.798 3.440 1.00 88.19 596 LEU A CA 1
ATOM 4220 C C . LEU A 1 596 ? -14.349 11.210 2.515 1.00 88.19 596 LEU A C 1
ATOM 4222 O O . LEU A 1 596 ? -14.480 11.645 1.375 1.00 88.19 596 LEU A O 1
ATOM 4226 N N . TRP A 1 597 ? -15.160 10.271 3.018 1.00 90.75 597 TRP A N 1
ATOM 4227 C CA . TRP A 1 597 ? -16.095 9.505 2.192 1.00 90.75 597 TRP A CA 1
ATOM 4228 C C . TRP A 1 597 ? -17.489 9.412 2.818 1.00 90.75 597 TRP A C 1
ATOM 4230 O O . TRP A 1 597 ? -17.643 9.199 4.021 1.00 90.75 597 TRP A O 1
ATOM 4240 N N . ASN A 1 598 ? -18.515 9.550 1.976 1.00 89.94 598 ASN A N 1
ATOM 4241 C CA . ASN A 1 598 ? -19.920 9.362 2.338 1.00 89.94 598 ASN A CA 1
ATOM 4242 C C . ASN A 1 598 ? -20.368 7.971 1.883 1.00 89.94 598 ASN A C 1
ATOM 4244 O O . ASN A 1 598 ? -20.816 7.808 0.751 1.00 89.94 598 ASN A O 1
ATOM 4248 N N . PHE A 1 599 ? -20.218 6.982 2.761 1.00 93.19 599 PHE A N 1
ATOM 4249 C CA . PHE A 1 599 ? -20.670 5.614 2.510 1.00 93.19 599 PHE A CA 1
ATOM 4250 C C . PHE A 1 599 ? -22.154 5.418 2.869 1.00 93.19 599 PHE A C 1
ATOM 4252 O O . PHE A 1 599 ? -22.750 6.190 3.623 1.00 93.19 599 PHE A O 1
ATOM 4259 N N . THR A 1 600 ? -22.749 4.342 2.367 1.00 94.75 600 THR A N 1
ATOM 4260 C CA . THR A 1 600 ? -24.043 3.803 2.804 1.00 94.75 600 THR A CA 1
ATOM 4261 C C . THR A 1 600 ? -23.857 2.544 3.656 1.00 94.75 600 THR A C 1
ATOM 4263 O O . THR A 1 600 ? -22.767 1.983 3.744 1.00 94.75 600 THR A O 1
ATOM 4266 N N . THR A 1 601 ? -24.926 2.047 4.285 1.00 95.00 601 THR A N 1
ATOM 4267 C CA . THR A 1 601 ? -24.865 0.781 5.038 1.00 95.00 601 THR A CA 1
ATOM 4268 C C . THR A 1 601 ? -24.696 -0.454 4.143 1.00 95.00 601 THR A C 1
ATOM 4270 O O . THR A 1 601 ? -24.392 -1.528 4.660 1.00 95.00 601 THR A O 1
ATOM 4273 N N . ASN A 1 602 ? -24.866 -0.315 2.824 1.00 94.38 602 ASN A N 1
ATOM 4274 C CA . ASN A 1 602 ? -24.646 -1.371 1.833 1.00 94.38 602 ASN A CA 1
ATOM 4275 C C . ASN A 1 602 ? -23.230 -1.354 1.233 1.00 94.38 602 ASN A C 1
ATOM 4277 O O . ASN A 1 602 ? -22.915 -2.220 0.421 1.00 94.38 602 ASN A O 1
ATOM 4281 N N . ASP A 1 603 ? -22.396 -0.382 1.599 1.00 95.38 603 ASP A N 1
ATOM 4282 C CA . ASP A 1 603 ? -21.083 -0.195 0.990 1.00 95.38 603 ASP A CA 1
ATOM 4283 C C . ASP A 1 603 ? -20.017 -1.035 1.705 1.00 95.38 603 ASP A C 1
ATOM 4285 O O . ASP A 1 603 ? -20.140 -1.376 2.889 1.00 95.38 603 ASP A O 1
ATOM 4289 N N . THR A 1 604 ? -18.941 -1.335 0.980 1.00 95.69 604 THR A N 1
ATOM 4290 C CA . THR A 1 604 ? -17.703 -1.878 1.543 1.00 95.69 604 THR A CA 1
ATOM 4291 C C . THR A 1 604 ? -16.640 -0.787 1.633 1.00 95.69 604 THR A C 1
ATOM 4293 O O . THR A 1 604 ? -16.635 0.164 0.853 1.00 95.69 604 THR A O 1
ATOM 4296 N N . VAL A 1 605 ? -15.723 -0.915 2.587 1.00 94.44 605 VAL A N 1
ATOM 4297 C CA . VAL A 1 605 ? -14.526 -0.071 2.698 1.00 94.44 605 VAL A CA 1
ATOM 4298 C C . VAL A 1 605 ? -13.299 -0.854 2.237 1.00 94.44 605 VAL A C 1
ATOM 4300 O O . VAL A 1 605 ? -13.352 -2.069 2.051 1.00 94.44 605 VAL A O 1
ATOM 4303 N N . ARG A 1 606 ? -12.190 -0.152 2.022 1.00 94.12 606 ARG A N 1
ATOM 4304 C CA . ARG A 1 606 ? -10.914 -0.737 1.596 1.00 94.12 606 ARG A CA 1
ATOM 4305 C C . ARG A 1 606 ? -10.000 -0.909 2.801 1.00 94.12 606 ARG A C 1
ATOM 4307 O O . ARG A 1 606 ? -10.142 -0.172 3.778 1.00 94.12 606 ARG A O 1
ATOM 4314 N N . CYS A 1 607 ? -9.009 -1.798 2.727 1.00 95.19 607 CYS A N 1
ATOM 4315 C CA . CYS A 1 607 ? -7.957 -1.831 3.748 1.00 95.19 607 CYS A CA 1
ATOM 4316 C C . CYS A 1 607 ? -7.252 -0.465 3.785 1.00 95.19 607 CYS A C 1
ATOM 4318 O O . CYS A 1 607 ? -7.044 0.121 4.852 1.00 95.19 607 CYS A O 1
ATOM 4320 N N . VAL A 1 608 ? -7.024 0.103 2.598 1.00 92.94 608 VAL A N 1
ATOM 4321 C CA . VAL A 1 608 ? -6.399 1.416 2.418 1.00 92.94 608 VAL A CA 1
ATOM 4322 C C . VAL A 1 608 ? -7.291 2.615 2.765 1.00 92.94 608 VAL A C 1
ATOM 4324 O O . VAL A 1 608 ? -6.785 3.724 2.905 1.00 92.94 608 VAL A O 1
ATOM 4327 N N . SER A 1 609 ? -8.599 2.423 3.002 1.00 92.31 609 SER A N 1
ATOM 4328 C CA . SER A 1 609 ? -9.450 3.479 3.584 1.00 92.31 609 SER A CA 1
ATOM 4329 C C . SER A 1 609 ? -9.020 3.842 5.012 1.00 92.31 609 SER A C 1
ATOM 4331 O O . SER A 1 609 ? -9.300 4.945 5.474 1.00 92.31 609 SER A O 1
ATOM 4333 N N . CYS A 1 610 ? -8.325 2.936 5.706 1.00 93.62 610 CYS A N 1
ATOM 4334 C CA . CYS A 1 610 ? -7.740 3.190 7.022 1.00 93.62 610 CYS A CA 1
ATOM 4335 C C . CYS A 1 610 ? -6.207 3.198 6.977 1.00 93.62 610 CYS A C 1
ATOM 4337 O O . CYS A 1 610 ? -5.584 4.091 7.555 1.00 93.62 610 CYS A O 1
ATOM 4339 N N . HIS A 1 611 ? -5.613 2.222 6.286 1.00 94.19 611 HIS A N 1
ATOM 4340 C CA . HIS A 1 611 ? -4.171 2.001 6.208 1.00 94.19 611 HIS A CA 1
ATOM 4341 C C . HIS A 1 611 ? -3.586 2.597 4.924 1.00 94.19 611 HIS A C 1
ATOM 4343 O O . HIS A 1 611 ? -3.406 1.886 3.939 1.00 94.19 611 HIS A O 1
ATOM 4349 N N . ALA A 1 612 ? -3.311 3.900 4.923 1.00 90.88 612 ALA A N 1
ATOM 4350 C CA . ALA A 1 612 ? -2.643 4.573 3.817 1.00 90.88 612 ALA A CA 1
ATOM 4351 C C . ALA A 1 612 ? -1.681 5.667 4.301 1.00 90.88 612 ALA A C 1
ATOM 4353 O O . ALA A 1 612 ? -1.776 6.165 5.429 1.00 90.88 612 ALA A O 1
ATOM 4354 N N . SER A 1 613 ? -0.769 6.066 3.416 1.00 85.94 613 SER A N 1
ATOM 4355 C CA . SER A 1 613 ? 0.125 7.205 3.600 1.00 85.94 613 SER A CA 1
ATOM 4356 C C . SER A 1 613 ? -0.676 8.468 3.938 1.00 85.94 613 SER A C 1
ATOM 4358 O O . SER A 1 613 ? -1.699 8.760 3.325 1.00 85.94 613 SER A O 1
ATOM 4360 N N . ASN A 1 614 ? -0.238 9.265 4.916 1.00 73.31 614 ASN A N 1
ATOM 4361 C CA . ASN A 1 614 ? -1.012 10.432 5.366 1.00 73.31 614 ASN A CA 1
ATOM 4362 C C . ASN A 1 614 ? -0.898 11.674 4.462 1.00 73.31 614 ASN A C 1
ATOM 4364 O O . ASN A 1 614 ? -1.567 12.673 4.725 1.00 73.31 614 ASN A O 1
ATOM 4368 N N . THR A 1 615 ? -0.089 11.604 3.401 1.00 65.81 615 THR A N 1
ATOM 4369 C CA . THR A 1 615 ? -0.153 12.497 2.230 1.00 65.81 615 THR A CA 1
ATOM 4370 C C . THR A 1 615 ? -1.335 12.177 1.313 1.00 65.81 615 THR A C 1
ATOM 4372 O O . THR A 1 615 ? -1.743 13.004 0.501 1.00 65.81 615 THR A O 1
ATOM 4375 N N . THR A 1 616 ? -1.914 10.983 1.429 1.00 63.41 616 THR A N 1
ATOM 4376 C CA . THR A 1 616 ? -3.134 10.612 0.723 1.00 63.41 616 THR A CA 1
ATOM 4377 C C . THR A 1 616 ? -4.347 11.281 1.383 1.00 63.41 616 THR A C 1
ATOM 4379 O O . THR A 1 616 ? -4.416 11.445 2.606 1.00 63.41 616 THR A O 1
ATOM 4382 N N . GLY A 1 617 ? -5.328 11.700 0.580 1.00 54.50 617 GLY A N 1
ATOM 4383 C CA . GLY A 1 617 ? -6.510 12.393 1.097 1.00 54.50 617 GLY A CA 1
ATOM 4384 C C . GLY A 1 617 ? -6.247 13.853 1.498 1.00 54.50 617 GLY A C 1
ATOM 4385 O O . GLY A 1 617 ? -6.980 14.396 2.327 1.00 54.50 617 GLY A O 1
ATOM 4386 N N . THR A 1 618 ? -5.164 14.472 1.011 1.00 59.53 618 THR A N 1
ATOM 4387 C CA . THR A 1 618 ? -4.880 15.914 1.170 1.00 59.53 618 THR A CA 1
ATOM 4388 C C . THR A 1 618 ? -4.755 16.645 -0.168 1.00 59.53 618 THR A C 1
ATOM 4390 O O . THR A 1 618 ? -4.290 17.784 -0.193 1.00 59.53 618 THR A O 1
ATOM 4393 N N . SER A 1 619 ? -5.136 16.006 -1.280 1.00 63.34 619 SER A N 1
ATOM 4394 C CA . SER A 1 619 ? -5.124 16.658 -2.590 1.00 63.34 619 SER A CA 1
ATOM 4395 C C . SER A 1 619 ? -6.195 17.745 -2.663 1.00 63.34 619 SER A C 1
ATOM 4397 O O . SER A 1 619 ? -7.253 17.635 -2.039 1.00 63.34 619 SER A O 1
ATOM 4399 N N . ALA A 1 620 ? -5.938 18.786 -3.452 1.00 62.97 620 ALA A N 1
ATOM 4400 C CA . ALA A 1 620 ? -6.960 19.761 -3.812 1.00 62.97 620 ALA A CA 1
ATOM 4401 C C . ALA A 1 620 ? -7.949 19.209 -4.860 1.00 62.97 620 ALA A C 1
ATOM 4403 O O . ALA A 1 620 ? -9.038 19.764 -4.998 1.00 62.97 620 ALA A O 1
ATOM 4404 N N . ASP A 1 621 ? -7.597 18.131 -5.575 1.00 61.53 621 ASP A N 1
ATOM 4405 C CA . ASP A 1 621 ? -8.479 17.472 -6.540 1.00 61.53 621 ASP A CA 1
ATOM 4406 C C . ASP A 1 621 ? -9.446 16.500 -5.827 1.00 61.53 621 ASP A C 1
ATOM 4408 O O . ASP A 1 621 ? -9.009 15.524 -5.206 1.00 61.53 621 ASP A O 1
ATOM 4412 N N . PRO A 1 622 ? -10.777 16.700 -5.913 1.00 63.69 622 PRO A N 1
ATOM 4413 C CA . PRO A 1 622 ? -11.754 15.749 -5.388 1.00 63.69 622 PRO A CA 1
ATOM 4414 C C . PRO A 1 622 ? -11.624 14.329 -5.966 1.00 63.69 622 PRO A C 1
ATOM 4416 O O . PRO A 1 622 ? -11.942 13.370 -5.264 1.00 63.69 622 PRO A O 1
ATOM 4419 N N . ALA A 1 623 ? -11.144 14.165 -7.204 1.00 64.25 623 ALA A N 1
ATOM 4420 C CA . ALA A 1 623 ? -10.985 12.862 -7.858 1.00 64.25 623 ALA A CA 1
ATOM 4421 C C . ALA A 1 623 ? -9.826 12.022 -7.283 1.00 64.25 623 ALA A C 1
ATOM 4423 O O . ALA A 1 623 ? -9.852 10.792 -7.381 1.00 64.25 623 ALA A O 1
ATOM 4424 N N . GLU A 1 624 ? -8.844 12.668 -6.649 1.00 67.88 624 GLU A N 1
ATOM 4425 C CA . GLU A 1 624 ? -7.749 12.021 -5.908 1.00 67.88 624 GLU A CA 1
ATOM 4426 C C . GLU A 1 624 ? -8.118 11.724 -4.444 1.00 67.88 624 GLU A C 1
ATOM 4428 O O . GLU A 1 624 ? -7.416 10.984 -3.758 1.00 67.88 624 GLU A O 1
ATOM 4433 N N . ASN A 1 625 ? -9.247 12.262 -3.972 1.00 70.12 625 ASN A N 1
ATOM 4434 C CA . ASN A 1 625 ? -9.803 11.997 -2.644 1.00 70.12 625 ASN A CA 1
ATOM 4435 C C . ASN A 1 625 ? -11.012 11.034 -2.681 1.00 70.12 625 ASN A C 1
ATOM 4437 O O . ASN A 1 625 ? -11.559 10.700 -1.629 1.00 70.12 625 ASN A O 1
ATOM 4441 N N . GLY A 1 626 ? -11.445 10.581 -3.865 1.00 80.62 626 GLY A N 1
ATOM 4442 C CA . GLY A 1 626 ? -12.546 9.624 -4.030 1.00 80.62 626 GLY A CA 1
ATOM 4443 C C . GLY A 1 626 ? -12.282 8.267 -3.351 1.00 80.62 626 GLY A C 1
ATOM 4444 O O . GLY A 1 626 ? -11.131 7.917 -3.094 1.00 80.62 626 GLY A O 1
ATOM 4445 N N . PRO A 1 627 ? -13.319 7.465 -3.045 1.00 83.44 627 PRO A N 1
ATOM 4446 C CA . PRO A 1 627 ? -13.133 6.153 -2.410 1.00 83.44 627 PRO A CA 1
ATOM 4447 C C . PRO A 1 627 ? -12.420 5.142 -3.339 1.00 83.44 627 PRO A C 1
ATOM 4449 O O . PRO A 1 627 ? -11.736 4.226 -2.878 1.00 83.44 627 PRO A O 1
ATOM 4452 N N . ASP A 1 628 ? -12.525 5.352 -4.654 1.00 85.25 628 ASP A N 1
ATOM 4453 C CA . ASP A 1 628 ? -11.826 4.646 -5.735 1.00 85.25 628 ASP A CA 1
ATOM 4454 C C . ASP A 1 628 ? -10.403 5.169 -6.008 1.00 85.25 628 ASP A C 1
ATOM 4456 O O . ASP A 1 628 ? -9.698 4.615 -6.854 1.00 85.25 628 ASP A O 1
ATOM 4460 N N . ALA A 1 629 ? -9.968 6.244 -5.340 1.00 82.44 629 ALA A N 1
ATOM 4461 C CA . ALA A 1 629 ? -8.670 6.855 -5.598 1.00 82.44 629 ALA A CA 1
ATOM 4462 C C . ALA A 1 629 ? -7.500 5.917 -5.252 1.00 82.44 629 ALA A C 1
ATOM 4464 O O . ALA A 1 629 ? -7.614 4.986 -4.448 1.00 82.44 629 ALA A O 1
ATOM 4465 N N . THR A 1 630 ? -6.345 6.162 -5.867 1.00 78.50 630 THR A N 1
ATOM 4466 C CA . THR A 1 630 ? -5.130 5.373 -5.637 1.00 78.50 630 THR A CA 1
ATOM 4467 C C . THR A 1 630 ? -4.501 5.769 -4.302 1.00 78.50 630 THR A C 1
ATOM 4469 O O . THR A 1 630 ? -3.650 6.653 -4.241 1.00 78.50 630 THR A O 1
ATOM 4472 N N . LEU A 1 631 ? -4.942 5.126 -3.219 1.00 83.81 631 LEU A N 1
ATOM 4473 C CA . LEU A 1 631 ? -4.359 5.292 -1.888 1.00 83.81 631 LEU A CA 1
ATOM 4474 C C . LEU A 1 631 ? -3.129 4.371 -1.757 1.00 83.81 631 LEU A C 1
ATOM 4476 O O . LEU A 1 631 ? -3.218 3.191 -2.096 1.00 83.81 631 LEU A O 1
ATOM 4480 N N . THR A 1 632 ? -1.985 4.893 -1.300 1.00 83.62 632 THR A N 1
ATOM 4481 C CA . THR A 1 632 ? -0.728 4.125 -1.163 1.00 83.62 632 THR A CA 1
ATOM 4482 C C . THR A 1 632 ? -0.489 3.683 0.278 1.00 83.62 632 THR A C 1
ATOM 4484 O O . THR A 1 632 ? -0.955 4.333 1.206 1.00 83.62 632 THR A O 1
ATOM 4487 N N . VAL A 1 633 ? 0.251 2.587 0.484 1.00 88.88 633 VAL A N 1
ATOM 4488 C CA . VAL A 1 633 ? 0.446 1.955 1.811 1.00 88.88 633 VAL A CA 1
ATOM 4489 C C . VAL A 1 633 ? 1.891 2.001 2.316 1.00 88.88 633 VAL A C 1
ATOM 4491 O O . VAL A 1 633 ? 2.258 1.235 3.200 1.00 88.88 633 VAL A O 1
ATOM 4494 N N . HIS A 1 634 ? 2.730 2.859 1.740 1.00 89.50 634 HIS A N 1
ATOM 4495 C CA . HIS A 1 634 ? 4.174 2.852 1.979 1.00 89.50 634 HIS A CA 1
ATOM 4496 C C . HIS A 1 634 ? 4.542 3.302 3.397 1.00 89.50 634 HIS A C 1
ATOM 4498 O O . HIS A 1 634 ? 5.105 2.527 4.167 1.00 89.50 634 HIS A O 1
ATOM 4504 N N . ALA A 1 635 ? 4.207 4.544 3.759 1.00 89.00 635 ALA A N 1
ATOM 4505 C CA . ALA A 1 635 ? 4.607 5.144 5.026 1.00 89.00 635 ALA A CA 1
ATOM 4506 C C . ALA A 1 635 ? 3.665 6.277 5.454 1.00 89.00 635 ALA A C 1
ATOM 4508 O O . ALA A 1 635 ? 3.150 7.031 4.633 1.00 89.00 635 ALA A O 1
ATOM 4509 N N . SER A 1 636 ? 3.459 6.424 6.761 1.00 90.38 636 SER A N 1
ATOM 4510 C CA . SER A 1 636 ? 2.616 7.462 7.352 1.00 90.38 636 SER A CA 1
ATOM 4511 C C . SER A 1 636 ? 3.198 7.964 8.667 1.00 90.38 636 SER A C 1
ATOM 4513 O O . SER A 1 636 ? 3.690 7.188 9.484 1.00 90.38 636 SER A O 1
ATOM 4515 N N . THR A 1 637 ? 3.027 9.254 8.958 1.00 90.69 637 THR A N 1
ATOM 4516 C CA . THR A 1 637 ? 3.319 9.810 10.291 1.00 90.69 637 THR A CA 1
ATOM 4517 C C . THR A 1 637 ? 2.243 9.466 11.340 1.00 90.69 637 THR A C 1
ATOM 4519 O O . THR A 1 637 ? 2.201 10.102 12.393 1.00 90.69 637 THR A O 1
ATOM 4522 N N . ASN A 1 638 ? 1.357 8.492 11.077 1.00 91.56 638 ASN A N 1
ATOM 4523 C CA . ASN A 1 638 ? 0.407 7.918 12.036 1.00 91.56 638 ASN A CA 1
ATOM 4524 C C . ASN A 1 638 ? 0.644 6.402 12.195 1.00 91.56 638 ASN A C 1
ATOM 4526 O O . ASN A 1 638 ? 0.664 5.654 11.216 1.00 91.56 638 ASN A O 1
ATOM 4530 N N . ARG A 1 639 ? 0.772 5.941 13.445 1.00 91.88 639 ARG A N 1
ATOM 4531 C CA . ARG A 1 639 ? 1.168 4.566 13.793 1.00 91.88 639 ARG A CA 1
ATOM 4532 C C . ARG A 1 639 ? 0.145 3.540 13.303 1.00 91.88 639 ARG A C 1
ATOM 4534 O O . ARG A 1 639 ? -1.037 3.678 13.596 1.00 91.88 639 ARG A O 1
ATOM 4541 N N . GLY A 1 640 ? 0.614 2.482 12.652 1.00 91.12 640 GLY A N 1
ATOM 4542 C CA . GLY A 1 640 ? -0.205 1.517 11.917 1.00 91.12 640 GLY A CA 1
ATOM 4543 C C . GLY A 1 640 ? -0.394 1.889 10.444 1.00 91.12 640 GLY A C 1
ATOM 4544 O O . GLY A 1 640 ? -1.325 1.389 9.826 1.00 91.12 640 GLY A O 1
ATOM 4545 N N . ILE A 1 641 ? 0.451 2.776 9.902 1.00 92.31 641 ILE A N 1
ATOM 4546 C CA . ILE A 1 641 ? 0.357 3.310 8.533 1.00 92.31 641 ILE A CA 1
ATOM 4547 C C . ILE A 1 641 ? -1.023 3.950 8.286 1.00 92.31 641 ILE A C 1
ATOM 4549 O O . ILE A 1 641 ? -1.690 3.672 7.298 1.00 92.31 641 ILE A O 1
ATOM 4553 N N . LEU A 1 642 ? -1.520 4.746 9.239 1.00 93.44 642 LEU A N 1
ATOM 4554 C CA . LEU A 1 642 ? -2.905 5.230 9.196 1.00 93.44 642 LEU A CA 1
ATOM 4555 C C . LEU A 1 642 ? -3.045 6.527 8.386 1.00 93.44 642 LEU A C 1
ATOM 4557 O O . LEU A 1 642 ? -2.264 7.466 8.557 1.00 93.44 642 LEU A O 1
ATOM 4561 N N . ILE A 1 643 ? -4.105 6.648 7.584 1.00 90.81 643 ILE A N 1
ATOM 4562 C CA . ILE A 1 643 ? -4.369 7.858 6.778 1.00 90.81 643 ILE A CA 1
ATOM 4563 C C . ILE A 1 643 ? -4.703 9.090 7.645 1.00 90.81 643 ILE A C 1
ATOM 4565 O O . ILE A 1 643 ? -4.495 10.245 7.253 1.00 90.81 643 ILE A O 1
ATOM 4569 N N . ARG A 1 644 ? -5.196 8.851 8.868 1.00 92.06 644 ARG A N 1
ATOM 4570 C CA . ARG A 1 644 ? -5.502 9.855 9.898 1.00 92.06 644 ARG A CA 1
ATOM 4571 C C . ARG A 1 644 ? -5.135 9.327 11.299 1.00 92.06 644 ARG A C 1
ATOM 4573 O O . ARG A 1 644 ? -5.103 8.112 11.491 1.00 92.06 644 ARG A O 1
ATOM 4580 N N . PRO A 1 645 ? -4.874 10.201 12.291 1.00 92.31 645 PRO A N 1
ATOM 4581 C CA . PRO A 1 645 ? -4.549 9.765 13.650 1.00 92.31 645 PRO A CA 1
ATOM 4582 C C . PRO A 1 645 ? -5.655 8.931 14.324 1.00 92.31 645 PRO A C 1
ATOM 4584 O O . PRO A 1 645 ? -6.849 9.191 14.145 1.00 92.31 645 PRO A O 1
ATOM 4587 N N . TYR A 1 646 ? -5.236 7.976 15.162 1.00 93.69 646 TYR A N 1
ATOM 4588 C CA . TYR A 1 646 ? -6.106 7.208 16.057 1.00 93.69 646 TYR A CA 1
ATOM 4589 C C . TYR A 1 646 ? -5.405 6.903 17.395 1.00 93.69 646 TYR A C 1
ATOM 4591 O O . TYR A 1 646 ? -4.371 6.232 17.450 1.00 93.69 646 TYR A O 1
ATOM 4599 N N . GLU A 1 647 ? -5.971 7.402 18.494 1.00 92.00 647 GLU A N 1
ATOM 4600 C CA . GLU A 1 647 ? -5.497 7.185 19.863 1.00 92.00 647 GLU A CA 1
ATOM 4601 C C . GLU A 1 647 ? -6.164 5.945 20.482 1.00 92.00 647 GLU A C 1
ATOM 4603 O O . GLU A 1 647 ? -7.198 6.031 21.144 1.00 92.00 647 GLU A O 1
ATOM 4608 N N . ASN A 1 648 ? -5.545 4.778 20.275 1.00 90.75 648 ASN A N 1
ATOM 4609 C CA . ASN A 1 648 ? -6.038 3.476 20.751 1.00 90.75 648 ASN A CA 1
ATOM 4610 C C . ASN A 1 648 ? -5.144 2.771 21.790 1.00 90.75 648 ASN A C 1
ATOM 4612 O O . ASN A 1 648 ? -5.431 1.640 22.160 1.00 90.75 648 ASN A O 1
ATOM 4616 N N . ARG A 1 649 ? -4.064 3.417 22.255 1.00 91.56 649 ARG A N 1
ATOM 4617 C CA . ARG A 1 649 ? -3.207 2.914 23.353 1.00 91.56 649 ARG A CA 1
ATOM 4618 C C . ARG A 1 649 ? -3.104 3.854 24.555 1.00 91.56 649 ARG A C 1
ATOM 4620 O O . ARG A 1 649 ? -2.756 3.416 25.645 1.00 91.56 649 ARG A O 1
ATOM 4627 N N . VAL A 1 650 ? -3.404 5.142 24.360 1.00 92.19 650 VAL A N 1
ATOM 4628 C CA . VAL A 1 650 ? -3.222 6.191 25.373 1.00 92.19 650 VAL A CA 1
ATOM 4629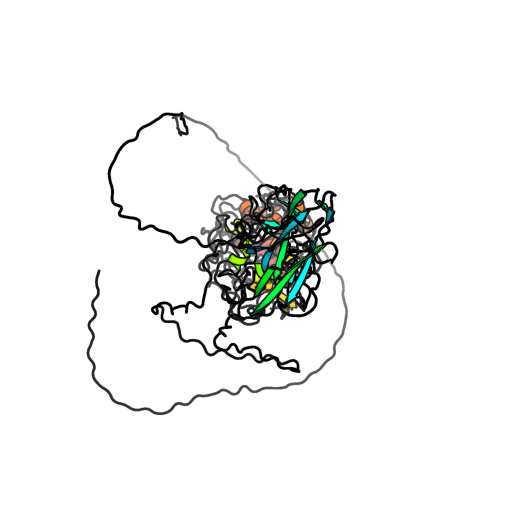 C C . VAL A 1 650 ? -4.575 6.758 25.796 1.00 92.19 650 VAL A C 1
ATOM 4631 O O . VAL A 1 650 ? -5.279 7.401 25.012 1.00 92.19 650 VAL A O 1
ATOM 4634 N N . LEU A 1 651 ? -4.932 6.529 27.056 1.00 93.19 651 LEU A N 1
ATOM 4635 C CA . LEU A 1 651 ? -6.170 7.017 27.660 1.00 93.19 651 LEU A CA 1
ATOM 4636 C C . LEU A 1 651 ? -6.131 8.542 27.852 1.00 93.19 651 LEU A C 1
ATOM 4638 O O . LEU A 1 651 ? -5.076 9.178 27.776 1.00 93.19 651 LEU A O 1
ATOM 4642 N N . SER A 1 652 ? -7.295 9.152 28.073 1.00 91.06 652 SER A N 1
ATOM 4643 C CA . SER A 1 652 ? -7.373 10.589 28.359 1.00 91.06 652 SER A CA 1
ATOM 4644 C C . SER A 1 652 ? -6.699 10.938 29.689 1.00 91.06 652 SER A C 1
ATOM 4646 O O . SER A 1 652 ? -6.593 10.114 30.599 1.00 91.06 652 SER A O 1
ATOM 4648 N N . LYS A 1 653 ? -6.270 12.195 29.820 1.00 90.56 653 LYS A N 1
ATOM 4649 C CA . LYS A 1 653 ? -5.858 12.791 31.099 1.00 90.56 653 LYS A CA 1
ATOM 4650 C C . LYS A 1 653 ? -7.064 13.405 31.820 1.00 90.56 653 LYS A C 1
ATOM 4652 O O . LYS A 1 653 ? -8.017 13.858 31.183 1.00 90.56 653 LYS A O 1
ATOM 4657 N N . ALA A 1 654 ? -6.993 13.528 33.149 1.00 88.38 654 ALA A N 1
ATOM 4658 C CA . ALA A 1 654 ? -7.948 14.349 33.899 1.00 88.38 654 ALA A CA 1
ATOM 4659 C C . ALA A 1 654 ? -8.045 15.772 33.328 1.00 88.38 654 ALA A C 1
ATOM 4661 O O . ALA A 1 654 ? -7.038 16.399 33.005 1.00 88.38 654 ALA A O 1
ATOM 4662 N N . GLY A 1 655 ? -9.271 16.282 33.222 1.00 86.62 655 GLY A N 1
ATOM 4663 C CA . GLY A 1 655 ? -9.567 17.604 32.674 1.00 86.62 655 GLY A CA 1
ATOM 4664 C C . GLY A 1 655 ? -9.436 17.717 31.151 1.00 86.62 655 GLY A C 1
ATOM 4665 O O . GLY A 1 655 ? -9.833 18.744 30.607 1.00 86.62 655 GLY A O 1
ATOM 4666 N N . GLN A 1 656 ? -8.937 16.691 30.451 1.00 88.19 656 GLN A N 1
ATOM 4667 C CA . GLN A 1 656 ? -8.856 16.700 28.993 1.00 88.19 656 GLN A CA 1
ATOM 4668 C C . GLN A 1 656 ? -10.266 16.682 28.394 1.00 88.19 656 GLN A C 1
ATOM 4670 O O . GLN A 1 656 ? -11.072 15.792 28.671 1.00 88.19 656 GLN A O 1
ATOM 4675 N N . TYR A 1 657 ? -10.566 17.687 27.576 1.00 84.56 657 TYR A N 1
ATOM 4676 C CA . TYR A 1 657 ? -11.801 17.738 26.806 1.00 84.56 657 TYR A CA 1
ATOM 4677 C C . TYR A 1 657 ? -11.728 16.819 25.586 1.00 84.56 657 TYR A C 1
ATOM 4679 O O . TYR A 1 657 ? -10.648 16.407 25.168 1.00 84.56 657 TYR A O 1
ATOM 4687 N N . TYR A 1 658 ? -12.893 16.508 25.020 1.00 87.00 658 TYR A N 1
ATOM 4688 C CA . TYR A 1 658 ? -12.981 15.838 23.729 1.00 87.00 658 TYR A CA 1
ATOM 4689 C C . TYR A 1 658 ? -12.202 16.610 22.660 1.00 87.00 658 TYR A C 1
ATOM 4691 O O . TYR A 1 658 ? -12.355 17.827 22.535 1.00 87.00 658 TYR A O 1
ATOM 4699 N N . ASP A 1 659 ? -11.394 15.872 21.908 1.00 87.75 659 ASP A N 1
ATOM 4700 C CA . ASP A 1 659 ? -10.651 16.331 20.745 1.00 87.75 659 ASP A CA 1
ATOM 4701 C C . ASP A 1 659 ? -10.851 15.295 19.635 1.00 87.75 659 ASP A C 1
ATOM 4703 O O . ASP A 1 659 ? -10.432 14.140 19.759 1.00 87.75 659 ASP A O 1
ATOM 4707 N N . ALA A 1 660 ? -11.509 15.712 18.556 1.00 90.00 660 ALA A N 1
ATOM 4708 C CA . ALA A 1 660 ? -11.777 14.873 17.399 1.00 90.00 660 ALA A CA 1
ATOM 4709 C C . ALA A 1 660 ? -10.495 14.407 16.693 1.00 90.00 660 ALA A C 1
ATOM 4711 O O . ALA A 1 660 ? -10.504 13.348 16.064 1.00 90.00 660 ALA A O 1
ATOM 4712 N N . LYS A 1 661 ? -9.372 15.128 16.844 1.00 90.69 661 LYS A N 1
ATOM 4713 C CA . LYS A 1 661 ? -8.080 14.744 16.262 1.00 90.69 661 LYS A CA 1
ATOM 4714 C C . LYS A 1 661 ? -7.621 13.366 16.738 1.00 90.69 661 LYS A C 1
ATOM 4716 O O . LYS A 1 661 ? -7.056 12.619 15.946 1.00 90.69 661 LYS A O 1
ATOM 4721 N N . GLY A 1 662 ? -7.905 13.003 17.992 1.00 89.62 662 GLY A N 1
ATOM 4722 C CA . GLY A 1 662 ? -7.569 11.686 18.549 1.00 89.62 662 GLY A CA 1
ATOM 4723 C C . GLY A 1 662 ? -8.341 10.518 17.917 1.00 89.62 662 GLY A C 1
ATOM 4724 O O . GLY A 1 662 ? -7.955 9.364 18.090 1.00 89.62 662 GLY A O 1
ATOM 4725 N N . PHE A 1 663 ? -9.409 10.798 17.163 1.00 91.25 663 PHE A N 1
ATOM 4726 C CA . PHE A 1 663 ? -10.288 9.803 16.535 1.00 91.25 663 PHE A CA 1
ATOM 4727 C C . PHE A 1 663 ? -10.545 10.103 15.049 1.00 91.25 663 PHE A C 1
ATOM 4729 O O . PHE A 1 663 ? -11.517 9.613 14.470 1.00 91.25 663 PHE A O 1
ATOM 4736 N N . ALA A 1 664 ? -9.675 10.907 14.430 1.00 94.44 664 ALA A N 1
ATOM 4737 C CA . ALA A 1 664 ? -9.826 11.401 13.065 1.00 94.44 664 ALA A CA 1
ATOM 4738 C C . ALA A 1 664 ? -9.972 10.274 12.027 1.00 94.44 664 ALA A C 1
ATOM 4740 O O . ALA A 1 664 ? -10.666 10.459 11.032 1.00 94.44 664 ALA A O 1
ATOM 4741 N N . LEU A 1 665 ? -9.379 9.099 12.280 1.00 95.00 665 LEU A N 1
ATOM 4742 C CA . LEU A 1 665 ? -9.568 7.890 11.470 1.00 95.00 665 LEU A CA 1
ATOM 4743 C C . LEU A 1 665 ? -11.039 7.451 11.390 1.00 95.00 665 LEU A C 1
ATOM 4745 O O . LEU A 1 665 ? -11.589 7.334 10.301 1.00 95.00 665 LEU A O 1
ATOM 4749 N N . CYS A 1 666 ? -11.704 7.258 12.532 1.00 95.06 666 CYS A N 1
ATOM 4750 C CA . CYS A 1 666 ? -13.116 6.860 12.573 1.00 95.06 666 CYS A CA 1
ATOM 4751 C C . CYS A 1 666 ? -14.004 7.926 11.909 1.00 95.06 666 CYS A C 1
ATOM 4753 O O . CYS A 1 666 ? -14.966 7.624 11.200 1.00 95.06 666 CYS A O 1
ATOM 4755 N N . LEU A 1 667 ? -13.639 9.191 12.123 1.00 94.44 667 LEU A N 1
ATOM 4756 C CA . LEU A 1 667 ? -14.324 10.370 11.606 1.00 94.44 667 LEU A CA 1
ATOM 4757 C C . LEU A 1 667 ? -14.081 10.635 10.105 1.00 94.44 667 LEU A C 1
ATOM 4759 O O . LEU A 1 667 ? -14.692 11.553 9.556 1.00 94.44 667 LEU A O 1
ATOM 4763 N N . ALA A 1 668 ? -13.265 9.825 9.418 1.00 93.31 668 ALA A N 1
ATOM 4764 C CA . ALA A 1 668 ? -13.177 9.821 7.955 1.00 93.31 668 ALA A CA 1
ATOM 4765 C C . ALA A 1 668 ? -14.466 9.297 7.294 1.00 93.31 668 ALA A C 1
ATOM 4767 O O . ALA A 1 668 ? -14.839 9.772 6.219 1.00 93.31 668 ALA A O 1
ATOM 4768 N N . CYS A 1 669 ? -15.171 8.380 7.969 1.00 94.94 669 CYS A N 1
ATOM 4769 C CA . CYS A 1 669 ? -16.424 7.773 7.508 1.00 94.94 669 CYS A CA 1
ATOM 4770 C C . CYS A 1 669 ? -17.623 8.164 8.388 1.00 94.94 669 CYS A C 1
ATOM 4772 O O . CYS A 1 669 ? -18.723 8.375 7.877 1.00 94.94 669 CYS A O 1
ATOM 4774 N N . HIS A 1 670 ? -17.433 8.299 9.703 1.00 94.12 670 HIS A N 1
ATOM 4775 C CA . HIS A 1 670 ? -18.505 8.615 10.652 1.00 94.12 670 HIS A CA 1
ATOM 4776 C C . HIS A 1 670 ? -18.637 10.113 10.940 1.00 94.12 670 HIS A C 1
ATOM 4778 O O . HIS A 1 670 ? -17.659 10.858 10.960 1.00 94.12 670 HIS A O 1
ATOM 4784 N N . MET A 1 671 ? -19.866 10.553 11.200 1.00 92.94 671 MET A N 1
ATOM 4785 C CA . MET A 1 671 ? -20.167 11.916 11.632 1.00 92.94 671 MET A CA 1
ATOM 4786 C C . MET A 1 671 ? -19.690 12.202 13.066 1.00 92.94 671 MET A C 1
ATOM 4788 O O . MET A 1 671 ? -19.681 11.313 13.915 1.00 92.94 671 MET A O 1
ATOM 4792 N N . GLU A 1 672 ? -19.368 13.461 13.365 1.00 91.31 672 GLU A N 1
ATOM 4793 C CA . GLU A 1 672 ? -18.818 13.872 14.669 1.00 91.31 672 GLU A CA 1
ATOM 4794 C C . GLU A 1 672 ? -19.898 14.173 15.732 1.00 91.31 672 GLU A C 1
ATOM 4796 O O . GLU A 1 672 ? -19.705 13.926 16.925 1.00 91.31 672 GLU A O 1
ATOM 4801 N N . THR A 1 673 ? -21.067 14.672 15.314 1.00 88.38 673 THR A N 1
ATOM 4802 C CA . THR A 1 673 ? -22.135 15.186 16.199 1.00 88.38 673 THR A CA 1
ATOM 4803 C C . THR A 1 673 ? -22.503 14.299 17.411 1.00 88.38 673 THR A C 1
ATOM 4805 O O . THR A 1 673 ? -22.680 14.862 18.496 1.00 88.38 673 THR A O 1
ATOM 4808 N N . PRO A 1 674 ? -22.582 12.948 17.316 1.00 86.50 674 PRO A N 1
ATOM 4809 C CA . PRO A 1 674 ? -22.902 12.071 18.451 1.00 86.50 674 PRO A CA 1
ATOM 4810 C C . PRO A 1 674 ? -21.944 12.190 19.648 1.00 86.50 674 PRO A C 1
ATOM 4812 O O . PRO A 1 674 ? -22.309 11.838 20.775 1.00 86.50 674 PRO A O 1
ATOM 4815 N N . TYR A 1 675 ? -20.714 12.649 19.406 1.00 87.88 675 TYR A N 1
ATOM 4816 C CA . TYR A 1 675 ? -19.623 12.682 20.378 1.00 87.88 675 TYR A CA 1
ATOM 4817 C C . TYR A 1 675 ? -19.500 14.040 21.084 1.00 87.88 675 TYR A C 1
ATOM 4819 O O . TYR A 1 675 ? -19.087 14.099 22.242 1.00 87.88 675 TYR A O 1
ATOM 4827 N N . LEU A 1 676 ? -19.935 15.128 20.441 1.00 83.44 676 LEU A N 1
ATOM 4828 C CA . LEU A 1 676 ? -19.806 16.497 20.957 1.00 83.44 676 LEU A CA 1
ATOM 4829 C C . LEU A 1 676 ? -20.677 16.787 22.194 1.00 83.44 676 LEU A C 1
ATOM 4831 O O . LEU A 1 676 ? -20.347 17.664 22.999 1.00 83.44 676 LEU A O 1
ATOM 4835 N N . ASN A 1 677 ? -21.796 16.076 22.370 1.00 75.94 677 ASN A N 1
ATOM 4836 C CA . ASN A 1 677 ? -22.759 16.398 23.423 1.00 75.94 677 ASN A CA 1
ATOM 4837 C C . ASN A 1 677 ? -22.345 15.854 24.803 1.00 75.94 677 ASN A C 1
ATOM 4839 O O . ASN A 1 677 ? -22.436 14.661 25.075 1.00 75.94 677 ASN A O 1
ATOM 4843 N N . ARG A 1 678 ? -21.965 16.754 25.716 1.00 75.19 678 ARG A N 1
ATOM 4844 C CA . ARG A 1 678 ? -21.535 16.428 27.092 1.00 75.19 678 ARG A CA 1
ATOM 4845 C C . ARG A 1 678 ? -22.658 15.920 28.004 1.00 75.19 678 ARG A C 1
ATOM 4847 O O . ARG A 1 678 ? -22.383 15.458 29.108 1.00 75.19 678 ARG A O 1
ATOM 4854 N N . VAL A 1 679 ? -23.911 16.027 27.568 1.00 67.19 679 VAL A N 1
ATOM 4855 C CA . VAL A 1 679 ? -25.110 15.583 28.286 1.00 67.19 679 VAL A CA 1
ATOM 4856 C C . VAL A 1 679 ? -25.848 14.566 27.411 1.00 67.19 679 VAL A C 1
ATOM 4858 O O . VAL A 1 679 ? -25.745 14.593 26.188 1.00 67.19 679 VAL A O 1
ATOM 4861 N N . ARG A 1 680 ? -26.605 13.647 28.021 1.00 61.06 680 ARG A N 1
ATOM 4862 C CA . ARG A 1 680 ? -27.460 12.701 27.285 1.00 61.06 680 ARG A CA 1
ATOM 4863 C C . ARG A 1 680 ? -28.411 13.482 26.351 1.00 61.06 680 ARG A C 1
ATOM 4865 O O . ARG A 1 680 ? -29.223 14.247 26.877 1.00 61.06 680 ARG A O 1
ATOM 4872 N N . PRO A 1 681 ? -28.366 13.308 25.017 1.00 51.69 681 PRO A N 1
ATOM 4873 C CA . PRO A 1 681 ? -29.328 13.949 24.132 1.00 51.69 681 PRO A CA 1
ATOM 4874 C C . PRO A 1 681 ? -30.720 13.348 24.341 1.00 51.69 681 PRO A C 1
ATOM 4876 O O . PRO A 1 681 ? -30.862 12.137 24.530 1.00 51.69 681 PRO A O 1
ATOM 4879 N N . ALA A 1 682 ? -31.757 14.172 24.206 1.00 46.16 682 ALA A N 1
ATOM 4880 C CA . ALA A 1 682 ? -33.018 13.663 23.686 1.00 46.16 682 ALA A CA 1
ATOM 4881 C C . ALA A 1 682 ? -32.778 13.313 22.207 1.00 46.16 682 ALA A C 1
ATOM 4883 O O . ALA A 1 682 ? -32.396 14.196 21.448 1.00 46.16 682 ALA A O 1
ATOM 4884 N N . ALA A 1 683 ? -32.950 12.038 21.841 1.00 49.41 683 ALA A N 1
ATOM 4885 C CA . ALA A 1 683 ? -32.653 11.467 20.520 1.00 49.41 683 ALA A CA 1
ATOM 4886 C C . ALA A 1 683 ? -31.219 11.739 20.010 1.00 49.41 683 ALA A C 1
ATOM 4888 O O . ALA A 1 683 ? -30.951 12.728 19.336 1.00 49.41 683 ALA A O 1
ATOM 4889 N N . ALA A 1 684 ? -30.289 10.814 20.262 1.00 57.88 684 ALA A N 1
ATOM 4890 C CA . ALA A 1 684 ? -28.952 10.902 19.677 1.00 57.88 684 ALA A CA 1
ATOM 4891 C C . ALA A 1 684 ? -29.019 10.701 18.149 1.00 57.88 684 ALA A C 1
ATOM 4893 O O . ALA A 1 684 ? -29.304 9.605 17.661 1.00 57.88 684 ALA A O 1
ATOM 4894 N N . GLU A 1 685 ? -28.812 11.763 17.375 1.00 73.19 685 GLU A N 1
ATOM 4895 C CA . GLU A 1 685 ? -28.577 11.691 15.927 1.00 73.19 685 GLU A CA 1
ATOM 4896 C C . GLU A 1 685 ? -27.364 10.787 15.646 1.00 73.19 685 GLU A C 1
ATOM 4898 O O . GLU A 1 685 ? -26.443 10.734 16.459 1.00 73.19 685 GLU A O 1
ATOM 4903 N N . GLY A 1 686 ? -27.369 10.021 14.549 1.00 77.50 686 GLY A N 1
ATOM 4904 C CA . GLY A 1 686 ? -26.178 9.275 14.110 1.00 77.50 686 GLY A CA 1
ATOM 4905 C C . GLY A 1 686 ? -25.663 8.135 15.001 1.00 77.50 686 GLY A C 1
ATOM 4906 O O . GLY A 1 686 ? -24.563 7.642 14.760 1.00 77.50 686 GLY A O 1
ATOM 4907 N N . THR A 1 687 ? -26.380 7.703 16.047 1.00 86.62 687 THR A N 1
ATOM 4908 C CA . THR A 1 687 ? -25.949 6.553 16.866 1.00 86.62 687 THR A CA 1
ATOM 4909 C C . THR A 1 687 ? -27.095 5.832 17.582 1.00 86.62 687 THR A C 1
ATOM 4911 O O . THR A 1 687 ? -28.146 6.409 17.845 1.00 86.62 687 THR A O 1
ATOM 4914 N N . ASN A 1 688 ? -26.887 4.554 17.922 1.00 84.38 688 ASN A N 1
ATOM 4915 C CA . ASN A 1 688 ? -27.794 3.772 18.776 1.00 84.38 688 ASN A CA 1
ATOM 4916 C C . ASN A 1 688 ? -27.427 3.835 20.266 1.00 84.38 688 ASN A C 1
ATOM 4918 O O . ASN A 1 688 ? -28.252 3.492 21.103 1.00 84.38 688 ASN A O 1
ATOM 4922 N N . PHE A 1 689 ? -26.207 4.245 20.623 1.00 87.56 689 PHE A N 1
ATOM 4923 C CA . PHE A 1 689 ? -25.815 4.375 22.026 1.00 87.56 689 PHE A CA 1
ATOM 4924 C C . PHE A 1 689 ? -25.878 5.847 22.433 1.00 87.56 689 PHE A C 1
ATOM 4926 O O . PHE A 1 689 ? -24.951 6.625 22.199 1.00 87.56 689 PHE A O 1
ATOM 4933 N N . VAL A 1 690 ? -26.995 6.226 23.061 1.00 85.31 690 VAL A N 1
ATOM 4934 C CA . VAL A 1 690 ? -27.336 7.617 23.433 1.00 85.31 690 VAL A CA 1
ATOM 4935 C C . VAL A 1 690 ? -26.390 8.267 24.450 1.00 85.31 690 VAL A C 1
ATOM 4937 O O . VAL A 1 690 ? -26.556 9.433 24.798 1.00 85.31 690 VAL A O 1
ATOM 4940 N N . PHE A 1 691 ? -25.415 7.518 24.962 1.00 88.44 691 PHE A N 1
ATOM 4941 C CA . PHE A 1 691 ? -24.444 7.981 25.944 1.00 88.44 691 PHE A CA 1
ATOM 4942 C C . PHE A 1 691 ? -23.029 8.162 25.374 1.00 88.44 691 PHE A C 1
ATOM 4944 O O . PHE A 1 691 ? -22.117 8.395 26.164 1.00 88.44 691 PHE A O 1
ATOM 4951 N N . HIS A 1 692 ? -22.819 8.095 24.052 1.00 90.00 692 HIS A N 1
ATOM 4952 C CA . HIS A 1 692 ? -21.504 8.341 23.439 1.00 90.00 692 HIS A CA 1
ATOM 4953 C C . HIS A 1 692 ? -20.863 9.644 23.934 1.00 90.00 692 HIS A C 1
ATOM 4955 O O . HIS A 1 692 ? -19.850 9.593 24.631 1.00 90.00 692 HIS A O 1
ATOM 4961 N N . GLY A 1 693 ? -21.492 10.794 23.671 1.00 88.56 693 GLY A N 1
ATOM 4962 C CA . GLY A 1 693 ? -20.989 12.095 24.115 1.00 88.56 693 GLY A CA 1
ATOM 4963 C C . GLY A 1 693 ? -20.828 12.242 25.638 1.00 88.56 693 GLY A C 1
ATOM 4964 O O . GLY A 1 693 ? -19.894 12.897 26.095 1.00 88.56 693 GLY A O 1
ATOM 4965 N N . LEU A 1 694 ? -21.640 11.557 26.457 1.00 89.19 694 LEU A N 1
ATOM 4966 C CA . LEU A 1 694 ? -21.426 11.534 27.911 1.00 89.19 694 LEU A CA 1
ATOM 4967 C C . LEU A 1 694 ? -20.079 10.884 28.270 1.00 89.19 694 LEU A C 1
ATOM 4969 O O . LEU A 1 694 ? -19.346 11.430 29.089 1.00 89.19 694 LEU A O 1
ATOM 4973 N N . HIS A 1 695 ? -19.745 9.746 27.657 1.00 91.56 695 HIS A N 1
ATOM 4974 C CA . HIS A 1 695 ? -18.508 9.023 27.962 1.00 91.56 695 HIS A CA 1
ATOM 4975 C C . HIS A 1 695 ? -17.271 9.707 27.369 1.00 91.56 695 HIS A C 1
ATOM 4977 O O . HIS A 1 695 ? -16.257 9.795 28.053 1.00 91.56 695 HIS A O 1
ATOM 4983 N N . VAL A 1 696 ? -17.349 10.232 26.140 1.00 90.75 696 VAL A N 1
ATOM 4984 C CA . VAL A 1 696 ? -16.182 10.832 25.458 1.00 90.75 696 VAL A CA 1
ATOM 4985 C C . VAL A 1 696 ? -16.011 12.337 25.706 1.00 90.75 696 VAL A C 1
ATOM 4987 O O . VAL A 1 696 ? -14.940 12.872 25.427 1.00 90.75 696 VAL A O 1
ATOM 4990 N N . SER A 1 697 ? -17.022 13.018 26.266 1.00 88.12 697 SER A N 1
ATOM 4991 C CA . SER A 1 697 ? -17.005 14.479 26.478 1.00 88.12 697 SER A CA 1
ATOM 4992 C C . SER A 1 697 ? -17.496 14.952 27.858 1.00 88.12 697 SER A C 1
ATOM 4994 O O . SER A 1 697 ? -17.241 16.106 28.218 1.00 88.12 697 SER A O 1
ATOM 4996 N N . GLY A 1 698 ? -18.204 14.116 28.629 1.00 88.12 698 GLY A N 1
ATOM 4997 C CA . GLY A 1 698 ? -18.953 14.519 29.831 1.00 88.12 698 GLY A CA 1
ATOM 4998 C C . GLY A 1 698 ? -18.427 14.027 31.189 1.00 88.12 698 GLY A C 1
ATOM 4999 O O . GLY A 1 698 ? -18.989 14.409 32.215 1.00 88.12 698 GLY A O 1
ATOM 5000 N N . ILE A 1 699 ? -17.361 13.218 31.242 1.00 88.38 699 ILE A N 1
ATOM 5001 C CA . ILE A 1 699 ? -16.838 12.611 32.488 1.00 88.38 699 ILE A CA 1
ATOM 5002 C C . ILE A 1 699 ? -15.400 13.048 32.834 1.00 88.38 699 ILE A C 1
ATOM 5004 O O . ILE A 1 699 ? -14.713 12.380 33.603 1.00 88.38 699 ILE A O 1
ATOM 5008 N N . THR A 1 700 ? -14.974 14.218 32.343 1.00 85.62 700 THR A N 1
ATOM 5009 C CA . THR A 1 700 ? -13.610 14.801 32.411 1.00 85.62 700 THR A CA 1
ATOM 5010 C C . THR A 1 700 ? -12.881 14.761 33.765 1.00 85.62 700 THR A C 1
ATOM 5012 O O . THR A 1 700 ? -11.659 14.889 33.789 1.00 85.62 700 THR A O 1
ATOM 5015 N N . THR A 1 701 ? -13.574 14.577 34.892 1.00 83.44 701 THR A N 1
ATOM 5016 C CA . THR A 1 701 ? -12.998 14.534 36.254 1.00 83.44 701 THR A CA 1
ATOM 5017 C C . THR A 1 701 ? -13.137 13.179 36.966 1.00 83.44 701 THR A C 1
ATOM 5019 O O . THR A 1 701 ? -12.916 13.097 38.174 1.00 83.44 701 THR A O 1
ATOM 5022 N N . LYS A 1 702 ? -13.540 12.112 36.263 1.00 87.19 702 LYS A N 1
ATOM 5023 C CA . LYS A 1 702 ? -13.673 10.746 36.814 1.00 87.19 702 LYS A CA 1
ATOM 5024 C C . LYS A 1 702 ? -12.400 9.919 36.593 1.00 87.19 702 LYS A C 1
ATOM 5026 O O . LYS A 1 702 ? -11.434 10.429 36.035 1.00 87.19 702 LYS A O 1
ATOM 5031 N N . GLY A 1 703 ? -12.377 8.668 37.056 1.00 86.88 703 GLY A N 1
ATOM 5032 C CA . GLY A 1 703 ? -11.250 7.752 36.849 1.00 86.88 703 GLY A CA 1
ATOM 5033 C C . GLY A 1 703 ? -10.362 7.461 38.054 1.00 86.88 703 GLY A C 1
ATOM 5034 O O . GLY A 1 703 ? -10.480 8.073 39.116 1.00 86.88 703 GLY A O 1
ATOM 5035 N N . SER A 1 704 ? -9.475 6.488 37.847 1.00 83.75 704 SER A N 1
ATOM 5036 C CA . SER A 1 704 ? -8.516 5.951 38.823 1.00 83.75 704 SER A CA 1
ATOM 5037 C C . SER A 1 704 ? -7.112 6.549 38.659 1.00 83.75 704 SER A C 1
ATOM 5039 O O . SER A 1 704 ? -6.274 6.381 39.542 1.00 83.75 704 SER A O 1
ATOM 5041 N N . GLY A 1 705 ? -6.847 7.219 37.531 1.00 88.38 705 GLY A N 1
ATOM 5042 C CA . GLY A 1 705 ? -5.496 7.570 37.085 1.00 88.38 705 GLY A CA 1
ATOM 5043 C C . GLY A 1 705 ? -4.903 6.506 36.153 1.00 88.38 705 GLY A C 1
ATOM 5044 O O . GLY A 1 705 ? -5.545 5.504 35.847 1.00 88.38 705 GLY A O 1
ATOM 5045 N N . GLY A 1 706 ? -3.672 6.731 35.687 1.00 92.62 706 GLY A N 1
ATOM 5046 C CA . GLY A 1 706 ? -3.045 5.912 34.641 1.00 92.62 706 GLY A CA 1
ATOM 5047 C C . GLY A 1 706 ? -3.540 6.274 33.234 1.00 92.62 706 GLY A C 1
ATOM 5048 O O . GLY A 1 706 ? -4.669 6.731 33.065 1.00 92.62 706 GLY A O 1
ATOM 5049 N N . LEU A 1 707 ? -2.666 6.108 32.235 1.00 94.00 707 LEU A N 1
ATOM 5050 C CA . LEU A 1 707 ? -2.901 6.522 30.841 1.00 94.00 707 LEU A CA 1
ATOM 5051 C C . LEU A 1 707 ? -2.725 5.383 29.824 1.00 94.00 707 LEU A C 1
ATOM 5053 O O . LEU A 1 707 ? -2.724 5.640 28.626 1.00 94.00 707 LEU A O 1
ATOM 5057 N N . ASP A 1 708 ? -2.544 4.150 30.287 1.00 94.75 708 ASP A N 1
ATOM 5058 C CA . ASP A 1 708 ? -2.286 2.975 29.454 1.00 94.75 708 ASP A CA 1
ATOM 5059 C C . ASP A 1 708 ? -3.548 2.109 29.358 1.00 94.75 708 ASP A C 1
ATOM 5061 O O . ASP A 1 708 ? -4.121 1.745 30.385 1.00 94.75 708 ASP A O 1
ATOM 5065 N N . ILE A 1 709 ? -3.978 1.804 28.132 1.00 94.62 709 ILE A N 1
ATOM 5066 C CA . ILE A 1 709 ? -5.192 1.024 27.852 1.00 94.62 709 ILE A CA 1
ATOM 5067 C C . ILE A 1 709 ? -5.070 -0.444 28.297 1.00 94.62 709 ILE A C 1
ATOM 5069 O O . ILE A 1 709 ? -6.070 -1.083 28.622 1.00 94.62 709 ILE A O 1
ATOM 5073 N N . ASP A 1 710 ? -3.845 -0.973 28.349 1.00 95.06 710 ASP A N 1
ATOM 5074 C CA . ASP A 1 710 ? -3.583 -2.357 28.750 1.00 95.06 710 ASP A CA 1
ATOM 5075 C C . ASP A 1 710 ? -3.463 -2.514 30.280 1.00 95.06 710 ASP A C 1
ATOM 5077 O O . ASP A 1 710 ? -3.463 -3.632 30.792 1.00 95.06 710 ASP A O 1
ATOM 5081 N N . THR A 1 711 ? -3.399 -1.415 31.045 1.00 95.12 711 THR A N 1
ATOM 5082 C CA . THR A 1 711 ? -3.272 -1.460 32.510 1.00 95.12 711 THR A CA 1
ATOM 5083 C C . THR A 1 711 ? -4.648 -1.624 33.188 1.00 95.12 711 THR A C 1
ATOM 5085 O O . THR A 1 711 ? -5.480 -0.714 33.105 1.00 95.12 711 THR A O 1
ATOM 5088 N N . PRO A 1 712 ? -4.906 -2.714 33.944 1.00 93.94 712 PRO A N 1
ATOM 5089 C CA . PRO A 1 712 ? -6.210 -2.970 34.559 1.00 93.94 712 PRO A CA 1
ATOM 5090 C C . PRO A 1 712 ? -6.697 -1.849 35.489 1.00 93.94 712 PRO A C 1
ATOM 5092 O O . PRO A 1 712 ? -6.024 -1.466 36.446 1.00 93.94 712 PRO A O 1
ATOM 5095 N N . GLY A 1 713 ? -7.897 -1.325 35.226 1.00 93.06 713 GLY A N 1
ATOM 5096 C CA . GLY A 1 713 ? -8.505 -0.231 35.992 1.00 93.06 713 GLY A CA 1
ATOM 5097 C C . GLY A 1 713 ? -7.925 1.165 35.745 1.00 93.06 713 GLY A C 1
ATOM 5098 O O . GLY A 1 713 ? -8.365 2.106 36.419 1.00 93.06 713 GLY A O 1
ATOM 5099 N N . ALA A 1 714 ? -6.971 1.322 34.821 1.00 94.62 714 ALA A N 1
ATOM 5100 C CA . ALA A 1 714 ? -6.461 2.628 34.415 1.00 94.62 714 ALA A CA 1
ATOM 5101 C C . ALA A 1 714 ? -7.530 3.473 33.700 1.00 94.62 714 ALA A C 1
ATOM 5103 O O . ALA A 1 714 ? -8.550 2.972 33.223 1.00 94.62 714 ALA A O 1
ATOM 5104 N N . GLY A 1 715 ? -7.278 4.778 33.635 1.00 93.38 715 GLY A N 1
ATOM 5105 C CA . GLY A 1 715 ? -8.119 5.753 32.954 1.00 93.38 715 GLY A CA 1
ATOM 5106 C C . GLY A 1 715 ? -8.464 6.937 33.845 1.00 93.38 715 GLY A C 1
ATOM 5107 O O . GLY A 1 715 ? -8.706 6.798 35.054 1.00 93.38 715 GLY A O 1
ATOM 5108 N N . GLN A 1 716 ? -8.480 8.126 33.241 1.00 91.00 716 GLN A N 1
ATOM 5109 C CA . GLN A 1 716 ? -8.941 9.339 33.895 1.00 91.00 716 GLN A CA 1
ATOM 5110 C C . GLN A 1 716 ? -9.613 10.307 32.921 1.00 91.00 716 GLN A C 1
ATOM 5112 O O . GLN A 1 716 ? -9.159 10.526 31.804 1.00 91.00 716 GLN A O 1
ATOM 5117 N N . GLY A 1 717 ? -10.691 10.939 33.372 1.00 89.94 717 GLY A N 1
ATOM 5118 C CA . GLY A 1 717 ? -11.495 11.832 32.556 1.00 89.94 717 GLY A CA 1
ATOM 5119 C C . GLY A 1 717 ? -12.358 11.091 31.538 1.00 89.94 717 GLY A C 1
ATOM 5120 O O . GLY A 1 717 ? -13.042 10.132 31.881 1.00 89.94 717 GLY A O 1
ATOM 5121 N N . ASN A 1 718 ? -12.385 11.606 30.309 1.00 91.62 718 ASN A N 1
ATOM 5122 C CA . ASN A 1 718 ? -13.221 11.089 29.228 1.00 91.62 718 ASN A CA 1
ATOM 5123 C C . ASN A 1 718 ? -12.705 9.756 28.678 1.00 91.62 718 ASN A C 1
ATOM 5125 O O . ASN A 1 718 ? -11.503 9.584 28.486 1.00 91.62 718 ASN A O 1
ATOM 5129 N N . ALA A 1 719 ? -13.619 8.852 28.342 1.00 92.62 719 ALA A N 1
ATOM 5130 C CA . ALA A 1 719 ? -13.274 7.605 27.681 1.00 92.62 719 ALA A CA 1
ATOM 5131 C C . ALA A 1 719 ? -12.785 7.841 26.240 1.00 92.62 719 ALA A C 1
ATOM 5133 O O . ALA A 1 719 ? -13.256 8.748 25.545 1.00 92.62 719 ALA A O 1
ATOM 5134 N N . ARG A 1 720 ? -11.865 6.998 25.771 1.00 92.31 720 ARG A N 1
ATOM 5135 C CA . ARG A 1 720 ? -11.459 6.899 24.361 1.00 92.31 720 ARG A CA 1
ATOM 5136 C C . ARG A 1 720 ? -12.405 5.980 23.590 1.00 92.31 720 ARG A C 1
ATOM 5138 O O . ARG A 1 720 ? -12.957 5.046 24.160 1.00 92.31 720 ARG A O 1
ATOM 5145 N N . CYS A 1 721 ? -12.537 6.168 22.274 1.00 93.00 721 CYS A N 1
ATOM 5146 C CA . CYS A 1 721 ? -13.306 5.242 21.429 1.00 93.00 721 CYS A CA 1
ATOM 5147 C C . CYS A 1 721 ? -12.809 3.790 21.562 1.00 93.00 721 CYS A C 1
ATOM 5149 O O . CYS A 1 721 ? -13.624 2.882 21.700 1.00 93.00 721 CYS A O 1
ATOM 5151 N N . ALA A 1 722 ? -11.489 3.588 21.627 1.00 93.62 722 ALA A N 1
ATOM 5152 C CA . ALA A 1 722 ? -10.861 2.281 21.833 1.00 93.62 722 ALA A CA 1
ATOM 5153 C C . ALA A 1 722 ? -11.175 1.626 23.195 1.00 93.62 722 ALA A C 1
ATOM 5155 O O . ALA A 1 722 ? -10.981 0.425 23.337 1.00 93.62 722 ALA A O 1
ATOM 5156 N N . GLU A 1 723 ? -11.697 2.363 24.186 1.00 93.75 723 GLU A N 1
ATOM 5157 C CA . GLU A 1 723 ? -12.160 1.756 25.444 1.00 93.75 723 GLU A CA 1
ATOM 5158 C C . GLU A 1 723 ? -13.502 1.027 25.299 1.00 93.75 723 GLU A C 1
ATOM 5160 O O . GLU A 1 723 ? -13.843 0.234 26.167 1.00 93.75 723 GLU A O 1
ATOM 5165 N N . CYS A 1 724 ? -14.253 1.257 24.216 1.00 92.44 724 CYS A N 1
ATOM 5166 C CA . CYS A 1 724 ? -15.483 0.521 23.889 1.00 92.44 724 CYS A CA 1
ATOM 5167 C C . CYS A 1 724 ? -15.392 -0.248 22.560 1.00 92.44 724 CYS A C 1
ATOM 5169 O O . CYS A 1 724 ? -16.141 -1.201 22.361 1.00 92.44 724 CYS A O 1
ATOM 5171 N N . HIS A 1 725 ? -14.502 0.179 21.660 1.00 93.38 725 HIS A N 1
ATOM 5172 C CA . HIS A 1 725 ? -14.271 -0.370 20.321 1.00 93.38 725 HIS A CA 1
ATOM 5173 C C . HIS A 1 725 ? -12.818 -0.841 20.171 1.00 93.38 725 HIS A C 1
ATOM 5175 O O . HIS A 1 725 ? -12.112 -0.450 19.237 1.00 93.38 725 HIS A O 1
ATOM 5181 N N . PHE A 1 726 ? -12.361 -1.631 21.147 1.00 92.31 726 PHE A N 1
ATOM 5182 C CA . PHE A 1 726 ? -10.967 -2.048 21.288 1.00 92.31 726 PHE A CA 1
ATOM 5183 C C . PHE A 1 726 ? -10.437 -2.745 20.030 1.00 92.31 726 PHE A C 1
ATOM 5185 O O . PHE A 1 726 ? -9.493 -2.271 19.396 1.00 92.31 726 PHE A O 1
ATOM 5192 N N . SER A 1 727 ? -11.119 -3.812 19.616 1.00 88.62 727 SER A N 1
ATOM 5193 C CA . SER A 1 727 ? -10.836 -4.546 18.385 1.00 88.62 727 SER A CA 1
ATOM 5194 C C . SER A 1 727 ? -11.585 -3.877 17.230 1.00 88.62 727 SER A C 1
ATOM 5196 O O . SER A 1 727 ? -12.752 -4.159 16.963 1.00 88.62 727 SER A O 1
ATOM 5198 N N . SER A 1 728 ? -10.932 -2.911 16.578 1.00 90.06 728 SER A N 1
ATOM 5199 C CA . SER A 1 728 ? -11.584 -2.058 15.576 1.00 90.06 728 SER A CA 1
ATOM 5200 C C . SER A 1 728 ? -11.861 -2.760 14.235 1.00 90.06 728 SER A C 1
ATOM 5202 O O . SER A 1 728 ? -12.661 -2.245 13.465 1.00 90.06 728 SER A O 1
ATOM 5204 N N . HIS A 1 729 ? -11.253 -3.912 13.933 1.00 93.56 729 HIS A N 1
ATOM 5205 C CA . HIS A 1 729 ? -11.524 -4.677 12.701 1.00 93.56 729 HIS A CA 1
ATOM 5206 C C . HIS A 1 729 ? -12.744 -5.596 12.835 1.00 93.56 729 HIS A C 1
ATOM 5208 O O . HIS A 1 729 ? -13.639 -5.561 11.990 1.00 93.56 729 HIS A O 1
ATOM 5214 N N . GLY A 1 730 ? -12.798 -6.349 13.933 1.00 90.06 730 GLY A N 1
ATOM 5215 C CA . GLY A 1 730 ? -13.849 -7.291 14.302 1.00 90.06 730 GLY A CA 1
ATOM 5216 C C . GLY A 1 730 ? -13.707 -7.676 15.776 1.00 90.06 730 GLY A C 1
ATOM 5217 O O . GLY A 1 730 ? -12.656 -7.489 16.381 1.00 90.06 730 GLY A O 1
ATOM 5218 N N . THR A 1 731 ? -14.774 -8.182 16.389 1.00 82.38 731 THR A N 1
ATOM 5219 C CA . THR A 1 731 ? -14.849 -8.463 17.844 1.00 82.38 731 THR A CA 1
ATOM 5220 C C . THR A 1 731 ? -14.631 -9.935 18.198 1.00 82.38 731 THR A C 1
ATOM 5222 O O . THR A 1 731 ? -15.155 -10.434 19.191 1.00 82.38 731 THR A O 1
ATOM 5225 N N . THR A 1 732 ? -13.922 -10.656 17.342 1.00 78.06 732 THR A N 1
ATOM 5226 C CA . THR A 1 732 ? -13.678 -12.102 17.428 1.00 78.06 732 THR A CA 1
ATOM 5227 C C . THR A 1 732 ? -12.575 -12.472 18.409 1.00 78.06 732 THR A C 1
ATOM 5229 O O . THR A 1 732 ? -12.612 -13.561 18.977 1.00 78.06 732 THR A O 1
ATOM 5232 N N . GLN A 1 733 ? -11.647 -11.550 18.674 1.00 73.06 733 GLN A N 1
ATOM 5233 C CA . GLN A 1 733 ? -10.660 -11.667 19.744 1.00 73.06 733 GLN A CA 1
ATOM 5234 C C . GLN A 1 733 ? -10.935 -10.603 20.816 1.00 73.06 733 GLN A C 1
ATOM 5236 O O . GLN A 1 733 ? -10.935 -9.400 20.543 1.00 73.06 733 GLN A O 1
ATOM 5241 N N . LEU A 1 734 ? -11.223 -11.067 22.036 1.00 77.12 734 LEU A N 1
ATOM 5242 C CA . LEU A 1 734 ? -11.628 -10.254 23.186 1.00 77.12 734 LEU A CA 1
ATOM 5243 C C . LEU A 1 734 ? -10.725 -10.573 24.389 1.00 77.12 734 LEU A C 1
ATOM 5245 O O . LEU A 1 734 ? -10.610 -11.751 24.744 1.00 77.12 734 LEU A O 1
ATOM 5249 N N . PRO A 1 735 ? -10.128 -9.567 25.056 1.00 80.94 735 PRO A N 1
ATOM 5250 C CA . PRO A 1 735 ? -9.360 -9.787 26.279 1.00 80.94 735 PRO A CA 1
ATOM 5251 C C . PRO A 1 735 ? -10.184 -10.456 27.387 1.00 80.94 735 PRO A C 1
ATOM 5253 O O . PRO A 1 735 ? -11.393 -10.242 27.499 1.00 80.94 735 PRO A O 1
ATOM 5256 N N . ASP A 1 736 ? -9.514 -11.225 28.244 1.00 75.75 736 ASP A N 1
ATOM 5257 C CA . ASP A 1 736 ? -10.011 -11.675 29.555 1.00 75.75 736 ASP A CA 1
ATOM 5258 C C . ASP A 1 736 ? -11.360 -12.429 29.564 1.00 75.75 736 ASP A C 1
ATOM 5260 O O . ASP A 1 736 ? -12.064 -12.465 30.576 1.00 75.75 736 ASP A O 1
ATOM 5264 N N . GLY A 1 737 ? -11.737 -13.062 28.445 1.00 76.12 737 GLY A N 1
ATOM 5265 C CA . GLY A 1 737 ? -12.937 -13.907 28.359 1.00 76.12 737 GLY A CA 1
ATOM 5266 C C . GLY A 1 737 ? -14.259 -13.146 28.528 1.00 76.12 737 GLY A C 1
ATOM 5267 O O . GLY A 1 737 ? -15.234 -13.699 29.043 1.00 76.12 737 GLY A O 1
ATOM 5268 N N . GLN A 1 738 ? -14.290 -11.870 28.132 1.00 82.88 738 GLN A N 1
ATOM 5269 C CA . GLN A 1 738 ? -15.463 -10.997 28.230 1.00 82.88 738 GLN A CA 1
ATOM 5270 C C . GLN A 1 738 ? -16.728 -11.603 27.608 1.00 82.88 738 GLN A C 1
ATOM 5272 O O . GLN A 1 738 ? -16.720 -12.107 26.487 1.00 82.88 738 GLN A O 1
ATOM 5277 N N . GLN A 1 739 ? -17.862 -11.451 28.297 1.00 80.81 739 GLN A N 1
ATOM 5278 C CA . GLN A 1 739 ? -19.172 -11.845 27.772 1.00 80.81 739 GLN A CA 1
ATOM 5279 C C . GLN A 1 739 ? -19.839 -10.660 27.067 1.00 80.81 739 GLN A C 1
ATOM 5281 O O . GLN A 1 739 ? -20.834 -10.096 27.538 1.00 80.81 739 GLN A O 1
ATOM 5286 N N . VAL A 1 740 ? -19.277 -10.292 25.917 1.00 82.38 740 VAL A N 1
ATOM 5287 C CA . VAL A 1 740 ? -19.897 -9.382 24.949 1.00 82.38 740 VAL A CA 1
ATOM 5288 C C . VAL A 1 740 ? -20.266 -10.165 23.692 1.00 82.38 740 VAL A C 1
ATOM 5290 O O . VAL A 1 740 ? -19.524 -11.032 23.249 1.00 82.38 740 VAL A O 1
ATOM 5293 N N . ALA A 1 741 ? -21.420 -9.866 23.095 1.00 77.38 741 ALA A N 1
ATOM 5294 C CA . ALA A 1 741 ? -21.865 -10.535 21.867 1.00 77.38 741 ALA A CA 1
ATOM 5295 C C . ALA A 1 741 ? -21.115 -10.067 20.599 1.00 77.38 741 ALA A C 1
ATOM 5297 O O . ALA A 1 741 ? -21.489 -10.450 19.494 1.00 77.38 741 ALA A O 1
ATOM 5298 N N . GLY A 1 742 ? -20.132 -9.167 20.738 1.00 78.56 742 GLY A N 1
ATOM 5299 C CA . GLY A 1 742 ? -19.440 -8.538 19.612 1.00 78.56 742 GLY A CA 1
ATOM 5300 C C . GLY A 1 742 ? -20.324 -7.630 18.745 1.00 78.56 742 GLY A C 1
ATOM 5301 O O . GLY A 1 742 ? -19.939 -7.209 17.661 1.00 78.56 742 GLY A O 1
ATOM 5302 N N . ASP A 1 743 ? -21.543 -7.330 19.189 1.00 83.69 743 ASP A N 1
ATOM 5303 C CA . ASP A 1 743 ? -22.484 -6.445 18.504 1.00 83.69 743 ASP A CA 1
ATOM 5304 C C . ASP A 1 743 ? -21.887 -5.029 18.348 1.00 83.69 743 ASP A C 1
ATOM 5306 O O . ASP A 1 743 ? -21.382 -4.460 19.314 1.00 83.69 743 ASP A O 1
ATOM 5310 N N . ARG A 1 744 ? -22.025 -4.408 17.166 1.00 86.75 744 ARG A N 1
ATOM 5311 C CA . ARG A 1 744 ? -21.636 -2.996 16.907 1.00 86.75 744 ARG A CA 1
ATOM 5312 C C . ARG A 1 744 ? -20.158 -2.653 17.189 1.00 86.75 744 ARG A C 1
ATOM 5314 O O . ARG A 1 744 ? -19.866 -1.536 17.604 1.00 86.75 744 ARG A O 1
ATOM 5321 N N . LEU A 1 745 ? -19.250 -3.593 16.942 1.00 90.69 745 LEU A N 1
ATOM 5322 C CA . LEU A 1 745 ? -17.817 -3.522 17.240 1.00 90.69 745 LEU A CA 1
ATOM 5323 C C . LEU A 1 745 ? -17.523 -3.252 18.725 1.00 90.69 745 LEU A C 1
ATOM 5325 O O . LEU A 1 745 ? -16.537 -2.597 19.047 1.00 90.69 745 LEU A O 1
ATOM 5329 N N . ILE A 1 746 ? -18.393 -3.700 19.639 1.00 91.31 746 ILE A N 1
ATOM 5330 C CA . ILE A 1 746 ? -18.202 -3.484 21.078 1.00 91.31 746 ILE A CA 1
ATOM 5331 C C . ILE A 1 746 ? -17.381 -4.621 21.688 1.00 91.31 746 ILE A C 1
ATOM 5333 O O . ILE A 1 746 ? -17.808 -5.777 21.715 1.00 91.31 746 ILE A O 1
ATOM 5337 N N . GLY A 1 747 ? -16.223 -4.245 22.224 1.00 91.62 747 GLY A N 1
ATOM 5338 C CA . GLY A 1 747 ? -15.289 -5.083 22.968 1.00 91.62 747 GLY A CA 1
ATOM 5339 C C . GLY A 1 747 ? -14.371 -4.187 23.795 1.00 91.62 747 GLY A C 1
ATOM 5340 O O . GLY A 1 747 ? -13.970 -3.120 23.321 1.00 91.62 747 GLY A O 1
ATOM 5341 N N . PHE A 1 748 ? -14.088 -4.577 25.037 1.00 93.81 748 PHE A N 1
ATOM 5342 C CA . PHE A 1 748 ? -13.387 -3.719 25.988 1.00 93.81 748 PHE A CA 1
ATOM 5343 C C . PHE A 1 748 ? -11.894 -4.088 26.110 1.00 93.81 748 PHE A C 1
ATOM 5345 O O . PHE A 1 748 ? -11.535 -5.260 25.975 1.00 93.81 748 PHE A O 1
ATOM 5352 N N . PRO A 1 749 ? -11.013 -3.117 26.390 1.00 93.88 749 PRO A N 1
ATOM 5353 C CA . PRO A 1 749 ? -9.625 -3.364 26.783 1.00 93.88 749 PRO A CA 1
ATOM 5354 C C . PRO A 1 749 ? -9.490 -3.853 28.238 1.00 93.88 749 PRO A C 1
ATOM 5356 O O . PRO A 1 749 ? -10.430 -3.692 29.024 1.00 93.88 749 PRO A O 1
ATOM 5359 N N . PRO A 1 750 ? -8.293 -4.316 28.656 1.00 93.75 750 PRO A N 1
ATOM 5360 C CA . PRO A 1 750 ? -8.012 -4.687 30.047 1.00 93.75 750 PRO A CA 1
ATOM 5361 C C . PRO A 1 750 ? -8.253 -3.574 31.080 1.00 93.75 750 PRO A C 1
ATOM 5363 O O . PRO A 1 750 ? -8.556 -3.874 32.237 1.00 93.75 750 PRO A O 1
ATOM 5366 N N . ASN A 1 751 ? -8.153 -2.283 30.714 1.00 94.69 751 ASN A N 1
ATOM 5367 C CA . ASN A 1 751 ? -8.432 -1.202 31.670 1.00 94.69 751 ASN A CA 1
ATOM 5368 C C . ASN A 1 751 ? -9.902 -1.166 32.144 1.00 94.69 751 ASN A C 1
ATOM 5370 O O . ASN A 1 751 ? -10.178 -0.627 33.221 1.00 94.69 751 ASN A O 1
ATOM 5374 N N . VAL A 1 752 ? -10.829 -1.794 31.411 1.00 94.56 752 VAL A N 1
ATOM 5375 C CA . VAL A 1 752 ? -12.228 -1.970 31.819 1.00 94.56 752 VAL A CA 1
ATOM 5376 C C . VAL A 1 752 ? -12.373 -3.240 32.656 1.00 94.56 752 VAL A C 1
ATOM 5378 O O . VAL A 1 752 ? -12.289 -4.363 32.169 1.00 94.56 752 VAL A O 1
ATOM 5381 N N . LEU A 1 753 ? -12.648 -3.057 33.944 1.00 94.31 753 LEU A N 1
ATOM 5382 C CA . LEU A 1 753 ? -12.729 -4.151 34.909 1.00 94.31 753 LEU A CA 1
ATOM 5383 C C . LEU A 1 753 ? -14.145 -4.754 34.989 1.00 94.31 753 LEU A C 1
ATOM 5385 O O . LEU A 1 753 ? -15.122 -4.117 34.581 1.00 94.31 753 LEU A O 1
ATOM 5389 N N . PRO A 1 754 ? -14.309 -5.943 35.600 1.00 94.62 754 PRO A N 1
ATOM 5390 C CA . PRO A 1 754 ? -15.608 -6.422 36.068 1.00 94.62 754 PRO A CA 1
ATOM 5391 C C . PRO A 1 754 ? -16.344 -5.404 36.958 1.00 94.62 754 PRO A C 1
ATOM 5393 O O . PRO A 1 754 ? -15.743 -4.495 37.542 1.00 94.62 754 PRO A O 1
ATOM 5396 N N . SER A 1 755 ? -17.661 -5.564 37.109 1.00 94.94 755 SER A N 1
ATOM 5397 C CA . SER A 1 755 ? -18.421 -4.775 38.089 1.00 94.94 755 SER A CA 1
ATOM 5398 C C . SER A 1 755 ? -17.927 -5.078 39.506 1.00 94.94 755 SER A C 1
ATOM 5400 O O . SER A 1 755 ? -17.797 -6.240 39.887 1.00 94.94 755 SER A O 1
ATOM 5402 N N . LYS A 1 756 ? -17.685 -4.040 40.314 1.00 93.25 756 LYS A N 1
ATOM 5403 C CA . LYS A 1 756 ? -17.233 -4.211 41.707 1.00 93.25 756 LYS A CA 1
ATOM 5404 C C . LYS A 1 756 ? -18.298 -4.868 42.584 1.00 93.25 756 LYS A C 1
ATOM 5406 O O . LYS A 1 756 ? -17.948 -5.666 43.446 1.00 93.25 756 LYS A O 1
ATOM 5411 N N . ALA A 1 757 ? -19.574 -4.539 42.378 1.00 94.00 757 ALA A N 1
ATOM 5412 C CA . ALA A 1 757 ? -20.668 -5.119 43.155 1.00 94.00 757 ALA A CA 1
ATOM 5413 C C . ALA A 1 757 ? -21.199 -6.446 42.591 1.00 94.00 757 ALA A C 1
ATOM 5415 O O . ALA A 1 757 ? -21.659 -7.277 43.369 1.00 94.00 757 ALA A O 1
ATOM 5416 N N . MET A 1 758 ? -21.163 -6.654 41.267 1.00 93.25 758 MET A N 1
ATOM 5417 C CA . MET A 1 758 ? -21.706 -7.874 40.643 1.00 93.25 758 MET A CA 1
ATOM 5418 C C . MET A 1 758 ? -20.649 -8.949 40.340 1.00 93.25 758 MET A C 1
ATOM 5420 O O . MET A 1 758 ? -21.011 -10.106 40.137 1.00 93.25 758 MET A O 1
ATOM 5424 N N . GLY A 1 759 ? -19.360 -8.597 40.323 1.00 89.75 759 GLY A N 1
ATOM 5425 C CA . GLY A 1 759 ? -18.268 -9.505 39.968 1.00 89.75 759 GLY A CA 1
ATOM 5426 C C . GLY A 1 759 ? -18.318 -9.965 38.505 1.00 89.75 759 GLY A C 1
ATOM 5427 O O . GLY A 1 759 ? -18.820 -9.256 37.631 1.00 89.75 759 GLY A O 1
ATOM 5428 N N . GLY A 1 760 ? -17.794 -11.167 38.249 1.00 90.19 760 GLY A N 1
ATOM 5429 C CA . GLY A 1 760 ? -17.793 -11.802 36.928 1.00 90.19 760 GLY A CA 1
ATOM 5430 C C . GLY A 1 760 ? -16.735 -11.238 35.975 1.00 90.19 760 GLY A C 1
ATOM 5431 O O . GLY A 1 760 ? -15.625 -10.921 36.393 1.00 90.19 760 GLY A O 1
ATOM 5432 N N . VAL A 1 761 ? -17.096 -11.127 34.697 1.00 90.88 761 VAL A N 1
ATOM 5433 C CA . VAL A 1 761 ? -16.316 -10.478 33.626 1.00 90.88 761 VAL A CA 1
ATOM 5434 C C . VAL A 1 761 ? -17.064 -9.230 33.131 1.00 90.88 761 VAL A C 1
ATOM 5436 O O . VAL A 1 761 ? -18.272 -9.134 33.373 1.00 90.88 761 VAL A O 1
ATOM 5439 N N . PRO A 1 762 ? -16.419 -8.275 32.434 1.00 92.75 762 PRO A N 1
ATOM 5440 C CA . PRO A 1 762 ? -17.139 -7.193 31.767 1.00 92.75 762 PRO A CA 1
ATOM 5441 C C . PRO A 1 762 ? -18.196 -7.753 30.805 1.00 92.75 762 PRO A C 1
ATOM 5443 O O . PRO A 1 762 ? -17.922 -8.668 30.023 1.00 92.75 762 PRO A O 1
ATOM 5446 N N . THR A 1 763 ? -19.416 -7.211 30.866 1.00 91.25 763 THR A N 1
ATOM 5447 C CA . THR A 1 763 ? -20.511 -7.608 29.970 1.00 91.25 763 THR A CA 1
ATOM 5448 C C . THR A 1 763 ? -21.227 -6.403 29.372 1.00 91.25 763 THR A C 1
ATOM 5450 O O . THR A 1 763 ? -21.487 -5.397 30.041 1.00 91.25 763 THR A O 1
ATOM 5453 N N . PHE A 1 764 ? -21.600 -6.552 28.105 1.00 90.50 764 PHE A N 1
ATOM 5454 C CA . PHE A 1 764 ? -22.445 -5.631 27.360 1.00 90.50 764 PHE A CA 1
ATOM 5455 C C . PHE A 1 764 ? -23.489 -6.445 26.601 1.00 90.50 764 PHE A C 1
ATOM 5457 O O . PHE A 1 764 ? -23.149 -7.377 25.869 1.00 90.50 764 PHE A O 1
ATOM 5464 N N . LYS A 1 765 ? -24.766 -6.101 26.778 1.00 89.06 765 LYS A N 1
ATOM 5465 C CA . LYS A 1 765 ? -25.886 -6.770 26.106 1.00 89.06 765 LYS A CA 1
ATOM 5466 C C . LYS A 1 765 ? -26.760 -5.737 25.415 1.00 89.06 765 LYS A C 1
ATOM 5468 O O . LYS A 1 765 ? -27.382 -4.912 26.078 1.00 89.06 765 LYS A O 1
ATOM 5473 N N . LYS A 1 766 ? -26.833 -5.812 24.088 1.00 86.25 766 LYS A N 1
ATOM 5474 C CA . LYS A 1 766 ? -27.777 -5.047 23.269 1.00 86.25 766 LYS A CA 1
ATOM 5475 C C . LYS A 1 766 ? -29.173 -5.677 23.343 1.00 86.25 766 LYS A C 1
ATOM 5477 O O . LYS A 1 766 ? -29.315 -6.896 23.385 1.00 86.25 766 LYS A O 1
ATOM 5482 N N . THR A 1 767 ? -30.209 -4.846 23.302 1.00 84.25 767 THR A N 1
ATOM 5483 C CA . THR A 1 767 ? -31.601 -5.246 23.046 1.00 84.25 767 THR A CA 1
ATOM 5484 C C . THR A 1 767 ? -32.143 -4.476 21.836 1.00 84.25 767 THR A C 1
ATOM 5486 O O . THR A 1 767 ? -31.473 -3.597 21.292 1.00 84.25 767 THR A O 1
ATOM 5489 N N . ALA A 1 768 ? -33.362 -4.785 21.381 1.00 80.25 768 ALA A N 1
ATOM 5490 C CA . ALA A 1 768 ? -33.974 -4.082 20.247 1.00 80.25 768 ALA A CA 1
ATOM 5491 C C . ALA A 1 768 ? -34.144 -2.565 20.490 1.00 80.25 768 ALA A C 1
ATOM 5493 O O . ALA A 1 768 ? -34.052 -1.769 19.557 1.00 80.25 768 ALA A O 1
ATOM 5494 N N . THR A 1 769 ? -34.366 -2.160 21.743 1.00 83.38 769 THR A N 1
ATOM 5495 C CA . THR A 1 769 ? -34.690 -0.780 22.142 1.00 83.38 769 THR A CA 1
ATOM 5496 C C . THR A 1 769 ? -33.622 -0.126 23.021 1.00 83.38 769 THR A C 1
ATOM 5498 O O . THR A 1 769 ? -33.857 0.967 23.532 1.00 83.38 769 THR A O 1
ATOM 5501 N N . GLY A 1 770 ? -32.464 -0.763 23.222 1.00 87.38 770 GLY A N 1
ATOM 5502 C CA . GLY A 1 770 ? -31.451 -0.286 24.159 1.00 87.38 770 GLY A CA 1
ATOM 5503 C C . GLY A 1 770 ? -30.395 -1.335 24.492 1.00 87.38 770 GLY A C 1
ATOM 5504 O O . GLY A 1 770 ? -29.910 -2.045 23.610 1.00 87.38 770 GLY A O 1
ATOM 5505 N N . GLY A 1 771 ? -30.047 -1.445 25.774 1.00 91.12 771 GLY A N 1
ATOM 5506 C CA . GLY A 1 771 ? -29.121 -2.460 26.277 1.00 91.12 771 GLY A CA 1
ATOM 5507 C C . GLY A 1 771 ? -28.759 -2.295 27.754 1.00 91.12 771 GLY A C 1
ATOM 5508 O O . GLY A 1 771 ? -29.310 -1.440 28.450 1.00 91.12 771 GLY A O 1
ATOM 5509 N N . THR A 1 772 ? -27.828 -3.124 28.229 1.00 92.44 772 THR A N 1
ATOM 5510 C CA . THR A 1 772 ? -27.305 -3.123 29.607 1.00 92.44 772 THR A CA 1
ATOM 5511 C C . THR A 1 772 ? -25.789 -3.290 29.648 1.00 92.44 772 THR A C 1
ATOM 5513 O O . THR A 1 772 ? -25.254 -4.143 28.935 1.00 92.44 772 THR A O 1
ATOM 5516 N N . CYS A 1 773 ? -25.127 -2.574 30.560 1.00 93.19 773 CYS A N 1
ATOM 5517 C CA . CYS A 1 773 ? -23.696 -2.708 30.848 1.00 93.19 773 CYS A CA 1
ATOM 5518 C C . CYS A 1 773 ? -23.466 -3.180 32.295 1.00 93.19 773 CYS A C 1
ATOM 5520 O O . CYS A 1 773 ? -23.990 -2.565 33.230 1.00 93.19 773 CYS A O 1
ATOM 5522 N N . THR A 1 774 ? -22.629 -4.204 32.488 1.00 95.19 774 THR A N 1
ATOM 5523 C CA . THR A 1 774 ? -22.140 -4.623 33.816 1.00 95.19 774 THR A CA 1
ATOM 5524 C C . THR A 1 774 ? -20.619 -4.706 33.791 1.00 95.19 774 THR A C 1
ATOM 5526 O O . THR A 1 774 ? -20.064 -5.656 33.243 1.00 95.19 774 THR A O 1
ATOM 5529 N N . LEU A 1 775 ? -19.961 -3.673 34.323 1.00 95.44 775 LEU A N 1
ATOM 5530 C CA . LEU A 1 775 ? -18.513 -3.431 34.246 1.00 95.44 775 LEU A CA 1
ATOM 5531 C C . LEU A 1 775 ? -18.105 -2.285 35.191 1.00 95.44 775 LEU A C 1
ATOM 5533 O O . LEU A 1 775 ? -18.960 -1.548 35.677 1.00 95.44 775 LEU A O 1
ATOM 5537 N N . THR A 1 776 ? -16.810 -2.077 35.409 1.00 95.06 776 THR A N 1
ATOM 5538 C CA . THR A 1 776 ? -16.264 -0.872 36.050 1.00 95.06 776 THR A CA 1
ATOM 5539 C C . THR A 1 776 ? -15.343 -0.148 35.073 1.00 95.06 776 THR A C 1
ATOM 5541 O O . THR A 1 776 ? -14.317 -0.687 34.672 1.00 95.06 776 THR A O 1
ATOM 5544 N N . CYS A 1 777 ? -15.673 1.099 34.738 1.00 93.50 777 CYS A N 1
ATOM 5545 C CA . CYS A 1 777 ? -14.884 1.945 33.838 1.00 93.50 777 CYS A CA 1
ATOM 5546 C C . CYS A 1 777 ? -14.759 3.358 34.433 1.00 93.50 777 CYS A C 1
ATOM 5548 O O . CYS A 1 777 ? -15.699 3.840 35.069 1.00 93.50 777 CYS A O 1
ATOM 5550 N N . HIS A 1 778 ? -13.584 3.991 34.325 1.00 92.12 778 HIS A N 1
ATOM 5551 C CA . HIS A 1 778 ? -13.250 5.272 34.984 1.00 92.12 778 HIS A CA 1
ATOM 5552 C C . HIS A 1 778 ? -13.669 5.334 36.471 1.00 92.12 778 HIS A C 1
ATOM 5554 O O . HIS A 1 778 ? -14.218 6.324 36.963 1.00 92.12 778 HIS A O 1
ATOM 5560 N N . GLY A 1 779 ? -13.444 4.236 37.201 1.00 88.56 779 GLY A N 1
ATOM 5561 C CA . GLY A 1 779 ? -13.820 4.072 38.612 1.00 88.56 779 GLY A CA 1
ATOM 5562 C C . GLY A 1 779 ? -15.328 3.945 38.886 1.00 88.56 779 GLY A C 1
ATOM 5563 O O . GLY A 1 779 ? -15.711 3.637 40.018 1.00 88.56 779 GLY A O 1
ATOM 5564 N N . LYS A 1 780 ? -16.189 4.136 37.877 1.00 91.81 780 LYS A N 1
ATOM 5565 C CA . LYS A 1 780 ? -17.646 4.033 37.973 1.00 91.81 780 LYS A CA 1
ATOM 5566 C C . LYS A 1 780 ? -18.100 2.593 37.736 1.00 91.81 780 LYS A C 1
ATOM 5568 O O . LYS A 1 780 ? -18.072 2.082 36.618 1.00 91.81 780 LYS A O 1
ATOM 5573 N N . ASP A 1 781 ? -18.580 1.968 38.804 1.00 94.88 781 ASP A N 1
ATOM 5574 C CA . ASP A 1 781 ? -19.252 0.669 38.751 1.00 94.88 781 ASP A CA 1
ATOM 5575 C C . ASP A 1 781 ? -20.629 0.802 38.069 1.00 94.88 781 ASP A C 1
ATOM 5577 O O . ASP A 1 781 ? -21.450 1.654 38.445 1.00 94.88 781 ASP A O 1
ATOM 5581 N N . HIS A 1 782 ? -20.846 -0.017 37.041 1.00 94.56 782 HIS A N 1
ATOM 5582 C CA . HIS A 1 782 ? -22.086 -0.177 36.289 1.00 94.56 782 HIS A CA 1
ATOM 5583 C C . HIS A 1 782 ? -22.685 -1.530 36.676 1.00 94.56 782 HIS A C 1
ATOM 5585 O O . HIS A 1 782 ? -22.099 -2.576 36.409 1.00 94.56 782 HIS A O 1
ATOM 5591 N N . GLN A 1 783 ? -23.850 -1.503 37.318 1.00 95.50 783 GLN A N 1
ATOM 5592 C CA . GLN A 1 783 ? -24.480 -2.671 37.936 1.00 95.50 783 GLN A CA 1
ATOM 5593 C C . GLN A 1 783 ? -25.746 -3.026 37.147 1.00 95.50 783 GLN A C 1
ATOM 5595 O O . GLN A 1 783 ? -26.850 -2.652 37.537 1.00 95.50 783 GLN A O 1
ATOM 5600 N N . GLY A 1 784 ? -25.585 -3.631 35.964 1.00 92.50 784 GLY A N 1
ATOM 5601 C CA . GLY A 1 784 ? -26.692 -3.833 35.021 1.00 92.50 784 GLY A CA 1
ATOM 5602 C C . GLY A 1 784 ? -27.282 -2.518 34.500 1.00 92.50 784 GLY A C 1
ATOM 5603 O O . GLY A 1 784 ? -28.489 -2.422 34.286 1.00 92.50 784 GLY A O 1
ATOM 5604 N N . ALA A 1 785 ? -26.447 -1.487 34.335 1.00 92.69 785 ALA A N 1
ATOM 5605 C CA . ALA A 1 785 ? -26.882 -0.142 33.971 1.00 92.69 785 ALA A CA 1
ATOM 5606 C C . ALA A 1 785 ? -27.573 -0.148 32.599 1.00 92.69 785 ALA A C 1
ATOM 5608 O O . ALA A 1 785 ? -26.954 -0.502 31.595 1.00 92.69 785 ALA A O 1
ATOM 5609 N N . THR A 1 786 ? -28.850 0.236 32.561 1.00 91.31 786 THR A N 1
ATOM 5610 C CA . THR A 1 786 ? -29.674 0.229 31.348 1.00 91.31 786 THR A CA 1
ATOM 5611 C C . THR A 1 786 ? -29.502 1.502 30.522 1.00 91.31 786 THR A C 1
ATOM 5613 O O . THR A 1 786 ? -29.353 2.608 31.047 1.00 91.31 786 THR A O 1
ATOM 5616 N N . TYR A 1 787 ? -29.610 1.361 29.205 1.00 86.56 787 TYR A N 1
ATOM 5617 C CA . TYR A 1 787 ? -29.853 2.472 28.292 1.00 86.56 787 TYR A CA 1
ATOM 5618 C C . TYR A 1 787 ? -31.001 2.133 27.337 1.00 86.56 787 TYR A C 1
ATOM 5620 O O . TYR A 1 787 ? -31.328 0.966 27.124 1.00 86.56 787 TYR A O 1
ATOM 5628 N N . SER A 1 788 ? -31.605 3.174 26.772 1.00 83.56 788 SER A N 1
ATOM 5629 C CA . SER A 1 788 ? -32.561 3.111 25.667 1.00 83.56 788 SER A CA 1
ATOM 5630 C C . SER A 1 788 ? -31.957 3.814 24.452 1.00 83.56 788 SER A C 1
ATOM 5632 O O . SER A 1 788 ? -31.168 4.746 24.640 1.00 83.56 788 SER A O 1
ATOM 5634 N N . ASN A 1 789 ? -32.315 3.358 23.252 1.00 73.12 789 ASN A N 1
ATOM 5635 C CA . ASN A 1 789 ? -31.958 3.984 21.972 1.00 73.12 789 ASN A CA 1
ATOM 5636 C C . ASN A 1 789 ? -32.660 5.343 21.773 1.00 73.12 789 ASN A C 1
ATOM 5638 O O . ASN A 1 789 ? -33.665 5.594 22.481 1.00 73.12 789 ASN A O 1
#

Secondary structure (DSSP, 8-state):
------PPPP--------------PPPPP-------------------------------------------------------------------------------------------PPPPSSEE--B-EEEE--STTSPPEEPPTTPPEEEEPTT-EEEEEEEEEE-SSSPEEE-EEEEEEETTSS--EEPPSS--TT-SEEE---EEEETTEEEEPPSEEEE-TTS--SPPPTT-EE--EEEESS-SSPPPEEE-TTEEEEEEEEEEE-TTS-TT-EEEEEEEETTEEPTT-BPEEEEEPPPP-----TTPPP----TT-------PPPPPPPPP--TT---PPP----PPS-----------TT-SS-TT-TTS---HHHHHHHB-TTT-SSTTSBSSSSHHHHHHHHHSTTTTSS--HHHHTS-PPPPBTTTTB--B--S-S-----SSSTTTTSSS------STTT--TTT---PPP-EETTEEBPPGGGTT--EEEEE--STTSPPEEEEE-SSSS---BHHHHHHHHHSTTS-PPPP-TT-GGG----HHHHH-TTSS-B-SSSS--S---HHHHHHHHS--TT------TT----GGGTBS-TTTT--S-GGGSSTTS----SB-SSTTTBSS---SSBPPPTTPPP-GGGGTTGGGTS-SHHHH-SSPPSS-TT-S-TTHHHHHHS-TT-EEE--BTTSTT-EESSPPGGGTB-SSSBSSS-GGG-EE--GGG-B--TTSBPBTTTBSS-EEEEETTEEEEEEEETTEEEEEEEEE-

Solvent-accessible surface area (backbone atoms only — not comparable to full-atom values): 46516 Å² total; per-residue (Å²): 132,87,87,88,89,87,83,87,88,88,87,83,93,86,88,86,85,85,88,87,84,87,87,81,85,85,82,85,86,81,89,82,83,87,89,83,90,84,90,84,79,89,87,86,90,87,93,86,82,92,87,92,88,88,83,88,84,88,84,91,82,89,87,89,87,86,91,83,90,90,85,88,89,92,87,90,82,88,86,89,90,82,90,81,89,89,86,90,85,90,83,85,89,86,85,89,81,92,88,83,88,86,84,84,83,88,86,81,86,87,85,90,82,83,84,83,87,78,69,88,67,78,61,56,79,31,72,25,36,33,62,13,24,33,24,48,54,65,59,63,65,49,80,62,49,70,47,59,65,64,46,63,51,68,64,40,56,64,47,42,45,34,30,44,39,36,39,42,32,22,46,17,92,56,67,43,80,44,29,49,24,52,27,32,33,56,56,95,56,81,78,72,41,78,38,39,52,50,66,44,94,88,38,37,46,13,26,29,68,43,54,35,49,50,101,72,38,33,34,78,41,64,45,66,40,82,32,54,47,92,66,62,88,63,86,75,58,92,87,44,42,69,38,65,23,39,34,26,22,25,55,53,61,41,82,69,46,78,44,50,46,37,23,29,35,39,46,32,40,29,36,27,30,18,84,56,38,53,60,61,37,44,33,32,40,39,67,18,44,77,82,38,82,42,48,68,46,44,63,30,42,42,23,31,21,70,75,76,85,81,79,65,55,96,89,56,72,83,84,72,86,72,82,82,76,70,93,71,83,84,76,82,79,84,78,79,80,79,78,84,80,73,95,78,73,77,80,80,80,80,79,86,76,77,75,75,84,82,89,89,69,92,70,50,53,19,51,69,91,86,60,98,58,51,88,28,32,53,87,70,50,83,40,49,56,66,57,53,72,53,40,30,92,89,73,34,54,32,92,88,26,24,58,32,71,45,69,51,59,48,51,41,42,23,22,40,89,37,31,46,52,69,41,55,51,58,46,72,63,70,76,44,67,75,68,34,82,89,78,63,42,37,14,51,56,56,40,79,63,88,75,73,77,86,53,101,47,98,53,56,59,74,83,45,85,69,86,76,42,47,65,62,65,56,29,22,65,68,39,33,43,88,49,65,34,48,84,43,76,66,11,34,32,35,36,22,43,35,31,50,13,44,21,30,49,75,47,73,50,61,57,65,37,78,47,51,74,42,84,20,67,8,74,90,41,54,48,62,34,45,60,24,46,55,36,44,76,45,13,74,71,28,84,62,65,76,69,48,87,81,30,71,86,57,46,60,67,43,45,59,32,21,33,30,79,63,33,64,17,38,50,22,40,54,25,46,37,75,62,80,44,68,35,46,40,43,13,20,65,38,66,38,101,48,51,63,47,77,52,56,52,73,41,47,49,52,71,49,76,47,35,8,18,45,77,45,72,66,63,91,50,67,75,61,40,39,95,50,30,93,63,49,63,53,22,11,82,19,76,66,20,14,40,39,40,67,49,63,55,57,40,35,48,66,69,43,68,66,57,66,65,48,42,24,44,64,23,21,43,31,33,45,71,49,42,71,38,46,53,70,53,86,75,43,58,45,41,65,62,40,51,47,4,27,43,34,39,45,32,26,84,42,36,66,40,58,43,43,38,47,40,71,47,24,18,13,15,15,51,43,68,30,58,46,30,44,35,69,51,14,34,61,68,61,59,90,76,44,58,47,75,12,53,84,29,34,33,53,35,51,13,49,30,34,10,80,89,77,43,82,48,33,31,46,45,81,52,99,61,28,32,34,33,28,22,21,48,43,73,45,67,28,81,61,42,72,51,56,88

Foldseek 3Di:
DDDDDDDDDDDDDDDDDDDDDDDDDDDDDDDDDDDDDDDDDDDDDDDDDDDDDDDDDDDDDDDDDDDDDDDDDDDDDDDDDDDDDDDDDDDDDDDDDDDDDDDDDDDDDDDDDDDDPPDPDQPDAAKAWAQKWKWFDDFAAPPTRIDPRQDAAAQDAAFGKMKIKIKIWHSHQFKDKFFKFKWKDFPPDDDTDGAALFDDPLDFKHFAFDWHADPQFIDGDDQKDKAQQVRRPDDDDPQAAGHIEIEGRSDGRDDIDIDGHRYMYIYMTMMGTHPSNDAQIKMWMFIAGVPHHHHNTGTHIYGHHHDADDPADVPGDDDDPDPDDDDDDDPDDDDDDDPDDDPPDDDDDDDPDDDDDDDPDLRQDFYDPDDQCQLLACVRGPGRNSCVLFADQRQDLAPVRGNDVAVVVSVCSHQDPCRSHHNVVVLVVPPADPQDPVVRFDFFQDQPPPDPPVDPALCCLQPDQRQHGHLLQQARSHFADQAWWDWDQFAIFAGSRQQQHKFWDWAFDAQLDATDIDIARNPPRNRTHNVRSVLSRQAPSHDADDDDPLACLNDRYHLCNFQRQNALFFQFHRHQTPPQDVLQLQFQQADDPLALDRDGSRTHAHPLLFQAALVQCPDPDNQSSYSRHDGHRGGYNETNNTNAAAQQFWADDQQDAADCSNVSSVNNRTHDQLQCDCDQDPDRRNDFASCNNVQAGNFRAFADDDTGQSDARHHHGHGGPCQFQVPVGHDSDAPPPEAESRHPSGGGHNNKAFAPVPDDGWYWADDPFWTFTGIAHSNDGGHRPTDGD

Sequence (789 aa):
MTRNRTTPPRHTRLGGWPAAVAMVPLLALALTATPAVGLAAEDLPTPTATTTSSPSPTPTPTSSATETPTAPPTAEPSPTTSGTTPGTEAAATTAPATDPSTEPSATSSTDLTAASTDLLSLPVPGLSGGAAALALLGDPGVTPRYLPAGAPAAGLGPFQSVRLVAPLLNGGPDPVTVTPQLEFRVAGTGDFQVVPEAATPGVPLHSAEEWVATETGSAPAPRSTPIPADSLHVTIPDGLTAVAGQRSSGINPVTPYFLPPGTATEQEFTVTLSIDAGYGTSYELRVTDDGSAIPLLEPATVTVGAAPATLASPGQQDGEQVSGLPEAQATAYALVGAPEADATKTSYPLYTALAGPDVATDAVITVGPNGPGTIHNPGASTTSGQCGVCHQTHSAKSQNLVKKSSETDQCYTCHAGGTGGADVQAQYALGQPANDPTTRSYWSHDTTDPGDHTLDSKNEFAGALSRHSQCSDCHDPHGATTSKSTMTATGWTAPGGFTKVGGVAVTNGAAGTAPTYTWLDGMVQPVTAEYQLCLKCHSGFTTLPEDVAGKPSQSFTDLAVDFNPANGSYHPIEAPGRNQTQKLADSLAGPSPYKLWNFTTNDTVRCVSCHASNTTGTSADPAENGPDATLTVHASTNRGILIRPYENRVLSKAGQYYDAKGFALCLACHMETPYLNRVRPAAAEGTNFVFHGLHVSGITTKGSGGLDIDTPGAGQGNARCAECHFSSHGTTQLPDGQQVAGDRLIGFPPNVLPSKAMGGVPTFKKTATGGTCTLTCHGKDHQGATYSN

Nearest PDB structures (foldseek):
  5z87-assembly1_B  TM=6.383E-01  e=2.250E-02  Aurantiacibacter marinus
  3frp-assembly1_G  TM=3.573E-01  e=2.250E-02  Naja kaouthia
  8c7f-assembly1_A  TM=4.363E-01  e=2.357E-01  Thermotoga maritima MSB8
  7zeq-assembly1_X  TM=4.883E-01  e=5.565E-01  Thermotoga maritima MSB8
  7zdy-assembly1_Y  TM=4.893E-01  e=6.241E-01  Thermotoga maritima MSB8

pLDDT: mean 71.64, std 24.84, range [22.16, 97.44]